Protein 6XXV (pdb70)

Nearest PDB structures (foldseek):
  6xxv-assembly1_B  TM=1.005E+00  e=9.697E-44  Homo sapiens
  7yxu-assembly1_L  TM=9.824E-01  e=1.163E-40  Homo sapiens
  5vsh-assembly1_B  TM=9.965E-01  e=7.812E-40  Homo sapiens
  6vry-assembly1_L  TM=9.847E-01  e=3.820E-39  Macaca mulatta
  3mxw-assembly1_L  TM=9.897E-01  e=1.044E-38  Homo sapiens

B-factor: mean 58.6, std 17.07, range [23.85, 133.24]

Structure (mmCIF, N/CA/C/O backbone):
data_6XXV
#
_entry.id   6XXV
#
_cell.length_a   241.019
_cell.length_b   66.890
_cell.length_c   91.384
_cell.angle_alpha   90.000
_cell.angle_beta   110.811
_cell.angle_gamma   90.000
#
_symmetry.space_group_name_H-M   'C 1 2 1'
#
loop_
_entity.id
_entity.type
_entity.pdbx_description
1 polymer 'Antibody C57, Heavy Chain'
2 polymer 'Antibody C57, Light Chain'
3 polymer S2_1.2
4 water water
#
loop_
_atom_site.group_PDB
_atom_site.id
_atom_site.type_symbol
_atom_site.label_atom_id
_atom_site.label_alt_id
_atom_site.label_comp_id
_atom_site.label_asym_id
_atom_site.label_entity_id
_atom_site.label_seq_id
_atom_site.pdbx_PDB_ins_code
_atom_site.Cartn_x
_atom_site.Cartn_y
_atom_site.Cartn_z
_atom_site.occupancy
_atom_site.B_iso_or_equiv
_atom_site.auth_seq_id
_atom_site.auth_comp_id
_atom_site.auth_asym_id
_atom_site.auth_atom_id
_atom_site.pdbx_PDB_model_num
ATOM 1 N N . VAL A 1 14 ? 61.20379 6.81246 30.01969 1.000 81.16855 14 VAL A N 1
ATOM 2 C CA . VAL A 1 14 ? 61.11241 7.20802 28.61938 1.000 89.15317 14 VAL A CA 1
ATOM 3 C C . VAL A 1 14 ? 61.86036 6.16153 27.78451 1.000 85.51976 14 VAL A C 1
ATOM 4 O O . VAL A 1 14 ? 62.79588 6.44809 27.03238 1.000 82.69019 14 VAL A O 1
ATOM 8 N N . GLN A 1 15 ? 61.41408 4.92115 27.93380 1.000 86.73799 15 GLN A N 1
ATOM 9 C CA . GLN A 1 15 ? 62.04181 3.75777 27.33806 1.000 86.62826 15 GLN A CA 1
ATOM 10 C C . GLN A 1 15 ? 61.00756 2.97985 26.53753 1.000 82.76186 15 GLN A C 1
ATOM 11 O O . GLN A 1 15 ? 59.80004 3.20682 26.64283 1.000 76.38232 15 GLN A O 1
ATOM 17 N N . LEU A 1 16 ? 61.50239 2.05372 25.72261 1.000 80.21050 16 LEU A N 1
ATOM 18 C CA . LEU A 1 16 ? 60.67603 1.08017 25.02278 1.000 69.50694 16 LEU A CA 1
ATOM 19 C C . LEU A 1 16 ? 61.21494 -0.31129 25.31555 1.000 70.71950 16 LEU A C 1
ATOM 20 O O . LEU A 1 16 ? 62.40126 -0.57732 25.09550 1.000 66.57020 16 LEU A O 1
ATOM 25 N N . VAL A 1 17 ? 60.34916 -1.19458 25.80558 1.000 71.89665 17 VAL A N 1
ATOM 26 C CA . VAL A 1 17 ? 60.72540 -2.56547 26.12857 1.000 71.29398 17 VAL A CA 1
ATOM 27 C C . VAL A 1 17 ? 60.10104 -3.49607 25.09732 1.000 71.73670 17 VAL A C 1
ATOM 28 O O . VAL A 1 17 ? 58.93630 -3.33261 24.71389 1.000 70.27564 17 VAL A O 1
ATOM 32 N N . GLU A 1 18 ? 60.89162 -4.45275 24.62393 1.000 70.60235 18 GLU A N 1
ATOM 33 C CA . GLU A 1 18 ? 60.46969 -5.37789 23.58608 1.000 71.52296 18 GLU A CA 1
ATOM 34 C C . GLU A 1 18 ? 60.32910 -6.78153 24.15689 1.000 74.27131 18 GLU A C 1
ATOM 35 O O . GLU A 1 18 ? 61.07042 -7.18172 25.05865 1.000 75.61823 18 GLU A O 1
ATOM 41 N N . SER A 1 19 ? 59.36608 -7.52568 23.61964 1.000 71.64767 19 SER A N 1
ATOM 42 C CA . SER A 1 19 ? 59.07511 -8.87647 24.06904 1.000 69.72511 19 SER A CA 1
ATOM 43 C C . SER A 1 19 ? 58.94233 -9.79178 22.86115 1.000 75.84799 19 SER A C 1
ATOM 44 O O . SER A 1 19 ? 58.85944 -9.34129 21.71470 1.000 72.89794 19 SER A O 1
ATOM 47 N N . GLY A 1 20 ? 58.92146 -11.09482 23.13388 1.000 70.13927 20 GLY A N 1
ATOM 48 C CA . GLY A 1 20 ? 58.79095 -12.06907 22.06950 1.000 72.90486 20 GLY A CA 1
ATOM 49 C C . GLY A 1 20 ? 60.13326 -12.39763 21.43779 1.000 76.42290 20 GLY A C 1
ATOM 50 O O . GLY A 1 20 ? 61.19045 -12.27194 22.05884 1.000 79.71773 20 GLY A O 1
ATOM 51 N N . GLY A 1 21 ? 60.08005 -12.82412 20.17880 1.000 74.00251 21 GLY A N 1
ATOM 52 C CA . GLY A 1 21 ? 61.28403 -13.16419 19.45217 1.000 69.80290 21 GLY A CA 1
ATOM 53 C C . GLY A 1 21 ? 61.91748 -14.45045 19.95996 1.000 72.51145 21 GLY A C 1
ATOM 54 O O . GLY A 1 21 ? 61.38854 -15.15619 20.82208 1.000 73.66102 21 GLY A O 1
ATOM 55 N N . GLY A 1 22 ? 63.08920 -14.74751 19.39500 1.000 65.89143 22 GLY A N 1
ATOM 56 C CA . GLY A 1 22 ? 63.85539 -15.92096 19.76664 1.000 67.96049 22 GLY A CA 1
ATOM 57 C C . GLY A 1 22 ? 63.98713 -16.88376 18.58447 1.000 71.52785 22 GLY A C 1
ATOM 58 O O . GLY A 1 22 ? 64.14790 -16.47801 17.45239 1.000 66.24814 22 GLY A O 1
ATOM 59 N N . LEU A 1 23 ? 63.91072 -18.17919 18.91074 1.000 71.29660 23 LEU A N 1
ATOM 60 C CA . LEU A 1 23 ? 64.06853 -19.23051 17.91595 1.000 70.44783 23 LEU A CA 1
ATOM 61 C C . LEU A 1 23 ? 62.71766 -19.62217 17.33149 1.000 70.58823 23 LEU A C 1
ATOM 62 O O . LEU A 1 23 ? 61.73086 -19.77399 18.05761 1.000 73.01668 23 LEU A O 1
ATOM 67 N N . ALA A 1 24 ? 62.68293 -19.78642 16.01089 1.000 73.73654 24 ALA A N 1
ATOM 68 C CA . ALA A 1 24 ? 61.47872 -20.21507 15.31607 1.000 74.69149 24 ALA A CA 1
ATOM 69 C C . ALA A 1 24 ? 61.87858 -20.98923 14.06996 1.000 81.17203 24 ALA A C 1
ATOM 70 O O . ALA A 1 24 ? 62.86561 -20.65120 13.41069 1.000 79.28920 24 ALA A O 1
ATOM 72 N N . LYS A 1 25 ? 61.10721 -22.02536 13.75369 1.000 83.94486 25 LYS A N 1
ATOM 73 C CA . LYS A 1 25 ? 61.40432 -22.84210 12.58918 1.000 83.16707 25 LYS A CA 1
ATOM 74 C C . LYS A 1 25 ? 60.91406 -22.15538 11.31427 1.000 79.12030 25 LYS A C 1
ATOM 75 O O . LYS A 1 25 ? 59.97545 -21.35532 11.35714 1.000 80.55567 25 LYS A O 1
ATOM 81 N N . PRO A 1 26 ? 61.54851 -22.43630 10.17394 1.000 80.67646 26 PRO A N 1
ATOM 82 C CA . PRO A 1 26 ? 61.15779 -21.76755 8.92346 1.000 82.48197 26 PRO A CA 1
ATOM 83 C C . PRO A 1 26 ? 59.68362 -21.97932 8.60795 1.000 83.71898 26 PRO A C 1
ATOM 84 O O . PRO A 1 26 ? 59.17084 -23.09974 8.65900 1.000 81.80093 26 PRO A O 1
ATOM 88 N N . GLY A 1 27 ? 59.00179 -20.88271 8.28304 1.000 84.77815 27 GLY A N 1
ATOM 89 C CA . GLY A 1 27 ? 57.58115 -20.89968 8.04133 1.000 84.18172 27 GLY A CA 1
ATOM 90 C C . GLY A 1 27 ? 56.72316 -20.67218 9.26556 1.000 84.79131 27 GLY A C 1
ATOM 91 O O . GLY A 1 27 ? 55.54851 -20.31180 9.12307 1.000 83.85108 27 GLY A O 1
ATOM 92 N N . GLY A 1 28 ? 57.27128 -20.87153 10.45945 1.000 82.00105 28 GLY A N 1
ATOM 93 C CA . GLY A 1 28 ? 56.55344 -20.58306 11.67996 1.000 81.14309 28 GLY A CA 1
ATOM 94 C C . GLY A 1 28 ? 56.27693 -19.09830 11.83372 1.000 79.37534 28 GLY A C 1
ATOM 95 O O . GLY A 1 28 ? 56.60386 -18.26777 10.98370 1.000 76.52637 28 GLY A O 1
ATOM 96 N N . SER A 1 29 ? 55.65752 -18.76008 12.96100 1.000 81.42960 29 SER A N 1
ATOM 97 C CA . SER A 1 29 ? 55.25677 -17.38835 13.22796 1.000 83.14706 29 SER A CA 1
ATOM 98 C C . SER A 1 29 ? 55.66286 -16.97489 14.63356 1.000 80.36143 29 SER A C 1
ATOM 99 O O . SER A 1 29 ? 55.55061 -17.75642 15.58255 1.000 76.25362 29 SER A O 1
ATOM 102 N N . LEU A 1 30 ? 56.13837 -15.73852 14.75060 1.000 89.37216 30 LEU A N 1
ATOM 103 C CA . LEU A 1 30 ? 56.36193 -15.06498 16.02059 1.000 85.05451 30 LEU A CA 1
ATOM 104 C C . LEU A 1 30 ? 55.68728 -13.70272 15.95978 1.000 83.82499 30 LEU A C 1
ATOM 105 O O . LEU A 1 30 ? 55.14671 -13.29902 14.92515 1.000 88.31775 30 LEU A O 1
ATOM 110 N N . ARG A 1 31 ? 55.72387 -12.97808 17.07298 1.000 76.46665 31 ARG A N 1
ATOM 111 C CA . ARG A 1 31 ? 55.20370 -11.61886 17.05963 1.000 83.65522 31 ARG A CA 1
ATOM 112 C C . ARG A 1 31 ? 55.85250 -10.82447 18.18092 1.000 79.76765 31 ARG A C 1
ATOM 113 O O . ARG A 1 31 ? 55.88567 -11.27911 19.32869 1.000 75.98072 31 ARG A O 1
ATOM 121 N N . LEU A 1 32 ? 56.34412 -9.63602 17.84576 1.000 76.54299 32 LEU A N 1
ATOM 122 C CA . LEU A 1 32 ? 57.08599 -8.79738 18.77401 1.000 71.74629 32 LEU A CA 1
ATOM 123 C C . LEU A 1 32 ? 56.16522 -7.75357 19.38820 1.000 74.30009 32 LEU A C 1
ATOM 124 O O . LEU A 1 32 ? 55.37891 -7.11569 18.68018 1.000 76.71092 32 LEU A O 1
ATOM 129 N N . SER A 1 33 ? 56.26555 -7.58648 20.69942 1.000 70.52145 33 SER A N 1
ATOM 130 C CA . SER A 1 33 ? 55.60244 -6.50683 21.40908 1.000 67.28806 33 SER A CA 1
ATOM 131 C C . SER A 1 33 ? 56.61593 -5.41070 21.72277 1.000 70.82830 33 SER A C 1
ATOM 132 O O . SER A 1 33 ? 57.82685 -5.64162 21.74844 1.000 70.84045 33 SER A O 1
ATOM 135 N N . CYS A 1 34 ? 56.10541 -4.19916 21.94291 1.000 69.65832 34 CYS A N 1
ATOM 136 C CA . CYS A 1 34 ? 56.95995 -3.05554 22.26446 1.000 67.22747 34 CYS A CA 1
ATOM 137 C C . CYS A 1 34 ? 56.15972 -2.13954 23.18467 1.000 68.75805 34 CYS A C 1
ATOM 138 O O . CYS A 1 34 ? 55.35609 -1.33222 22.71027 1.000 70.92336 34 CYS A O 1
ATOM 141 N N . ALA A 1 35 ? 56.37929 -2.27369 24.49008 1.000 68.66745 35 ALA A N 1
ATOM 142 C CA . ALA A 1 35 ? 55.67246 -1.47151 25.48022 1.000 71.67837 35 ALA A CA 1
ATOM 143 C C . ALA A 1 35 ? 56.41212 -0.15516 25.68686 1.000 73.98037 35 ALA A C 1
ATOM 144 O O . ALA A 1 35 ? 57.58505 -0.14732 26.07912 1.000 70.16617 35 ALA A O 1
ATOM 146 N N . ALA A 1 36 ? 55.72753 0.94975 25.41458 1.000 73.03026 36 ALA A N 1
ATOM 147 C CA . ALA A 1 36 ? 56.26689 2.28581 25.60462 1.000 73.50269 36 ALA A CA 1
ATOM 148 C C . ALA A 1 36 ? 55.79766 2.85282 26.93751 1.000 73.22382 36 ALA A C 1
ATOM 149 O O . ALA A 1 36 ? 54.75476 2.46077 27.46721 1.000 71.24475 36 ALA A O 1
ATOM 151 N N . SER A 1 37 ? 56.57792 3.78619 27.47400 1.000 79.84428 37 SER A N 1
ATOM 152 C CA . SER A 1 37 ? 56.23609 4.42785 28.73565 1.000 78.73119 37 SER A CA 1
ATOM 153 C C . SER A 1 37 ? 57.02625 5.72187 28.85447 1.000 83.47818 37 SER A C 1
ATOM 154 O O . SER A 1 37 ? 57.98654 5.95946 28.11777 1.000 84.79689 37 SER A O 1
ATOM 157 N N . GLY A 1 38 ? 56.60252 6.55969 29.79765 1.000 82.10146 38 GLY A N 1
ATOM 158 C CA . GLY A 1 38 ? 57.30381 7.78381 30.10952 1.000 86.92608 38 GLY A CA 1
ATOM 159 C C . GLY A 1 38 ? 57.08187 8.93261 29.15222 1.000 91.63841 38 GLY A C 1
ATOM 160 O O . GLY A 1 38 ? 57.65771 10.00775 29.36474 1.000 89.56843 38 GLY A O 1
ATOM 161 N N . PHE A 1 39 ? 56.27017 8.75748 28.11352 1.000 89.36043 39 PHE A N 1
ATOM 162 C CA . PHE A 1 39 ? 56.06740 9.82112 27.13773 1.000 90.31782 39 PHE A CA 1
ATOM 163 C C . PHE A 1 39 ? 54.74826 9.59059 26.40994 1.000 90.16328 39 PHE A C 1
ATOM 164 O O . PHE A 1 39 ? 53.98933 8.66920 26.72359 1.000 86.37563 39 PHE A O 1
ATOM 172 N N . THR A 1 40 ? 54.49517 10.44126 25.41682 1.000 93.04586 40 THR A N 1
ATOM 173 C CA . THR A 1 40 ? 53.26920 10.41877 24.62201 1.000 92.89916 40 THR A CA 1
ATOM 174 C C . THR A 1 40 ? 53.45404 9.45130 23.45821 1.000 86.23782 40 THR A C 1
ATOM 175 O O . THR A 1 40 ? 54.11168 9.77448 22.46619 1.000 85.25291 40 THR A O 1
ATOM 179 N N . PHE A 1 41 ? 52.85536 8.26435 23.55756 1.000 83.28879 41 PHE A N 1
ATOM 180 C CA . PHE A 1 41 ? 53.00841 7.27455 22.49695 1.000 82.81949 41 PHE A CA 1
ATOM 181 C C . PHE A 1 41 ? 52.06560 7.50942 21.32378 1.000 82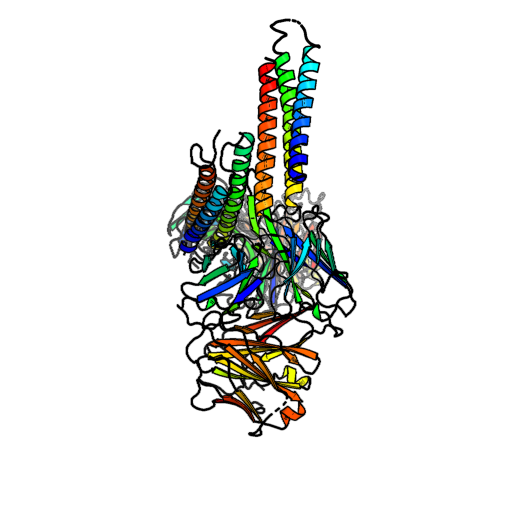.01564 41 PHE A C 1
ATOM 182 O O . PHE A 1 41 ? 52.36766 7.07178 20.20915 1.000 80.10466 41 PHE A O 1
ATOM 190 N N . SER A 1 42 ? 50.94586 8.20490 21.54324 1.000 82.23347 42 SER A N 1
ATOM 191 C CA . SER A 1 42 ? 49.91988 8.29589 20.50427 1.000 79.10414 42 SER A CA 1
ATOM 192 C C . SER A 1 42 ? 50.37102 9.06274 19.26390 1.000 73.80798 42 SER A C 1
ATOM 193 O O . SER A 1 42 ? 50.22252 8.52882 18.15173 1.000 79.19716 42 SER A O 1
ATOM 196 N N . PRO A 1 43 ? 50.90812 10.28576 19.35641 1.000 73.14672 43 PRO A N 1
ATOM 197 C CA . PRO A 1 43 ? 51.05082 11.10954 18.14509 1.000 68.22308 43 PRO A CA 1
ATOM 198 C C . PRO A 1 43 ? 52.22431 10.75792 17.24293 1.000 70.80468 43 PRO A C 1
ATOM 199 O O . PRO A 1 43 ? 52.29562 11.29351 16.12817 1.000 69.21557 43 PRO A O 1
ATOM 203 N N . TYR A 1 44 ? 53.14307 9.89912 17.66638 1.000 69.75858 44 TYR A N 1
ATOM 204 C CA . TYR A 1 44 ? 54.38896 9.69218 16.94045 1.000 71.89944 44 TYR A CA 1
ATOM 205 C C . TYR A 1 44 ? 54.29412 8.49487 16.00551 1.000 67.15127 44 TYR A C 1
ATOM 206 O O . TYR A 1 44 ? 53.65693 7.48887 16.32803 1.000 71.22881 44 TYR A O 1
ATOM 215 N N . TRP A 1 45 ? 54.93110 8.61269 14.84357 1.000 67.06803 45 TRP A N 1
ATOM 216 C CA . TRP A 1 45 ? 55.14660 7.44983 13.99804 1.000 67.87913 45 TRP A CA 1
ATOM 217 C C . TRP A 1 45 ? 56.08218 6.47209 14.70171 1.000 67.62472 45 TRP A C 1
ATOM 218 O O . TRP A 1 45 ? 56.95549 6.86521 15.47944 1.000 66.85813 45 TRP A O 1
ATOM 229 N N . MET A 1 46 ? 55.90060 5.18672 14.41716 1.000 68.26409 46 MET A N 1
ATOM 230 C CA . MET A 1 46 ? 56.69119 4.13566 15.03866 1.000 64.81011 46 MET A CA 1
ATOM 231 C C . MET A 1 46 ? 57.34307 3.26651 13.97223 1.000 68.50307 46 MET A C 1
ATOM 232 O O . MET A 1 46 ? 56.76251 3.01197 12.91221 1.000 67.56864 46 MET A O 1
ATOM 237 N N . TYR A 1 47 ? 58.55796 2.81133 14.26796 1.000 65.43724 47 TYR A N 1
ATOM 238 C CA . TYR A 1 47 ? 59.35740 2.02423 13.34393 1.000 58.19644 47 TYR A CA 1
ATOM 239 C C . TYR A 1 47 ? 59.75568 0.70064 13.97833 1.000 59.83941 47 TYR A C 1
ATOM 240 O O . TYR A 1 47 ? 59.92790 0.59994 15.19605 1.000 65.22420 47 TYR A O 1
ATOM 249 N N . TRP A 1 48 ? 59.89453 -0.31593 13.13729 1.000 62.38878 48 TRP A N 1
ATOM 250 C CA . TRP A 1 48 ? 60.62705 -1.52624 13.47690 1.000 58.12937 48 TRP A CA 1
ATOM 251 C C . TRP A 1 48 ? 61.86567 -1.55096 12.59336 1.000 60.33463 48 TRP A C 1
ATOM 252 O O . TRP A 1 48 ? 61.75949 -1.43665 11.36684 1.000 55.34337 48 TRP A O 1
ATOM 263 N N . VAL A 1 49 ? 63.03511 -1.64482 13.21641 1.000 63.95917 49 VAL A N 1
ATOM 264 C CA . VAL A 1 49 ? 64.30823 -1.67795 12.51008 1.000 58.32909 49 VAL A CA 1
ATOM 265 C C . VAL A 1 49 ? 65.01781 -2.96671 12.89105 1.000 58.54999 49 VAL A C 1
ATOM 266 O O . VAL A 1 49 ? 65.02520 -3.35676 14.06402 1.000 59.60767 49 VAL A O 1
ATOM 270 N N . ARG A 1 50 ? 65.59390 -3.63854 11.89990 1.000 55.24881 50 ARG A N 1
ATOM 271 C CA . ARG A 1 50 ? 66.27945 -4.89595 12.13626 1.000 60.97961 50 ARG A CA 1
ATOM 272 C C . ARG A 1 50 ? 67.72325 -4.79959 11.66695 1.000 60.66117 50 ARG A C 1
ATOM 273 O O . ARG A 1 50 ? 68.08627 -3.94144 10.85655 1.000 55.95477 50 ARG A O 1
ATOM 281 N N . GLN A 1 51 ? 68.54717 -5.70055 12.19964 1.000 60.83174 51 GLN A N 1
ATOM 282 C CA . GLN A 1 51 ? 69.97190 -5.72405 11.88176 1.000 58.37884 51 GLN A CA 1
ATOM 283 C C . GLN A 1 51 ? 70.40799 -7.18609 11.88407 1.000 61.84427 51 GLN A C 1
ATOM 284 O O . GLN A 1 51 ? 70.53026 -7.79662 12.94996 1.000 64.24798 51 GLN A O 1
ATOM 290 N N . ALA A 1 52 ? 70.61664 -7.74133 10.69289 1.000 69.72219 52 ALA A N 1
ATOM 291 C CA . ALA A 1 52 ? 71.13444 -9.09461 10.58932 1.000 69.49218 52 ALA A CA 1
ATOM 292 C C . ALA A 1 52 ? 72.53103 -9.15604 11.20687 1.000 69.25472 52 ALA A C 1
ATOM 293 O O . ALA A 1 52 ? 73.26931 -8.16525 11.18145 1.000 65.25532 52 ALA A O 1
ATOM 295 N N . PRO A 1 53 ? 72.91859 -10.31203 11.77781 1.000 72.32560 53 PRO A N 1
ATOM 296 C CA . PRO A 1 53 ? 74.20898 -10.39801 12.47851 1.000 69.60311 53 PRO A CA 1
ATOM 297 C C . PRO A 1 53 ? 75.37985 -9.91567 11.63738 1.000 69.80203 53 PRO A C 1
ATOM 298 O O . PRO A 1 53 ? 75.64238 -10.44015 10.55003 1.000 61.05901 53 PRO A O 1
ATOM 302 N N . GLY A 1 54 ? 76.07076 -8.89058 12.12939 1.000 66.97182 54 GLY A N 1
ATOM 303 C CA . GLY A 1 54 ? 77.24087 -8.36897 11.45822 1.000 63.86446 54 GLY A CA 1
ATOM 304 C C . GLY A 1 54 ? 76.97070 -7.49533 10.25641 1.000 68.31720 54 GLY A C 1
ATOM 305 O O . GLY A 1 54 ? 77.92368 -7.11086 9.56928 1.000 74.16162 54 GLY A O 1
ATOM 306 N N . LYS A 1 55 ? 75.71321 -7.16670 9.97412 1.000 65.68716 55 LYS A N 1
ATOM 307 C CA . LYS A 1 55 ? 75.36979 -6.34029 8.82716 1.000 69.53578 55 LYS A CA 1
ATOM 308 C C . LYS A 1 55 ? 74.82451 -4.99426 9.31012 1.000 63.52308 55 LYS A C 1
ATOM 309 O O . LYS A 1 55 ? 74.85271 -4.67956 10.50561 1.000 65.24255 55 LYS A O 1
ATOM 315 N N . GLY A 1 56 ? 74.31414 -4.19537 8.36974 1.000 60.83996 56 GLY A N 1
ATOM 316 C CA . GLY A 1 56 ? 73.89212 -2.84182 8.66309 1.000 61.23140 56 GLY A CA 1
ATOM 317 C C . GLY A 1 56 ? 72.46046 -2.74716 9.16874 1.000 59.14480 56 GLY A C 1
ATOM 318 O O . GLY A 1 56 ? 71.73401 -3.73475 9.28244 1.000 52.45056 56 GLY A O 1
ATOM 319 N N . LEU A 1 57 ? 72.06632 -1.51437 9.48625 1.000 52.95765 57 LEU A N 1
ATOM 320 C CA . LEU A 1 57 ? 70.70066 -1.21607 9.89402 1.000 61.02340 57 LEU A CA 1
ATOM 321 C C . LEU A 1 57 ? 69.80948 -1.00920 8.67403 1.000 56.55967 57 LEU A C 1
ATOM 322 O O . LEU A 1 57 ? 70.26615 -0.58097 7.61005 1.000 60.65878 57 LEU A O 1
ATOM 327 N N . GLU A 1 58 ? 68.52278 -1.31059 8.84322 1.000 59.28785 58 GLU A N 1
ATOM 328 C CA . GLU A 1 58 ? 67.53856 -1.11051 7.78859 1.000 63.80660 58 GLU A CA 1
ATOM 329 C C . GLU A 1 58 ? 66.14406 -1.13793 8.40218 1.000 62.90123 58 GLU A C 1
ATOM 330 O O . GLU A 1 58 ? 65.87323 -1.93563 9.30292 1.000 63.12297 58 GLU A O 1
ATOM 336 N N . TRP A 1 59 ? 65.27066 -0.25852 7.91591 1.000 63.33334 59 TRP A N 1
ATOM 337 C CA . TRP A 1 59 ? 63.88132 -0.23833 8.35497 1.000 61.12924 59 TRP A CA 1
ATOM 338 C C . TRP A 1 59 ? 63.12186 -1.42868 7.78365 1.000 64.21210 59 TRP A C 1
ATOM 339 O O . TRP A 1 59 ? 63.41921 -1.90637 6.67940 1.000 68.53901 59 TRP A O 1
ATOM 350 N N . VAL A 1 60 ? 62.12751 -1.90855 8.54141 1.000 58.88585 60 VAL A N 1
ATOM 351 C CA . VAL A 1 60 ? 61.29316 -3.03127 8.11921 1.000 65.93628 60 VAL A CA 1
ATOM 352 C C . VAL A 1 60 ? 59.80707 -2.65147 8.05906 1.000 72.28865 60 VAL A C 1
ATOM 353 O O . VAL A 1 60 ? 59.09976 -3.05589 7.13895 1.000 72.71295 60 VAL A O 1
ATOM 357 N N . SER A 1 61 ? 59.31596 -1.85997 9.01890 1.000 66.57219 61 SER A N 1
ATOM 358 C CA . SER A 1 61 ? 57.89009 -1.51173 9.01136 1.000 67.42032 61 SER A CA 1
ATOM 359 C C . SER A 1 61 ? 57.63808 -0.21575 9.77206 1.000 70.82717 61 SER A C 1
ATOM 360 O O . SER A 1 61 ? 58.27309 0.05505 10.79472 1.000 65.63108 61 SER A O 1
ATOM 363 N N . VAL A 1 62 ? 56.66801 0.55624 9.26956 1.000 67.39998 62 VAL A N 1
ATOM 364 C CA . VAL A 1 62 ? 56.30717 1.86772 9.79416 1.000 66.07382 62 VAL A CA 1
ATOM 365 C C . VAL A 1 62 ? 54.79598 1.92432 10.00728 1.000 69.35911 62 VAL A C 1
ATOM 366 O O . VAL A 1 62 ? 54.03211 1.17196 9.39820 1.000 72.77401 62 VAL A O 1
ATOM 370 N N . ILE A 1 63 ? 54.36669 2.83328 10.88670 1.000 64.84539 63 ILE A N 1
ATOM 371 C CA . ILE A 1 63 ? 52.94415 3.07848 11.11759 1.000 70.65790 63 ILE A CA 1
ATOM 372 C C . ILE A 1 63 ? 52.79097 4.45144 11.76143 1.000 75.72779 63 ILE A C 1
ATOM 373 O O . ILE A 1 63 ? 53.72511 4.96692 12.38322 1.000 75.32280 63 ILE A O 1
ATOM 378 N N . ASN A 1 64 ? 51.59683 5.04507 11.61009 1.000 75.30992 64 ASN A N 1
ATOM 379 C CA . ASN A 1 64 ? 51.29539 6.39051 12.08842 1.000 75.27500 64 ASN A CA 1
ATOM 380 C C . ASN A 1 64 ? 50.68732 6.37835 13.48445 1.000 77.58248 64 ASN A C 1
ATOM 381 O O . ASN A 1 64 ? 50.69115 5.36400 14.18440 1.000 81.49185 64 ASN A O 1
ATOM 386 N N . SER A 1 65 ? 50.14494 7.53285 13.87455 1.000 81.22500 65 SER A N 1
ATOM 387 C CA . SER A 1 65 ? 49.31758 7.70730 15.06328 1.000 77.64579 65 SER A CA 1
ATOM 388 C C . SER A 1 65 ? 47.99645 6.97830 14.83709 1.000 78.75294 65 SER A C 1
ATOM 389 O O . SER A 1 65 ? 46.99400 7.55557 14.40985 1.000 83.33963 65 SER A O 1
ATOM 392 N N . GLY A 1 66 ? 48.01395 5.67272 15.10404 1.000 79.78726 66 GLY A N 1
ATOM 393 C CA . GLY A 1 66 ? 46.81845 4.85041 15.03445 1.000 82.34918 66 GLY A CA 1
ATOM 394 C C . GLY A 1 66 ? 46.08797 4.87531 13.71061 1.000 87.56488 66 GLY A C 1
ATOM 395 O O . GLY A 1 66 ? 44.88978 4.58553 13.67083 1.000 87.34872 66 GLY A O 1
ATOM 396 N N . GLY A 1 67 ? 46.77690 5.20916 12.61854 1.000 85.79892 67 GLY A N 1
ATOM 397 C CA . GLY A 1 67 ? 46.15611 5.34646 11.32106 1.000 88.34630 67 GLY A CA 1
ATOM 398 C C . GLY A 1 67 ? 46.36063 4.13056 10.43349 1.000 89.36588 67 GLY A C 1
ATOM 399 O O . GLY A 1 67 ? 46.91458 3.10466 10.83487 1.000 85.42111 67 GLY A O 1
ATOM 400 N N . GLY A 1 68 ? 45.90576 4.26797 9.18993 1.000 88.09312 68 GLY A N 1
ATOM 401 C CA . GLY A 1 68 ? 45.88302 3.15790 8.25872 1.000 86.25258 68 GLY A CA 1
ATOM 402 C C . GLY A 1 68 ? 46.97142 3.19990 7.20846 1.000 88.96076 68 GLY A C 1
ATOM 403 O O . GLY A 1 68 ? 46.88818 2.50916 6.18768 1.000 87.83916 68 GLY A O 1
ATOM 404 N N . ILE A 1 69 ? 47.99710 4.00787 7.44037 1.000 85.37110 69 ILE A N 1
ATOM 405 C CA . ILE A 1 69 ? 49.15667 4.06959 6.56121 1.000 84.84138 69 ILE A CA 1
ATOM 406 C C . ILE A 1 69 ? 50.27299 3.25141 7.19481 1.000 82.19591 69 ILE A C 1
ATOM 407 O O . ILE A 1 69 ? 50.69223 3.52037 8.32833 1.000 82.77848 69 ILE A O 1
ATOM 412 N N . THR A 1 70 ? 50.72907 2.23228 6.46922 1.000 80.29618 70 THR A N 1
ATOM 413 C CA . THR A 1 70 ? 51.75129 1.30891 6.93393 1.000 72.34859 70 THR A CA 1
ATOM 414 C C . THR A 1 70 ? 52.70537 1.02197 5.78802 1.000 74.55647 70 THR A C 1
ATOM 415 O O . THR A 1 70 ? 52.27299 0.78887 4.65615 1.000 75.49382 70 THR A O 1
ATOM 419 N N . TYR A 1 71 ? 53.99878 1.04551 6.08243 1.000 76.46141 71 TYR A N 1
ATOM 420 C CA . TYR A 1 71 ? 55.02266 0.68720 5.11537 1.000 74.58581 71 TYR A CA 1
ATOM 421 C C . TYR A 1 71 ? 55.66722 -0.63474 5.51028 1.000 74.25921 71 TYR A C 1
ATOM 422 O O . TYR A 1 71 ? 55.77771 -0.96402 6.69447 1.000 72.58616 71 TYR A O 1
ATOM 431 N N . TYR A 1 72 ? 56.07548 -1.39707 4.50134 1.000 71.83903 72 TYR A N 1
ATOM 432 C CA . TYR A 1 72 ? 56.82249 -2.62839 4.69904 1.000 66.67502 72 TYR A CA 1
ATOM 433 C C . TYR A 1 72 ? 57.89178 -2.70271 3.62277 1.000 69.67467 72 TYR A C 1
ATOM 434 O O . TYR A 1 72 ? 57.62078 -2.39958 2.45819 1.000 73.46756 72 TYR A O 1
ATOM 443 N N . THR A 1 73 ? 59.10694 -3.08711 4.00420 1.000 69.44843 73 THR A N 1
ATOM 444 C CA . THR A 1 73 ? 60.13524 -3.22898 2.98594 1.000 77.11609 73 THR A CA 1
ATOM 445 C C . THR A 1 73 ? 59.80326 -4.41906 2.08507 1.000 77.24138 73 THR A C 1
ATOM 446 O O . THR A 1 73 ? 58.91513 -5.22672 2.37653 1.000 73.61909 73 THR A O 1
ATOM 450 N N . ASP A 1 74 ? 60.50018 -4.49422 0.94945 1.000 80.32849 74 ASP A N 1
ATOM 451 C CA . ASP A 1 74 ? 60.16405 -5.50421 -0.05016 1.000 79.07842 74 ASP A CA 1
ATOM 452 C C . ASP A 1 74 ? 60.34241 -6.91728 0.48583 1.000 82.99006 74 ASP A C 1
ATOM 453 O O . ASP A 1 74 ? 59.58850 -7.82231 0.11087 1.000 81.12057 74 ASP A O 1
ATOM 458 N N . SER A 1 75 ? 61.31113 -7.12163 1.36719 1.000 79.90916 75 SER A N 1
ATOM 459 C CA . SER A 1 75 ? 61.64754 -8.42958 1.90969 1.000 75.85004 75 SER A CA 1
ATOM 460 C C . SER A 1 75 ? 60.55059 -9.02464 2.80148 1.000 78.55808 75 SER A C 1
ATOM 461 O O . SER A 1 75 ? 60.79913 -10.10581 3.34897 1.000 81.02014 75 SER A O 1
ATOM 464 N N . VAL A 1 76 ? 59.36572 -8.43206 2.96128 1.000 79.83945 76 VAL A N 1
ATOM 465 C CA . VAL A 1 76 ? 58.51553 -8.78036 4.09392 1.000 78.08203 76 VAL A CA 1
ATOM 466 C C . VAL A 1 76 ? 57.05225 -8.45939 3.78162 1.000 78.95093 76 VAL A C 1
ATOM 467 O O . VAL A 1 76 ? 56.17849 -8.55428 4.65293 1.000 75.79075 76 VAL A O 1
ATOM 471 N N . LYS A 1 77 ? 56.76660 -8.10131 2.52878 1.000 84.83201 77 LYS A N 1
ATOM 472 C CA . LYS A 1 77 ? 55.39284 -7.80147 2.13728 1.000 80.86169 77 LYS A CA 1
ATOM 473 C C . LYS A 1 77 ? 54.47212 -8.98333 2.42842 1.000 79.71598 77 LYS A C 1
ATOM 474 O O . LYS A 1 77 ? 54.80906 -10.13964 2.15906 1.000 78.13211 77 LYS A O 1
ATOM 480 N N . GLY A 1 78 ? 53.31464 -8.68665 3.01680 1.000 76.00153 78 GLY A N 1
ATOM 481 C CA . GLY A 1 78 ? 52.29861 -9.69186 3.26762 1.000 73.36021 78 GLY A CA 1
ATOM 482 C C . GLY A 1 78 ? 52.56635 -10.58224 4.46353 1.000 85.72803 78 GLY A C 1
ATOM 483 O O . GLY A 1 78 ? 51.63336 -11.02236 5.14420 1.000 80.12620 78 GLY A O 1
ATOM 484 N N . ARG A 1 79 ? 53.84311 -10.85492 4.73110 1.000 88.73190 79 ARG A N 1
ATOM 485 C CA . ARG A 1 79 ? 54.19813 -11.77059 5.80939 1.000 86.09786 79 ARG A CA 1
ATOM 486 C C . ARG A 1 79 ? 54.00422 -11.11583 7.17256 1.000 88.69387 79 ARG A C 1
ATOM 487 O O . ARG A 1 79 ? 53.27987 -11.63795 8.02887 1.000 87.70522 79 ARG A O 1
ATOM 495 N N . PHE A 1 80 ? 54.63525 -9.96408 7.39186 1.000 89.17670 80 PHE A N 1
ATOM 496 C CA . PHE A 1 80 ? 54.56955 -9.28620 8.67984 1.000 90.03205 80 PHE A CA 1
ATOM 497 C C . PHE A 1 80 ? 53.54013 -8.16512 8.61981 1.000 89.11288 80 PHE A C 1
ATOM 498 O O . PHE A 1 80 ? 53.40646 -7.48204 7.59958 1.000 82.11808 80 PHE A O 1
ATOM 506 N N . THR A 1 81 ? 52.81307 -7.98188 9.72049 1.000 87.05887 81 THR A N 1
ATOM 507 C CA . THR A 1 81 ? 51.80184 -6.93759 9.83591 1.000 85.32930 81 THR A CA 1
ATOM 508 C C . THR A 1 81 ? 52.10897 -6.11166 11.07542 1.000 80.17669 81 THR A C 1
ATOM 509 O O . THR A 1 81 ? 52.16017 -6.65257 12.18514 1.000 78.81826 81 THR A O 1
ATOM 513 N N . ILE A 1 82 ? 52.31180 -4.81068 10.89520 1.000 81.66406 82 ILE A N 1
ATOM 514 C CA . ILE A 1 82 ? 52.62087 -3.92527 12.01246 1.000 78.88685 82 ILE A CA 1
ATOM 515 C C . ILE A 1 82 ? 51.30414 -3.43576 12.61226 1.000 78.60119 82 ILE A C 1
ATOM 516 O O . ILE A 1 82 ? 50.55428 -2.68589 11.98174 1.000 78.73743 82 ILE A O 1
ATOM 521 N N . SER A 1 83 ? 51.00612 -3.89098 13.82471 1.000 81.50011 83 SER A N 1
ATOM 522 C CA . SER A 1 83 ? 49.82732 -3.46016 14.56001 1.000 74.80533 83 SER A CA 1
ATOM 523 C C . SER A 1 83 ? 50.20627 -2.37120 15.55583 1.000 74.86202 83 SER A C 1
ATOM 524 O O . SER A 1 83 ? 51.38180 -2.13764 15.84526 1.000 74.95775 83 SER A O 1
ATOM 527 N N . ARG A 1 84 ? 49.18508 -1.70420 16.08852 1.000 77.36948 84 ARG A N 1
ATOM 528 C CA . ARG A 1 84 ? 49.41194 -0.57972 16.98359 1.000 71.32368 84 ARG A CA 1
ATOM 529 C C . ARG A 1 84 ? 48.11525 -0.21973 17.68821 1.000 79.28230 84 ARG A C 1
ATOM 530 O O . ARG A 1 84 ? 47.04362 -0.24870 17.07942 1.000 81.42391 84 ARG A O 1
ATOM 538 N N . GLU A 1 85 ? 48.22560 0.11289 18.97109 1.000 76.39109 85 GLU A N 1
ATOM 539 C CA . GLU A 1 85 ? 47.15284 0.76062 19.70565 1.000 80.96913 85 GLU A CA 1
ATOM 540 C C . GLU A 1 85 ? 47.77254 1.81819 20.60659 1.000 85.41841 85 GLU A C 1
ATOM 541 O O . GLU A 1 85 ? 48.93309 1.70520 21.00792 1.000 92.97327 85 GLU A O 1
ATOM 547 N N . ASN A 1 86 ? 46.99745 2.85321 20.91673 1.000 84.55958 86 ASN A N 1
ATOM 548 C CA . ASN A 1 86 ? 47.49918 3.97380 21.69871 1.000 85.72212 86 ASN A CA 1
ATOM 549 C C . ASN A 1 86 ? 46.95828 4.00345 23.12065 1.000 88.66160 86 ASN A C 1
ATOM 550 O O . ASN A 1 86 ? 47.37014 4.86385 23.90633 1.000 90.40898 86 ASN A O 1
ATOM 555 N N . ALA A 1 87 ? 46.05401 3.09014 23.47616 1.000 89.53703 87 ALA A N 1
ATOM 556 C CA . ALA A 1 87 ? 45.53138 3.04836 24.83799 1.000 87.27002 87 ALA A CA 1
ATOM 557 C C . ALA A 1 87 ? 46.54733 2.43367 25.79404 1.000 94.15743 87 ALA A C 1
ATOM 558 O O . ALA A 1 87 ? 46.94340 3.05812 26.78442 1.000 91.65669 87 ALA A O 1
ATOM 560 N N . LYS A 1 88 ? 46.97918 1.20486 25.50913 1.000 98.69628 88 LYS A N 1
ATOM 561 C CA . LYS A 1 88 ? 48.01442 0.54073 26.29196 1.000 96.69420 88 LYS A CA 1
ATOM 562 C C . LYS A 1 88 ? 49.41740 1.02131 25.94082 1.000 91.58191 88 LYS A C 1
ATOM 563 O O . LYS A 1 88 ? 50.37837 0.58119 26.58131 1.000 89.90117 88 LYS A O 1
ATOM 569 N N . ASN A 1 89 ? 49.55360 1.89848 24.94230 1.000 88.93034 89 ASN A N 1
ATOM 570 C CA . ASN A 1 89 ? 50.84530 2.42653 24.49686 1.000 85.86972 89 ASN A CA 1
ATOM 571 C C . ASN A 1 89 ? 51.80159 1.29324 24.11280 1.000 84.13163 89 ASN A C 1
ATOM 572 O O . ASN A 1 89 ? 52.88384 1.13183 24.68066 1.000 77.98141 89 ASN A O 1
ATOM 577 N N . THR A 1 90 ? 51.38385 0.50881 23.12020 1.000 83.94306 90 THR A N 1
ATOM 578 C CA . THR A 1 90 ? 52.12166 -0.68080 22.72131 1.000 78.15833 90 THR A CA 1
ATOM 579 C C . THR A 1 90 ? 52.17495 -0.78557 21.20376 1.000 76.00778 90 THR A C 1
ATOM 580 O O . THR A 1 90 ? 51.17716 -0.54741 20.51795 1.000 78.44814 90 THR A O 1
ATOM 584 N N . LEU A 1 91 ? 53.34895 -1.13894 20.68995 1.000 75.20963 91 LEU A N 1
ATOM 585 C CA . LEU A 1 91 ? 53.56792 -1.39092 19.27463 1.000 69.19588 91 LEU A CA 1
ATOM 586 C C . LEU A 1 91 ? 53.71813 -2.88977 19.04712 1.000 71.77311 91 LEU A C 1
ATOM 587 O O . LEU A 1 91 ? 54.19553 -3.61920 19.92111 1.000 68.70692 91 LEU A O 1
ATOM 592 N N . TYR A 1 92 ? 53.30236 -3.34995 17.86819 1.000 74.24232 92 TYR A N 1
ATOM 593 C CA . TYR A 1 92 ? 53.32777 -4.76826 17.54563 1.000 66.34724 92 TYR A CA 1
ATOM 594 C C . TYR A 1 92 ? 53.95112 -4.99428 16.17610 1.000 72.41998 92 TYR A C 1
ATOM 595 O O . TYR A 1 92 ? 54.00701 -4.09559 15.33291 1.000 71.57327 92 TYR A O 1
ATOM 604 N N . LEU A 1 93 ? 54.42152 -6.22595 15.96989 1.000 73.74664 93 LEU A N 1
ATOM 605 C CA . LEU A 1 93 ? 54.91507 -6.67521 14.66636 1.000 72.58941 93 LEU A CA 1
ATOM 606 C C . LEU A 1 93 ? 54.67635 -8.18520 14.59839 1.000 77.81688 93 LEU A C 1
ATOM 607 O O . LEU A 1 93 ? 55.52071 -8.97834 15.02006 1.000 75.29806 93 LEU A O 1
ATOM 612 N N . GLN A 1 94 ? 53.50749 -8.56517 14.08635 1.000 81.63502 94 GLN A N 1
ATOM 613 C CA . GLN A 1 94 ? 53.22690 -9.97018 13.82439 1.000 83.08913 94 GLN A CA 1
ATOM 614 C C . GLN A 1 94 ? 54.12066 -10.45654 12.69255 1.000 84.66727 94 GLN A C 1
ATOM 615 O O . GLN A 1 94 ? 54.25250 -9.78485 11.66684 1.000 85.43532 94 GLN A O 1
ATOM 621 N N . MET A 1 95 ? 54.74501 -11.61819 12.87754 1.000 82.73998 95 MET A N 1
ATOM 622 C CA . MET A 1 95 ? 55.74947 -12.12077 11.93968 1.000 85.37933 95 MET A CA 1
ATOM 623 C C . MET A 1 95 ? 55.36837 -13.52820 11.48810 1.000 86.67006 95 MET A C 1
ATOM 624 O O . MET A 1 95 ? 55.65079 -14.50592 12.18544 1.000 82.86709 95 MET A O 1
ATOM 629 N N . ASP A 1 96 ? 54.74929 -13.63085 10.31610 1.000 90.86362 96 ASP A N 1
ATOM 630 C CA . ASP A 1 96 ? 54.34570 -14.90644 9.74287 1.000 84.70632 96 ASP A CA 1
ATOM 631 C C . ASP A 1 96 ? 55.27035 -15.29930 8.59466 1.000 83.55053 96 ASP A C 1
ATOM 632 O O . ASP A 1 96 ? 55.91672 -14.45542 7.96885 1.000 75.61974 96 ASP A O 1
ATOM 637 N N . SER A 1 97 ? 55.31992 -16.60670 8.32600 1.000 84.49946 97 SER A N 1
ATOM 638 C CA . SER A 1 97 ? 56.10024 -17.17650 7.22462 1.000 85.53273 97 SER A CA 1
ATOM 639 C C . SER A 1 97 ? 57.57339 -16.77153 7.32451 1.000 80.60724 97 SER A C 1
ATOM 640 O O . SER A 1 97 ? 58.15539 -16.19184 6.40493 1.000 76.62556 97 SER A O 1
ATOM 643 N N . LEU A 1 98 ? 58.17138 -17.10332 8.46570 1.000 84.47570 98 LEU A N 1
ATOM 644 C CA . LEU A 1 98 ? 59.54298 -16.69995 8.74573 1.000 83.80671 98 LEU A CA 1
ATOM 645 C C . LEU A 1 98 ? 60.52831 -17.45088 7.85550 1.000 80.26698 98 LEU A C 1
ATOM 646 O O . LEU A 1 98 ? 60.36830 -18.64549 7.59205 1.000 81.94244 98 LEU A O 1
ATOM 651 N N . ARG A 1 99 ? 61.55579 -16.74060 7.39560 1.000 80.90971 99 ARG A N 1
ATOM 652 C CA . ARG A 1 99 ? 62.53392 -17.25936 6.45179 1.000 88.04908 99 ARG A CA 1
ATOM 653 C C . ARG A 1 99 ? 63.94590 -17.06353 6.98529 1.000 91.32589 99 ARG A C 1
ATOM 654 O O . ARG A 1 99 ? 64.21150 -16.09099 7.69657 1.000 87.27539 99 ARG A O 1
ATOM 662 N N . PRO A 1 100 ? 64.87278 -17.97179 6.64536 1.000 94.85563 100 PRO A N 1
ATOM 663 C CA . PRO A 1 100 ? 66.24203 -17.90313 7.19489 1.000 89.48238 100 PRO A CA 1
ATOM 664 C C . PRO A 1 100 ? 66.89021 -16.52350 7.18692 1.000 89.94442 100 PRO A C 1
ATOM 665 O O . PRO A 1 100 ? 67.71549 -16.24624 8.06777 1.000 89.06159 100 PRO A O 1
ATOM 669 N N . GLU A 1 101 ? 66.55714 -15.64878 6.23862 1.000 84.02261 101 GLU A N 1
ATOM 670 C CA . GLU A 1 101 ? 67.11738 -14.30386 6.23289 1.000 80.05895 101 GLU A CA 1
ATOM 671 C C . GLU A 1 101 ? 66.32488 -13.32911 7.09780 1.000 77.14255 101 GLU A C 1
ATOM 672 O O . GLU A 1 101 ? 66.59790 -12.12503 7.06146 1.000 73.97767 101 GLU A O 1
ATOM 678 N N . ASP A 1 102 ? 65.35211 -13.81665 7.86679 1.000 78.71193 102 ASP A N 1
ATOM 679 C CA . ASP A 1 102 ? 64.71809 -13.00420 8.89621 1.000 77.69875 102 ASP A CA 1
ATOM 680 C C . ASP A 1 102 ? 65.50528 -12.99601 10.20138 1.000 80.55764 102 ASP A C 1
ATOM 681 O O . ASP A 1 102 ? 65.07508 -12.34092 11.15844 1.000 76.63252 102 ASP A O 1
ATOM 686 N N . THR A 1 103 ? 66.63165 -13.70960 10.26869 1.000 79.07979 103 THR A N 1
ATOM 687 C CA . THR A 1 103 ? 67.47885 -13.69322 11.45821 1.000 77.53917 103 THR A CA 1
ATOM 688 C C . THR A 1 103 ? 68.08314 -12.30617 11.61480 1.000 70.56278 103 THR A C 1
ATOM 689 O O . THR A 1 103 ? 68.89283 -11.88033 10.78483 1.000 71.90143 103 THR A O 1
ATOM 693 N N . ALA A 1 104 ? 67.69759 -11.60229 12.67455 1.000 64.45360 104 ALA A N 1
ATOM 694 C CA . ALA A 1 104 ? 68.20045 -10.25684 12.91676 1.000 64.72785 104 ALA A CA 1
ATOM 695 C C . ALA A 1 104 ? 67.83621 -9.84677 14.33446 1.000 64.35303 104 ALA A C 1
ATOM 696 O O . ALA A 1 104 ? 67.02214 -10.48975 15.00374 1.000 64.44526 104 ALA A O 1
ATOM 698 N N . VAL A 1 105 ? 68.45831 -8.76453 14.78386 1.000 61.72765 105 VAL A N 1
ATOM 699 C CA . VAL A 1 105 ? 68.04558 -8.08404 16.00258 1.000 61.95540 105 VAL A CA 1
ATOM 700 C C . VAL A 1 105 ? 67.02568 -7.02716 15.60382 1.000 58.02618 105 VAL A C 1
ATOM 701 O O . VAL A 1 105 ? 67.31473 -6.15676 14.77619 1.000 55.16703 105 VAL A O 1
ATOM 705 N N . TYR A 1 106 ? 65.82706 -7.11625 16.16886 1.000 59.12819 106 TYR A N 1
ATOM 706 C CA . TYR A 1 106 ? 64.73877 -6.20589 15.84211 1.000 63.46016 106 TYR A CA 1
ATOM 707 C C . TYR A 1 106 ? 64.60137 -5.14951 16.92890 1.000 62.31801 106 TYR A C 1
ATOM 708 O O . TYR A 1 106 ? 64.54561 -5.47936 18.11843 1.000 56.93506 106 TYR A O 1
ATOM 717 N N . TYR A 1 107 ? 64.54691 -3.88556 16.51466 1.000 57.78812 107 TYR A N 1
ATOM 718 C CA . TYR A 1 107 ? 64.33424 -2.75969 17.41260 1.000 62.19891 107 TYR A CA 1
ATOM 719 C C . TYR A 1 107 ? 63.02419 -2.07001 17.06284 1.000 65.12330 107 TYR A C 1
ATOM 720 O O . TYR A 1 107 ? 62.68763 -1.92385 15.88344 1.000 62.77811 107 TYR A O 1
ATOM 729 N N . CYS A 1 108 ? 62.29088 -1.63738 18.08396 1.000 60.43985 108 CYS A N 1
ATOM 730 C CA . CYS A 1 108 ? 61.17822 -0.71755 17.89454 1.000 64.12288 108 CYS A CA 1
ATOM 731 C C . CYS A 1 108 ? 61.65228 0.68834 18.23560 1.000 60.81671 108 CYS A C 1
ATOM 732 O O . CYS A 1 108 ? 62.20358 0.91685 19.31621 1.000 65.36581 108 CYS A O 1
ATOM 735 N N . VAL A 1 109 ? 61.45723 1.61955 17.30598 1.000 60.75948 109 VAL A N 1
ATOM 736 C CA . VAL A 1 109 ? 61.99184 2.96879 17.42724 1.000 56.24952 109 VAL A CA 1
ATOM 737 C C . VAL A 1 109 ? 60.85274 3.97683 17.35448 1.000 64.70282 109 VAL A C 1
ATOM 738 O O . VAL A 1 109 ? 59.82992 3.74570 16.70136 1.000 65.28639 109 VAL A O 1
ATOM 742 N N . ARG A 1 110 ? 61.04285 5.10802 18.02840 1.000 53.52547 110 ARG A N 1
ATOM 743 C CA . ARG A 1 110 ? 60.09110 6.20814 18.01340 1.000 55.71357 110 ARG A CA 1
ATOM 744 C C . ARG A 1 110 ? 60.60399 7.34171 17.13759 1.000 58.81003 110 ARG A C 1
ATOM 745 O O . ARG A 1 110 ? 61.77551 7.72310 17.22017 1.000 57.17024 110 ARG A O 1
ATOM 753 N N . ASP A 1 111 ? 59.71663 7.88370 16.30569 1.000 60.11981 111 ASP A N 1
ATOM 754 C CA . ASP A 1 111 ? 60.00947 9.08239 15.52375 1.000 55.29654 111 ASP A CA 1
ATOM 755 C C . ASP A 1 111 ? 59.51452 10.28515 16.31401 1.000 58.80690 111 ASP A C 1
ATOM 756 O O . ASP A 1 111 ? 58.31679 10.57589 16.33604 1.000 64.05909 111 ASP A O 1
ATOM 761 N N . ARG A 1 112 ? 60.43541 10.99336 16.96881 1.000 56.89098 112 ARG A N 1
ATOM 762 C CA . ARG A 1 112 ? 60.07206 12.17522 17.75002 1.000 64.72007 112 ARG A CA 1
ATOM 763 C C . ARG A 1 112 ? 59.87925 13.37757 16.82175 1.000 61.39073 112 ARG A C 1
ATOM 764 O O . ARG A 1 112 ? 60.60136 14.37291 16.87021 1.000 60.83439 112 ARG A O 1
ATOM 772 N N . THR A 1 113 ? 58.87448 13.26186 15.95535 1.000 63.40198 113 THR A N 1
ATOM 773 C CA . THR A 1 113 ? 58.55731 14.29623 14.97773 1.000 62.92058 113 THR A CA 1
ATOM 774 C C . THR A 1 113 ? 57.06612 14.58831 15.03443 1.000 62.82726 113 THR A C 1
ATOM 775 O O . THR A 1 113 ? 56.24783 13.69853 14.77935 1.000 61.60163 113 THR A O 1
ATOM 779 N N . TYR A 1 114 ? 56.71887 15.82925 15.37230 1.000 61.99840 114 TYR A N 1
ATOM 780 C CA . TYR A 1 114 ? 55.33146 16.27005 15.40048 1.000 63.72222 114 TYR A CA 1
ATOM 781 C C . TYR A 1 114 ? 55.31226 17.79083 15.36573 1.000 66.27185 114 TYR A C 1
ATOM 782 O O . TYR A 1 114 ? 56.08635 18.44042 16.07227 1.000 65.40870 114 TYR A O 1
ATOM 791 N N . TYR A 1 115 ? 54.42635 18.34959 14.54526 1.000 66.19200 115 TYR A N 1
ATOM 792 C CA . TYR A 1 115 ? 54.36053 19.78856 14.32139 1.000 66.66492 115 TYR A CA 1
ATOM 793 C C . TYR A 1 115 ? 53.03102 20.31656 14.83748 1.000 67.29523 115 TYR A C 1
ATOM 794 O O . TYR A 1 115 ? 51.96755 19.88372 14.38119 1.000 65.95710 115 TYR A O 1
ATOM 803 N N . SER A 1 116 ? 53.09435 21.25168 15.78495 1.000 65.30407 116 SER A N 1
ATOM 804 C CA . SER A 1 116 ? 51.90197 21.81791 16.40160 1.000 65.43978 116 SER A CA 1
ATOM 805 C C . SER A 1 116 ? 51.75226 23.30924 16.13083 1.000 65.59844 116 SER A C 1
ATOM 806 O O . SER A 1 116 ? 50.87431 23.94994 16.72099 1.000 64.29372 116 SER A O 1
ATOM 809 N N . GLY A 1 117 ? 52.57634 23.87612 15.25367 1.000 66.71350 117 GLY A N 1
ATOM 810 C CA . GLY A 1 117 ? 52.48951 25.28681 14.93600 1.000 64.29315 117 GLY A CA 1
ATOM 811 C C . GLY A 1 117 ? 53.23289 26.14791 15.93271 1.000 65.65082 117 GLY A C 1
ATOM 812 O O . GLY A 1 117 ? 54.27613 26.72220 15.61148 1.000 63.54279 117 GLY A O 1
ATOM 813 N N . VAL A 1 118 ? 52.69982 26.24570 17.15316 1.000 70.25500 118 VAL A N 1
ATOM 814 C CA . VAL A 1 118 ? 53.37638 26.99202 18.20566 1.000 71.90537 118 VAL A CA 1
ATOM 815 C C . VAL A 1 118 ? 54.63982 26.27471 18.66797 1.000 77.67724 118 VAL A C 1
ATOM 816 O O . VAL A 1 118 ? 55.56360 26.91337 19.18803 1.000 78.94273 118 VAL A O 1
ATOM 820 N N . TYR A 1 119 ? 54.71486 24.96147 18.46865 1.000 68.93932 119 TYR A N 1
ATOM 821 C CA . TYR A 1 119 ? 55.87276 24.18202 18.87279 1.000 67.14565 119 TYR A CA 1
ATOM 822 C C . TYR A 1 119 ? 56.00052 22.99285 17.93479 1.000 69.56669 119 TYR A C 1
ATOM 823 O O . TYR A 1 119 ? 55.04131 22.60281 17.26308 1.000 60.14228 119 TYR A O 1
ATOM 832 N N . TYR A 1 120 ? 57.20258 22.42332 17.89066 1.000 70.75692 120 TYR A N 1
ATOM 833 C CA . TYR A 1 120 ? 57.45026 21.24385 17.07579 1.000 68.83068 120 TYR A CA 1
ATOM 834 C C . TYR A 1 120 ? 58.71662 20.55426 17.55782 1.000 69.32231 120 TYR A C 1
ATOM 835 O O . TYR A 1 120 ? 59.56988 21.16094 18.21095 1.000 63.73856 120 TYR A O 1
ATOM 844 N N . THR A 1 121 ? 58.81742 19.26877 17.22498 1.000 65.99561 121 THR A N 1
ATOM 845 C CA . THR A 1 121 ? 60.05338 18.50969 17.32991 1.000 67.08075 121 THR A CA 1
ATOM 846 C C . THR A 1 121 ? 60.24355 17.73396 16.03621 1.000 64.08943 121 THR A C 1
ATOM 847 O O . THR A 1 121 ? 59.27390 17.30757 15.40542 1.000 61.40661 121 THR A O 1
ATOM 851 N N . GLU A 1 122 ? 61.49856 17.57062 15.63597 1.000 63.63701 122 GLU A N 1
ATOM 852 C CA . GLU A 1 122 ? 61.82387 16.80781 14.43627 1.000 64.03592 122 GLU A CA 1
ATOM 853 C C . GLU A 1 122 ? 63.16865 16.11412 14.63764 1.000 60.00053 122 GLU A C 1
ATOM 854 O O . GLU A 1 122 ? 64.04912 16.14335 13.77688 1.000 64.50075 122 GLU A O 1
ATOM 860 N N . ASP A 1 123 ? 63.33465 15.47954 15.80088 1.000 67.82488 123 ASP A N 1
ATOM 861 C CA . AS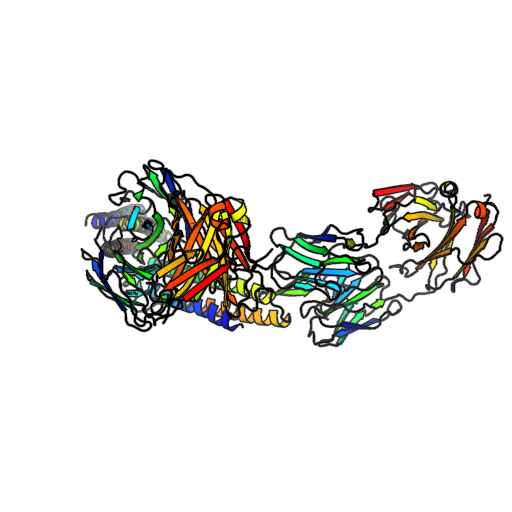P A 1 123 ? 64.57387 14.77134 16.09935 1.000 62.62255 123 ASP A CA 1
ATOM 862 C C . ASP A 1 123 ? 64.72347 13.51397 15.25506 1.000 61.22968 123 ASP A C 1
ATOM 863 O O . ASP A 1 123 ? 65.84772 13.05413 15.02835 1.000 63.45007 123 ASP A O 1
ATOM 868 N N . GLY A 1 124 ? 63.61422 12.94704 14.78571 1.000 60.91530 124 GLY A N 1
ATOM 869 C CA . GLY A 1 124 ? 63.65673 11.70718 14.03791 1.000 54.11949 124 GLY A CA 1
ATOM 870 C C . GLY A 1 124 ? 63.60945 10.48907 14.93822 1.000 60.68917 124 GLY A C 1
ATOM 871 O O . GLY A 1 124 ? 62.93135 10.49906 15.97038 1.000 58.84593 124 GLY A O 1
ATOM 872 N N . LEU A 1 125 ? 64.32775 9.43463 14.55856 1.000 55.65853 125 LEU A N 1
ATOM 873 C CA . LEU A 1 125 ? 64.36832 8.19305 15.32908 1.000 56.58973 125 LEU A CA 1
ATOM 874 C C . LEU A 1 125 ? 65.35504 8.37165 16.47475 1.000 55.86892 125 LEU A C 1
ATOM 875 O O . LEU A 1 125 ? 66.56601 8.23836 16.29278 1.000 61.87495 125 LEU A O 1
ATOM 880 N N . ASP A 1 126 ? 64.84680 8.67965 17.66587 1.000 53.62282 126 ASP A N 1
ATOM 881 C CA . ASP A 1 126 ? 65.71566 9.04661 18.77577 1.000 53.39726 126 ASP A CA 1
ATOM 882 C C . ASP A 1 126 ? 65.70006 8.06090 19.93058 1.000 54.58062 126 ASP A C 1
ATOM 883 O O . ASP A 1 126 ? 66.70244 7.95141 20.63766 1.000 57.75566 126 ASP A O 1
ATOM 888 N N . SER A 1 127 ? 64.60073 7.34286 20.14110 1.000 48.81472 127 SER A N 1
ATOM 889 C CA . SER A 1 127 ? 64.45893 6.44555 21.28044 1.000 56.42342 127 SER A CA 1
ATOM 890 C C . SER A 1 127 ? 64.27620 5.02560 20.76665 1.000 57.09852 127 SER A C 1
ATOM 891 O O . SER A 1 127 ? 63.33709 4.75189 20.01119 1.000 55.17711 127 SER A O 1
ATOM 894 N N . TRP A 1 128 ? 65.17064 4.12879 21.17665 1.000 55.78149 128 TRP A N 1
ATOM 895 C CA . TRP A 1 128 ? 65.19465 2.75692 20.69297 1.000 48.99640 128 TRP A CA 1
ATOM 896 C C . TRP A 1 128 ? 64.92719 1.78318 21.83064 1.000 54.98186 128 TRP A C 1
ATOM 897 O O . TRP A 1 128 ? 65.18868 2.07193 23.00247 1.000 60.33121 128 TRP A O 1
ATOM 908 N N . GLY A 1 129 ? 64.40974 0.60995 21.46302 1.000 56.33231 129 GLY A N 1
ATOM 909 C CA . GLY A 1 129 ? 64.32854 -0.48550 22.39957 1.000 56.15136 129 GLY A CA 1
ATOM 910 C C . GLY A 1 129 ? 65.64364 -1.23107 22.51296 1.000 58.71173 129 GLY A C 1
ATOM 911 O O . GLY A 1 129 ? 66.53591 -1.09880 21.67730 1.000 59.28173 129 GLY A O 1
ATOM 912 N N . GLN A 1 130 ? 65.76104 -2.03187 23.57515 1.000 61.14865 130 GLN A N 1
ATOM 913 C CA . GLN A 1 130 ? 66.99391 -2.77714 23.80721 1.000 64.27401 130 GLN A CA 1
ATOM 914 C C . GLN A 1 130 ? 67.28979 -3.76365 22.68615 1.000 61.55295 130 GLN A C 1
ATOM 915 O O . GLN A 1 130 ? 68.44077 -4.18727 22.53376 1.000 61.17256 130 GLN A O 1
ATOM 921 N N . GLY A 1 131 ? 66.28755 -4.12833 21.89879 1.000 60.23681 131 GLY A N 1
ATOM 922 C CA . GLY A 1 131 ? 66.45912 -5.07331 20.81917 1.000 59.70654 131 GLY A CA 1
ATOM 923 C C . GLY A 1 131 ? 65.99806 -6.46751 21.20601 1.000 60.54580 131 GLY A C 1
ATOM 924 O O . GLY A 1 131 ? 65.91322 -6.82936 22.38157 1.000 62.73222 131 GLY A O 1
ATOM 925 N N . VAL A 1 132 ? 65.68378 -7.26108 20.18931 1.000 63.59944 132 VAL A N 1
ATOM 926 C CA . VAL A 1 132 ? 65.27933 -8.64725 20.38307 1.000 63.77023 132 VAL A CA 1
ATOM 927 C C . VAL A 1 132 ? 65.83230 -9.46633 19.22620 1.000 64.49204 132 VAL A C 1
ATOM 928 O O . VAL A 1 132 ? 65.83921 -9.01534 18.07573 1.000 67.67343 132 VAL A O 1
ATOM 932 N N . LEU A 1 133 ? 66.33511 -10.65519 19.53779 1.000 64.42917 133 LEU A N 1
ATOM 933 C CA . LEU A 1 133 ? 66.92311 -11.52237 18.52909 1.000 66.74450 133 LEU A CA 1
ATOM 934 C C . LEU A 1 133 ? 65.87425 -12.50345 18.02418 1.000 65.29271 133 LEU A C 1
ATOM 935 O O . LEU A 1 133 ? 65.20799 -13.17621 18.81747 1.000 63.70287 133 LEU A O 1
ATOM 940 N N . VAL A 1 134 ? 65.71787 -12.56284 16.70642 1.000 64.73017 134 VAL A N 1
ATOM 941 C CA . VAL A 1 134 ? 64.85957 -13.53921 16.04786 1.000 64.01193 134 VAL A CA 1
ATOM 942 C C . VAL A 1 134 ? 65.76532 -14.46769 15.25667 1.000 67.56513 134 VAL A C 1
ATOM 943 O O . VAL A 1 134 ? 66.49626 -14.01948 14.36578 1.000 63.80158 134 VAL A O 1
ATOM 947 N N . THR A 1 135 ? 65.73914 -15.75247 15.59383 1.000 70.93901 135 THR A N 1
ATOM 948 C CA . THR A 1 135 ? 66.55422 -16.75642 14.92233 1.000 73.97066 135 THR A CA 1
ATOM 949 C C . THR A 1 135 ? 65.62604 -17.71700 14.19339 1.000 72.84446 135 THR A C 1
ATOM 950 O O . THR A 1 135 ? 64.75081 -18.33094 14.81258 1.000 71.21779 135 THR A O 1
ATOM 954 N N . VAL A 1 136 ? 65.81313 -17.84339 12.88699 1.000 73.28552 136 VAL A N 1
ATOM 955 C CA . VAL A 1 136 ? 64.99371 -18.71900 12.05834 1.000 81.08262 136 VAL A CA 1
ATOM 956 C C . VAL A 1 136 ? 65.87686 -19.86176 11.57350 1.000 73.68049 136 VAL A C 1
ATOM 957 O O . VAL A 1 136 ? 66.80773 -19.65651 10.78415 1.000 68.53960 136 VAL A O 1
ATOM 961 N N . SER A 1 137 ? 65.59087 -21.06757 12.05915 1.000 71.99055 137 SER A N 1
ATOM 962 C CA . SER A 1 137 ? 66.39050 -22.24471 11.75412 1.000 68.71006 137 SER A CA 1
ATOM 963 C C . SER A 1 137 ? 65.63003 -23.48100 12.20297 1.000 75.91842 137 SER A C 1
ATOM 964 O O . SER A 1 137 ? 64.96077 -23.46006 13.23988 1.000 70.63176 137 SER A O 1
ATOM 967 N N . SER A 1 138 ? 65.73592 -24.55158 11.41801 1.000 72.05025 138 SER A N 1
ATOM 968 C CA . SER A 1 138 ? 65.12769 -25.81720 11.80006 1.000 75.86482 138 SER A CA 1
ATOM 969 C C . SER A 1 138 ? 65.94093 -26.56679 12.84580 1.000 73.33792 138 SER A C 1
ATOM 970 O O . SER A 1 138 ? 65.47312 -27.59295 13.35020 1.000 69.21522 138 SER A O 1
ATOM 973 N N . ALA A 1 139 ? 67.13221 -26.08079 13.18495 1.000 69.68232 139 ALA A N 1
ATOM 974 C CA . ALA A 1 139 ? 67.96897 -26.76254 14.16091 1.000 70.79254 139 ALA A CA 1
ATOM 975 C C . ALA A 1 139 ? 67.34967 -26.67977 15.55025 1.000 68.10373 139 ALA A C 1
ATOM 976 O O . ALA A 1 139 ? 66.74389 -25.67092 15.92261 1.000 66.86395 139 ALA A O 1
ATOM 978 N N . SER A 1 140 ? 67.50276 -27.75467 16.31576 1.000 64.49494 140 SER A N 1
ATOM 979 C CA . SER A 1 140 ? 66.91086 -27.83458 17.64080 1.000 66.62531 140 SER A CA 1
ATOM 980 C C . SER A 1 140 ? 67.76989 -27.10029 18.66507 1.000 68.69982 140 SER A C 1
ATOM 981 O O . SER A 1 140 ? 68.98504 -26.95420 18.50284 1.000 66.65539 140 SER A O 1
ATOM 984 N N . THR A 1 141 ? 67.11928 -26.63044 19.72569 1.000 62.51763 141 THR A N 1
ATOM 985 C CA . THR A 1 141 ? 67.83007 -25.96359 20.80626 1.000 63.63946 141 THR A CA 1
ATOM 986 C C . THR A 1 141 ? 68.69190 -26.96412 21.56549 1.000 63.89660 141 THR A C 1
ATOM 987 O O . THR A 1 141 ? 68.27489 -28.09650 21.82510 1.000 65.60654 141 THR A O 1
ATOM 991 N N . LYS A 1 142 ? 69.90973 -26.54759 21.90568 1.000 62.02942 142 LYS A N 1
ATOM 992 C CA . LYS A 1 142 ? 70.78379 -27.34350 22.75291 1.000 58.81303 142 LYS A CA 1
ATOM 993 C C . LYS A 1 142 ? 71.53061 -26.43008 23.71230 1.000 62.19012 142 LYS A C 1
ATOM 994 O O . LYS A 1 142 ? 71.99874 -25.35516 23.32475 1.000 64.05883 142 LYS A O 1
ATOM 1000 N N . GLY A 1 143 ? 71.63810 -26.86501 24.96417 1.000 64.28386 143 GLY A N 1
ATOM 1001 C CA . GLY A 1 143 ? 72.37655 -26.13272 25.96253 1.000 60.06706 143 GLY A CA 1
ATOM 1002 C C . GLY A 1 143 ? 73.85621 -26.45077 25.90804 1.000 59.89411 143 GLY A C 1
ATOM 1003 O O . GLY A 1 143 ? 74.26577 -27.54997 25.51961 1.000 60.86976 143 GLY A O 1
ATOM 1004 N N . PRO A 1 144 ? 74.68787 -25.49197 26.30529 1.000 56.91541 144 PRO A N 1
ATOM 1005 C CA . PRO A 1 144 ? 76.13844 -25.67599 26.23671 1.000 54.88814 144 PRO A CA 1
ATOM 1006 C C . PRO A 1 144 ? 76.70268 -26.40134 27.45005 1.000 59.74461 144 PRO A C 1
ATOM 1007 O O . PRO A 1 144 ? 76.06677 -26.51890 28.49958 1.000 57.54408 144 PRO A O 1
ATOM 1011 N N . SER A 1 145 ? 77.92939 -26.88272 27.28078 1.000 53.92960 145 SER A N 1
ATOM 1012 C CA . SER A 1 145 ? 78.77035 -27.29485 28.39284 1.000 53.06389 145 SER A CA 1
ATOM 1013 C C . SER A 1 145 ? 79.80473 -26.20815 28.65693 1.000 54.10197 145 SER A C 1
ATOM 1014 O O . SER A 1 145 ? 80.26445 -25.52983 27.73521 1.000 59.20998 145 SER A O 1
ATOM 1017 N N . VAL A 1 146 ? 80.15645 -26.03373 29.92684 1.000 52.41961 146 VAL A N 1
ATOM 1018 C CA . VAL A 1 146 ? 81.09091 -24.99619 30.34641 1.000 48.90753 146 VAL A CA 1
ATOM 1019 C C . VAL A 1 146 ? 82.31315 -25.67899 30.93896 1.000 49.01562 146 VAL A C 1
ATOM 1020 O O . VAL A 1 146 ? 82.19040 -26.49150 31.86369 1.000 54.16584 146 VAL A O 1
ATOM 1024 N N . PHE A 1 147 ? 83.48667 -25.36296 30.39573 1.000 47.41464 147 PHE A N 1
ATOM 1025 C CA . PHE A 1 147 ? 84.74038 -25.92427 30.86022 1.000 46.56638 147 PHE A CA 1
ATOM 1026 C C . PHE A 1 147 ? 85.69931 -24.80422 31.23668 1.000 45.47845 147 PHE A C 1
ATOM 1027 O O . PHE A 1 147 ? 85.69157 -23.73967 30.61123 1.000 48.50623 147 PHE A O 1
ATOM 1035 N N . PRO A 1 148 ? 86.52391 -25.00465 32.25860 1.000 51.66083 148 PRO A N 1
ATOM 1036 C CA . PRO A 1 148 ? 87.42480 -23.93661 32.69290 1.000 47.67854 148 PRO A CA 1
ATOM 1037 C C . PRO A 1 148 ? 88.66791 -23.85158 31.82597 1.000 46.81923 148 PRO A C 1
ATOM 1038 O O . PRO A 1 148 ? 89.17745 -24.85061 31.31419 1.000 46.09745 148 PRO A O 1
ATOM 1042 N N . LEU A 1 149 ? 89.14550 -22.62467 31.65989 1.000 41.54951 149 LEU A N 1
ATOM 1043 C CA . LEU A 1 149 ? 90.46128 -22.35975 31.08755 1.000 42.54377 149 LEU A CA 1
ATOM 1044 C C . LEU A 1 149 ? 91.35079 -21.96943 32.26391 1.000 48.02052 149 LEU A C 1
ATOM 1045 O O . LEU A 1 149 ? 91.44379 -20.79881 32.63518 1.000 42.54590 149 LEU A O 1
ATOM 1050 N N . ALA A 1 150 ? 91.99306 -22.97179 32.86225 1.000 45.67069 150 ALA A N 1
ATOM 1051 C CA . ALA A 1 150 ? 92.71104 -22.76729 34.11357 1.000 53.88583 150 ALA A CA 1
ATOM 1052 C C . ALA A 1 150 ? 93.97036 -21.93330 33.88760 1.000 53.19230 150 ALA A C 1
ATOM 1053 O O . ALA A 1 150 ? 94.68848 -22.14271 32.90511 1.000 52.15648 150 ALA A O 1
ATOM 1055 N N . PRO A 1 151 ? 94.27652 -21.00064 34.78964 1.000 62.33108 151 PRO A N 1
ATOM 1056 C CA . PRO A 1 151 ? 95.49509 -20.19760 34.63526 1.000 64.45320 151 PRO A CA 1
ATOM 1057 C C . PRO A 1 151 ? 96.74461 -21.06011 34.71922 1.000 72.26214 151 PRO A C 1
ATOM 1058 O O . PRO A 1 151 ? 96.79438 -22.05515 35.44624 1.000 77.34815 151 PRO A O 1
ATOM 1062 N N . SER A 1 152 ? 97.75932 -20.66707 33.95278 1.000 81.60808 152 SER A N 1
ATOM 1063 C CA . SER A 1 152 ? 99.01107 -21.41146 33.92408 1.000 88.18231 152 SER A CA 1
ATOM 1064 C C . SER A 1 152 ? 99.65319 -21.41271 35.30360 1.000 94.69302 152 SER A C 1
ATOM 1065 O O . SER A 1 152 ? 99.99382 -20.35433 35.84219 1.000 93.99575 152 SER A O 1
ATOM 1068 N N . SER A 1 153 ? 99.79788 -22.60129 35.88018 1.000 96.67090 153 SER A N 1
ATOM 1069 C CA . SER A 1 153 ? 100.47063 -22.74738 37.16220 1.000 101.40618 153 SER A CA 1
ATOM 1070 C C . SER A 1 153 ? 101.82867 -23.42080 36.97655 1.000 103.55523 153 SER A C 1
ATOM 1071 O O . SER A 1 153 ? 101.92414 -24.63312 36.78547 1.000 105.02740 153 SER A O 1
ATOM 1074 N N . LYS A 1 154 ? 102.87372 -22.60512 37.04423 1.000 102.75943 154 LYS A N 1
ATOM 1075 C CA . LYS A 1 154 ? 102.67180 -21.19569 37.34752 1.000 104.38307 154 LYS A CA 1
ATOM 1076 C C . LYS A 1 154 ? 103.44738 -20.26571 36.43136 1.000 107.25565 154 LYS A C 1
ATOM 1077 O O . LYS A 1 154 ? 104.48811 -20.63064 35.88229 1.000 106.05894 154 LYS A O 1
ATOM 1083 N N . SER A 1 155 ? 102.90786 -19.06153 36.25562 1.000 108.48640 155 S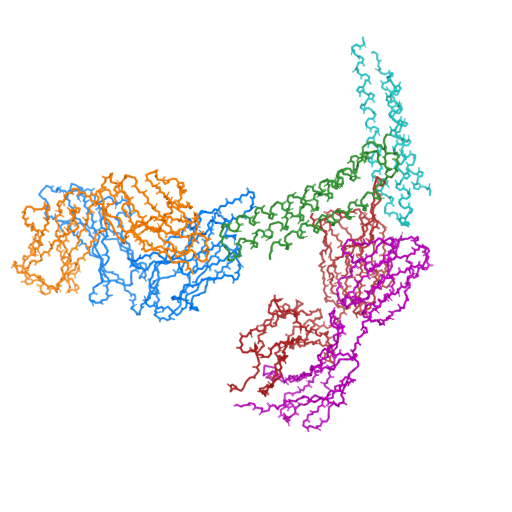ER A N 1
ATOM 1084 C CA . SER A 1 155 ? 103.74088 -17.93284 35.87846 1.000 113.91431 155 SER A CA 1
ATOM 1085 C C . SER A 1 155 ? 104.86365 -17.78840 36.89834 1.000 116.57401 155 SER A C 1
ATOM 1086 O O . SER A 1 155 ? 104.69151 -18.10518 38.07949 1.000 115.64764 155 SER A O 1
ATOM 1089 N N . THR A 1 156 ? 106.02619 -17.32561 36.42928 1.000 117.41516 156 THR A N 1
ATOM 1090 C CA . THR A 1 156 ? 107.23896 -17.22773 37.24183 1.000 117.82594 156 THR A CA 1
ATOM 1091 C C . THR A 1 156 ? 106.95054 -16.69150 38.63905 1.000 119.13138 156 THR A C 1
ATOM 1092 O O . THR A 1 156 ? 106.99851 -17.43245 39.62731 1.000 116.68195 156 THR A O 1
ATOM 1096 N N . SER A 1 157 ? 106.65847 -15.39509 38.71718 1.000 119.75857 157 SER A N 1
ATOM 1097 C CA . SER A 1 157 ? 106.16791 -14.74853 39.92382 1.000 115.85004 157 SER A CA 1
ATOM 1098 C C . SER A 1 157 ? 104.65387 -14.73973 40.00953 1.000 114.17222 157 SER A C 1
ATOM 1099 O O . SER A 1 157 ? 104.10655 -14.47499 41.08606 1.000 109.98308 157 SER A O 1
ATOM 1102 N N . GLY A 1 158 ? 103.97398 -15.01838 38.90628 1.000 113.12368 158 GLY A N 1
ATOM 1103 C CA . GLY A 1 158 ? 102.61614 -14.55699 38.74873 1.000 108.16721 158 GLY A CA 1
ATOM 1104 C C . GLY A 1 158 ? 102.61383 -13.10201 38.32154 1.000 105.81390 158 GLY A C 1
ATOM 1105 O O . GLY A 1 158 ? 102.15552 -12.23028 39.06578 1.000 108.48699 158 GLY A O 1
ATOM 1106 N N . GLY A 1 159 ? 103.14133 -12.82385 37.13173 1.000 101.01616 159 GLY A N 1
ATOM 1107 C CA . GLY A 1 159 ? 103.04397 -11.49425 36.55938 1.000 91.61840 159 GLY A CA 1
ATOM 1108 C C . GLY A 1 159 ? 101.95636 -11.43332 35.50673 1.000 95.25578 159 GLY A C 1
ATOM 1109 O O . GLY A 1 159 ? 102.23128 -11.62344 34.31714 1.000 102.29108 159 GLY A O 1
ATOM 1110 N N . THR A 1 160 ? 100.72043 -11.16918 35.94369 1.000 84.69026 160 THR A N 1
ATOM 1111 C CA . THR A 1 160 ? 99.51569 -11.25663 35.11887 1.000 74.95700 160 THR A CA 1
ATOM 1112 C C . THR A 1 160 ? 99.26462 -12.68517 34.64992 1.000 68.03158 160 THR A C 1
ATOM 1113 O O . THR A 1 160 ? 100.09286 -13.28177 33.95504 1.000 67.03586 160 THR A O 1
ATOM 1117 N N . ALA A 1 161 ? 98.12009 -13.23882 35.03140 1.000 64.42096 161 ALA A N 1
ATOM 1118 C CA . ALA A 1 161 ? 97.69280 -14.55201 34.58501 1.000 61.71748 161 ALA A CA 1
ATOM 1119 C C . ALA A 1 161 ? 96.40201 -14.41376 33.79434 1.000 54.76086 161 ALA A C 1
ATOM 1120 O O . ALA A 1 161 ? 95.60882 -13.49523 34.02439 1.000 53.18392 161 ALA A O 1
ATOM 1122 N N . ALA A 1 162 ? 96.20298 -15.32657 32.85318 1.000 49.97121 162 ALA A N 1
ATOM 1123 C CA . ALA A 1 162 ? 94.97878 -15.38821 32.07317 1.000 48.65623 162 ALA A CA 1
ATOM 1124 C C . ALA A 1 162 ? 94.18022 -16.61114 32.49523 1.000 43.43312 162 ALA A C 1
ATOM 1125 O O . ALA A 1 162 ? 94.74161 -17.69202 32.69588 1.000 47.76014 162 ALA A O 1
ATOM 1127 N N . LEU A 1 163 ? 92.87298 -16.43081 32.64696 1.000 39.48719 163 LEU A N 1
ATOM 1128 C CA . LEU A 1 163 ? 91.96956 -17.53652 32.92020 1.000 46.80271 163 LEU A CA 1
ATOM 1129 C C . LEU A 1 163 ? 90.66982 -17.28231 32.17380 1.000 42.25515 163 LEU A C 1
ATOM 1130 O O . LEU A 1 163 ? 90.39643 -16.16288 31.73395 1.000 41.15518 163 LEU A O 1
ATOM 1135 N N . GLY A 1 164 ? 89.87445 -18.33080 32.01241 1.000 46.47658 164 GLY A N 1
ATOM 1136 C CA . GLY A 1 164 ? 88.62484 -18.14381 31.31019 1.000 38.81575 164 GLY A CA 1
ATOM 1137 C C . GLY A 1 164 ? 87.72411 -19.35347 31.39163 1.000 43.80720 164 GLY A C 1
ATOM 1138 O O . GLY A 1 164 ? 87.96201 -20.28438 32.16298 1.000 45.80546 164 GLY A O 1
ATOM 1139 N N . CYS A 1 165 ? 86.67591 -19.31749 30.56909 1.000 37.45503 165 CYS A N 1
ATOM 1140 C CA . CYS A 1 165 ? 85.70309 -20.39343 30.47166 1.000 43.57344 165 CYS A CA 1
ATOM 1141 C C . CYS A 1 165 ? 85.41910 -20.69798 29.00755 1.000 43.91035 165 CYS A C 1
ATOM 1142 O O . CYS A 1 165 ? 85.30026 -19.78424 28.18568 1.000 38.81040 165 CYS A O 1
ATOM 1145 N N . LEU A 1 166 ? 85.30080 -21.98624 28.69074 1.000 45.01749 166 LEU A N 1
ATOM 1146 C CA . LEU A 1 166 ? 84.98922 -22.44648 27.34148 1.000 41.03323 166 LEU A CA 1
ATOM 1147 C C . LEU A 1 166 ? 83.52847 -22.88449 27.30755 1.000 49.38841 166 LEU A C 1
ATOM 1148 O O . LEU A 1 166 ? 83.15278 -23.86673 27.95866 1.000 50.24077 166 LEU A O 1
ATOM 1153 N N . VAL A 1 167 ? 82.70805 -22.15635 26.55502 1.000 40.18303 167 VAL A N 1
ATOM 1154 C CA . VAL A 1 167 ? 81.27842 -22.43146 26.44513 1.000 46.71709 167 VAL A CA 1
ATOM 1155 C C . VAL A 1 167 ? 81.06321 -23.12210 25.10344 1.000 48.67997 167 VAL A C 1
ATOM 1156 O O . VAL A 1 167 ? 81.02377 -22.47203 24.05469 1.000 46.45693 167 VAL A O 1
ATOM 1160 N N . LYS A 1 168 ? 80.89659 -24.44288 25.13632 1.000 49.00216 168 LYS A N 1
ATOM 1161 C CA . LYS A 1 168 ? 81.00703 -25.27937 23.95006 1.000 51.19589 168 LYS A CA 1
ATOM 1162 C C . LYS A 1 168 ? 79.69239 -25.98615 23.63553 1.000 56.14027 168 LYS A C 1
ATOM 1163 O O . LYS A 1 168 ? 78.97910 -26.43101 24.54194 1.000 52.97195 168 LYS A O 1
ATOM 1169 N N . ASP A 1 169 ? 79.38445 -26.07981 22.33657 1.000 52.34946 169 ASP A N 1
ATOM 1170 C CA . ASP A 1 169 ? 78.29271 -26.89524 21.80540 1.000 52.62915 169 ASP A CA 1
ATOM 1171 C C . ASP A 1 169 ? 76.91491 -26.43411 22.26060 1.000 51.56574 169 ASP A C 1
ATOM 1172 O O . ASP A 1 169 ? 76.28357 -27.08986 23.09494 1.000 55.74731 169 ASP A O 1
ATOM 1177 N N . TYR A 1 170 ? 76.42919 -25.32756 21.70067 1.000 54.56652 170 TYR A N 1
ATOM 1178 C CA . TYR A 1 170 ? 75.10325 -24.81882 22.02111 1.000 55.20186 170 TYR A CA 1
ATOM 1179 C C . TYR A 1 170 ? 74.45081 -24.26402 20.76444 1.000 58.76971 170 TYR A C 1
ATOM 1180 O O . TYR A 1 170 ? 75.11837 -23.94502 19.77775 1.000 56.67818 170 TYR A O 1
ATOM 1189 N N . PHE A 1 171 ? 73.12821 -24.15304 20.82112 1.000 60.93687 171 PHE A N 1
ATOM 1190 C CA . PHE A 1 171 ? 72.34274 -23.55094 19.75462 1.000 55.66189 171 PHE A CA 1
ATOM 1191 C C . PHE A 1 171 ? 70.97450 -23.17431 20.30634 1.000 59.06214 171 PHE A C 1
ATOM 1192 O O . PHE A 1 171 ? 70.38901 -23.92856 21.08395 1.000 62.21372 171 PHE A O 1
ATOM 1200 N N . PRO A 1 172 ? 70.46090 -22.00142 19.91444 1.000 54.21453 172 PRO A N 1
ATOM 1201 C CA . PRO A 1 172 ? 71.12393 -21.02185 19.05312 1.000 59.36546 172 PRO A CA 1
ATOM 1202 C C . PRO A 1 172 ? 71.83360 -19.92525 19.83401 1.000 57.23588 172 PRO A C 1
ATOM 1203 O O . PRO A 1 172 ? 71.99793 -20.02848 21.04864 1.000 55.84108 172 PRO A O 1
ATOM 1207 N N . GLU A 1 173 ? 72.24583 -18.87995 19.12698 1.000 53.05441 173 GLU A N 1
ATOM 1208 C CA . GLU A 1 173 ? 72.72658 -17.66595 19.76509 1.000 56.86335 173 GLU A CA 1
ATOM 1209 C C . GLU A 1 173 ? 71.56105 -17.02031 20.51400 1.000 59.94272 173 GLU A C 1
ATOM 1210 O O . GLU A 1 173 ? 70.40401 -17.22833 20.14733 1.000 61.53675 173 GLU A O 1
ATOM 1216 N N . PRO A 1 174 ? 71.85445 -16.24105 21.56940 1.000 54.07262 174 PRO A N 1
ATOM 1217 C CA . PRO A 1 174 ? 73.18949 -15.97835 22.10690 1.000 60.55641 174 PRO A CA 1
ATOM 1218 C C . PRO A 1 174 ? 73.45375 -16.62710 23.46369 1.000 60.15478 174 PRO A C 1
ATOM 1219 O O . PRO A 1 174 ? 72.57321 -17.25702 24.05020 1.000 55.78044 174 PRO A O 1
ATOM 1223 N N . VAL A 1 175 ? 74.68303 -16.47012 23.94534 1.000 58.89579 175 VAL A N 1
ATOM 1224 C CA . VAL A 1 175 ? 75.02254 -16.69823 25.34129 1.000 55.36279 175 VAL A CA 1
ATOM 1225 C C . VAL A 1 175 ? 75.70170 -15.43710 25.84707 1.000 57.16380 175 VAL A C 1
ATOM 1226 O O . VAL A 1 175 ? 76.40106 -14.74542 25.10030 1.000 62.94311 175 VAL A O 1
ATOM 1230 N N . THR A 1 176 ? 75.47297 -15.12296 27.11540 1.000 51.60524 176 THR A N 1
ATOM 1231 C CA . THR A 1 176 ? 76.14679 -14.01387 27.77141 1.000 55.82569 176 THR A CA 1
ATOM 1232 C C . THR A 1 176 ? 77.06425 -14.56678 28.84955 1.000 51.46311 176 THR A C 1
ATOM 1233 O O . THR A 1 176 ? 76.73567 -15.55790 29.50838 1.000 51.16944 176 THR A O 1
ATOM 1237 N N . VAL A 1 177 ? 78.22791 -13.94408 29.00213 1.000 49.21365 177 VAL A N 1
ATOM 1238 C CA . VAL A 1 177 ? 79.20603 -14.34540 30.00187 1.000 36.73824 177 VAL A CA 1
ATOM 1239 C C . VAL A 1 177 ? 79.56624 -13.12372 30.83007 1.000 48.64408 177 VAL A C 1
ATOM 1240 O O . VAL A 1 177 ? 79.94929 -12.08469 30.28027 1.000 50.59548 177 VAL A O 1
ATOM 1244 N N . SER A 1 178 ? 79.42733 -13.24314 32.14365 1.000 42.08487 178 SER A N 1
ATOM 1245 C CA . SER A 1 178 ? 79.93572 -12.25831 33.07924 1.000 44.52661 178 SER A CA 1
ATOM 1246 C C . SER A 1 178 ? 80.92471 -12.94624 34.00798 1.000 44.62760 178 SER A C 1
ATOM 1247 O O . SER A 1 178 ? 81.03200 -14.17524 34.04083 1.000 39.71987 178 SER A O 1
ATOM 1250 N N . TRP A 1 179 ? 81.66750 -12.13434 34.75043 1.000 42.27873 179 TRP A N 1
ATOM 1251 C CA . TRP A 1 179 ? 82.66845 -12.62181 35.68566 1.000 41.48484 179 TRP A CA 1
ATOM 1252 C C . TRP A 1 179 ? 82.39308 -12.02291 37.05266 1.000 49.44301 179 TRP A C 1
ATOM 1253 O O . TRP A 1 179 ? 82.26772 -10.80004 37.18089 1.000 42.27702 179 TRP A O 1
ATOM 1264 N N . ASN A 1 180 ? 82.29043 -12.88823 38.06444 1.000 46.23644 180 ASN A N 1
ATOM 1265 C CA . ASN A 1 180 ? 81.99472 -12.46983 39.43554 1.000 47.64561 180 ASN A CA 1
ATOM 1266 C C . ASN A 1 180 ? 80.70463 -11.65243 39.48971 1.000 52.52200 180 ASN A C 1
ATOM 1267 O O . ASN A 1 180 ? 80.64853 -10.56921 40.07765 1.000 53.05754 180 ASN A O 1
ATOM 1272 N N . SER A 1 181 ? 79.66447 -12.18201 38.84108 1.000 48.99992 181 SER A N 1
ATOM 1273 C CA . SER A 1 181 ? 78.33769 -11.56701 38.80862 1.000 53.25454 181 SER A CA 1
ATOM 1274 C C . SER A 1 181 ? 78.38421 -10.13406 38.28868 1.000 58.62308 181 SER A C 1
ATOM 1275 O O . SER A 1 181 ? 77.60628 -9.28022 38.72174 1.000 64.70071 181 SER A O 1
ATOM 1278 N N . GLY A 1 182 ? 79.29540 -9.86192 37.35448 1.000 57.82524 182 GLY A N 1
ATOM 1279 C CA . GLY A 1 182 ? 79.40880 -8.55696 36.74417 1.000 51.94019 182 GLY A CA 1
ATOM 1280 C C . GLY A 1 182 ? 80.36702 -7.60533 37.42526 1.000 57.98435 182 GLY A C 1
ATOM 1281 O O . GLY A 1 182 ? 80.64284 -6.53198 36.87354 1.000 58.15846 182 GLY A O 1
ATOM 1282 N N . ALA A 1 183 ? 80.88602 -7.95716 38.60310 1.000 55.23171 183 ALA A N 1
ATOM 1283 C CA . ALA A 1 183 ? 81.79712 -7.06142 39.30394 1.000 51.46845 183 ALA A CA 1
ATOM 1284 C C . ALA A 1 183 ? 83.16395 -6.98968 38.64077 1.000 55.69369 183 ALA A C 1
ATOM 1285 O O . ALA A 1 183 ? 83.89648 -6.01916 38.86106 1.000 59.62934 183 ALA A O 1
ATOM 1287 N N . LEU A 1 184 ? 83.52629 -7.98668 37.84264 1.000 53.02570 184 LEU A N 1
ATOM 1288 C CA . LEU A 1 184 ? 84.82781 -8.03514 37.18284 1.000 55.66417 184 LEU A CA 1
ATOM 1289 C C . LEU A 1 184 ? 84.60528 -7.83788 35.68662 1.000 50.66912 184 LEU A C 1
ATOM 1290 O O . LEU A 1 184 ? 84.23719 -8.77790 34.97622 1.000 52.03217 184 LEU A O 1
ATOM 1295 N N . THR A 1 185 ? 84.81792 -6.60909 35.21388 1.000 50.30313 185 THR A N 1
ATOM 1296 C CA . THR A 1 185 ? 84.70900 -6.28787 33.79567 1.000 51.68291 185 THR A CA 1
ATOM 1297 C C . THR A 1 185 ? 86.01970 -5.83721 33.17288 1.000 53.23773 185 THR A C 1
ATOM 1298 O O . THR A 1 185 ? 86.19439 -5.98495 31.96156 1.000 52.31832 185 THR A O 1
ATOM 1302 N N . SER A 1 186 ? 86.93602 -5.29014 33.96769 1.000 54.30179 186 SER A N 1
ATOM 1303 C CA . SER A 1 186 ? 88.21986 -4.83886 33.44966 1.000 51.44429 186 SER A CA 1
ATOM 1304 C C . SER A 1 186 ? 89.06469 -6.03237 33.01875 1.000 52.33718 186 SER A C 1
ATOM 1305 O O . SER A 1 186 ? 89.24744 -6.98474 33.78279 1.000 52.51026 186 SER A O 1
ATOM 1308 N N . GLY A 1 187 ? 89.57562 -5.98104 31.78949 1.000 48.34067 187 GLY A N 1
ATOM 1309 C CA . GLY A 1 187 ? 90.38223 -7.05844 31.25441 1.000 51.73216 187 GLY A CA 1
ATOM 1310 C C . GLY A 1 187 ? 89.61402 -8.25576 30.73961 1.000 49.32925 187 GLY A C 1
ATOM 1311 O O . GLY A 1 187 ? 90.23153 -9.28061 30.42907 1.000 47.77139 187 GLY A O 1
ATOM 1312 N N . VAL A 1 188 ? 88.30043 -8.16527 30.62827 1.000 42.38848 188 VAL A N 1
ATOM 1313 C CA . VAL A 1 188 ? 87.48397 -9.28245 30.16848 1.000 43.13232 188 VAL A CA 1
ATOM 1314 C C . VAL A 1 188 ? 87.39542 -9.25281 28.64797 1.000 43.59758 188 VAL A C 1
ATOM 1315 O O . VAL A 1 188 ? 87.18711 -8.19687 28.03967 1.000 44.72332 188 VAL A O 1
ATOM 1319 N N . HIS A 1 189 ? 87.56503 -10.41397 28.02216 1.000 43.25903 189 HIS A N 1
ATOM 1320 C CA . HIS A 1 189 ? 87.37561 -10.55047 26.58085 1.000 42.97803 189 HIS A CA 1
ATOM 1321 C C . HIS A 1 189 ? 86.48141 -11.75595 26.33805 1.000 43.10559 189 HIS A C 1
ATOM 1322 O O . HIS A 1 189 ? 86.91644 -12.89975 26.51173 1.000 41.87671 189 HIS A O 1
ATOM 1329 N N . THR A 1 190 ? 85.23226 -11.50056 25.95564 1.000 39.36296 190 THR A N 1
ATOM 1330 C CA . THR A 1 190 ? 84.30046 -12.54716 25.55132 1.000 42.40183 190 THR A CA 1
ATOM 1331 C C . THR A 1 190 ? 84.29584 -12.59475 24.02774 1.000 43.33330 190 THR A C 1
ATOM 1332 O O . THR A 1 190 ? 83.86063 -11.64370 23.37151 1.000 40.84513 190 THR A O 1
ATOM 1336 N N . PHE A 1 191 ? 84.79312 -13.69153 23.46998 1.000 39.46459 191 PHE A N 1
ATOM 1337 C CA . PHE A 1 191 ? 85.02283 -13.75755 22.03652 1.000 40.32421 191 PHE A CA 1
ATOM 1338 C C . PHE A 1 191 ? 83.72867 -14.03571 21.27629 1.000 47.84934 191 PHE A C 1
ATOM 1339 O O . PHE A 1 191 ? 82.80314 -14.65357 21.81206 1.000 46.09514 191 PHE A O 1
ATOM 1347 N N . PRO A 1 192 ? 83.63349 -13.56304 20.03297 1.000 45.17782 192 PRO A N 1
ATOM 1348 C CA . PRO A 1 192 ? 82.48888 -13.93231 19.19656 1.000 46.96060 192 PRO A CA 1
ATOM 1349 C C . PRO A 1 192 ? 82.38471 -15.44293 19.05612 1.000 49.10622 192 PRO A C 1
ATOM 1350 O O . PRO A 1 192 ? 83.39053 -16.14880 18.95728 1.000 43.90754 192 PRO A O 1
ATOM 1354 N N . ALA A 1 193 ? 81.15183 -15.93884 19.06921 1.000 47.12038 193 ALA A N 1
ATOM 1355 C CA . ALA A 1 193 ? 80.93745 -17.36581 18.89227 1.000 49.61656 193 ALA A CA 1
ATOM 1356 C C . ALA A 1 193 ? 81.37798 -17.79480 17.49795 1.000 51.08794 193 ALA A C 1
ATOM 1357 O O . ALA A 1 193 ? 81.29704 -17.03011 16.53399 1.000 53.10543 193 ALA A O 1
ATOM 1359 N N . VAL A 1 194 ? 81.86519 -19.02909 17.39994 1.000 55.52535 194 VAL A N 1
ATOM 1360 C CA . VAL A 1 194 ? 82.23223 -19.63792 16.12842 1.000 52.00009 194 VAL A CA 1
ATOM 1361 C C . VAL A 1 194 ? 81.25688 -20.77010 15.84566 1.000 56.37553 194 VAL A C 1
ATOM 1362 O O . VAL A 1 194 ? 80.81371 -21.46908 16.76516 1.000 52.10316 194 VAL A O 1
ATOM 1366 N N . LEU A 1 195 ? 80.91008 -20.93991 14.57487 1.000 60.28689 195 LEU A N 1
ATOM 1367 C CA . LEU A 1 195 ? 80.00125 -21.99997 14.15675 1.000 58.02677 195 LEU A CA 1
ATOM 1368 C C . LEU A 1 195 ? 80.82787 -23.23013 13.79985 1.000 56.21499 195 LEU A C 1
ATOM 1369 O O . LEU A 1 195 ? 81.52763 -23.24396 12.78317 1.000 68.08427 195 LEU A O 1
ATOM 1374 N N . GLN A 1 196 ? 80.75488 -24.25770 14.64021 1.000 57.46388 196 GLN A N 1
ATOM 1375 C CA . GLN A 1 196 ? 81.50718 -25.47833 14.40056 1.000 62.05993 196 GLN A CA 1
ATOM 1376 C C . GLN A 1 196 ? 80.87476 -26.28293 13.26614 1.000 65.75074 196 GLN A C 1
ATOM 1377 O O . GLN A 1 196 ? 79.72170 -26.06620 12.87950 1.000 61.75499 196 GLN A O 1
ATOM 1383 N N . SER A 1 197 ? 81.65243 -27.23208 12.73423 1.000 63.38045 197 SER A N 1
ATOM 1384 C CA . SER A 1 197 ? 81.18274 -28.05296 11.62151 1.000 69.12105 197 SER A CA 1
ATOM 1385 C C . SER A 1 197 ? 79.99188 -28.92324 12.00263 1.000 69.59138 197 SER A C 1
ATOM 1386 O O . SER A 1 197 ? 79.27475 -29.39576 11.11440 1.000 68.68108 197 SER A O 1
ATOM 1389 N N . SER A 1 198 ? 79.76568 -29.14603 13.29572 1.000 70.55676 198 SER A N 1
ATOM 1390 C CA . SER A 1 198 ? 78.61042 -29.89959 13.76289 1.000 61.01014 198 SER A CA 1
ATOM 1391 C C . SER A 1 198 ? 77.33893 -29.06536 13.81463 1.000 62.47748 198 SER A C 1
ATOM 1392 O O . SER A 1 198 ? 76.29789 -29.58314 14.23105 1.000 69.09275 198 SER A O 1
ATOM 1395 N N . GLY A 1 199 ? 77.39358 -27.79595 13.41769 1.000 61.55693 199 GLY A N 1
ATOM 1396 C CA . GLY A 1 199 ? 76.23284 -26.93454 13.47437 1.000 56.20059 199 GLY A CA 1
ATOM 1397 C C . GLY A 1 199 ? 75.99048 -26.26566 14.80860 1.000 61.03241 199 GLY A C 1
ATOM 1398 O O . GLY A 1 199 ? 75.03405 -25.48810 14.92470 1.000 58.00019 199 GLY A O 1
ATOM 1399 N N . LEU A 1 200 ? 76.81959 -26.53541 15.81399 1.000 57.61854 200 LEU A N 1
ATOM 1400 C CA . LEU A 1 200 ? 76.68151 -25.94431 17.13623 1.000 57.34511 200 LEU A CA 1
ATOM 1401 C C . LEU A 1 200 ? 77.70445 -24.83270 17.33507 1.000 55.34338 200 LEU A C 1
ATOM 1402 O O . LEU A 1 200 ? 78.77989 -24.83545 16.73124 1.000 59.73668 200 LEU A O 1
ATOM 1407 N N . TYR A 1 201 ? 77.35834 -23.88240 18.19553 1.000 52.75441 201 TYR A N 1
ATOM 1408 C CA . TYR A 1 201 ? 78.21840 -22.74438 18.46890 1.000 49.36777 201 TYR A CA 1
ATOM 1409 C C . TYR A 1 201 ? 79.19804 -23.06085 19.59314 1.000 51.00808 201 TYR A C 1
ATOM 1410 O O . TYR A 1 201 ? 79.07663 -24.05818 20.30899 1.000 47.72305 201 TYR A O 1
ATOM 1419 N N . SER A 1 202 ? 80.17655 -22.17289 19.74689 1.000 47.96854 202 SER A N 1
ATOM 1420 C CA . SER A 1 202 ? 81.19201 -22.29105 20.78179 1.000 46.34712 202 SER A CA 1
ATOM 1421 C C . SER A 1 202 ? 81.91046 -20.95841 20.94432 1.000 44.28403 202 SER A C 1
ATOM 1422 O O . SER A 1 202 ? 82.28939 -20.33127 19.95152 1.000 42.28988 202 SER A O 1
ATOM 1425 N N . LEU A 1 203 ? 82.08876 -20.49934 22.17951 1.000 49.00464 203 LEU A N 1
ATOM 1426 C CA . LEU A 1 203 ? 82.88058 -19.30235 22.41219 1.000 50.21319 203 LEU A CA 1
ATOM 1427 C C . LEU A 1 203 ? 83.68075 -19.46325 23.69302 1.000 47.98220 203 LEU A C 1
ATOM 1428 O O . LEU A 1 203 ? 83.36770 -20.29020 24.55307 1.000 45.65901 203 LEU A O 1
ATOM 1433 N N . SER A 1 204 ? 84.71810 -18.64363 23.80830 1.000 42.20519 204 SER A N 1
ATOM 1434 C CA . SER A 1 204 ? 85.52934 -18.55819 25.00808 1.000 42.63152 204 SER A CA 1
ATOM 1435 C C . SER A 1 204 ? 85.46548 -17.14109 25.55794 1.000 43.39324 204 SER A C 1
ATOM 1436 O O . SER A 1 204 ? 85.40829 -16.16723 24.79782 1.000 39.45312 204 SER A O 1
ATOM 1439 N N . SER A 1 205 ? 85.45019 -17.03661 26.88195 1.000 41.09846 205 SER A N 1
ATOM 1440 C CA . SER A 1 205 ? 85.54922 -15.76476 27.58316 1.000 41.87123 205 SER A CA 1
ATOM 1441 C C . SER A 1 205 ? 86.75682 -15.83806 28.50377 1.000 38.57104 205 SER A C 1
ATOM 1442 O O . SER A 1 205 ? 86.90632 -16.80938 29.25006 1.000 40.78364 205 SER A O 1
ATOM 1445 N N . VAL A 1 206 ? 87.62468 -14.82800 28.43471 1.000 39.70961 206 VAL A N 1
ATOM 1446 C CA . VAL A 1 206 ? 88.87334 -14.81102 29.18432 1.000 39.54690 206 VAL A CA 1
ATOM 1447 C C . VAL A 1 206 ? 88.99686 -13.49246 29.93650 1.000 38.30381 206 VAL A C 1
ATOM 1448 O O . VAL A 1 206 ? 88.36538 -12.48992 29.59742 1.000 43.76180 206 VAL A O 1
ATOM 1452 N N . VAL A 1 207 ? 89.83136 -13.50746 30.97209 1.000 45.40013 207 VAL A N 1
ATOM 1453 C CA . VAL A 1 207 ? 90.12991 -12.31159 31.75382 1.000 46.73362 207 VAL A CA 1
ATOM 1454 C C . VAL A 1 207 ? 91.55796 -12.43533 32.26338 1.000 41.64462 207 VAL A C 1
ATOM 1455 O O . VAL A 1 207 ? 92.00494 -13.52276 32.63810 1.000 44.17427 207 VAL A O 1
ATOM 1459 N N . THR A 1 208 ? 92.28824 -11.32779 32.23894 1.000 44.42249 208 THR A N 1
ATOM 1460 C CA . THR A 1 208 ? 93.63925 -11.28396 32.77925 1.000 53.08647 208 THR A CA 1
ATOM 1461 C C . THR A 1 208 ? 93.60654 -10.55090 34.11236 1.000 51.12636 208 THR A C 1
ATOM 1462 O O . THR A 1 208 ? 92.97907 -9.49370 34.23089 1.000 49.95260 208 THR A O 1
ATOM 1466 N N . VAL A 1 209 ? 94.26454 -11.12558 35.11081 1.000 52.99071 209 VAL A N 1
ATOM 1467 C CA . VAL A 1 209 ? 94.21873 -10.60282 36.47556 1.000 56.29324 209 VAL A CA 1
ATOM 1468 C C . VAL A 1 209 ? 95.62620 -10.61449 37.04130 1.000 58.77581 209 VAL A C 1
ATOM 1469 O O . VAL A 1 209 ? 96.50454 -11.35215 36.56070 1.000 58.87617 209 VAL A O 1
ATOM 1473 N N . PRO A 1 210 ? 95.89007 -9.79046 38.05419 1.000 67.04210 210 PRO A N 1
ATOM 1474 C CA . PRO A 1 210 ? 97.11238 -9.97674 38.84011 1.000 67.36364 210 PRO A CA 1
ATOM 1475 C C . PRO A 1 210 ? 97.08645 -11.34962 39.48756 1.000 65.49565 210 PRO A C 1
ATOM 1476 O O . PRO A 1 210 ? 96.10157 -11.73953 40.11464 1.000 73.96239 210 PRO A O 1
ATOM 1480 N N . SER A 1 211 ? 98.16007 -12.09895 39.30731 1.000 68.19954 211 SER A N 1
ATOM 1481 C CA . SER A 1 211 ? 98.22319 -13.44444 39.85341 1.000 77.06818 211 SER A CA 1
ATOM 1482 C C . SER A 1 211 ? 98.89418 -13.50421 41.21505 1.000 77.13091 211 SER A C 1
ATOM 1483 O O . SER A 1 211 ? 99.23249 -14.59683 41.67961 1.000 82.04800 211 SER A O 1
ATOM 1486 N N . SER A 1 212 ? 99.10281 -12.35628 41.85776 1.000 79.19991 212 SER A N 1
ATOM 1487 C CA . SER A 1 212 ? 99.16177 -12.34105 43.30993 1.000 83.70892 212 SER A CA 1
ATOM 1488 C C . SER A 1 212 ? 97.77485 -12.51339 43.90730 1.000 77.73549 212 SER A C 1
ATOM 1489 O O . SER A 1 212 ? 97.65009 -12.95860 45.05293 1.000 81.11151 212 SER A O 1
ATOM 1492 N N . SER A 1 213 ? 96.73582 -12.18937 43.13622 1.000 70.63903 213 SER A N 1
ATOM 1493 C CA . SER A 1 213 ? 95.35350 -12.33323 43.56241 1.000 73.55195 213 SER A CA 1
ATOM 1494 C C . SER A 1 213 ? 94.80956 -13.73789 43.35491 1.000 75.28715 213 SER A C 1
ATOM 1495 O O . SER A 1 213 ? 93.68941 -14.01400 43.79604 1.000 79.79121 213 SER A O 1
ATOM 1498 N N . LEU A 1 214 ? 95.55923 -14.62398 42.69278 1.000 73.29107 214 LEU A N 1
ATOM 1499 C CA . LEU A 1 214 ? 95.06120 -15.97767 42.46301 1.000 74.38877 214 LEU A CA 1
ATOM 1500 C C . LEU A 1 214 ? 94.75374 -16.68329 43.77732 1.000 79.11719 214 LEU A C 1
ATOM 1501 O O . LEU A 1 214 ? 93.76801 -17.42328 43.87852 1.000 79.44075 214 LEU A O 1
ATOM 1506 N N . GLY A 1 215 ? 95.57875 -16.45651 44.80100 1.000 79.42230 215 GLY A N 1
ATOM 1507 C CA . GLY A 1 215 ? 95.33941 -17.08924 46.08381 1.000 79.41063 215 GLY A CA 1
ATOM 1508 C C . GLY A 1 215 ? 94.31783 -16.37240 46.93777 1.000 80.37865 215 GLY A C 1
ATOM 1509 O O . GLY A 1 215 ? 93.67601 -16.99588 47.78894 1.000 86.37181 215 GLY A O 1
ATOM 1510 N N . THR A 1 216 ? 94.13922 -15.06853 46.72600 1.000 75.02113 216 THR A N 1
ATOM 1511 C CA . THR A 1 216 ? 93.28172 -14.25188 47.57600 1.000 80.21724 216 THR A CA 1
ATOM 1512 C C . THR A 1 216 ? 92.05309 -13.72306 46.83642 1.000 79.20429 216 THR A C 1
ATOM 1513 O O . THR A 1 216 ? 91.50878 -12.67900 47.20221 1.000 80.08873 216 THR A O 1
ATOM 1517 N N . GLN A 1 217 ? 91.59663 -14.42660 45.80287 1.000 75.46028 217 GLN A N 1
ATOM 1518 C CA . GLN A 1 217 ? 90.43891 -13.96335 45.05046 1.000 68.79773 217 GLN A CA 1
ATOM 1519 C C . GLN A 1 217 ? 89.80976 -15.14004 44.32316 1.000 60.33980 217 GLN A C 1
ATOM 1520 O O . GLN A 1 217 ? 90.51451 -16.01600 43.81978 1.000 60.60259 217 GLN A O 1
ATOM 1526 N N . THR A 1 218 ? 88.48624 -15.14994 44.27160 1.000 54.55901 218 THR A N 1
ATOM 1527 C CA . THR A 1 218 ? 87.74888 -16.18942 43.57548 1.000 57.47038 218 THR A CA 1
ATOM 1528 C C . THR A 1 218 ? 87.30943 -15.65838 42.21489 1.000 55.99007 218 THR A C 1
ATOM 1529 O O . THR A 1 218 ? 87.01005 -14.46843 42.06683 1.000 56.28547 218 THR A O 1
ATOM 1533 N N . TYR A 1 219 ? 87.31931 -16.53203 41.20983 1.000 47.49213 219 TYR A N 1
ATOM 1534 C CA . TYR A 1 219 ? 86.98841 -16.15286 39.84008 1.000 45.71160 219 TYR A CA 1
ATOM 1535 C C . TYR A 1 219 ? 85.94347 -17.11291 39.30127 1.000 44.10080 219 TYR A C 1
ATOM 1536 O O . TYR A 1 219 ? 86.20941 -18.31034 39.14829 1.000 48.04768 219 TYR A O 1
ATOM 1545 N N . ILE A 1 220 ? 84.75939 -16.58343 39.02298 1.000 41.26504 220 ILE A N 1
ATOM 1546 C CA . ILE A 1 220 ? 83.62179 -17.36385 38.56324 1.000 45.52550 220 ILE A CA 1
ATOM 1547 C C . ILE A 1 220 ? 83.09429 -16.72038 37.29201 1.000 45.92007 220 ILE A C 1
ATOM 1548 O O . ILE A 1 220 ? 82.89771 -15.50153 37.24517 1.000 45.71452 220 ILE A O 1
ATOM 1553 N N . CYS A 1 221 ? 82.87648 -17.52892 36.26246 1.000 45.81513 221 CYS A N 1
ATOM 1554 C CA . CYS A 1 221 ? 82.21108 -17.06770 35.05600 1.000 49.50557 221 CYS A CA 1
ATOM 1555 C C . CYS A 1 221 ? 80.74367 -17.45732 35.14457 1.000 49.50131 221 CYS A C 1
ATOM 1556 O O . CYS A 1 221 ? 80.41845 -18.59421 35.50784 1.000 47.84468 221 CYS A O 1
ATOM 1559 N N . ASN A 1 222 ? 79.86659 -16.50703 34.83503 1.000 48.48208 222 ASN A N 1
ATOM 1560 C CA . ASN A 1 222 ? 78.41957 -16.69401 34.89873 1.000 49.46747 222 ASN A CA 1
ATOM 1561 C C . ASN A 1 222 ? 77.91169 -16.81601 33.46888 1.000 48.84292 222 ASN A C 1
ATOM 1562 O O . ASN A 1 222 ? 77.74124 -15.81288 32.77017 1.000 49.38501 222 ASN A O 1
ATOM 1567 N N . VAL A 1 223 ? 77.67973 -18.04750 33.03611 1.000 52.65987 223 VAL A N 1
ATOM 1568 C CA . VAL A 1 223 ? 77.22933 -18.33333 31.68240 1.000 53.09296 223 VAL A CA 1
ATOM 1569 C C . VAL A 1 223 ? 75.72273 -18.51258 31.70799 1.000 53.97356 223 VAL A C 1
ATOM 1570 O O . VAL A 1 223 ? 75.19562 -19.30134 32.50275 1.000 55.11934 223 VAL A O 1
ATOM 1574 N N . ASN A 1 224 ? 75.02982 -17.78805 30.83635 1.000 57.98533 224 ASN A N 1
ATOM 1575 C CA . ASN A 1 224 ? 73.58007 -17.86664 30.73458 1.000 65.51771 224 ASN A CA 1
ATOM 1576 C C . ASN A 1 224 ? 73.20443 -18.09008 29.27875 1.000 64.83253 224 ASN A C 1
ATOM 1577 O O . ASN A 1 224 ? 73.51638 -17.25769 28.42132 1.000 60.08962 224 ASN A O 1
ATOM 1582 N N . HIS A 1 225 ? 72.54724 -19.21394 29.00224 1.000 63.42862 225 HIS A N 1
ATOM 1583 C CA . HIS A 1 225 ? 71.99895 -19.52217 27.68432 1.000 59.53475 225 HIS A CA 1
ATOM 1584 C C . HIS A 1 225 ? 70.48215 -19.58836 27.83775 1.000 66.65066 225 HIS A C 1
ATOM 1585 O O . HIS A 1 225 ? 69.92041 -20.65706 28.09256 1.000 64.40878 225 HIS A O 1
ATOM 1592 N N . LYS A 1 226 ? 69.82760 -18.43697 27.68100 1.000 67.50937 226 LYS A N 1
ATOM 1593 C CA . LYS A 1 226 ? 68.37590 -18.34787 27.84247 1.000 68.20057 226 LYS A CA 1
ATOM 1594 C C . LYS A 1 226 ? 67.59179 -19.34173 26.99039 1.000 69.50327 226 LYS A C 1
ATOM 1595 O O . LYS A 1 226 ? 66.68087 -19.98864 27.53255 1.000 70.20176 226 LYS A O 1
ATOM 1601 N N . PRO A 1 227 ? 67.86869 -19.51859 25.69022 1.000 70.00068 227 PRO A N 1
ATOM 1602 C CA . PRO A 1 227 ? 67.03586 -20.43297 24.88497 1.000 65.04173 227 PRO A CA 1
ATOM 1603 C C . PRO A 1 227 ? 66.93279 -21.84430 25.43872 1.000 67.13175 227 PRO A C 1
ATOM 1604 O O . PRO A 1 227 ? 65.95755 -22.54061 25.13001 1.000 73.03115 227 PRO A O 1
ATOM 1608 N N . SER A 1 228 ? 67.89609 -22.29255 26.24118 1.000 62.33148 228 SER A N 1
ATOM 1609 C CA . SER A 1 228 ? 67.86101 -23.62717 26.82289 1.000 62.78433 228 SER A CA 1
ATOM 1610 C C . SER A 1 228 ? 67.73843 -23.60182 28.34063 1.000 66.37517 228 SER A C 1
ATOM 1611 O O . SER A 1 228 ? 67.83226 -24.65873 28.97574 1.000 67.93421 228 SER A O 1
ATOM 1614 N N . ASN A 1 229 ? 67.53341 -22.42396 28.93410 1.000 62.95893 229 ASN A N 1
ATOM 1615 C CA . ASN A 1 229 ? 67.44231 -22.27492 30.38802 1.000 67.64023 229 ASN A CA 1
ATOM 1616 C C . ASN A 1 229 ? 68.67984 -22.84301 31.07672 1.000 67.53119 229 ASN A C 1
ATOM 1617 O O . ASN A 1 229 ? 68.59822 -23.49326 32.12004 1.000 63.32486 229 ASN A O 1
ATOM 1622 N N . THR A 1 230 ? 69.84167 -22.60313 30.47970 1.000 65.12849 230 THR A N 1
ATOM 1623 C CA . THR A 1 230 ? 71.10717 -23.08314 31.01486 1.000 61.19915 230 THR A CA 1
ATOM 1624 C C . THR A 1 230 ? 71.78986 -21.94131 31.75045 1.000 58.49841 230 THR A C 1
ATOM 1625 O O . THR A 1 230 ? 72.10068 -20.90922 31.14943 1.000 61.44681 230 THR A O 1
ATOM 1629 N N . LYS A 1 231 ? 72.00558 -22.12850 33.04845 1.000 60.66601 231 LYS A N 1
ATOM 1630 C CA . LYS A 1 231 ? 72.67965 -21.15140 33.89031 1.000 59.88582 231 LYS A CA 1
ATOM 1631 C C . LYS A 1 231 ? 73.79426 -21.87499 34.62568 1.000 58.29409 231 LYS A C 1
ATOM 1632 O O . LYS A 1 231 ? 73.53443 -22.83806 35.35369 1.000 60.14799 231 LYS A O 1
ATOM 1638 N N . VAL A 1 232 ? 75.03151 -21.43298 34.41683 1.000 55.97054 232 VAL A N 1
ATOM 1639 C CA . VAL A 1 232 ? 76.20651 -22.08904 34.97542 1.000 47.84294 232 VAL A CA 1
ATOM 1640 C C . VAL A 1 232 ? 77.10247 -21.03065 35.60137 1.000 54.52889 232 VAL A C 1
ATOM 1641 O O . VAL A 1 232 ? 77.40515 -20.01293 34.96765 1.000 55.38575 232 VAL A O 1
ATOM 1645 N N . ASP A 1 233 ? 77.51209 -21.26558 36.84483 1.000 49.99348 233 ASP A N 1
ATOM 1646 C CA . ASP A 1 233 ? 78.50342 -20.44784 37.53918 1.000 53.70828 233 ASP A CA 1
ATOM 1647 C C . ASP A 1 233 ? 79.72908 -21.33316 37.74629 1.000 57.11564 233 ASP A C 1
ATOM 1648 O O . ASP A 1 233 ? 79.82955 -22.05903 38.73683 1.000 60.01980 233 ASP A O 1
ATOM 1653 N N . LYS A 1 234 ? 80.65998 -21.27029 36.79964 1.000 55.95877 234 LYS A N 1
ATOM 1654 C CA . LYS A 1 234 ? 81.85573 -22.10150 36.82652 1.000 52.67325 234 LYS A CA 1
ATOM 1655 C C . LYS A 1 234 ? 82.97332 -21.35126 37.54158 1.000 52.35255 234 LYS A C 1
ATOM 1656 O O . LYS A 1 234 ? 83.36639 -20.25943 37.11533 1.000 49.32124 234 LYS A O 1
ATOM 1662 N N . LYS A 1 235 ? 83.48061 -21.93120 38.62605 1.000 53.28875 235 LYS A N 1
ATOM 1663 C CA . LYS A 1 235 ? 84.62324 -21.35314 39.31769 1.000 53.76039 235 LYS A CA 1
ATOM 1664 C C . LYS A 1 235 ? 85.90578 -21.84793 38.66508 1.000 51.23801 235 LYS A C 1
ATOM 1665 O O . LYS A 1 235 ? 86.07184 -23.05042 38.44016 1.000 53.86014 235 LYS A O 1
ATOM 1671 N N . VAL A 1 236 ? 86.80825 -20.92391 38.35339 1.000 46.89257 236 VAL A N 1
ATOM 1672 C CA . VAL A 1 236 ? 88.05100 -21.24544 37.66240 1.000 54.33983 236 VAL A CA 1
ATOM 1673 C C . VAL A 1 236 ? 89.19046 -21.11234 38.65891 1.000 57.63709 236 VAL A C 1
ATOM 1674 O O . VAL A 1 236 ? 89.45518 -20.01659 39.16843 1.000 54.94378 236 VAL A O 1
ATOM 1678 N N . GLU A 1 237 ? 89.86624 -22.22536 38.93125 1.000 62.71348 237 GLU A N 1
ATOM 1679 C CA . GLU A 1 237 ? 90.94580 -22.27233 39.89847 1.000 63.49923 237 GLU A CA 1
ATOM 1680 C C . GLU A 1 237 ? 92.25165 -22.65162 39.21552 1.000 64.87692 237 GLU A C 1
ATOM 1681 O O . GLU A 1 237 ? 92.23992 -23.28922 38.15736 1.000 63.68957 237 GLU A O 1
ATOM 1687 N N . PRO A 1 238 ? 93.39093 -22.26967 39.78803 1.000 71.58350 238 PRO A N 1
ATOM 1688 C CA . PRO A 1 238 ? 94.67719 -22.68812 39.22145 1.000 75.95667 238 PRO A CA 1
ATOM 1689 C C . PRO A 1 238 ? 94.90896 -24.17742 39.43179 1.000 79.09871 238 PRO A C 1
ATOM 1690 O O . PRO A 1 238 ? 94.13143 -24.87653 40.08514 1.000 74.74827 238 PRO A O 1
ATOM 1694 N N . LYS A 1 239 ? 96.00683 -24.65703 38.85153 1.000 88.91108 239 LYS A N 1
ATOM 1695 C CA . LYS A 1 239 ? 96.42334 -26.05317 38.97529 1.000 91.77302 239 LYS A CA 1
ATOM 1696 C C . LYS A 1 239 ? 95.31844 -27.02081 38.55923 1.000 87.32830 239 LYS A C 1
ATOM 1697 O O . LYS A 1 239 ? 94.90007 -27.87253 39.34389 1.000 89.42879 239 LYS A O 1
ATOM 1703 N N . ASP B 2 11 ? 60.68663 4.20003 -0.58490 1.000 78.91965 11 ASP B N 1
ATOM 1704 C CA . ASP B 2 11 ? 61.74333 4.71481 0.27948 1.000 81.59415 11 ASP B CA 1
ATOM 1705 C C . ASP B 2 11 ? 62.90482 5.28230 -0.53124 1.000 78.32065 11 ASP B C 1
ATOM 1706 O O . ASP B 2 11 ? 63.29058 4.72467 -1.55622 1.000 83.08902 11 ASP B O 1
ATOM 1711 N N . ILE B 2 12 ? 63.46073 6.39850 -0.05983 1.000 77.72834 12 ILE B N 1
ATOM 1712 C CA . ILE B 2 12 ? 64.61769 6.99196 -0.71522 1.000 75.02160 12 ILE B CA 1
ATOM 1713 C C . ILE B 2 12 ? 65.84792 6.12523 -0.46569 1.000 80.50030 12 ILE B C 1
ATOM 1714 O O . ILE B 2 12 ? 66.00848 5.52135 0.60383 1.000 81.71108 12 ILE B O 1
ATOM 1719 N N . GLN B 2 13 ? 66.72396 6.05361 -1.46514 1.000 79.98026 13 GLN B N 1
ATOM 1720 C CA . GLN B 2 13 ? 67.93451 5.24587 -1.38035 1.000 81.04905 13 GLN B CA 1
ATOM 1721 C C . GLN B 2 13 ? 69.09644 6.10396 -0.89435 1.000 77.92627 13 GLN B C 1
ATOM 1722 O O . GLN B 2 13 ? 69.49993 7.05677 -1.57187 1.000 72.65550 13 GLN B O 1
ATOM 1728 N N . MET B 2 14 ? 69.63494 5.75756 0.27181 1.000 73.34326 14 MET B N 1
ATOM 1729 C CA . MET B 2 14 ? 70.78819 6.43754 0.84318 1.000 71.99170 14 MET B CA 1
ATOM 1730 C C . MET B 2 14 ? 72.05751 5.68152 0.47509 1.000 68.83604 14 MET B C 1
ATOM 1731 O O . MET B 2 14 ? 72.13205 4.46109 0.65436 1.000 66.43772 14 MET B O 1
ATOM 1736 N N . THR B 2 15 ? 73.04774 6.40956 -0.04238 1.000 66.78736 15 THR B N 1
ATOM 1737 C CA . THR B 2 15 ? 74.32809 5.84348 -0.45608 1.000 66.23699 15 THR B CA 1
ATOM 1738 C C . THR B 2 15 ? 75.43103 6.52251 0.34570 1.000 66.80217 15 THR B C 1
ATOM 1739 O O . THR B 2 15 ? 75.72349 7.70587 0.13943 1.000 67.96754 15 THR B O 1
ATOM 1743 N N . GLN B 2 16 ? 76.03861 5.75926 1.24660 1.000 65.77707 16 GLN B N 1
ATOM 1744 C CA . GLN B 2 16 ? 77.04454 6.22037 2.19155 1.000 70.54415 16 GLN B CA 1
ATOM 1745 C C . GLN B 2 16 ? 78.40168 5.65127 1.79897 1.000 66.65224 16 GLN B C 1
ATOM 1746 O O . GLN B 2 16 ? 78.49458 4.50656 1.34424 1.000 64.43495 16 GLN B O 1
ATOM 1752 N N . SER B 2 17 ? 79.44877 6.44971 1.97400 1.000 64.23931 17 SER B N 1
ATOM 1753 C CA . SER B 2 17 ? 80.80559 6.03429 1.63665 1.000 65.30005 17 SER B CA 1
ATOM 1754 C C . SER B 2 17 ? 81.79611 6.67376 2.60243 1.000 66.94915 17 SER B C 1
ATOM 1755 O O . SER B 2 17 ? 81.57624 7.79746 3.05452 1.000 68.82607 17 SER B O 1
ATOM 1758 N N . PRO B 2 18 ? 82.89308 5.96555 2.92382 1.000 67.39129 18 PRO B N 1
ATOM 1759 C CA . PRO B 2 18 ? 83.23682 4.62239 2.44533 1.000 65.17770 18 PRO B CA 1
ATOM 1760 C C . PRO B 2 18 ? 82.53258 3.52131 3.22654 1.000 63.33232 18 PRO B C 1
ATOM 1761 O O . PRO B 2 18 ? 81.86535 3.80870 4.22110 1.000 63.34108 18 PRO B O 1
ATOM 1765 N N . SER B 2 19 ? 82.68007 2.27177 2.77958 1.000 62.33343 19 SER B N 1
ATOM 1766 C CA . SER B 2 19 ? 82.14644 1.16004 3.55757 1.000 65.57283 19 SER B CA 1
ATOM 1767 C C . SER B 2 19 ? 82.88487 1.01557 4.88136 1.000 59.35108 19 SER B C 1
ATOM 1768 O O . SER B 2 19 ? 82.29000 0.60353 5.88379 1.000 62.20091 19 SER B O 1
ATOM 1771 N N . SER B 2 20 ? 84.16840 1.36263 4.90369 1.000 53.00668 20 SER B N 1
ATOM 1772 C CA . SER B 2 20 ? 84.96748 1.34126 6.11806 1.000 59.40369 20 SER B CA 1
ATOM 1773 C C . SER B 2 20 ? 86.15670 2.26495 5.91637 1.000 55.33743 20 SER B C 1
ATOM 1774 O O . SER B 2 20 ? 86.48786 2.64361 4.79048 1.000 56.86146 20 SER B O 1
ATOM 1777 N N . LEU B 2 21 ? 86.79658 2.62136 7.02418 1.000 53.13150 21 LEU B N 1
ATOM 1778 C CA . LEU B 2 21 ? 87.97681 3.46883 6.96757 1.000 55.75311 21 LEU B CA 1
ATOM 1779 C C . LEU B 2 21 ? 88.77891 3.26977 8.24256 1.000 58.43227 21 LEU B C 1
ATOM 1780 O O . LEU B 2 21 ? 88.27968 2.74697 9.24274 1.000 59.11704 21 LEU B O 1
ATOM 1785 N N . SER B 2 22 ? 90.02930 3.70833 8.19042 1.000 60.09972 22 SER B N 1
ATOM 1786 C CA . SER B 2 22 ? 90.95135 3.61820 9.30879 1.000 60.94660 22 SER B CA 1
ATOM 1787 C C . SER B 2 22 ? 91.56340 4.98941 9.54764 1.000 61.76739 22 SER B C 1
ATOM 1788 O O . SER B 2 22 ? 91.80636 5.73979 8.59802 1.000 62.13210 22 SER B O 1
ATOM 1791 N N . ALA B 2 23 ? 91.81728 5.31464 10.81257 1.000 54.84304 23 ALA B N 1
ATOM 1792 C CA . ALA B 2 23 ? 92.25706 6.66054 11.15010 1.000 53.55847 23 ALA B CA 1
ATOM 1793 C C . ALA B 2 23 ? 92.95598 6.65013 12.50094 1.000 54.50474 23 ALA B C 1
ATOM 1794 O O . ALA B 2 23 ? 92.61494 5.86018 13.38359 1.000 55.64580 23 ALA B O 1
ATOM 1796 N N . SER B 2 24 ? 93.91849 7.55343 12.65811 1.000 55.71257 24 SER B N 1
ATOM 1797 C CA . SER B 2 24 ? 94.67413 7.67259 13.89583 1.000 55.03339 24 SER B CA 1
ATOM 1798 C C . SER B 2 24 ? 93.98798 8.63372 14.86078 1.000 53.03716 24 SER B C 1
ATOM 1799 O O . SER B 2 24 ? 93.17334 9.47346 14.47029 1.000 52.36870 24 SER B O 1
ATOM 1802 N N . VAL B 2 25 ? 94.33684 8.49741 16.14304 1.000 57.36535 25 VAL B N 1
ATOM 1803 C CA . VAL B 2 25 ? 93.80070 9.39052 17.16215 1.000 51.37261 25 VAL B CA 1
ATOM 1804 C C . VAL B 2 25 ? 94.26997 10.80862 16.87664 1.000 55.16648 25 VAL B C 1
ATOM 1805 O O . VAL B 2 25 ? 95.45514 11.05064 16.61583 1.000 57.81018 25 VAL B O 1
ATOM 1809 N N . GLY B 2 26 ? 93.33282 11.75423 16.90388 1.000 58.18590 26 GLY B N 1
ATOM 1810 C CA . GLY B 2 26 ? 93.61924 13.12703 16.55971 1.000 54.38036 26 GLY B CA 1
ATOM 1811 C C . GLY B 2 26 ? 93.37533 13.48587 15.11055 1.000 56.80881 26 GLY B C 1
ATOM 1812 O O . GLY B 2 26 ? 93.43178 14.67266 14.76603 1.000 60.11187 26 GLY B O 1
ATOM 1813 N N . ASP B 2 27 ? 93.10186 12.50861 14.25203 1.000 55.57470 27 ASP B N 1
ATOM 1814 C CA . ASP B 2 27 ? 92.85711 12.80222 12.85132 1.000 53.58405 27 ASP B CA 1
ATOM 1815 C C . ASP B 2 27 ? 91.44069 13.32066 12.64193 1.000 57.94731 27 ASP B C 1
ATOM 1816 O O . ASP B 2 27 ? 90.54695 13.14112 13.47471 1.000 58.46522 27 ASP B O 1
ATOM 1821 N N . ARG B 2 28 ? 91.24991 13.96764 11.49885 1.000 53.67907 28 ARG B N 1
ATOM 1822 C CA . ARG B 2 28 ? 89.94521 14.42068 11.04804 1.000 57.72142 28 ARG B CA 1
ATOM 1823 C C . ARG B 2 28 ? 89.35218 13.36011 10.13085 1.000 59.52048 28 ARG B C 1
ATOM 1824 O O . ARG B 2 28 ? 90.00554 12.91971 9.17932 1.000 62.98402 28 ARG B O 1
ATOM 1832 N N . VAL B 2 29 ? 88.12803 12.93884 10.43011 1.000 58.28883 29 VAL B N 1
ATOM 1833 C CA . VAL B 2 29 ? 87.45477 11.87153 9.70080 1.000 54.64812 29 VAL B CA 1
ATOM 1834 C C . VAL B 2 29 ? 86.24370 12.45699 8.99073 1.000 56.52530 29 VAL B C 1
ATOM 1835 O O . VAL B 2 29 ? 85.58291 13.35988 9.51519 1.000 62.24338 29 VAL B O 1
ATOM 1839 N N . THR B 2 30 ? 85.95230 11.94172 7.79744 1.000 57.20813 30 THR B N 1
ATOM 1840 C CA . THR B 2 30 ? 84.82862 12.40524 6.99551 1.000 57.70693 30 THR B CA 1
ATOM 1841 C C . THR B 2 30 ? 84.05087 11.20652 6.47683 1.000 61.39485 30 THR B C 1
ATOM 1842 O O . THR B 2 30 ? 84.63501 10.29591 5.88026 1.000 61.40498 30 THR B O 1
ATOM 1846 N N . VAL B 2 31 ? 82.73858 11.21188 6.69886 1.000 56.46281 31 VAL B N 1
ATOM 1847 C CA . VAL B 2 31 ? 81.83895 10.18752 6.18249 1.000 60.22438 31 VAL B CA 1
ATOM 1848 C C . VAL B 2 31 ? 80.80292 10.87312 5.30347 1.000 65.27270 31 VAL B C 1
ATOM 1849 O O . VAL B 2 31 ? 80.16288 11.84152 5.72961 1.000 67.20855 31 VAL B O 1
ATOM 1853 N N . THR B 2 32 ? 80.64198 10.37542 4.08233 1.000 63.69793 32 THR B N 1
ATOM 1854 C CA . THR B 2 32 ? 79.77203 10.99365 3.09191 1.000 64.69328 32 THR B CA 1
ATOM 1855 C C . THR B 2 32 ? 78.49142 10.18286 2.94012 1.000 70.71089 32 THR B C 1
ATOM 1856 O O . THR B 2 32 ? 78.53318 8.94970 2.87775 1.000 69.53067 32 THR B O 1
ATOM 1860 N N . CYS B 2 33 ? 77.35896 10.87967 2.88899 1.000 72.99466 33 CYS B N 1
ATOM 1861 C CA . CYS B 2 33 ? 76.05774 10.27553 2.64570 1.000 69.92754 33 CYS B CA 1
ATOM 1862 C C . CYS B 2 33 ? 75.40342 10.95839 1.45288 1.000 74.91846 33 CYS B C 1
ATOM 1863 O O . CYS B 2 33 ? 75.51553 12.17770 1.28661 1.000 72.77538 33 CYS B O 1
ATOM 1866 N N . ARG B 2 34 ? 74.72586 10.16807 0.61935 1.000 77.12665 34 ARG B N 1
ATOM 1867 C CA . ARG B 2 34 ? 74.05502 10.67197 -0.57385 1.000 72.52607 34 ARG B CA 1
ATOM 1868 C C . ARG B 2 34 ? 72.65145 10.09915 -0.66020 1.000 74.90034 34 ARG B C 1
ATOM 1869 O O . ARG B 2 34 ? 72.46264 8.88724 -0.52509 1.000 74.10834 34 ARG B O 1
ATOM 1877 N N . ALA B 2 35 ? 71.67644 10.96615 -0.90506 1.000 74.62679 35 ALA B N 1
ATOM 1878 C CA . ALA B 2 35 ? 70.28709 10.55558 -1.01549 1.000 74.26697 35 ALA B CA 1
ATOM 1879 C C . ALA B 2 35 ? 69.88876 10.40495 -2.47858 1.000 79.70166 35 ALA B C 1
ATOM 1880 O O . ALA B 2 35 ? 70.41799 11.08727 -3.36051 1.000 77.20815 35 ALA B O 1
ATOM 1882 N N . GLY B 2 36 ? 68.95013 9.48849 -2.72736 1.000 80.91107 36 GLY B N 1
ATOM 1883 C CA . GLY B 2 36 ? 68.42266 9.33259 -4.07268 1.000 81.56158 36 GLY B CA 1
ATOM 1884 C C . GLY B 2 36 ? 67.60057 10.52880 -4.51085 1.000 89.76613 36 GLY B C 1
ATOM 1885 O O . GLY B 2 36 ? 67.72359 10.99719 -5.64637 1.000 92.49580 36 GLY B O 1
ATOM 1886 N N . GLN B 2 37 ? 66.75390 11.03803 -3.62056 1.000 87.45108 37 GLN B N 1
ATOM 1887 C CA . GLN B 2 37 ? 65.99696 12.25760 -3.84809 1.000 84.60379 37 GLN B CA 1
ATOM 1888 C C . GLN B 2 37 ? 66.40362 13.31067 -2.83090 1.000 83.96580 37 GLN B C 1
ATOM 1889 O O . GLN B 2 37 ? 67.02669 13.00930 -1.81010 1.000 81.19397 37 GLN B O 1
ATOM 1895 N N . GLY B 2 38 ? 66.03949 14.55555 -3.12465 1.000 79.67494 38 GLY B N 1
ATOM 1896 C CA . GLY B 2 38 ? 66.28065 15.62319 -2.17215 1.000 70.09707 38 GLY B CA 1
ATOM 1897 C C . GLY B 2 38 ? 65.60743 15.33438 -0.84101 1.000 75.32910 38 GLY B C 1
ATOM 1898 O O . GLY B 2 38 ? 64.44083 14.93403 -0.78364 1.000 74.02412 38 GLY B O 1
ATOM 1899 N N . VAL B 2 39 ? 66.36934 15.51577 0.23855 1.000 72.69061 39 VAL B N 1
ATOM 1900 C CA . VAL B 2 39 ? 65.86337 15.38081 1.59541 1.000 74.44016 39 VAL B CA 1
ATOM 1901 C C . VAL B 2 39 ? 66.01942 16.67621 2.37929 1.000 72.35540 39 VAL B C 1
ATOM 1902 O O . VAL B 2 39 ? 65.78604 16.70119 3.58819 1.000 71.21699 39 VAL B O 1
ATOM 1906 N N . SER B 2 40 ? 66.41376 17.75894 1.70447 1.000 71.96064 40 SER B N 1
ATOM 1907 C CA . SER B 2 40 ? 66.53823 19.08805 2.29730 1.000 71.28804 40 SER B CA 1
ATOM 1908 C C . SER B 2 40 ? 67.49117 19.07821 3.48531 1.000 76.65729 40 SER B C 1
ATOM 1909 O O . SER B 2 40 ? 68.69650 18.86304 3.32376 1.000 78.20108 40 SER B O 1
ATOM 1912 N N . ASN B 2 41 ? 66.95565 19.31046 4.68069 1.000 72.26673 41 ASN B N 1
ATOM 1913 C CA . ASN B 2 41 ? 67.75561 19.45746 5.88648 1.000 68.87450 41 ASN B CA 1
ATOM 1914 C C . ASN B 2 41 ? 67.62926 18.26230 6.82272 1.000 62.63143 41 ASN B C 1
ATOM 1915 O O . ASN B 2 41 ? 68.15860 18.30307 7.93480 1.000 59.73569 41 ASN B O 1
ATOM 1920 N N . TYR B 2 42 ? 66.95503 17.19866 6.40226 1.000 63.98893 42 TYR B N 1
ATOM 1921 C CA . TYR B 2 42 ? 66.53302 16.13509 7.30816 1.000 63.82867 42 TYR B CA 1
ATOM 1922 C C . TYR B 2 42 ? 67.40692 14.89894 7.10885 1.000 62.32958 42 TYR B C 1
ATOM 1923 O O . TYR B 2 42 ? 66.97054 13.86537 6.59610 1.000 60.69244 42 TYR B O 1
ATOM 1932 N N . LEU B 2 43 ? 68.65753 15.00869 7.55350 1.000 60.10108 43 LEU B N 1
ATOM 1933 C CA . LEU B 2 43 ? 69.61043 13.90656 7.52488 1.000 61.55356 43 LEU B CA 1
ATOM 1934 C C . LEU B 2 43 ? 70.15153 13.69886 8.93254 1.000 59.52953 43 LEU B C 1
ATOM 1935 O O . LEU B 2 43 ? 70.57659 14.65811 9.58384 1.000 56.80709 43 LEU B O 1
ATOM 1940 N N . SER B 2 44 ? 70.13197 12.45320 9.40046 1.000 57.91033 44 SER B N 1
ATOM 1941 C CA . SER B 2 44 ? 70.59244 12.11136 10.73863 1.000 60.04195 44 SER B CA 1
ATOM 1942 C C . SER B 2 44 ? 71.81459 11.20391 10.67069 1.000 61.24240 44 SER B C 1
ATOM 1943 O O . SER B 2 44 ? 71.99747 10.45113 9.70968 1.000 55.27016 44 SER B O 1
ATOM 1946 N N . TRP B 2 45 ? 72.64763 11.27793 11.70787 1.000 58.67176 45 TRP B N 1
ATOM 1947 C CA . TRP B 2 45 ? 73.83580 10.44318 11.83518 1.000 54.49223 45 TRP B CA 1
ATOM 1948 C C . TRP B 2 45 ? 73.75268 9.64206 13.12597 1.000 53.66432 45 TRP B C 1
ATOM 1949 O O . TRP B 2 45 ? 73.48910 10.20359 14.19498 1.000 52.74315 45 TRP B O 1
ATOM 1960 N N . TYR B 2 46 ? 73.98110 8.33584 13.02160 1.000 52.02908 46 TYR B N 1
ATOM 1961 C CA . TYR B 2 46 ? 73.90872 7.41958 14.14893 1.000 49.47380 46 TYR B CA 1
ATOM 1962 C C . TYR B 2 46 ? 75.24979 6.73389 14.35733 1.000 54.18092 46 TYR B C 1
ATOM 1963 O O . TYR B 2 46 ? 75.96606 6.42922 13.39981 1.000 51.48160 46 TYR B O 1
ATOM 1972 N N . GLN B 2 47 ? 75.57392 6.48682 15.62409 1.000 49.10052 47 GLN B N 1
ATOM 1973 C CA . GLN B 2 47 ? 76.79493 5.79893 16.02053 1.000 44.29756 47 GLN B CA 1
ATOM 1974 C C . GLN B 2 47 ? 76.40749 4.51489 16.73488 1.000 48.10939 47 GLN B C 1
ATOM 1975 O O . GLN B 2 47 ? 75.63940 4.55065 17.70227 1.000 50.45569 47 GLN B O 1
ATOM 1981 N N . GLN B 2 48 ? 76.92867 3.38431 16.26245 1.000 43.08546 48 GLN B N 1
ATOM 1982 C CA . GLN B 2 48 ? 76.64689 2.09539 16.88325 1.000 46.04337 48 GLN B CA 1
ATOM 1983 C C . GLN B 2 48 ? 77.95768 1.38503 17.17584 1.000 48.97328 48 GLN B C 1
ATOM 1984 O O . GLN B 2 48 ? 78.71944 1.07428 16.25421 1.000 52.92889 48 GLN B O 1
ATOM 1990 N N . LYS B 2 49 ? 78.21191 1.13813 18.43709 1.000 52.68592 49 LYS B N 1
ATOM 1991 C CA . LYS B 2 49 ? 79.33926 0.38383 18.95411 1.000 52.68204 49 LYS B CA 1
ATOM 1992 C C . LYS B 2 49 ? 78.94666 -1.08022 19.11762 1.000 53.20512 49 LYS B C 1
ATOM 1993 O O . LYS B 2 49 ? 77.76071 -1.39197 19.26714 1.000 51.05354 49 LYS B O 1
ATOM 1999 N N . PRO B 2 50 ? 79.92038 -1.99025 19.06178 1.000 63.18739 50 PRO B N 1
ATOM 2000 C CA . PRO B 2 50 ? 79.59894 -3.42331 18.99269 1.000 65.81060 50 PRO B CA 1
ATOM 2001 C C . PRO B 2 50 ? 78.64752 -3.87342 20.09165 1.000 63.90371 50 PRO B C 1
ATOM 2002 O O . PRO B 2 50 ? 78.89315 -3.66172 21.28184 1.000 60.86658 50 PRO B O 1
ATOM 2006 N N . GLY B 2 51 ? 77.54329 -4.49044 19.67592 1.000 63.60393 51 GLY B N 1
ATOM 2007 C CA . GLY B 2 51 ? 76.59913 -5.06550 20.61491 1.000 64.52331 51 GLY B CA 1
ATOM 2008 C C . GLY B 2 51 ? 75.79462 -4.06204 21.40631 1.000 73.65450 51 GLY B C 1
ATOM 2009 O O . GLY B 2 51 ? 75.34628 -4.37659 22.51479 1.000 73.98171 51 GLY B O 1
ATOM 2010 N N . LYS B 2 52 ? 75.59697 -2.85736 20.87043 1.000 67.16662 52 LYS B N 1
ATOM 2011 C CA . LYS B 2 52 ? 74.85568 -1.81611 21.56260 1.000 62.57033 52 LYS B CA 1
ATOM 2012 C C . LYS B 2 52 ? 73.84648 -1.16765 20.62428 1.000 62.48256 52 LYS B C 1
ATOM 2013 O O . LYS B 2 52 ? 73.96904 -1.22257 19.39661 1.000 59.38314 52 LYS B O 1
ATOM 2019 N N . VAL B 2 53 ? 72.84922 -0.54509 21.23843 1.000 55.90723 53 VAL B N 1
ATOM 2020 C CA . VAL B 2 53 ? 71.77466 0.14712 20.51770 1.000 51.10399 53 VAL B CA 1
ATOM 2021 C C . VAL B 2 53 ? 72.35667 1.33799 19.76316 1.000 49.42475 53 VAL B C 1
ATOM 2022 O O . VAL B 2 53 ? 73.28110 1.99687 20.27430 1.000 44.91225 53 VAL B O 1
ATOM 2026 N N . PRO B 2 54 ? 71.89295 1.63038 18.54493 1.000 47.54724 54 PRO B N 1
ATOM 2027 C CA . PRO B 2 54 ? 72.39233 2.81406 17.83322 1.000 47.65103 54 PRO B CA 1
ATOM 2028 C C . PRO B 2 54 ? 72.08848 4.08629 18.60791 1.000 51.44769 54 PRO B C 1
ATOM 2029 O O . PRO B 2 54 ? 71.03100 4.22259 19.22802 1.000 48.09236 54 PRO B O 1
ATOM 2033 N N . LYS B 2 55 ? 73.03267 5.02038 18.57162 1.000 44.40503 55 LYS B N 1
ATOM 2034 C CA . LYS B 2 55 ? 72.90521 6.29037 19.26974 1.000 53.73178 55 LYS B CA 1
ATOM 2035 C C . LYS B 2 55 ? 72.82488 7.42335 18.25771 1.000 49.29056 55 LYS B C 1
ATOM 2036 O O . LYS B 2 55 ? 73.70701 7.56515 17.40358 1.000 45.15552 55 LYS B O 1
ATOM 2042 N N . LEU B 2 56 ? 71.76890 8.22492 18.35987 1.000 52.69579 56 LEU B N 1
ATOM 2043 C CA . LEU B 2 56 ? 71.62793 9.39960 17.51218 1.000 50.71620 56 LEU B CA 1
ATOM 2044 C C . LEU B 2 56 ? 72.65412 10.44579 17.92646 1.000 49.07214 56 LEU B C 1
ATOM 2045 O O . LEU B 2 56 ? 72.63181 10.93126 19.06197 1.000 51.65429 56 LEU B O 1
ATOM 2050 N N . LEU B 2 57 ? 73.55513 10.79157 17.00939 1.000 50.14801 57 LEU B N 1
ATOM 2051 C CA . LEU B 2 57 ? 74.52628 11.84848 17.26293 1.000 51.28078 57 LEU B CA 1
ATOM 2052 C C . LEU B 2 57 ? 74.03401 13.19808 16.75845 1.000 55.12346 57 LEU B C 1
ATOM 2053 O O . LEU B 2 57 ? 74.06554 14.19211 17.49051 1.000 53.55323 57 LEU B O 1
ATOM 2058 N N . ILE B 2 58 ? 73.58432 13.24469 15.50870 1.000 54.05066 58 ILE B N 1
ATOM 2059 C CA . ILE B 2 58 ? 73.21474 14.48440 14.84250 1.000 51.90394 58 ILE B CA 1
ATOM 2060 C C . ILE B 2 58 ? 71.88798 14.27273 14.13312 1.000 55.16751 58 ILE B C 1
ATOM 2061 O O . ILE B 2 58 ? 71.71393 13.27792 13.42187 1.000 55.76582 58 ILE B O 1
ATOM 2066 N N . TYR B 2 59 ? 70.95018 15.19072 14.34667 1.000 57.67656 59 TYR B N 1
ATOM 2067 C CA . TYR B 2 59 ? 69.71742 15.26554 13.57868 1.000 56.33440 59 TYR B CA 1
ATOM 2068 C C . TYR B 2 59 ? 69.70046 16.57630 12.80446 1.000 55.64118 59 TYR B C 1
ATOM 2069 O O . TYR B 2 59 ? 70.46933 17.49751 13.09329 1.000 54.83175 59 TYR B O 1
ATOM 2078 N N . LYS B 2 60 ? 68.82247 16.64752 11.80137 1.000 55.80319 60 LYS B N 1
ATOM 2079 C CA . LYS B 2 60 ? 68.70930 17.82995 10.94260 1.000 56.39159 60 LYS B CA 1
ATOM 2080 C C . LYS B 2 60 ? 70.04652 18.19836 10.30460 1.000 59.56717 60 LYS B C 1
ATOM 2081 O O . LYS B 2 60 ? 70.31409 19.37445 10.04545 1.000 58.06478 60 LYS B O 1
ATOM 2087 N N . ALA B 2 61 ? 70.89666 17.19136 10.08167 1.000 59.08460 61 ALA B N 1
ATOM 2088 C CA . ALA B 2 61 ? 72.19622 17.31814 9.42387 1.000 57.51296 61 ALA B CA 1
ATOM 2089 C C . ALA B 2 61 ? 73.23493 18.10306 10.22557 1.000 56.78011 61 ALA B C 1
ATOM 2090 O O . ALA B 2 61 ? 74.39542 17.67989 10.28835 1.000 64.58265 61 ALA B O 1
ATOM 2092 N N . SER B 2 62 ? 72.86039 19.23556 10.83255 1.000 57.37108 62 SER B N 1
ATOM 2093 C CA . SER B 2 62 ? 73.82414 20.06300 11.55703 1.000 58.03909 62 SER B CA 1
ATOM 2094 C C . SER B 2 62 ? 73.41708 20.35403 12.99999 1.000 62.49822 62 SER B C 1
ATOM 2095 O O . SER B 2 62 ? 74.00607 21.24143 13.63235 1.000 69.25859 62 SER B O 1
ATOM 2098 N N . SER B 2 63 ? 72.45637 19.62255 13.55339 1.000 55.47393 63 SER B N 1
ATOM 2099 C CA . SER B 2 63 ? 72.03735 19.80679 14.93714 1.000 65.74551 63 SER B CA 1
ATOM 2100 C C . SER B 2 63 ? 72.56117 18.65418 15.78215 1.000 62.15969 63 SER B C 1
ATOM 2101 O O . SER B 2 63 ? 72.32945 17.48461 15.45861 1.000 59.73676 63 SER B O 1
ATOM 2104 N N . LEU B 2 64 ? 73.26290 18.98874 16.85985 1.000 56.48409 64 LEU B N 1
ATOM 2105 C CA . LEU B 2 64 ? 73.83851 17.99776 17.75839 1.000 58.58143 64 LEU B CA 1
ATOM 2106 C C . LEU B 2 64 ? 72.84062 17.63324 18.85006 1.000 57.79185 64 LEU B C 1
ATOM 2107 O O . LEU B 2 64 ? 72.24141 18.51570 19.47255 1.000 60.64617 64 LEU B O 1
ATOM 2112 N N . GLN B 2 65 ? 72.66887 16.33533 19.08326 1.000 58.69315 65 GLN B N 1
ATOM 2113 C CA . GLN B 2 65 ? 71.82707 15.89590 20.18228 1.000 56.03557 65 GLN B CA 1
ATOM 2114 C C . GLN B 2 65 ? 72.47658 16.23729 21.51776 1.000 55.21346 65 GLN B C 1
ATOM 2115 O O . GLN B 2 65 ? 73.67678 16.50902 21.60667 1.000 59.51851 65 GLN B O 1
ATOM 2121 N N . SER B 2 66 ? 71.66049 16.21509 22.56737 1.000 58.79762 66 SER B N 1
ATOM 2122 C CA . SER B 2 66 ? 72.14492 16.55565 23.89688 1.000 65.05311 66 SER B CA 1
ATOM 2123 C C . SER B 2 66 ? 73.20598 15.56102 24.35455 1.000 65.45907 66 SER B C 1
ATOM 2124 O O . SER B 2 66 ? 73.07851 14.34984 24.15247 1.000 67.42356 66 SER B O 1
ATOM 2127 N N . GLY B 2 67 ? 74.26739 16.08491 24.96440 1.000 64.96935 67 GLY B N 1
ATOM 2128 C CA . GLY B 2 67 ? 75.33701 15.26379 25.48753 1.000 61.02314 67 GLY B CA 1
ATOM 2129 C C . GLY B 2 67 ? 76.31070 14.72241 24.46330 1.000 64.67358 67 GLY B C 1
ATOM 2130 O O . GLY B 2 67 ? 77.24970 14.01218 24.84628 1.000 63.84425 67 GLY B O 1
ATOM 2131 N N . VAL B 2 68 ? 76.12836 15.02623 23.18522 1.000 51.82738 68 VAL B N 1
ATOM 2132 C CA . VAL B 2 68 ? 77.04119 14.52644 22.15587 1.000 55.49382 68 VAL B CA 1
ATOM 2133 C C . VAL B 2 68 ? 78.29379 15.40354 22.14522 1.000 56.77278 68 VAL B C 1
ATOM 2134 O O . VAL B 2 68 ? 78.17232 16.63431 22.20974 1.000 55.53591 68 VAL B O 1
ATOM 2138 N N . PRO B 2 69 ? 79.49290 14.81830 22.08934 1.000 60.05722 69 PRO B N 1
ATOM 2139 C CA . PRO B 2 69 ? 80.71594 15.63483 22.10828 1.000 57.55345 69 PRO B CA 1
ATOM 2140 C C . PRO B 2 69 ? 80.76169 16.63509 20.96151 1.000 57.61061 69 PRO B C 1
ATOM 2141 O O . PRO B 2 69 ? 80.18715 16.41971 19.89263 1.000 57.73599 69 PRO B O 1
ATOM 2145 N N . SER B 2 70 ? 81.47567 17.74011 21.19396 1.000 60.97550 70 SER B N 1
ATOM 2146 C CA . SER B 2 70 ? 81.52985 18.81903 20.21237 1.000 57.34439 70 SER B CA 1
ATOM 2147 C C . SER B 2 70 ? 82.35363 18.45954 18.98146 1.000 64.13206 70 SER B C 1
ATOM 2148 O O . SER B 2 70 ? 82.20730 19.11569 17.94407 1.000 56.25022 70 SER B O 1
ATOM 2151 N N . ARG B 2 71 ? 83.21027 17.43822 19.06451 1.000 60.30108 71 ARG B N 1
ATOM 2152 C CA . ARG B 2 71 ? 84.02520 17.05362 17.91701 1.000 60.32414 71 ARG B CA 1
ATOM 2153 C C . ARG B 2 71 ? 83.20315 16.46655 16.77667 1.000 55.21392 71 ARG B C 1
ATOM 2154 O O . ARG B 2 71 ? 83.74223 16.28296 15.67980 1.000 53.05021 71 ARG B O 1
ATOM 2162 N N . PHE B 2 72 ? 81.92625 16.16862 17.00389 1.000 57.65248 72 PHE B N 1
ATOM 2163 C CA . PHE B 2 72 ? 81.04330 15.68669 15.95242 1.000 56.44285 72 PHE B CA 1
ATOM 2164 C C . PHE B 2 72 ? 80.29565 16.85404 15.32112 1.000 55.78742 72 PHE B C 1
ATOM 2165 O O . PHE B 2 72 ? 79.81380 17.74934 16.02004 1.000 55.80197 72 PHE B O 1
ATOM 2173 N N . SER B 2 73 ? 80.20644 16.84030 13.99266 1.000 59.18402 73 SER B N 1
ATOM 2174 C CA . SER B 2 73 ? 79.51669 17.89621 13.26475 1.000 61.36513 73 SER B CA 1
ATOM 2175 C C . SER B 2 73 ? 79.11234 17.37284 11.89622 1.000 58.65946 73 SER B C 1
ATOM 2176 O O . SER B 2 73 ? 79.85638 16.61348 11.27166 1.000 60.08156 73 SER B O 1
ATOM 2179 N N . GLY B 2 74 ? 77.92850 17.78754 11.43801 1.000 60.60295 74 GLY B N 1
ATOM 2180 C CA . GLY B 2 74 ? 77.44384 17.44425 10.12247 1.000 63.66828 74 GLY B CA 1
ATOM 2181 C C . GLY B 2 74 ? 77.18790 18.69132 9.28748 1.000 68.39724 74 GLY B C 1
ATOM 2182 O O . GLY B 2 74 ? 77.14632 19.81894 9.79653 1.000 59.66645 74 GLY B O 1
ATOM 2183 N N . SER B 2 75 ? 77.01240 18.47042 7.98682 1.000 73.66474 75 SER B N 1
ATOM 2184 C CA . SER B 2 75 ? 76.81607 19.56423 7.04514 1.000 67.90996 75 SER B CA 1
ATOM 2185 C C . SER B 2 75 ? 76.18183 19.01402 5.77628 1.000 73.35220 75 SER B C 1
ATOM 2186 O O . SER B 2 75 ? 76.01429 17.80223 5.61238 1.000 68.84463 75 SER B O 1
ATOM 2189 N N . GLY B 2 76 ? 75.83250 19.92851 4.87860 1.000 77.80272 76 GLY B N 1
ATOM 2190 C CA . GLY B 2 76 ? 75.20859 19.59508 3.61699 1.000 71.81420 76 GLY B CA 1
ATOM 2191 C C . GLY B 2 76 ? 73.69411 19.73198 3.66888 1.000 70.78616 76 GLY B C 1
ATOM 2192 O O . GLY B 2 76 ? 73.06835 19.70773 4.73070 1.000 75.20346 76 GLY B O 1
ATOM 2193 N N . SER B 2 77 ? 73.09764 19.88738 2.48840 1.000 75.04296 77 SER B N 1
ATOM 2194 C CA . SER B 2 77 ? 71.64804 19.94139 2.35840 1.000 77.59181 77 SER B CA 1
ATOM 2195 C C . SER B 2 77 ? 71.27849 19.68911 0.90572 1.000 74.01670 77 SER B C 1
ATOM 2196 O O . SER B 2 77 ? 71.95473 20.17124 -0.00697 1.000 76.16129 77 SER B O 1
ATOM 2199 N N . GLY B 2 78 ? 70.19920 18.93908 0.70715 1.000 70.23625 78 GLY B N 1
ATOM 2200 C CA . GLY B 2 78 ? 69.80769 18.50801 -0.61868 1.000 72.98400 78 GLY B CA 1
ATOM 2201 C C . GLY B 2 78 ? 69.97010 17.01210 -0.77329 1.000 71.97233 78 GLY B C 1
ATOM 2202 O O . GLY B 2 78 ? 69.09004 16.24067 -0.38015 1.000 70.84344 78 GLY B O 1
ATOM 2203 N N . THR B 2 79 ? 71.10134 16.59140 -1.33901 1.000 75.58845 79 THR B N 1
ATOM 2204 C CA . THR B 2 79 ? 71.41388 15.17800 -1.49462 1.000 75.94910 79 THR B CA 1
ATOM 2205 C C . THR B 2 79 ? 72.83432 14.82146 -1.08171 1.000 68.89616 79 THR B C 1
ATOM 2206 O O . THR B 2 79 ? 73.17489 13.63426 -1.08651 1.000 74.23248 79 THR B O 1
ATOM 2210 N N . GLU B 2 80 ? 73.66700 15.79808 -0.73005 1.000 63.54212 80 GLU B N 1
ATOM 2211 C CA . GLU B 2 80 ? 75.06021 15.57427 -0.36351 1.000 73.08560 80 GLU B CA 1
ATOM 2212 C C . GLU B 2 80 ? 75.25450 15.99531 1.08474 1.000 77.34995 80 GLU B C 1
ATOM 2213 O O . GLU B 2 80 ? 75.09309 17.17503 1.41549 1.000 74.57535 80 GLU B O 1
ATOM 2219 N N . PHE B 2 81 ? 75.60362 15.03917 1.94282 1.000 72.61295 81 PHE B N 1
ATOM 2220 C CA . PHE B 2 81 ? 75.81117 15.30765 3.35848 1.000 76.15239 81 PHE B CA 1
ATOM 2221 C C . PHE B 2 81 ? 77.16630 14.76525 3.79098 1.000 75.14011 81 PHE B C 1
ATOM 2222 O O . PHE B 2 81 ? 77.79467 13.96370 3.09312 1.000 75.14255 81 PHE B O 1
ATOM 2230 N N . THR B 2 82 ? 77.61820 15.21599 4.96054 1.000 68.01415 82 THR B N 1
ATOM 2231 C CA . THR B 2 82 ? 78.96742 14.89860 5.42046 1.000 66.24240 82 THR B CA 1
ATOM 2232 C C . THR B 2 82 ? 79.01694 14.94210 6.94209 1.000 68.45858 82 THR B C 1
ATOM 2233 O O . THR B 2 82 ? 78.86111 16.01270 7.53907 1.000 66.31234 82 THR B O 1
ATOM 2237 N N . LEU B 2 83 ? 79.23757 13.78192 7.56096 1.000 59.65337 83 LEU B N 1
ATOM 2238 C CA . LEU B 2 83 ? 79.60494 13.72419 8.96882 1.000 55.74014 83 LEU B CA 1
ATOM 2239 C C . LEU B 2 83 ? 81.10134 13.96518 9.11117 1.000 58.23426 83 LEU B C 1
ATOM 2240 O O . LEU B 2 83 ? 81.90254 13.48405 8.30374 1.000 58.61909 83 LEU B O 1
ATOM 2245 N N . THR B 2 84 ? 81.47911 14.71733 10.14092 1.000 51.79480 84 THR B N 1
ATOM 2246 C CA . THR B 2 84 ? 82.87799 15.06041 10.35928 1.000 54.78482 84 THR B CA 1
ATOM 2247 C C . THR B 2 84 ? 83.21488 14.90552 11.83259 1.000 52.98788 84 THR B C 1
ATOM 2248 O O . THR B 2 84 ? 82.54941 15.49298 12.69113 1.000 53.04936 84 THR B O 1
ATOM 2252 N N . ILE B 2 85 ? 84.23922 14.10984 12.11730 1.000 51.37687 85 ILE B N 1
ATOM 2253 C CA . ILE B 2 85 ? 84.84570 14.03509 13.44001 1.000 52.26641 85 ILE B CA 1
ATOM 2254 C C . ILE B 2 85 ? 86.12959 14.84851 13.36661 1.000 59.87826 85 ILE B C 1
ATOM 2255 O O . ILE B 2 85 ? 87.06477 14.48034 12.64662 1.000 58.60993 85 ILE B O 1
ATOM 2260 N N . SER B 2 86 ? 86.16952 15.96832 14.09226 1.000 48.84337 86 SER B N 1
ATOM 2261 C CA . SER B 2 86 ? 87.29405 16.89049 13.96978 1.000 50.72058 86 SER B CA 1
ATOM 2262 C C . SER B 2 86 ? 88.58976 16.25461 14.45803 1.000 57.57309 86 SER B C 1
ATOM 2263 O O . SER B 2 86 ? 89.62623 16.34487 13.78960 1.000 58.34186 86 SER B O 1
ATOM 2266 N N . SER B 2 87 ? 88.55113 15.60439 15.62173 1.000 59.58854 87 SER B N 1
ATOM 2267 C CA . SER B 2 87 ? 89.73708 14.98530 16.21611 1.000 56.41564 87 SER B CA 1
ATOM 2268 C C . SER B 2 87 ? 89.32555 13.62216 16.76603 1.000 55.26179 87 SER B C 1
ATOM 2269 O O . SER B 2 87 ? 88.69083 13.53911 17.82103 1.000 54.68134 87 SER B O 1
ATOM 2272 N N . LEU B 2 88 ? 89.69617 12.56103 16.05197 1.000 58.19432 88 LEU B N 1
ATOM 2273 C CA . LEU B 2 88 ? 89.24559 11.21941 16.40207 1.000 52.54200 88 LEU B CA 1
ATOM 2274 C C . LEU B 2 88 ? 89.76878 10.80253 17.77092 1.000 53.06106 88 LEU B C 1
ATOM 2275 O O . LEU B 2 88 ? 90.92074 11.06779 18.12549 1.000 55.36979 88 LEU B O 1
ATOM 2280 N N . GLN B 2 89 ? 88.91357 10.13721 18.53572 1.000 50.71138 89 GLN B N 1
ATOM 2281 C CA . GLN B 2 89 ? 89.22790 9.62538 19.85765 1.000 50.27932 89 GLN B CA 1
ATOM 2282 C C . GLN B 2 89 ? 89.16123 8.10322 19.85359 1.000 52.09152 89 GLN B C 1
ATOM 2283 O O . GLN B 2 89 ? 88.49095 7.50709 19.00106 1.000 50.11702 89 GLN B O 1
ATOM 2289 N N . PRO B 2 90 ? 89.85196 7.43792 20.78819 1.000 53.33263 90 PRO B N 1
ATOM 2290 C CA . PRO B 2 90 ? 89.79808 5.96358 20.81029 1.000 47.03225 90 PRO B CA 1
ATOM 2291 C C . PRO B 2 90 ? 88.38996 5.42130 20.98266 1.000 46.46723 90 PRO B C 1
ATOM 2292 O O . PRO B 2 90 ? 88.03835 4.41084 20.36330 1.000 44.77131 90 PRO B O 1
ATOM 2296 N N . GLU B 2 91 ? 87.56073 6.08105 21.79176 1.000 50.53858 91 GLU B N 1
ATOM 2297 C CA . GLU B 2 91 ? 86.19257 5.62383 22.00268 1.000 47.93461 91 GLU B CA 1
ATOM 2298 C C . GLU B 2 91 ? 85.28374 5.87353 20.80506 1.000 49.88809 91 GLU B C 1
ATOM 2299 O O . GLU B 2 91 ? 84.12359 5.45041 20.84303 1.000 46.01021 91 GLU B O 1
ATOM 2305 N N . ASP B 2 92 ? 85.76312 6.53793 19.75417 1.000 45.94857 92 ASP B N 1
ATOM 2306 C CA . ASP B 2 92 ? 84.95644 6.75575 18.56031 1.000 43.48567 92 ASP B CA 1
ATOM 2307 C C . ASP B 2 92 ? 84.90513 5.53750 17.64947 1.000 47.84108 92 ASP B C 1
ATOM 2308 O O . ASP B 2 92 ? 84.23521 5.58427 16.61171 1.000 43.66904 92 ASP B O 1
ATOM 2313 N N . PHE B 2 93 ? 85.59058 4.45842 18.00515 1.000 43.22089 93 PHE B N 1
ATOM 2314 C CA . PHE B 2 93 ? 85.47916 3.22108 17.24866 1.000 45.29998 93 PHE B CA 1
ATOM 2315 C C . PHE B 2 93 ? 84.02911 2.75398 17.23131 1.000 47.92565 93 PHE B C 1
ATOM 2316 O O . PHE B 2 93 ? 83.43585 2.50710 18.28656 1.000 51.77938 93 PHE B O 1
ATOM 2324 N N . ALA B 2 94 ? 83.45932 2.64490 16.03021 1.000 48.18948 94 ALA B N 1
ATOM 2325 C CA . ALA B 2 94 ? 82.05892 2.27597 15.85686 1.000 46.44253 94 ALA B CA 1
ATOM 2326 C C . ALA B 2 94 ? 81.70189 2.21775 14.38114 1.000 45.57505 94 ALA B C 1
ATOM 2327 O O . ALA B 2 94 ? 82.51713 2.56805 13.52311 1.000 45.79195 94 ALA B O 1
ATOM 2329 N N . THR B 2 95 ? 80.48506 1.78092 14.08042 1.000 49.10067 95 THR B N 1
ATOM 2330 C CA . THR B 2 95 ? 79.91560 1.89972 12.74652 1.000 49.58843 95 THR B CA 1
ATOM 2331 C C . THR B 2 95 ? 78.95639 3.08314 12.73527 1.000 50.37257 95 THR B C 1
ATOM 2332 O O . THR B 2 95 ? 78.11024 3.20801 13.62639 1.000 54.79638 95 THR B O 1
ATOM 2336 N N . TYR B 2 96 ? 79.10028 3.95706 11.74449 1.000 52.47731 96 TYR B N 1
ATOM 2337 C CA . TYR B 2 96 ? 78.28836 5.16370 11.64072 1.000 52.69670 96 TYR B CA 1
ATOM 2338 C C . TYR B 2 96 ? 77.31342 5.02402 10.47915 1.000 54.74525 96 TYR B C 1
ATOM 2339 O O . TYR B 2 96 ? 77.70900 4.64838 9.37164 1.000 54.10910 96 TYR B O 1
ATOM 2348 N N . TYR B 2 97 ? 76.04144 5.31092 10.73832 1.000 53.17696 97 TYR B N 1
ATOM 2349 C CA . TYR B 2 97 ? 74.99660 5.24350 9.72816 1.000 49.40466 97 TYR B CA 1
ATOM 2350 C C . TYR B 2 97 ? 74.38803 6.62210 9.52010 1.000 59.88949 97 TYR B C 1
ATOM 2351 O O . TYR B 2 97 ? 74.21119 7.38521 10.47640 1.000 56.67789 97 TYR B O 1
ATOM 2360 N N . CYS B 2 98 ? 74.05564 6.93646 8.27326 1.000 55.47837 98 CYS B N 1
ATOM 2361 C CA . CYS B 2 98 ? 73.23818 8.10395 7.99035 1.000 55.04601 98 CYS B CA 1
ATOM 2362 C C . CYS B 2 98 ? 71.79206 7.67731 7.77629 1.000 55.03287 98 CYS B C 1
ATOM 2363 O O . CYS B 2 98 ? 71.50545 6.53923 7.39390 1.000 51.00481 98 CYS B O 1
ATOM 2366 N N . LEU B 2 99 ? 70.88136 8.60489 8.05191 1.000 58.37179 99 LEU B N 1
ATOM 2367 C CA . LEU B 2 99 ? 69.45290 8.33318 8.01121 1.000 57.79237 99 LEU B CA 1
ATOM 2368 C C . LEU B 2 99 ? 68.73312 9.58593 7.54161 1.000 66.15766 99 LEU B C 1
ATOM 2369 O O . LEU B 2 99 ? 68.90689 10.65811 8.12958 1.000 55.30568 99 LEU B O 1
ATOM 2374 N N . GLN B 2 100 ? 67.93581 9.45402 6.48508 1.000 61.50491 100 GLN B N 1
ATOM 2375 C CA . GLN B 2 100 ? 67.05495 10.54002 6.08896 1.000 59.75647 100 GLN B CA 1
ATOM 2376 C C . GLN B 2 100 ? 65.76348 10.43955 6.88913 1.000 60.42930 100 GLN B C 1
ATOM 2377 O O . GLN B 2 100 ? 65.15171 9.36935 6.97424 1.000 54.43097 100 GLN B O 1
ATOM 2383 N N . HIS B 2 101 ? 65.38210 11.54117 7.52343 1.000 59.53642 101 HIS B N 1
ATOM 2384 C CA . HIS B 2 101 ? 64.11526 11.63467 8.23461 1.000 65.10837 101 HIS B CA 1
ATOM 2385 C C . HIS B 2 101 ? 63.25356 12.73196 7.62549 1.000 67.28600 101 HIS B C 1
ATOM 2386 O O . HIS B 2 101 ? 62.57236 13.48405 8.32550 1.000 63.95369 101 HIS B O 1
ATOM 2393 N N . ASN B 2 102 ? 63.28509 12.82668 6.29596 1.000 68.55462 102 ASN B N 1
ATOM 2394 C CA . ASN B 2 102 ? 62.50685 13.81604 5.56468 1.000 65.37679 102 ASN B CA 1
ATOM 2395 C C . ASN B 2 102 ? 61.11393 13.31062 5.21991 1.000 65.20758 102 ASN B C 1
ATOM 2396 O O . ASN B 2 102 ? 60.15091 14.08254 5.24965 1.000 72.84938 102 ASN B O 1
ATOM 2401 N N . ILE B 2 103 ? 60.98784 12.02804 4.89527 1.000 63.33958 103 ILE B N 1
ATOM 2402 C CA . ILE B 2 103 ? 59.71165 11.44979 4.48930 1.000 64.30498 103 ILE B CA 1
ATOM 2403 C C . ILE B 2 103 ? 59.69999 9.98167 4.88529 1.000 61.54835 103 ILE B C 1
ATOM 2404 O O . ILE B 2 103 ? 60.67256 9.25618 4.65633 1.000 63.59421 103 ILE B O 1
ATOM 2409 N N . HIS B 2 104 ? 58.60368 9.54702 5.48898 1.000 62.21898 104 HIS B N 1
ATOM 2410 C CA . HIS B 2 104 ? 58.42580 8.13867 5.79103 1.000 69.13466 104 HIS B CA 1
ATOM 2411 C C . HIS B 2 104 ? 58.24337 7.33888 4.50206 1.000 72.55655 104 HIS B C 1
ATOM 2412 O O . HIS B 2 104 ? 57.52767 7.77168 3.59955 1.000 71.57273 104 HIS B O 1
ATOM 2419 N N . PRO B 2 105 ? 58.87375 6.15642 4.41869 1.000 75.15336 105 PRO B N 1
ATOM 2420 C CA . PRO B 2 105 ? 59.68580 5.55465 5.48142 1.000 69.94401 105 PRO B CA 1
ATOM 2421 C C . PRO B 2 105 ? 61.12049 6.07618 5.51594 1.000 66.85627 105 PRO B C 1
ATOM 2422 O O . PRO B 2 105 ? 61.75939 6.21515 4.47177 1.000 65.66401 105 PRO B O 1
ATOM 2426 N N . TYR B 2 106 ? 61.60539 6.37415 6.71894 1.000 69.71170 106 TYR B N 1
ATOM 2427 C CA . TYR B 2 106 ? 62.99381 6.77561 6.89304 1.000 62.36741 106 TYR B CA 1
ATOM 2428 C C . TYR B 2 106 ? 63.91205 5.61440 6.53448 1.000 57.85852 106 TYR B C 1
ATOM 2429 O O . TYR B 2 106 ? 63.61058 4.45327 6.82418 1.000 57.40047 106 TYR B O 1
ATOM 2438 N N . SER B 2 107 ? 65.03598 5.92706 5.89579 1.000 58.02222 107 SER B N 1
ATOM 2439 C CA . SER B 2 107 ? 65.91682 4.90394 5.35190 1.000 62.34752 107 SER B CA 1
ATOM 2440 C C . SER B 2 107 ? 67.36075 5.18887 5.74187 1.000 60.74235 107 SER B C 1
ATOM 2441 O O . SER B 2 107 ? 67.78020 6.34599 5.83969 1.000 61.11518 107 SER B O 1
ATOM 2444 N N . PHE B 2 108 ? 68.11674 4.11596 5.95837 1.000 60.53774 108 PHE B N 1
ATOM 2445 C CA . PHE B 2 108 ? 69.49664 4.18945 6.41522 1.000 56.74589 108 PHE B CA 1
ATOM 2446 C C . PHE B 2 108 ? 70.46943 4.07963 5.24601 1.000 58.88683 108 PHE B C 1
ATOM 2447 O O . PHE B 2 108 ? 70.10752 3.70445 4.13006 1.000 65.45929 108 PHE B O 1
ATOM 2455 N N . GLY B 2 109 ? 71.73568 4.39854 5.52940 1.000 62.76982 109 GLY B N 1
ATOM 2456 C CA . GLY B 2 109 ? 72.82768 4.09330 4.62770 1.000 61.42039 109 GLY B CA 1
ATOM 2457 C C . GLY B 2 109 ? 73.45811 2.74011 4.93983 1.000 61.85062 109 GLY B C 1
ATOM 2458 O O . GLY B 2 109 ? 73.00526 1.99309 5.80537 1.000 61.68651 109 GLY B O 1
ATOM 2459 N N . GLN B 2 110 ? 74.53731 2.42645 4.21380 1.000 61.26006 110 GLN B N 1
ATOM 2460 C CA . GLN B 2 110 ? 75.18602 1.12834 4.39967 1.000 65.82082 110 GLN B CA 1
ATOM 2461 C C . GLN B 2 110 ? 75.97952 1.06774 5.69676 1.000 58.58669 110 GLN B C 1
ATOM 2462 O O . GLN B 2 110 ? 76.23400 -0.03119 6.19771 1.000 60.46037 110 GLN B O 1
ATOM 2468 N N . GLY B 2 111 ? 76.34724 2.20718 6.26117 1.000 59.88688 111 GLY B N 1
ATOM 2469 C CA . GLY B 2 111 ? 77.19878 2.17966 7.43811 1.000 59.02104 111 GLY B CA 1
ATOM 2470 C C . GLY B 2 111 ? 78.66158 2.31537 7.07614 1.000 59.74793 111 GLY B C 1
ATOM 2471 O O . GLY B 2 111 ? 79.13223 1.82046 6.05312 1.000 63.10253 111 GLY B O 1
ATOM 2472 N N . THR B 2 112 ? 79.39280 3.02220 7.93014 1.000 56.52330 112 THR B N 1
ATOM 2473 C CA . THR B 2 112 ? 80.82550 3.21576 7.76541 1.000 53.85380 112 THR B CA 1
ATOM 2474 C C . THR B 2 112 ? 81.51932 2.71231 9.01934 1.000 60.45331 112 THR B C 1
ATOM 2475 O O . THR B 2 112 ? 81.27974 3.22939 10.11705 1.000 57.80988 112 THR B O 1
ATOM 2479 N N . LYS B 2 113 ? 82.36692 1.70320 8.85462 1.000 58.36660 113 LYS B N 1
ATOM 2480 C CA . LYS B 2 113 ? 83.09005 1.10422 9.96535 1.000 53.66173 113 LYS B CA 1
ATOM 2481 C C . LYS B 2 113 ? 84.38568 1.87560 10.18004 1.000 51.90769 113 LYS B C 1
ATOM 2482 O O . LYS B 2 113 ? 85.26330 1.87229 9.31164 1.000 55.44906 113 LYS B O 1
ATOM 2488 N N . VAL B 2 114 ? 84.50703 2.52818 11.33247 1.000 45.88404 114 VAL B N 1
ATOM 2489 C CA . VAL B 2 114 ? 85.66693 3.35437 11.65119 1.000 52.01318 114 VAL B CA 1
ATOM 2490 C C . VAL B 2 114 ? 86.59096 2.57292 12.57739 1.000 58.17729 114 VAL B C 1
ATOM 2491 O O . VAL B 2 114 ? 86.17964 2.14212 13.66182 1.000 56.20572 114 VAL B O 1
ATOM 2495 N N . GLU B 2 115 ? 87.84180 2.40327 12.15456 1.000 60.55207 115 GLU B N 1
ATOM 2496 C CA A GLU B 2 115 ? 88.86276 1.71299 12.92748 0.482 64.90108 115 GLU B CA 1
ATOM 2497 C CA B GLU B 2 115 ? 88.85647 1.71632 12.93579 0.518 62.14181 115 GLU B CA 1
ATOM 2498 C C . GLU B 2 115 ? 89.93016 2.70478 13.37241 1.000 58.89108 115 GLU B C 1
ATOM 2499 O O . GLU B 2 115 ? 90.18189 3.70862 12.70281 1.000 61.79775 115 GLU B O 1
ATOM 2510 N N . ILE B 2 116 ? 90.56254 2.41149 14.50892 1.000 59.57511 116 ILE B N 1
ATOM 2511 C CA . ILE B 2 116 ? 91.57857 3.27807 15.09880 1.000 55.30273 116 ILE B CA 1
ATOM 2512 C C . ILE B 2 116 ? 92.96329 2.76742 14.72313 1.000 61.06084 116 ILE B C 1
ATOM 2513 O O . ILE B 2 116 ? 93.25563 1.57230 14.86429 1.000 54.56217 116 ILE B O 1
ATOM 2518 N N . LYS B 2 117 ? 93.81568 3.67370 14.24855 1.000 60.29931 117 LYS B N 1
ATOM 2519 C CA . LYS B 2 117 ? 95.22951 3.39184 14.03984 1.000 55.43844 117 LYS B CA 1
ATOM 2520 C C . LYS B 2 117 ? 96.01396 3.80867 15.27495 1.000 60.56402 117 LYS B C 1
ATOM 2521 O O . LYS B 2 117 ? 95.83915 4.92281 15.78046 1.000 61.58915 117 LYS B O 1
ATOM 2527 N N . ARG B 2 118 ? 96.88208 2.92059 15.75292 1.000 56.42172 118 ARG B N 1
ATOM 2528 C CA . ARG B 2 118 ? 97.68195 3.20254 16.93569 1.000 49.02780 118 ARG B CA 1
ATOM 2529 C C . ARG B 2 118 ? 99.04653 2.54357 16.77820 1.000 48.53373 118 ARG B C 1
ATOM 2530 O O . ARG B 2 118 ? 99.32009 1.86285 15.78534 1.000 50.74216 118 ARG B O 1
ATOM 2538 N N . THR B 2 119 ? 99.90862 2.75849 17.77056 1.000 49.92526 119 THR B N 1
ATOM 2539 C CA . THR B 2 119 ? 101.23711 2.16507 17.75231 1.000 51.13611 119 THR B CA 1
ATOM 2540 C C . THR B 2 119 ? 101.13822 0.64298 17.82647 1.000 58.09063 119 THR B C 1
ATOM 2541 O O . THR B 2 119 ? 100.15542 0.07721 18.31546 1.000 58.63885 119 THR B O 1
ATOM 2545 N N . VAL B 2 120 ? 102.17656 -0.02298 17.32237 1.000 55.45793 120 VAL B N 1
ATOM 2546 C CA . VAL B 2 120 ? 102.20157 -1.47972 17.32506 1.000 51.63593 120 VAL B CA 1
ATOM 2547 C C . VAL B 2 120 ? 102.27852 -1.97743 18.76114 1.000 53.39229 120 VAL B C 1
ATOM 2548 O O . VAL B 2 120 ? 103.06159 -1.46613 19.57325 1.000 58.31340 120 VAL B O 1
ATOM 2552 N N . ALA B 2 121 ? 101.43807 -2.95717 19.09119 1.000 51.27383 121 ALA B N 1
ATOM 2553 C CA . ALA B 2 121 ? 101.45412 -3.60460 20.39779 1.000 44.75289 121 ALA B CA 1
ATOM 2554 C C . ALA B 2 121 ? 101.56759 -5.10487 20.18311 1.000 49.97473 121 ALA B C 1
ATOM 2555 O O . ALA B 2 121 ? 100.75313 -5.69390 19.46504 1.000 48.30708 121 ALA B O 1
ATOM 2557 N N . ALA B 2 122 ? 102.57927 -5.71597 20.78741 1.000 49.76889 122 ALA B N 1
ATOM 2558 C CA . ALA B 2 122 ? 102.75315 -7.15113 20.64281 1.000 48.97309 122 ALA B CA 1
ATOM 2559 C C . ALA B 2 122 ? 101.74722 -7.90411 21.51289 1.000 42.40307 122 ALA B C 1
ATOM 2560 O O . ALA B 2 122 ? 101.39266 -7.44942 22.60349 1.000 47.36864 122 ALA B O 1
ATOM 2562 N N . PRO B 2 123 ? 101.27348 -9.05841 21.05396 1.000 43.22515 123 PRO B N 1
ATOM 2563 C CA . PRO B 2 123 ? 100.31149 -9.82514 21.85253 1.000 41.95415 123 PRO B CA 1
ATOM 2564 C C . PRO B 2 123 ? 100.97797 -10.53491 23.01875 1.000 41.42841 123 PRO B C 1
ATOM 2565 O O . PRO B 2 123 ? 102.11869 -10.99357 22.92637 1.000 40.30831 123 PRO B O 1
ATOM 2569 N N . SER B 2 124 ? 100.25604 -10.60488 24.13485 1.000 39.60650 124 SER B N 1
ATOM 2570 C CA . SER B 2 124 ? 100.60207 -11.51571 25.21569 1.000 38.78512 124 SER B CA 1
ATOM 2571 C C . SER B 2 124 ? 99.90878 -12.84690 24.95602 1.000 39.05592 124 SER B C 1
ATOM 2572 O O . SER B 2 124 ? 98.69952 -12.87964 24.70543 1.000 39.12746 124 SER B O 1
ATOM 2575 N N . VAL B 2 125 ? 100.66802 -13.94031 25.01009 1.000 41.24005 125 VAL B N 1
ATOM 2576 C CA . VAL B 2 125 ? 100.18153 -15.24707 24.57818 1.000 42.24199 125 VAL B CA 1
ATOM 2577 C C . VAL B 2 125 ? 100.00390 -16.16025 25.78295 1.000 39.14404 125 VAL B C 1
ATOM 2578 O O . VAL B 2 125 ? 100.86903 -16.23083 26.66351 1.000 38.14924 125 VAL B O 1
ATOM 2582 N N . PHE B 2 126 ? 98.87543 -16.86565 25.81165 1.000 37.42817 126 PHE B N 1
ATOM 2583 C CA . PHE B 2 126 ? 98.57142 -17.83144 26.85505 1.000 38.16597 126 PHE B CA 1
ATOM 2584 C C . PHE B 2 126 ? 97.99953 -19.08367 26.20591 1.000 40.27248 126 PHE B C 1
ATOM 2585 O O . PHE B 2 126 ? 97.27111 -18.99665 25.21261 1.000 40.77323 126 PHE B O 1
ATOM 2593 N N . ILE B 2 127 ? 98.34225 -20.24534 26.75996 1.000 36.81676 127 ILE B N 1
ATOM 2594 C CA . ILE B 2 127 ? 97.85947 -21.52607 26.26062 1.000 41.11881 127 ILE B CA 1
ATOM 2595 C C . ILE B 2 127 ? 97.16004 -22.25719 27.39923 1.000 39.29157 127 ILE B C 1
ATOM 2596 O O . ILE B 2 127 ? 97.56506 -22.16902 28.56223 1.000 46.54615 127 ILE B O 1
ATOM 2601 N N . PHE B 2 128 ? 96.09343 -22.97764 27.05822 1.000 42.24137 128 PHE B N 1
ATOM 2602 C CA . PHE B 2 128 ? 95.25654 -23.65270 28.04666 1.000 39.96630 128 PHE B CA 1
ATOM 2603 C C . PHE B 2 128 ? 95.06608 -25.10575 27.63669 1.000 48.57331 128 PHE B C 1
ATOM 2604 O O . PHE B 2 128 ? 94.53111 -25.37304 26.53915 1.000 44.40549 128 PHE B O 1
ATOM 2612 N N . PRO B 2 129 ? 95.47096 -26.06600 28.46052 1.000 44.42054 129 PRO B N 1
ATOM 2613 C CA . PRO B 2 129 ? 95.15910 -27.46972 28.17988 1.000 39.11500 129 PRO B CA 1
ATOM 2614 C C . PRO B 2 129 ? 93.67590 -27.74221 28.35657 1.000 46.57101 129 PRO B C 1
ATOM 2615 O O . PRO B 2 129 ? 92.96430 -26.95981 29.00380 1.000 46.38362 129 PRO B O 1
ATOM 2619 N N . PRO B 2 130 ? 93.16275 -28.83513 27.79480 1.000 46.82201 130 PRO B N 1
ATOM 2620 C CA . PRO B 2 130 ? 91.75242 -29.16974 28.01511 1.000 52.32844 130 PRO B CA 1
ATOM 2621 C C . PRO B 2 130 ? 91.51659 -29.60726 29.45210 1.000 51.76670 130 PRO B C 1
ATOM 2622 O O . PRO B 2 130 ? 92.37860 -30.21463 30.09162 1.000 50.63902 130 PRO B O 1
ATOM 2626 N N . SER B 2 131 ? 90.33141 -29.28211 29.95957 1.000 51.51602 131 SER B N 1
ATOM 2627 C CA . SER B 2 131 ? 89.97360 -29.66017 31.31918 1.000 56.54586 131 SER B CA 1
ATOM 2628 C C . SER B 2 131 ? 89.76161 -31.16586 31.41850 1.000 51.87841 131 SER B C 1
ATOM 2629 O O . SER B 2 131 ? 89.39474 -31.83145 30.44538 1.000 53.23562 131 SER B O 1
ATOM 2632 N N . ASP B 2 132 ? 89.99576 -31.70308 32.61799 1.000 51.33791 132 ASP B N 1
ATOM 2633 C CA . ASP B 2 132 ? 89.70725 -33.11431 32.85612 1.000 59.35361 132 ASP B CA 1
ATOM 2634 C C . ASP B 2 132 ? 88.22638 -33.41759 32.67234 1.000 58.41887 132 ASP B C 1
ATOM 2635 O O . ASP B 2 132 ? 87.86550 -34.52322 32.25205 1.000 59.93203 132 ASP B O 1
ATOM 2640 N N . GLU B 2 133 ? 87.35941 -32.44594 32.96704 1.000 62.28108 133 GLU B N 1
ATOM 2641 C CA . GLU B 2 133 ? 85.92364 -32.64336 32.79385 1.000 62.52234 133 GLU B CA 1
ATOM 2642 C C . GLU B 2 133 ? 85.56312 -32.86838 31.32841 1.000 60.74039 133 GLU B C 1
ATOM 2643 O O . GLU B 2 133 ? 84.74171 -33.73687 31.01194 1.000 61.73883 133 GLU B O 1
ATOM 2649 N N . GLN B 2 134 ? 86.16133 -32.09469 30.41792 1.000 58.70371 134 GLN B N 1
ATOM 2650 C CA . GLN B 2 134 ? 85.83928 -32.25606 29.00379 1.000 57.44179 134 GLN B CA 1
ATOM 2651 C C . GLN B 2 134 ? 86.37293 -33.57152 28.45287 1.000 53.11403 134 GLN B C 1
ATOM 2652 O O . GLN B 2 134 ? 85.74045 -34.17647 27.58048 1.000 56.44091 134 GLN B O 1
ATOM 2658 N N . LEU B 2 135 ? 87.52483 -34.02994 28.94934 1.000 56.49778 135 LEU B N 1
ATOM 2659 C CA . LEU B 2 135 ? 88.10173 -35.28192 28.47137 1.000 60.85083 135 LEU B CA 1
ATOM 2660 C C . LEU B 2 135 ? 87.19035 -36.47645 28.72595 1.000 61.01525 135 LEU B C 1
ATOM 2661 O O . LEU B 2 135 ? 87.28839 -37.47734 28.00844 1.000 67.44299 135 LEU B O 1
ATOM 2666 N N . LYS B 2 136 ? 86.30410 -36.39377 29.72329 1.000 65.32689 136 LYS B N 1
ATOM 2667 C CA . LYS B 2 136 ? 85.33642 -37.46396 29.94710 1.000 64.04522 136 LYS B CA 1
ATOM 2668 C C . LYS B 2 136 ? 84.40918 -37.64255 28.75210 1.000 69.98842 136 LYS B C 1
ATOM 2669 O O . LYS B 2 136 ? 83.89422 -38.74342 28.52393 1.000 67.21626 136 LYS B O 1
ATOM 2675 N N . SER B 2 137 ? 84.18450 -36.58024 27.98319 1.000 68.08600 137 SER B N 1
ATOM 2676 C CA . SER B 2 137 ? 83.27546 -36.60989 26.84715 1.000 63.50416 137 SER B CA 1
ATOM 2677 C C . SER B 2 137 ? 83.92620 -37.12709 25.57176 1.000 63.29699 137 SER B C 1
ATOM 2678 O O . SER B 2 137 ? 83.23478 -37.26999 24.55845 1.000 63.34108 137 SER B O 1
ATOM 2681 N N . GLY B 2 138 ? 85.22894 -37.39392 25.58545 1.000 59.73050 138 GLY B N 1
ATOM 2682 C CA . GLY B 2 138 ? 85.90077 -37.91315 24.41303 1.000 62.89103 138 GLY B CA 1
ATOM 2683 C C . GLY B 2 138 ? 86.38792 -36.87833 23.42299 1.000 63.26583 138 GLY B C 1
ATOM 2684 O O . GLY B 2 138 ? 86.79745 -37.25268 22.31723 1.000 61.01838 138 GLY B O 1
ATOM 2685 N N . THR B 2 139 ? 86.35974 -35.59360 23.77840 1.000 59.08020 139 THR B N 1
ATOM 2686 C CA . THR B 2 139 ? 86.87542 -34.52634 22.93219 1.000 56.74297 139 THR B CA 1
ATOM 2687 C C . THR B 2 139 ? 87.78359 -33.62686 23.76033 1.000 53.48322 139 THR B C 1
ATOM 2688 O O . THR B 2 139 ? 87.51751 -33.38195 24.94182 1.000 54.38724 139 THR B O 1
ATOM 2692 N N . ALA B 2 140 ? 88.86297 -33.14910 23.14060 1.000 49.83589 140 ALA B N 1
ATOM 2693 C CA . ALA B 2 140 ? 89.83765 -32.27969 23.79087 1.000 47.80482 140 ALA B CA 1
ATOM 2694 C C . ALA B 2 140 ? 89.93279 -30.96840 23.02382 1.000 54.28105 140 ALA B C 1
ATOM 2695 O O . ALA B 2 140 ? 90.21991 -30.96841 21.82170 1.000 50.95862 140 ALA B O 1
ATOM 2697 N N . SER B 2 141 ? 89.70118 -29.85753 23.71665 1.000 47.25922 141 SER B N 1
ATOM 2698 C CA . SER B 2 141 ? 89.84129 -28.52345 23.14479 1.000 47.27786 141 SER B CA 1
ATOM 2699 C C . SER B 2 141 ? 91.04770 -27.83975 23.77551 1.000 47.18700 141 SER B C 1
ATOM 2700 O O . SER B 2 141 ? 91.10028 -27.67455 24.99867 1.000 46.18878 141 SER B O 1
ATOM 2703 N N . VAL B 2 142 ? 92.01198 -27.45093 22.94553 1.000 43.40635 142 VAL B N 1
ATOM 2704 C CA . VAL B 2 142 ? 93.18901 -26.70834 23.38498 1.000 36.24553 142 VAL B CA 1
ATOM 2705 C C . VAL B 2 142 ? 93.02673 -25.27707 22.89953 1.000 41.96915 142 VAL B C 1
ATOM 2706 O O . VAL B 2 142 ? 92.78789 -25.04165 21.70819 1.000 41.88882 142 VAL B O 1
ATOM 2710 N N . VAL B 2 143 ? 93.14313 -24.32162 23.81571 1.000 40.68495 143 VAL B N 1
ATOM 2711 C CA . VAL B 2 143 ? 92.86370 -22.92356 23.52394 1.000 35.80821 143 VAL B CA 1
ATOM 2712 C C . VAL B 2 143 ? 94.14545 -22.11760 23.65550 1.000 41.68820 143 VAL B C 1
ATOM 2713 O O . VAL B 2 143 ? 94.91896 -22.29839 24.60445 1.000 40.93493 143 VAL B O 1
ATOM 2717 N N . CYS B 2 144 ? 94.36400 -21.22711 22.69585 1.000 38.78583 144 CYS B N 1
ATOM 2718 C CA . CYS B 2 144 ? 95.46815 -20.28384 22.71389 1.000 41.66944 144 CYS B CA 1
ATOM 2719 C C . CYS B 2 144 ? 94.90071 -18.87614 22.67506 1.000 36.97999 144 CYS B C 1
ATOM 2720 O O . CYS B 2 144 ? 93.97096 -18.59789 21.91227 1.000 45.03521 144 CYS B O 1
ATOM 2723 N N . LEU B 2 145 ? 95.46294 -17.99079 23.49208 1.000 39.53855 145 LEU B N 1
ATOM 2724 C CA . LEU B 2 145 ? 94.96784 -16.62832 23.64443 1.000 32.38734 145 LEU B CA 1
ATOM 2725 C C . LEU B 2 145 ? 96.04494 -15.63472 23.24188 1.000 37.31904 145 LEU B C 1
ATOM 2726 O O . LEU B 2 145 ? 97.17168 -15.69750 23.74186 1.000 38.78091 145 LEU B O 1
ATOM 2731 N N . LEU B 2 146 ? 95.68837 -14.71453 22.35076 1.000 39.90062 146 LEU B N 1
ATOM 2732 C CA . LEU B 2 146 ? 96.53528 -13.59224 21.96138 1.000 38.64016 146 LEU B CA 1
ATOM 2733 C C . LEU B 2 146 ? 95.85168 -12.33009 22.47048 1.000 38.00798 146 LEU B C 1
ATOM 2734 O O . LEU B 2 146 ? 94.76660 -11.97798 21.99648 1.000 36.13779 146 LEU B O 1
ATOM 2739 N N . ASN B 2 147 ? 96.47424 -11.65247 23.43044 1.000 35.46095 147 ASN B N 1
ATOM 2740 C CA . ASN B 2 147 ? 95.80457 -10.60478 24.19334 1.000 43.82795 147 ASN B CA 1
ATOM 2741 C C . ASN B 2 147 ? 96.37563 -9.22923 23.86766 1.000 39.69520 147 ASN B C 1
ATOM 2742 O O . ASN B 2 147 ? 97.59342 -9.03018 23.91558 1.000 42.22422 147 ASN B O 1
ATOM 2747 N N . ASN B 2 148 ? 95.48473 -8.29281 23.52861 1.000 44.02421 148 ASN B N 1
ATOM 2748 C CA . ASN B 2 148 ? 95.75985 -6.85240 23.45975 1.000 39.97666 148 ASN B CA 1
ATOM 2749 C C . ASN B 2 148 ? 96.92793 -6.53760 22.52124 1.000 39.25823 148 ASN B C 1
ATOM 2750 O O . ASN B 2 148 ? 98.00082 -6.09757 22.93488 1.000 43.16525 148 ASN B O 1
ATOM 2755 N N . PHE B 2 149 ? 96.67411 -6.73527 21.23207 1.000 40.95991 149 PHE B N 1
ATOM 2756 C CA . PHE B 2 149 ? 97.69046 -6.50234 20.22136 1.000 43.88241 149 PHE B CA 1
ATOM 2757 C C . PHE B 2 149 ? 97.15601 -5.59854 19.12074 1.000 50.14275 149 PHE B C 1
ATOM 2758 O O . PHE B 2 149 ? 95.94552 -5.49618 18.90475 1.000 51.36973 149 PHE B O 1
ATOM 2766 N N . TYR B 2 150 ? 98.08212 -4.93923 18.43388 1.000 50.24364 150 TYR B N 1
ATOM 2767 C CA . TYR B 2 150 ? 97.77760 -4.14433 17.25096 1.000 50.74870 150 TYR B CA 1
ATOM 2768 C C . TYR B 2 150 ? 98.98314 -4.22041 16.32179 1.000 48.81913 150 TYR B C 1
ATOM 2769 O O . TYR B 2 150 ? 100.11920 -4.13743 16.79164 1.000 51.00814 150 TYR B O 1
ATOM 2778 N N . PRO B 2 151 ? 98.75173 -4.36831 15.00259 1.000 51.77263 151 PRO B N 1
ATOM 2779 C CA . PRO B 2 151 ? 97.45288 -4.40023 14.31877 1.000 51.35007 151 PRO B CA 1
ATOM 2780 C C . PRO B 2 151 ? 96.73850 -5.75071 14.35682 1.000 54.67365 151 PRO B C 1
ATOM 2781 O O . PRO B 2 151 ? 97.17939 -6.68597 15.02775 1.000 51.56761 151 PRO B O 1
ATOM 2785 N N . ARG B 2 152 ? 95.64287 -5.83448 13.59754 1.000 51.99306 152 ARG B N 1
ATOM 2786 C CA . ARG B 2 152 ? 94.73376 -6.97119 13.69008 1.000 52.50324 152 ARG B CA 1
ATOM 2787 C C . ARG B 2 152 ? 95.35337 -8.25108 13.14152 1.000 57.26863 152 ARG B C 1
ATOM 2788 O O . ARG B 2 152 ? 95.03228 -9.34727 13.61886 1.000 48.96761 152 ARG B O 1
ATOM 2796 N N . GLU B 2 153 ? 96.23277 -8.13992 12.14913 1.000 50.24004 153 GLU B N 1
ATOM 2797 C CA . GLU B 2 153 ? 96.75677 -9.32784 11.48922 1.000 55.50483 153 GLU B CA 1
ATOM 2798 C C . GLU B 2 153 ? 97.73721 -10.05939 12.39781 1.000 46.97498 153 GLU B C 1
ATOM 2799 O O . GLU B 2 153 ? 98.65919 -9.46103 12.96013 1.000 44.47295 153 GLU B O 1
ATOM 2805 N N . ALA B 2 154 ? 97.51648 -11.35823 12.55455 1.000 48.43308 154 ALA B N 1
ATOM 2806 C CA . ALA B 2 154 ? 98.38047 -12.20557 13.35633 1.000 48.33925 154 ALA B CA 1
ATOM 2807 C C . ALA B 2 154 ? 98.21064 -13.62131 12.84350 1.000 47.49430 154 ALA B C 1
ATOM 2808 O O . ALA B 2 154 ? 97.20646 -13.94906 12.20622 1.000 54.11071 154 ALA B O 1
ATOM 2810 N N . LYS B 2 155 ? 99.20482 -14.46065 13.10375 1.000 46.61099 155 LYS B N 1
ATOM 2811 C CA . LYS B 2 155 ? 99.14903 -15.83497 12.63268 1.000 46.43856 155 LYS B CA 1
ATOM 2812 C C . LYS B 2 155 ? 99.43717 -16.76533 13.79503 1.000 47.96319 155 LYS B C 1
ATOM 2813 O O . LYS B 2 155 ? 100.38806 -16.54470 14.55380 1.000 48.78159 155 LYS B O 1
ATOM 2819 N N . VAL B 2 156 ? 98.60072 -17.78918 13.93833 1.000 45.85534 156 VAL B N 1
ATOM 2820 C CA . VAL B 2 156 ? 98.75308 -18.80468 14.96809 1.000 44.92989 156 VAL B CA 1
ATOM 2821 C C . VAL B 2 156 ? 98.98946 -20.13872 14.28013 1.000 44.61217 156 VAL B C 1
ATOM 2822 O O . VAL B 2 156 ? 98.20922 -20.54217 13.40958 1.000 45.27149 156 VAL B O 1
ATOM 2826 N N . GLN B 2 157 ? 100.06266 -20.81794 14.66914 1.000 36.51312 157 GLN B N 1
ATOM 2827 C CA . GLN B 2 157 ? 100.38502 -22.14067 14.15840 1.000 44.31867 157 GLN B CA 1
ATOM 2828 C C . GLN B 2 157 ? 100.36495 -23.11918 15.32296 1.000 42.78196 157 GLN B C 1
ATOM 2829 O O . GLN B 2 157 ? 101.06848 -22.91829 16.31973 1.000 41.37791 157 GLN B O 1
ATOM 2835 N N . TRP B 2 158 ? 99.55221 -24.16286 15.20329 1.000 41.14504 158 TRP B N 1
ATOM 2836 C CA . TRP B 2 158 ? 99.49617 -25.21419 16.20679 1.000 43.95571 158 TRP B CA 1
ATOM 2837 C C . TRP B 2 158 ? 100.49099 -26.31464 15.87490 1.000 48.46709 158 TRP B C 1
ATOM 2838 O O . TRP B 2 158 ? 100.61062 -26.73173 14.71752 1.000 49.03811 158 TRP B O 1
ATOM 2849 N N . LYS B 2 159 ? 101.20071 -26.78107 16.90478 1.000 42.42765 159 LYS B N 1
ATOM 2850 C CA . LYS B 2 159 ? 102.16071 -27.87109 16.79364 1.000 46.17205 159 LYS B CA 1
ATOM 2851 C C . LYS B 2 159 ? 101.84825 -28.91117 17.85570 1.000 48.54929 159 LYS B C 1
ATOM 2852 O O . LYS B 2 159 ? 101.66034 -28.57104 19.02809 1.000 45.33187 159 LYS B O 1
ATOM 2858 N N . VAL B 2 160 ? 101.79906 -30.17064 17.44180 1.000 41.29231 160 VAL B N 1
ATOM 2859 C CA . VAL B 2 160 ? 101.60971 -31.30273 18.33521 1.000 46.69075 160 VAL B CA 1
ATOM 2860 C C . VAL B 2 160 ? 102.84178 -32.18301 18.17829 1.000 47.08266 160 VAL B C 1
ATOM 2861 O O . VAL B 2 160 ? 103.06454 -32.76224 17.10719 1.000 48.67884 160 VAL B O 1
ATOM 2865 N N . ASP B 2 161 ? 103.65304 -32.26551 19.23507 1.000 48.27241 161 ASP B N 1
ATOM 2866 C CA . ASP B 2 161 ? 104.97372 -32.89417 19.16867 1.000 45.19725 161 ASP B CA 1
ATOM 2867 C C . ASP B 2 161 ? 105.78104 -32.32524 18.00462 1.000 48.33978 161 ASP B C 1
ATOM 2868 O O . ASP B 2 161 ? 106.40444 -33.05423 17.22933 1.000 47.31098 161 ASP B O 1
ATOM 2873 N N . ASN B 2 162 ? 105.73885 -30.99930 17.87359 1.000 45.92390 162 ASN B N 1
ATOM 2874 C CA . ASN B 2 162 ? 106.45080 -30.21828 16.86842 1.000 47.07992 162 ASN B CA 1
ATOM 2875 C C . ASN B 2 162 ? 105.96798 -30.47351 15.44477 1.000 45.69506 162 ASN B C 1
ATOM 2876 O O . ASN B 2 162 ? 106.61167 -30.01051 14.49303 1.000 44.20285 162 ASN B O 1
ATOM 2881 N N . ALA B 2 163 ? 104.85142 -31.17641 15.26418 1.000 44.59850 163 ALA B N 1
ATOM 2882 C CA . ALA B 2 163 ? 104.27057 -31.40317 13.94561 1.000 42.34217 163 ALA B CA 1
ATOM 2883 C C . ALA B 2 163 ? 103.13931 -30.41132 13.71393 1.000 44.14759 163 ALA B C 1
ATOM 2884 O O . ALA B 2 163 ? 102.26431 -30.25148 14.57184 1.000 46.41342 163 ALA B O 1
ATOM 2886 N N . LEU B 2 164 ? 103.15085 -29.76237 12.55078 1.000 43.56908 164 LEU B N 1
ATOM 2887 C CA . LEU B 2 164 ? 102.17208 -28.72164 12.26363 1.000 44.75908 164 LEU B CA 1
ATOM 2888 C C . LEU B 2 164 ? 100.77705 -29.29957 12.07679 1.000 52.12146 164 LEU B C 1
ATOM 2889 O O . LEU B 2 164 ? 100.59182 -30.32884 11.42191 1.000 46.63686 164 LEU B O 1
ATOM 2894 N N . GLN B 2 165 ? 99.79371 -28.61450 12.64826 1.000 50.44317 165 GLN B N 1
ATOM 2895 C CA . GLN B 2 165 ? 98.39297 -28.97681 12.51968 1.000 44.05622 165 GLN B CA 1
ATOM 2896 C C . GLN B 2 165 ? 97.73997 -28.13926 11.43048 1.000 45.35927 165 GLN B C 1
ATOM 2897 O O . GLN B 2 165 ? 98.13245 -26.99524 11.18264 1.000 48.18670 165 GLN B O 1
ATOM 2903 N N . SER B 2 166 ? 96.72124 -28.71336 10.79508 1.000 44.68197 166 SER B N 1
ATOM 2904 C CA . SER B 2 166 ? 96.01742 -28.03719 9.71629 1.000 50.20358 166 SER B CA 1
ATOM 2905 C C . SER B 2 166 ? 94.57184 -28.51519 9.68665 1.000 47.22594 166 SER B C 1
ATOM 2906 O O . SER B 2 166 ? 94.30363 -29.71112 9.82413 1.000 47.38297 166 SER B O 1
ATOM 2909 N N . GLY B 2 167 ? 93.64588 -27.57320 9.52015 1.000 43.25061 167 GLY B N 1
ATOM 2910 C CA . GLY B 2 167 ? 92.24138 -27.91077 9.38189 1.000 46.08874 167 GLY B CA 1
ATOM 2911 C C . GLY B 2 167 ? 91.54252 -28.39271 10.63474 1.000 51.19042 167 GLY B C 1
ATOM 2912 O O . GLY B 2 167 ? 90.42261 -28.90295 10.53806 1.000 54.32278 167 GLY B O 1
ATOM 2913 N N . ASN B 2 168 ? 92.15569 -28.24886 11.81135 1.000 43.02541 168 ASN B N 1
ATOM 2914 C CA . ASN B 2 168 ? 91.53328 -28.67862 13.05932 1.000 42.61903 168 ASN B CA 1
ATOM 2915 C C . ASN B 2 168 ? 91.51316 -27.55325 14.08943 1.000 50.65061 168 ASN B C 1
ATOM 2916 O O . ASN B 2 168 ? 91.49938 -27.80910 15.29837 1.000 45.87065 168 ASN B O 1
ATOM 2921 N N . SER B 2 169 ? 91.50425 -26.30236 13.63036 1.000 41.00643 169 SER B N 1
ATOM 2922 C CA . SER B 2 169 ? 91.49009 -25.15585 14.52366 1.000 43.10462 169 SER B CA 1
ATOM 2923 C C . SER B 2 169 ? 90.57970 -24.07653 13.95496 1.000 48.84742 169 SER B C 1
ATOM 2924 O O . SER B 2 169 ? 90.40097 -23.97075 12.73957 1.000 45.45108 169 SER B O 1
ATOM 2927 N N . GLN B 2 170 ? 89.99360 -23.28352 14.85312 1.000 47.05972 170 GLN B N 1
ATOM 2928 C CA . GLN B 2 170 ? 89.16046 -22.14693 14.48711 1.000 43.68920 170 GLN B CA 1
ATOM 2929 C C . GLN B 2 170 ? 89.57804 -20.94102 15.31444 1.000 44.49671 170 GLN B C 1
ATOM 2930 O O . GLN B 2 170 ? 89.97288 -21.07518 16.47525 1.000 52.00054 170 GLN B O 1
ATOM 2936 N N . GLU B 2 171 ? 89.48380 -19.76117 14.70802 1.000 43.74007 171 GLU B N 1
ATOM 2937 C CA . GLU B 2 171 ? 89.88802 -18.51494 15.33942 1.000 47.28038 171 GLU B CA 1
ATOM 2938 C C . GLU B 2 171 ? 88.69241 -17.58697 15.48833 1.000 52.56536 171 GLU B C 1
ATOM 2939 O O . GLU B 2 171 ? 87.77226 -17.58873 14.66450 1.000 47.18264 171 GLU B O 1
ATOM 2945 N N . SER B 2 172 ? 88.73233 -16.77935 16.54179 1.000 43.13610 172 SER B N 1
ATOM 2946 C CA . SER B 2 172 ? 87.74741 -15.74111 16.78525 1.000 40.85897 172 SER B CA 1
ATOM 2947 C C . SER B 2 172 ? 88.48826 -14.50821 17.27567 1.000 43.54511 172 SER B C 1
ATOM 2948 O O . SER B 2 172 ? 89.45222 -14.62128 18.03721 1.000 44.19546 172 SER B O 1
ATOM 2951 N N . VAL B 2 173 ? 88.05493 -13.33554 16.82737 1.000 42.05089 173 VAL B N 1
ATOM 2952 C CA . VAL B 2 173 ? 88.75374 -12.08856 17.10869 1.000 42.87869 173 VAL B CA 1
ATOM 2953 C C . VAL B 2 173 ? 87.78999 -11.13417 17.79669 1.000 43.93345 173 VAL B C 1
ATOM 2954 O O . VAL B 2 173 ? 86.61819 -11.04517 17.41750 1.000 50.69344 173 VAL B O 1
ATOM 2958 N N . THR B 2 174 ? 88.28142 -10.42550 18.81113 1.000 42.22342 174 THR B N 1
ATOM 2959 C CA . THR B 2 174 ? 87.48199 -9.40918 19.48093 1.000 43.78846 174 THR B CA 1
ATOM 2960 C C . THR B 2 174 ? 87.43988 -8.12288 18.67124 1.000 46.55108 174 THR B C 1
ATOM 2961 O O . THR B 2 174 ? 88.38848 -7.78342 17.95919 1.000 46.49236 174 THR B O 1
ATOM 2965 N N . GLU B 2 175 ? 86.33617 -7.39583 18.80782 1.000 46.53485 175 GLU B N 1
ATOM 2966 C CA . GLU B 2 175 ? 86.25214 -6.05589 18.25467 1.000 44.23157 175 GLU B CA 1
ATOM 2967 C C . GLU B 2 175 ? 87.28130 -5.15039 18.92407 1.000 44.52331 175 GLU B C 1
ATOM 2968 O O . GLU B 2 175 ? 87.72006 -5.38738 20.05272 1.000 45.37274 175 GLU B O 1
ATOM 2974 N N . GLN B 2 176 ? 87.66298 -4.09813 18.20758 1.000 47.59504 176 GLN B N 1
ATOM 2975 C CA . GLN B 2 176 ? 88.67729 -3.17782 18.70272 1.000 44.27693 176 GLN B CA 1
ATOM 2976 C C . GLN B 2 176 ? 88.27668 -2.60355 20.05792 1.000 46.32613 176 GLN B C 1
ATOM 2977 O O . GLN B 2 176 ? 87.12731 -2.20350 20.26576 1.000 42.01732 176 GLN B O 1
ATOM 2983 N N . ASP B 2 177 ? 89.23313 -2.58025 20.98331 1.000 43.53644 177 ASP B N 1
ATOM 2984 C CA . ASP B 2 177 ? 88.97074 -2.10805 22.33471 1.000 46.87701 177 ASP B CA 1
ATOM 2985 C C . ASP B 2 177 ? 88.74169 -0.60310 22.34593 1.000 49.00197 177 ASP B C 1
ATOM 2986 O O . ASP B 2 177 ? 89.46550 0.16037 21.69975 1.000 42.70613 177 ASP B O 1
ATOM 2991 N N . SER B 2 178 ? 87.73691 -0.17780 23.11105 1.000 42.44902 178 SER B N 1
ATOM 2992 C CA . SER B 2 178 ? 87.31455 1.21550 23.09920 1.000 50.24143 178 SER B CA 1
ATOM 2993 C C . SER B 2 178 ? 88.33178 2.15867 23.72369 1.000 50.41068 178 SER B C 1
ATOM 2994 O O . SER B 2 178 ? 88.18425 3.37588 23.57034 1.000 54.31297 178 SER B O 1
ATOM 2997 N N . LYS B 2 179 ? 89.35440 1.64242 24.40740 1.000 51.45851 179 LYS B N 1
ATOM 2998 C CA . LYS B 2 179 ? 90.29252 2.48986 25.13475 1.000 50.08442 179 LYS B CA 1
ATOM 2999 C C . LYS B 2 179 ? 91.72889 2.35386 24.65608 1.000 50.24311 179 LYS B C 1
ATOM 3000 O O . LYS B 2 179 ? 92.35894 3.36677 24.33021 1.000 49.29020 179 LYS B O 1
ATOM 3006 N N . ASP B 2 180 ? 92.27928 1.14170 24.59980 1.000 53.24173 180 ASP B N 1
ATOM 3007 C CA . ASP B 2 180 ? 93.64134 0.96984 24.10774 1.000 53.31558 180 ASP B CA 1
ATOM 3008 C C . ASP B 2 180 ? 93.69116 0.58309 22.63562 1.000 46.40515 180 ASP B C 1
ATOM 3009 O O . ASP B 2 180 ? 94.78430 0.37499 22.10139 1.000 51.43796 180 ASP B O 1
ATOM 3014 N N . SER B 2 181 ? 92.53533 0.46831 21.98005 1.000 45.00462 181 SER B N 1
ATOM 3015 C CA . SER B 2 181 ? 92.41976 0.24028 20.53997 1.000 46.47178 181 SER B CA 1
ATOM 3016 C C . SER B 2 181 ? 93.06231 -1.07108 20.08759 1.000 47.90692 181 SER B C 1
ATOM 3017 O O . SER B 2 181 ? 93.38803 -1.22785 18.90421 1.000 45.76242 181 SER B O 1
ATOM 3020 N N . THR B 2 182 ? 93.23600 -2.03253 20.99110 1.000 47.10512 182 THR B N 1
ATOM 3021 C CA . THR B 2 182 ? 93.85923 -3.30172 20.64537 1.000 44.93486 182 THR B CA 1
ATOM 3022 C C . THR B 2 182 ? 92.80416 -4.35869 20.34600 1.000 45.63175 182 THR B C 1
ATOM 3023 O O . THR B 2 182 ? 91.61759 -4.20853 20.64828 1.000 44.09419 182 THR B O 1
ATOM 3027 N N . TYR B 2 183 ? 93.26568 -5.44735 19.74575 1.000 46.73897 183 TYR B N 1
ATOM 3028 C CA . TYR B 2 183 ? 92.46187 -6.63110 19.50407 1.000 43.79447 183 TYR B CA 1
ATOM 3029 C C . TYR B 2 183 ? 92.93384 -7.76813 20.39973 1.000 43.68405 183 TYR B C 1
ATOM 3030 O O . TYR B 2 183 ? 94.05518 -7.76472 20.91547 1.000 39.00173 183 TYR B O 1
ATOM 3039 N N . SER B 2 184 ? 92.05846 -8.75001 20.57150 1.000 40.51786 184 SER B N 1
ATOM 3040 C CA . SER B 2 184 ? 92.40144 -10.00351 21.21870 1.000 39.26500 184 SER B CA 1
ATOM 3041 C C . SER B 2 184 ? 91.87564 -11.14425 20.36418 1.000 45.44208 184 SER B C 1
ATOM 3042 O O . SER B 2 184 ? 90.85399 -11.00928 19.68489 1.000 43.65707 184 SER B O 1
ATOM 3045 N N . LEU B 2 185 ? 92.58148 -12.27068 20.40559 1.000 42.07286 185 LEU B N 1
ATOM 3046 C CA . LEU B 2 185 ? 92.28597 -13.39341 19.53118 1.000 40.28685 185 LEU B CA 1
ATOM 3047 C C . LEU B 2 185 ? 92.39942 -14.69182 20.31113 1.000 37.98259 185 LEU B C 1
ATOM 3048 O O . LEU B 2 185 ? 93.32509 -14.86758 21.10890 1.000 39.98426 185 LEU B O 1
ATOM 3053 N N . SER B 2 186 ? 91.45996 -15.60077 20.06704 1.000 38.12867 186 SER B N 1
ATOM 3054 C CA . SER B 2 186 ? 91.51948 -16.95692 20.59351 1.000 46.72036 186 SER B CA 1
ATOM 3055 C C . SER B 2 186 ? 91.53492 -17.95354 19.44181 1.000 47.94280 186 SER B C 1
ATOM 3056 O O . SER B 2 186 ? 90.81676 -17.78636 18.44992 1.000 46.22708 186 SER B O 1
ATOM 3059 N N . SER B 2 187 ? 92.36482 -18.98360 19.57681 1.000 42.74165 187 SER B N 1
ATOM 3060 C CA . SER B 2 187 ? 92.42374 -20.08971 18.63214 1.000 44.66875 187 SER B CA 1
ATOM 3061 C C . SER B 2 187 ? 92.22540 -21.38992 19.39179 1.000 42.88610 187 SER B C 1
ATOM 3062 O O . SER B 2 187 ? 92.92190 -21.64595 20.37806 1.000 43.86533 187 SER B O 1
ATOM 3065 N N . THR B 2 188 ? 91.28736 -22.20978 18.92714 1.000 40.00197 188 THR B N 1
ATOM 3066 C CA . THR B 2 188 ? 90.90496 -23.43604 19.61395 1.000 41.40600 188 THR B CA 1
ATOM 3067 C C . THR B 2 188 ? 91.25832 -24.62903 18.73991 1.000 45.89842 188 THR B C 1
ATOM 3068 O O . THR B 2 188 ? 90.76517 -24.74899 17.61358 1.000 45.32505 188 THR B O 1
ATOM 3072 N N . LEU B 2 189 ? 92.10996 -25.50223 19.25871 1.000 45.37971 189 LEU B N 1
ATOM 3073 C CA . LEU B 2 189 ? 92.48242 -26.73699 18.58709 1.000 45.18091 189 LEU B CA 1
ATOM 3074 C C . LEU B 2 189 ? 91.60345 -27.85824 19.12525 1.000 49.44296 189 LEU B C 1
ATOM 3075 O O . LEU B 2 189 ? 91.55656 -28.08591 20.33985 1.000 49.34235 189 LEU B O 1
ATOM 3080 N N . THR B 2 190 ? 90.90360 -28.54726 18.22904 1.000 51.19318 190 THR B N 1
ATOM 3081 C CA . THR B 2 190 ? 89.98177 -29.61294 18.60243 1.000 49.50985 190 THR B CA 1
ATOM 3082 C C . THR B 2 190 ? 90.57363 -30.94973 18.18172 1.000 50.39995 190 THR B C 1
ATOM 3083 O O . THR B 2 190 ? 90.86926 -31.15302 16.99956 1.000 45.57119 190 THR B O 1
ATOM 3087 N N . LEU B 2 191 ? 90.73623 -31.85463 19.14718 1.000 51.13226 191 LEU B N 1
ATOM 3088 C CA . LEU B 2 191 ? 91.23822 -33.19968 18.90877 1.000 45.72194 191 LEU B CA 1
ATOM 3089 C C . LEU B 2 191 ? 90.31322 -34.20736 19.57345 1.000 56.94928 191 LEU B C 1
ATOM 3090 O O . LEU B 2 191 ? 89.51245 -33.86321 20.44670 1.000 57.04971 191 LEU B O 1
ATOM 3095 N N . SER B 2 192 ? 90.43729 -35.46374 19.15555 1.000 49.05653 192 SER B N 1
ATOM 3096 C CA . SER B 2 192 ? 89.79242 -36.54376 19.88029 1.000 50.94032 192 SER B CA 1
ATOM 3097 C C . SER B 2 192 ? 90.56460 -36.84336 21.16149 1.000 53.24312 192 SER B C 1
ATOM 3098 O O . SER B 2 192 ? 91.76781 -36.58567 21.26828 1.000 54.74307 192 SER B O 1
ATOM 3101 N N . LYS B 2 193 ? 89.85336 -37.40416 22.14176 1.000 51.81138 193 LYS B N 1
ATOM 3102 C CA . LYS B 2 193 ? 90.49985 -37.79746 23.38993 1.000 52.21937 193 LYS B CA 1
ATOM 3103 C C . LYS B 2 193 ? 91.63383 -38.78417 23.13823 1.000 57.21843 193 LYS B C 1
ATOM 3104 O O . LYS B 2 193 ? 92.71054 -38.67070 23.73817 1.000 56.54613 193 LYS B O 1
ATOM 3110 N N . ALA B 2 194 ? 91.41337 -39.75660 22.24770 1.000 56.39108 194 ALA B N 1
ATOM 3111 C CA . ALA B 2 194 ? 92.46230 -40.72156 21.93292 1.000 55.36104 194 ALA B CA 1
ATOM 3112 C C . ALA B 2 194 ? 93.63559 -40.04972 21.23203 1.000 52.80277 194 ALA B C 1
ATOM 3113 O O . ALA B 2 194 ? 94.79654 -40.33958 21.54304 1.000 52.46455 194 ALA B O 1
ATOM 3115 N N . ASP B 2 195 ? 93.35280 -39.14786 20.28525 1.000 48.06684 195 ASP B N 1
ATOM 3116 C CA . ASP B 2 195 ? 94.42517 -38.40448 19.62934 1.000 53.17821 195 ASP B CA 1
ATOM 3117 C C . ASP B 2 195 ? 95.17986 -37.54332 20.63309 1.000 54.69438 195 ASP B C 1
ATOM 3118 O O . ASP B 2 195 ? 96.41638 -37.51727 20.63571 1.000 50.60265 195 ASP B O 1
ATOM 3123 N N . TYR B 2 196 ? 94.45164 -36.84574 21.50926 1.000 54.02300 196 TYR B N 1
ATOM 3124 C CA . TYR B 2 196 ? 95.10515 -35.95396 22.46126 1.000 48.96307 196 TYR B CA 1
ATOM 3125 C C . TYR B 2 196 ? 96.00721 -36.72662 23.41913 1.000 53.69135 196 TYR B C 1
ATOM 3126 O O . TYR B 2 196 ? 97.09752 -36.26030 23.76987 1.000 50.05028 196 TYR B O 1
ATOM 3135 N N . GLU B 2 197 ? 95.58719 -37.92176 23.82859 1.000 54.74797 197 GLU B N 1
ATOM 3136 C CA . GLU B 2 197 ? 96.32005 -38.66778 24.84245 1.000 56.43018 197 GLU B CA 1
ATOM 3137 C C . GLU B 2 197 ? 97.54250 -39.39992 24.30369 1.000 54.73459 197 GLU B C 1
ATOM 3138 O O . GLU B 2 197 ? 98.37450 -39.83966 25.10401 1.000 55.98160 197 GLU B O 1
ATOM 3144 N N . LYS B 2 198 ? 97.68482 -39.53811 22.98730 1.000 55.55307 198 LYS B N 1
ATOM 3145 C CA . LYS B 2 198 ? 98.83688 -40.22715 22.41919 1.000 59.80320 198 LYS B CA 1
ATOM 3146 C C . LYS B 2 198 ? 100.00095 -39.29372 22.10571 1.000 59.58159 198 LYS B C 1
ATOM 3147 O O . LYS B 2 198 ? 101.05917 -39.76946 21.68223 1.000 59.88871 198 LYS B O 1
ATOM 3153 N N . HIS B 2 199 ? 99.83872 -37.98843 22.29989 1.000 58.48641 199 HIS B N 1
ATOM 3154 C CA . HIS B 2 199 ? 100.89791 -37.01857 22.06667 1.000 52.79803 199 HIS B CA 1
ATOM 3155 C C . HIS B 2 199 ? 101.19353 -36.25739 23.35248 1.000 55.99815 199 HIS B C 1
ATOM 3156 O O . HIS B 2 199 ? 100.42218 -36.29057 24.31501 1.000 51.59306 199 HIS B O 1
ATOM 3163 N N . LYS B 2 200 ? 102.32462 -35.54984 23.35448 1.000 51.36313 200 LYS B N 1
ATOM 3164 C CA . LYS B 2 200 ? 102.84705 -34.93923 24.57324 1.000 48.85126 200 LYS B CA 1
ATOM 3165 C C . LYS B 2 200 ? 102.88136 -33.41818 24.50755 1.000 51.06606 200 LYS B C 1
ATOM 3166 O O . LYS B 2 200 ? 102.19688 -32.76037 25.29870 1.000 48.87462 200 LYS B O 1
ATOM 3172 N N . VAL B 2 201 ? 103.66291 -32.83667 23.60136 1.000 47.73853 201 VAL B N 1
ATOM 3173 C CA . VAL B 2 201 ? 103.90671 -31.39704 23.58878 1.000 46.89031 201 VAL B CA 1
ATOM 3174 C C . VAL B 2 201 ? 102.87367 -30.72086 22.69615 1.000 51.48538 201 VAL B C 1
ATOM 3175 O O . VAL B 2 201 ? 102.77302 -31.02557 21.50120 1.000 53.62948 201 VAL B O 1
ATOM 3179 N N . TYR B 2 202 ? 102.11473 -29.79351 23.27706 1.000 45.82769 202 TYR B N 1
ATOM 3180 C CA . TYR B 2 202 ? 101.11942 -29.00093 22.56598 1.000 42.76360 202 TYR B CA 1
ATOM 3181 C C . TYR B 2 202 ? 101.56965 -27.55127 22.60230 1.000 43.05355 202 TYR B C 1
ATOM 3182 O O . TYR B 2 202 ? 101.69886 -26.97058 23.68271 1.000 43.84828 202 TYR B O 1
ATOM 3191 N N . ALA B 2 203 ? 101.81678 -26.97515 21.42913 1.000 40.73926 203 ALA B N 1
ATOM 3192 C CA . ALA B 2 203 ? 102.43807 -25.66575 21.31799 1.000 40.84135 203 ALA B CA 1
ATOM 3193 C C . ALA B 2 203 ? 101.59770 -24.74788 20.44262 1.000 42.65693 203 ALA B C 1
ATOM 3194 O O . ALA B 2 203 ? 100.99424 -25.18441 19.45689 1.000 42.09615 203 ALA B O 1
ATOM 3196 N N . CYS B 2 204 ? 101.56589 -23.47412 20.82038 1.000 39.40622 204 CYS B N 1
ATOM 3197 C CA . CYS B 2 204 ? 100.90004 -22.41615 20.07041 1.000 44.07835 204 CYS B CA 1
ATOM 3198 C C . CYS B 2 204 ? 101.96781 -21.41355 19.64920 1.000 41.82044 204 CYS B C 1
ATOM 3199 O O . CYS B 2 204 ? 102.54430 -20.72741 20.49873 1.000 44.31537 204 CYS B O 1
ATOM 3202 N N . GLU B 2 205 ? 102.23911 -21.33209 18.34840 1.000 41.57396 205 GLU B N 1
ATOM 3203 C CA . GLU B 2 205 ? 103.29179 -20.47221 17.81888 1.000 41.89860 205 GLU B CA 1
ATOM 3204 C C . GLU B 2 205 ? 102.66319 -19.25685 17.14960 1.000 46.26353 205 GLU B C 1
ATOM 3205 O O . GLU B 2 205 ? 101.88617 -19.39893 16.19938 1.000 41.68892 205 GLU B O 1
ATOM 3211 N N . VAL B 2 206 ? 103.01844 -18.06840 17.63364 1.000 44.62503 206 VAL B N 1
ATOM 3212 C CA . VAL B 2 206 ? 102.37685 -16.81957 17.24377 1.000 43.85805 206 VAL B CA 1
ATOM 3213 C C . VAL B 2 206 ? 103.40324 -15.93102 16.55954 1.000 46.52645 206 VAL B C 1
ATOM 3214 O O . VAL B 2 206 ? 104.49232 -15.70191 17.09813 1.000 46.96394 206 VAL B O 1
ATOM 3218 N N . THR B 2 207 ? 103.05318 -15.42847 15.38090 1.000 42.38032 207 THR B N 1
ATOM 3219 C CA . THR B 2 207 ? 103.84897 -14.42912 14.68833 1.000 49.27149 207 THR B CA 1
ATOM 3220 C C . THR B 2 207 ? 103.03807 -13.14416 14.59396 1.000 46.41973 207 THR B C 1
ATOM 3221 O O . THR B 2 207 ? 101.82600 -13.18053 14.36582 1.000 49.51697 207 THR B O 1
ATOM 3225 N N . HIS B 2 208 ? 103.70738 -12.01183 14.78103 1.000 45.82590 208 HIS B N 1
ATOM 3226 C CA . HIS B 2 208 ? 103.04123 -10.71721 14.76656 1.000 46.28384 208 HIS B CA 1
ATOM 3227 C C . HIS B 2 208 ? 104.09497 -9.63585 14.59130 1.000 54.26779 208 HIS B C 1
ATOM 3228 O O . HIS B 2 208 ? 105.23870 -9.78977 15.03186 1.000 52.85016 208 HIS B O 1
ATOM 3235 N N . GLN B 2 209 ? 103.68750 -8.53396 13.95237 1.000 53.88089 209 GLN B N 1
ATOM 3236 C CA . GLN B 2 209 ? 104.62710 -7.46150 13.63861 1.000 50.28872 209 GLN B CA 1
ATOM 3237 C C . GLN B 2 209 ? 105.27939 -6.89072 14.89124 1.000 51.90588 209 GLN B C 1
ATOM 3238 O O . GLN B 2 209 ? 106.42184 -6.42350 14.83798 1.000 59.10083 209 GLN B O 1
ATOM 3244 N N . GLY B 2 210 ? 104.58525 -6.93216 16.02298 1.000 52.69635 210 GLY B N 1
ATOM 3245 C CA . GLY B 2 210 ? 105.13666 -6.49731 17.28550 1.000 46.15099 210 GLY B CA 1
ATOM 3246 C C . GLY B 2 210 ? 106.13470 -7.43506 17.91860 1.000 49.14652 210 GLY B C 1
ATOM 3247 O O . GLY B 2 210 ? 106.70324 -7.10432 18.96199 1.000 51.75485 210 GLY B O 1
ATOM 3248 N N . LEU B 2 211 ? 106.36977 -8.59990 17.32284 1.000 48.04911 211 LEU B N 1
ATOM 3249 C CA . LEU B 2 211 ? 107.29834 -9.58837 17.85332 1.000 52.01570 211 LEU B CA 1
ATOM 3250 C C . LEU B 2 211 ? 108.50579 -9.68535 16.93223 1.000 51.26989 211 LEU B C 1
ATOM 3251 O O . LEU B 2 211 ? 108.34920 -9.80298 15.71267 1.000 57.77768 211 LEU B O 1
ATOM 3256 N N . SER B 2 212 ? 109.70670 -9.63651 17.51618 1.000 53.51340 212 SER B N 1
ATOM 3257 C CA . SER B 2 212 ? 110.92116 -9.75707 16.71337 1.000 54.79730 212 SER B CA 1
ATOM 3258 C C . SER B 2 212 ? 111.01512 -11.12332 16.04635 1.000 62.89524 212 SER B C 1
ATOM 3259 O O . SER B 2 212 ? 111.53788 -11.24006 14.93157 1.000 61.99205 212 SER B O 1
ATOM 3262 N N . SER B 2 213 ? 110.51271 -12.15876 16.70610 1.000 65.96726 213 SER B N 1
ATOM 3263 C CA . SER B 2 213 ? 110.52217 -13.51748 16.18887 1.000 61.56445 213 SER B CA 1
ATOM 3264 C C . SER B 2 213 ? 109.35518 -14.25798 16.80415 1.000 59.88667 213 SER B C 1
ATOM 3265 O O . SER B 2 213 ? 108.82867 -13.83806 17.84773 1.000 57.29904 213 SER B O 1
ATOM 3268 N N . PRO B 2 214 ? 108.89525 -15.35214 16.19108 1.000 60.78418 214 PRO B N 1
ATOM 3269 C CA . PRO B 2 214 ? 107.70958 -16.04758 16.69611 1.000 51.45614 214 PRO B CA 1
ATOM 3270 C C . PRO B 2 214 ? 107.82432 -16.41282 18.17168 1.000 56.55771 214 PRO B C 1
ATOM 3271 O O . PRO B 2 214 ? 108.89182 -16.78302 18.66480 1.000 56.26417 214 PRO B O 1
ATOM 3275 N N . VAL B 2 215 ? 106.70168 -16.28829 18.87496 1.000 56.86669 215 VAL B N 1
ATOM 3276 C CA . VAL B 2 215 ? 106.58695 -16.62267 20.28892 1.000 46.19815 215 VAL B CA 1
ATOM 3277 C C . VAL B 2 215 ? 105.81828 -17.93112 20.40246 1.000 48.11114 215 VAL B C 1
ATOM 3278 O O . VAL B 2 215 ? 104.78111 -18.10816 19.75001 1.000 43.32038 215 VAL B O 1
ATOM 3282 N N . THR B 2 216 ? 106.32709 -18.84713 21.22299 1.000 50.70105 216 THR B N 1
ATOM 3283 C CA . THR B 2 216 ? 105.72453 -20.15896 21.40778 1.000 45.63855 216 THR B CA 1
ATOM 3284 C C . THR B 2 216 ? 105.34819 -20.34383 22.86864 1.000 45.07482 216 THR B C 1
ATOM 3285 O O . THR B 2 216 ? 106.17190 -20.11766 23.76127 1.000 46.44077 216 THR B O 1
ATOM 3289 N N . LYS B 2 217 ? 104.09979 -20.73454 23.10498 1.000 39.73740 217 LYS B N 1
ATOM 3290 C CA . LYS B 2 217 ? 103.63038 -21.15151 24.41671 1.000 45.54590 217 LYS B CA 1
ATOM 3291 C C . LYS B 2 217 ? 103.17127 -22.59596 24.30372 1.000 43.82634 217 LYS B C 1
ATOM 3292 O O . LYS B 2 217 ? 102.43124 -22.94291 23.37728 1.000 42.89881 217 LYS B O 1
ATOM 3298 N N . SER B 2 218 ? 103.61557 -23.43557 25.23360 1.000 42.20316 218 SER B N 1
ATOM 3299 C CA . SER B 2 218 ? 103.35912 -24.86359 25.14532 1.000 48.32580 218 SER B CA 1
ATOM 3300 C C . SER B 2 218 ? 103.16977 -25.44790 26.53617 1.000 45.45956 218 SER B C 1
ATOM 3301 O O . SER B 2 218 ? 103.48319 -24.82191 27.55023 1.000 46.68650 218 SER B O 1
ATOM 3304 N N . PHE B 2 219 ? 102.64018 -26.66804 26.56502 1.000 42.47136 219 PHE B N 1
ATOM 3305 C CA . PHE B 2 219 ? 102.52748 -27.44961 27.78348 1.000 41.23180 219 PHE B CA 1
ATOM 3306 C C . PHE B 2 219 ? 102.72347 -28.91529 27.42758 1.000 49.68596 219 PHE B C 1
ATOM 3307 O O . PHE B 2 219 ? 102.43949 -29.33745 26.30328 1.000 43.72939 219 PHE B O 1
ATOM 3315 N N . ASN B 2 220 ? 103.21281 -29.68446 28.39517 1.000 45.68677 220 ASN B N 1
ATOM 3316 C CA . ASN B 2 220 ? 103.27341 -31.13256 28.27718 1.000 50.74806 220 ASN B CA 1
ATOM 3317 C C . ASN B 2 220 ? 102.02167 -31.73966 28.89364 1.000 51.23420 220 ASN B C 1
ATOM 3318 O O . ASN B 2 220 ? 101.61518 -31.36196 29.99553 1.000 55.22628 220 ASN B O 1
ATOM 3323 N N . ARG B 2 221 ? 101.41779 -32.69022 28.17652 1.000 56.69935 221 ARG B N 1
ATOM 3324 C CA . ARG B 2 221 ? 100.18176 -33.31434 28.63668 1.000 58.90930 221 ARG B CA 1
ATOM 3325 C C . ARG B 2 221 ? 100.30731 -33.91156 30.03519 1.000 68.33585 221 ARG B C 1
ATOM 3326 O O . ARG B 2 221 ? 99.29374 -34.05458 30.72838 1.000 77.27574 221 ARG B O 1
ATOM 3334 N N . GLY B 2 222 ? 101.51776 -34.25335 30.46948 1.000 66.22028 222 GLY B N 1
ATOM 3335 C CA . GLY B 2 222 ? 101.71844 -34.77714 31.80749 1.000 80.21518 222 GLY B CA 1
ATOM 3336 C C . GLY B 2 222 ? 101.42793 -33.79145 32.92484 1.000 80.60921 222 GLY B C 1
ATOM 3337 O O . GLY B 2 222 ? 100.45914 -33.96761 33.67120 1.000 87.65191 222 GLY B O 1
ATOM 3338 N N . GLU B 2 223 ? 102.25677 -32.75432 33.04704 1.000 78.66981 223 GLU B N 1
ATOM 3339 C CA . GLU B 2 223 ? 102.17458 -31.79279 34.15221 1.000 90.62722 223 GLU B CA 1
ATOM 3340 C C . GLU B 2 223 ? 102.29011 -32.49136 35.50531 1.000 97.60170 223 GLU B C 1
ATOM 3341 O O . GLU B 2 223 ? 103.12754 -32.13079 36.33396 1.000 100.21637 223 GLU B O 1
ATOM 3347 N N . MET C 3 7 ? 43.03221 19.10551 0.62714 1.000 95.18783 6 MET C N 1
ATOM 3348 C CA . MET C 3 7 ? 43.79800 20.34674 0.62232 1.000 96.45081 6 MET C CA 1
ATOM 3349 C C . MET C 3 7 ? 43.67616 21.08721 1.95246 1.000 97.00843 6 MET C C 1
ATOM 3350 O O . MET C 3 7 ? 43.05989 20.59314 2.89776 1.000 96.83550 6 MET C O 1
ATOM 3355 N N . ARG C 3 8 ? 44.28137 22.27245 2.02158 1.000 99.04026 7 ARG C N 1
ATOM 3356 C CA . ARG C 3 8 ? 44.13795 23.14211 3.18027 1.000 92.39117 7 ARG C CA 1
ATOM 3357 C C . ARG C 3 8 ? 42.93797 24.07089 3.06915 1.000 100.08226 7 ARG C C 1
ATOM 3358 O O . ARG C 3 8 ? 42.60300 24.74453 4.05014 1.000 98.33967 7 ARG C O 1
ATOM 3366 N N . GLU C 3 9 ? 42.29661 24.12982 1.89744 1.000 101.72274 8 GLU C N 1
ATOM 3367 C CA . GLU C 3 9 ? 41.06847 24.90392 1.75394 1.000 98.28040 8 GLU C CA 1
ATOM 3368 C C . GLU C 3 9 ? 40.00884 24.44685 2.74472 1.000 96.84586 8 GLU C C 1
ATOM 3369 O O . GLU C 3 9 ? 39.20933 25.26173 3.22026 1.000 92.41062 8 GLU C O 1
ATOM 3375 N N . GLU C 3 10 ? 39.98324 23.14765 3.05604 1.000 99.12465 9 GLU C N 1
ATOM 3376 C CA . GLU C 3 10 ? 39.09750 22.64515 4.09958 1.000 96.08320 9 GLU C CA 1
ATOM 3377 C C . GLU C 3 10 ? 39.34536 23.36265 5.42053 1.000 93.30474 9 GLU C C 1
ATOM 3378 O O . GLU C 3 10 ? 38.39767 23.72063 6.12820 1.000 90.54382 9 GLU C O 1
ATOM 3384 N N . ALA C 3 11 ? 40.61408 23.60529 5.75697 1.000 93.11859 10 ALA C N 1
ATOM 3385 C CA . ALA C 3 11 ? 40.92836 24.28736 7.00833 1.000 87.76771 10 ALA C CA 1
ATOM 3386 C C . ALA C 3 11 ? 40.56092 25.76617 6.94657 1.000 86.98942 10 ALA C C 1
ATOM 3387 O O . ALA C 3 11 ? 40.04281 26.32097 7.92286 1.000 81.89905 10 ALA C O 1
ATOM 3389 N N . ASP C 3 12 ? 40.82289 26.42145 5.81064 1.000 85.11082 11 ASP C N 1
ATOM 3390 C CA . ASP C 3 12 ? 40.50908 27.84271 5.68513 1.000 85.67109 11 ASP C CA 1
ATOM 3391 C C . ASP C 3 12 ? 39.01683 28.09387 5.86229 1.000 88.19083 11 ASP C C 1
ATOM 3392 O O . ASP C 3 12 ? 38.61477 29.05870 6.52348 1.000 83.94651 11 ASP C O 1
ATOM 3397 N N . GLU C 3 13 ? 38.17939 27.23110 5.28540 1.000 88.78815 12 GLU C N 1
ATOM 3398 C CA . GLU C 3 13 ? 36.73843 27.39221 5.43092 1.000 88.39974 12 GLU C CA 1
ATOM 3399 C C . GLU C 3 13 ? 36.24439 26.91221 6.78924 1.000 83.45656 12 GLU C C 1
ATOM 3400 O O . GLU C 3 13 ? 35.26110 27.45321 7.30862 1.000 80.99333 12 GLU C O 1
ATOM 3406 N N . ASP C 3 14 ? 36.90126 25.90506 7.37088 1.000 82.94477 13 ASP C N 1
ATOM 3407 C CA . ASP C 3 14 ? 36.54166 25.44268 8.70806 1.000 82.53725 13 ASP C CA 1
ATOM 3408 C C . ASP C 3 14 ? 36.54357 26.59689 9.70183 1.000 78.83767 13 ASP C C 1
ATOM 3409 O O . ASP C 3 14 ? 35.54668 26.85302 10.38572 1.000 71.16906 13 ASP C O 1
ATOM 3414 N N . PHE C 3 15 ? 37.66511 27.31470 9.78222 1.000 76.21948 14 PHE C N 1
ATOM 3415 C CA . PHE C 3 15 ? 37.76149 28.42361 10.72153 1.000 74.92311 14 PHE C CA 1
ATOM 3416 C C . PHE C 3 15 ? 36.94554 29.62258 10.25778 1.000 73.37282 14 PHE C C 1
ATOM 3417 O O . PHE C 3 15 ? 36.50859 30.42963 11.08609 1.000 67.52305 14 PHE C O 1
ATOM 3425 N N . LYS C 3 16 ? 36.72285 29.75574 8.94833 1.000 74.77185 15 LYS C N 1
ATOM 3426 C CA . LYS C 3 16 ? 35.84141 30.81318 8.46863 1.000 72.20803 15 LYS C CA 1
ATOM 3427 C C . LYS C 3 16 ? 34.38443 30.50941 8.79217 1.000 70.63044 15 LYS C C 1
ATOM 3428 O O . LYS C 3 16 ? 33.58930 31.43564 8.98666 1.000 70.17042 15 LYS C O 1
ATOM 3434 N N . SER C 3 17 ? 34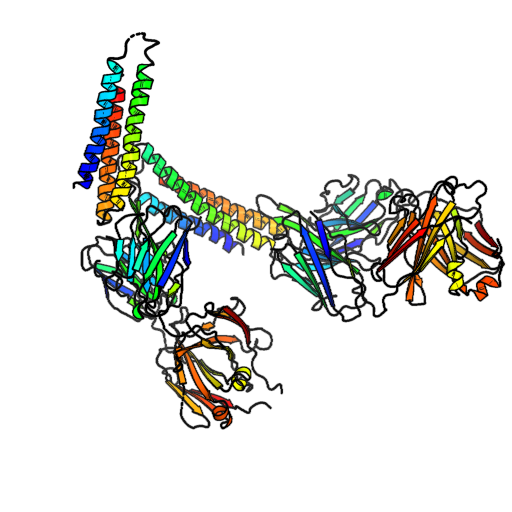.02271 29.22645 8.87482 1.000 69.59420 16 SER C N 1
ATOM 3435 C CA . SER C 3 17 ? 32.66814 28.86179 9.27609 1.000 67.41960 16 SER C CA 1
ATOM 3436 C C . SER C 3 17 ? 32.40586 29.21918 10.73386 1.000 67.37720 16 SER C C 1
ATOM 3437 O O . SER C 3 17 ? 31.28794 29.61012 11.09001 1.000 67.70855 16 SER C O 1
ATOM 3440 N N . PHE C 3 18 ? 33.42047 29.08623 11.59209 1.000 65.08877 17 PHE C N 1
ATOM 3441 C CA . PHE C 3 18 ? 33.24750 29.42712 13.00067 1.000 62.12998 17 PHE C CA 1
ATOM 3442 C C . PHE C 3 18 ? 32.98825 30.91765 13.18312 1.000 59.77073 17 PHE C C 1
ATOM 3443 O O . PHE C 3 18 ? 32.18927 31.31429 14.03970 1.000 59.57379 17 PHE C O 1
ATOM 3451 N N . VAL C 3 19 ? 33.65796 31.75922 12.39370 1.000 59.07725 18 VAL C N 1
ATOM 3452 C CA . VAL C 3 19 ? 33.49447 33.20125 12.54818 1.000 62.72292 18 VAL C CA 1
ATOM 3453 C C . VAL C 3 19 ? 32.09751 33.62896 12.11645 1.000 64.61486 18 VAL C C 1
ATOM 3454 O O . VAL C 3 19 ? 31.46482 34.47517 12.76162 1.000 62.71824 18 VAL C O 1
ATOM 3458 N N . GLU C 3 20 ? 31.59059 33.04568 11.02689 1.000 60.97534 19 GLU C N 1
ATOM 3459 C CA . GLU C 3 20 ? 30.24203 33.36930 10.57527 1.000 67.53794 19 GLU C CA 1
ATOM 3460 C C . GLU C 3 20 ? 29.20449 32.96729 11.61495 1.000 64.64825 19 GLU C C 1
ATOM 3461 O O . GLU C 3 20 ? 28.26351 33.72315 11.88865 1.000 58.44078 19 GLU C O 1
ATOM 3467 N N . ALA C 3 21 ? 29.36298 31.78064 12.20820 1.000 58.48042 20 ALA C N 1
ATOM 3468 C CA . ALA C 3 21 ? 28.47092 31.36849 13.28579 1.000 53.29253 20 ALA C CA 1
ATOM 3469 C C . ALA C 3 21 ? 28.55355 32.33297 14.45910 1.000 53.17975 20 ALA C C 1
ATOM 3470 O O . ALA C 3 21 ? 27.52715 32.72303 15.02892 1.000 56.88162 20 ALA C O 1
ATOM 3472 N N . ALA C 3 22 ? 29.77068 32.73574 14.82885 1.000 58.17284 21 ALA C N 1
ATOM 3473 C CA . ALA C 3 22 ? 29.93114 33.72678 15.88472 1.000 55.88554 21 ALA C CA 1
ATOM 3474 C C . ALA C 3 22 ? 29.29579 35.05697 15.49982 1.000 58.57366 21 ALA C C 1
ATOM 3475 O O . ALA C 3 22 ? 28.74368 35.75444 16.35879 1.000 54.94608 21 ALA C O 1
ATOM 3477 N N . LYS C 3 23 ? 29.35091 35.41694 14.21521 1.000 58.84674 22 LYS C N 1
ATOM 3478 C CA . LYS C 3 23 ? 28.74119 36.66436 13.76828 1.000 61.18921 22 LYS C CA 1
ATOM 3479 C C . LYS C 3 23 ? 27.22785 36.62209 13.93077 1.000 56.27336 22 LYS C C 1
ATOM 3480 O O . LYS C 3 23 ? 26.62071 37.58441 14.41451 1.000 59.41237 22 LYS C O 1
ATOM 3486 N N . ASP C 3 24 ? 26.60503 35.50798 13.54685 1.000 55.97138 23 ASP C N 1
ATOM 3487 C CA . ASP C 3 24 ? 25.16388 35.36888 13.71913 1.000 56.94775 23 ASP C CA 1
ATOM 3488 C C . ASP C 3 24 ? 24.79131 35.26740 15.19258 1.000 56.46338 23 ASP C C 1
ATOM 3489 O O . ASP C 3 24 ? 23.79519 35.85631 15.62832 1.000 59.88809 23 ASP C O 1
ATOM 3494 N N . ASN C 3 25 ? 25.58711 34.53773 15.97763 1.000 54.39450 24 ASN C N 1
ATOM 3495 C CA . ASN C 3 25 ? 25.28655 34.38074 17.39659 1.000 54.90436 24 ASN C CA 1
ATOM 3496 C C . ASN C 3 25 ? 25.39527 35.70624 18.14165 1.000 47.86937 24 ASN C C 1
ATOM 3497 O O . ASN C 3 25 ? 24.60042 35.98310 19.04660 1.000 49.25727 24 ASN C O 1
ATOM 3502 N N . PHE C 3 26 ? 26.36609 36.54166 17.78020 1.000 47.48400 25 PHE C N 1
ATOM 3503 C CA . PHE C 3 26 ? 26.50132 37.81742 18.47294 1.000 58.32538 25 PHE C CA 1
ATOM 3504 C C . PHE C 3 26 ? 25.45843 38.83465 18.02693 1.000 52.39762 25 PHE C C 1
ATOM 3505 O O . PHE C 3 26 ? 25.10970 39.73330 18.80023 1.000 52.36775 25 PHE C O 1
ATOM 3513 N N . ASN C 3 27 ? 24.93852 38.71089 16.80672 1.000 50.81836 26 ASN C N 1
ATOM 3514 C CA . ASN C 3 27 ? 23.86617 39.60385 16.38402 1.000 51.78592 26 ASN C CA 1
ATOM 3515 C C . ASN C 3 27 ? 22.60825 39.38042 17.21797 1.000 47.61482 26 ASN C C 1
ATOM 3516 O O . ASN C 3 27 ? 22.02104 40.33495 17.74448 1.000 48.38123 26 ASN C O 1
ATOM 3521 N N . LYS C 3 28 ? 22.19784 38.11854 17.37966 1.000 49.58671 27 LYS C N 1
ATOM 3522 C CA . LYS C 3 28 ? 21.08087 37.81683 18.27058 1.000 52.66487 27 LYS C CA 1
ATOM 3523 C C . LYS C 3 28 ? 21.39726 38.16399 19.71695 1.000 46.70638 27 LYS C C 1
ATOM 3524 O O . LYS C 3 28 ? 20.49161 38.51694 20.47804 1.000 51.16163 27 LYS C O 1
ATOM 3530 N N . PHE C 3 29 ? 22.66696 38.06290 20.11620 1.000 45.32888 28 PHE C N 1
ATOM 3531 C CA . PHE C 3 29 ? 23.05309 38.47362 21.46079 1.000 48.21437 28 PHE C CA 1
ATOM 3532 C C . PHE C 3 29 ? 22.78434 39.96018 21.67601 1.000 47.34891 28 PHE C C 1
ATOM 3533 O O . PHE C 3 29 ? 22.20876 40.35256 22.69674 1.000 47.93965 28 PHE C O 1
ATOM 3541 N N . LYS C 3 30 ? 23.18301 40.80266 20.71569 1.000 48.48749 29 LYS C N 1
ATOM 3542 C CA . LYS C 3 30 ? 22.97619 42.24303 20.86122 1.000 56.15149 29 LYS C CA 1
ATOM 3543 C C . LYS C 3 30 ? 21.49500 42.59510 20.91551 1.000 49.42697 29 LYS C C 1
ATOM 3544 O O . LYS C 3 30 ? 21.07355 43.40814 21.74769 1.000 48.46490 29 LYS C O 1
ATOM 3550 N N . ALA C 3 31 ? 20.69095 41.99512 20.03251 1.000 47.61930 30 ALA C N 1
ATOM 3551 C CA . ALA C 3 31 ? 19.27186 42.32449 19.95385 1.000 41.83097 30 ALA C CA 1
ATOM 3552 C C . ALA C 3 31 ? 18.52008 41.99087 21.23549 1.000 50.34816 30 ALA C C 1
ATOM 3553 O O . ALA C 3 31 ? 17.43436 42.53716 21.46218 1.000 51.25108 30 ALA C O 1
ATOM 3555 N N . ARG C 3 32 ? 19.06407 41.11008 22.07370 1.000 48.45559 31 ARG C N 1
ATOM 3556 C CA . ARG C 3 32 ? 18.41439 40.70256 23.31219 1.000 43.32281 31 ARG C CA 1
ATOM 3557 C C . ARG C 3 32 ? 18.97103 41.41562 24.53748 1.000 46.95884 31 ARG C C 1
ATOM 3558 O O . ARG C 3 32 ? 18.55467 41.10833 25.65767 1.000 49.71472 31 ARG C O 1
ATOM 3566 N N . LEU C 3 33 ? 19.89764 42.35228 24.35849 1.000 55.34696 32 LEU C N 1
ATOM 3567 C CA . LEU C 3 33 ? 20.37453 43.16185 25.47146 1.000 52.66596 32 LEU C CA 1
ATOM 3568 C C . LEU C 3 33 ? 19.33986 44.21560 25.84391 1.000 48.60723 32 LEU C C 1
ATOM 3569 O O . LEU C 3 33 ? 18.63407 44.75306 24.98605 1.000 50.67212 32 LEU C O 1
ATOM 3574 N N . ARG C 3 34 ? 19.25425 44.50771 27.13948 1.000 49.84072 33 ARG C N 1
ATOM 3575 C CA . ARG C 3 34 ? 18.31186 45.51197 27.61769 1.000 56.12074 33 ARG C CA 1
ATOM 3576 C C . ARG C 3 34 ? 18.61281 46.86402 26.98226 1.000 55.15324 33 ARG C C 1
ATOM 3577 O O . ARG C 3 34 ? 19.74037 47.36307 27.06154 1.000 53.20108 33 ARG C O 1
ATOM 3585 N N . LYS C 3 35 ? 17.60494 47.44701 26.34367 1.000 52.46309 34 LYS C N 1
ATOM 3586 C CA . LYS C 3 35 ? 17.73402 48.75682 25.72724 1.000 56.13139 34 LYS C CA 1
ATOM 3587 C C . LYS C 3 35 ? 17.35546 49.84688 26.71608 1.000 57.50638 34 LYS C C 1
ATOM 3588 O O . LYS C 3 35 ? 16.49549 49.66213 27.58288 1.000 54.31547 34 LYS C O 1
ATOM 3594 N N . GLY C 3 36 ? 18.00432 50.98743 26.57266 1.000 58.19204 35 GLY C N 1
ATOM 3595 C CA . GLY C 3 36 ? 17.67217 52.15269 27.34379 1.000 55.57529 35 GLY C CA 1
ATOM 3596 C C . GLY C 3 36 ? 18.73770 52.50682 28.35544 1.000 57.40832 35 GLY C C 1
ATOM 3597 O O . GLY C 3 36 ? 19.90484 52.11956 28.25727 1.000 61.09108 35 GLY C O 1
ATOM 3598 N N . LYS C 3 37 ? 18.31585 53.27293 29.33962 1.000 62.57612 36 LYS C N 1
ATOM 3599 C CA . LYS C 3 37 ? 19.19271 53.68840 30.41455 1.000 67.56667 36 LYS C CA 1
ATOM 3600 C C . LYS C 3 37 ? 19.50889 52.49810 31.31309 1.000 63.71108 36 LYS C C 1
ATOM 3601 O O . LYS C 3 37 ? 18.62821 51.98373 32.00980 1.000 57.23385 36 LYS C O 1
ATOM 3607 N N . ILE C 3 38 ? 20.75399 52.04406 31.28739 1.000 62.00763 37 ILE C N 1
ATOM 3608 C CA . ILE C 3 38 ? 21.18473 50.95549 32.15346 1.000 64.84738 37 ILE C CA 1
ATOM 3609 C C . ILE C 3 38 ? 22.09627 51.53013 33.23271 1.000 71.52616 37 ILE C C 1
ATOM 3610 O O . ILE C 3 38 ? 22.74726 52.56470 33.03401 1.000 69.62058 37 ILE C O 1
ATOM 3615 N N . THR C 3 39 ? 22.13376 50.86249 34.39423 1.000 68.39991 38 THR C N 1
ATOM 3616 C CA . THR C 3 39 ? 23.11055 51.20282 35.42761 1.000 67.44019 38 THR C CA 1
ATOM 3617 C C . THR C 3 39 ? 24.50153 50.92560 34.87224 1.000 72.72376 38 THR C C 1
ATOM 3618 O O . THR C 3 39 ? 24.65998 50.76431 33.65855 1.000 84.23798 38 THR C O 1
ATOM 3622 N N . ARG C 3 40 ? 25.53060 50.85956 35.71045 1.000 76.00557 39 ARG C N 1
ATOM 3623 C CA . ARG C 3 40 ? 26.81508 50.50592 35.11834 1.000 75.26836 39 ARG C CA 1
ATOM 3624 C C . ARG C 3 40 ? 27.19547 49.05795 35.40340 1.000 75.76205 39 ARG C C 1
ATOM 3625 O O . ARG C 3 40 ? 27.76327 48.38537 34.53598 1.000 72.65903 39 ARG C O 1
ATOM 3633 N N . GLU C 3 41 ? 26.84584 48.54371 36.58869 1.000 76.62922 40 GLU C N 1
ATOM 3634 C CA . GLU C 3 41 ? 27.08679 47.13516 36.89368 1.000 78.78395 40 GLU C CA 1
ATOM 3635 C C . GLU C 3 41 ? 26.44260 46.23727 35.84872 1.000 75.25108 40 GLU C C 1
ATOM 3636 O O . GLU C 3 41 ? 27.01291 45.21297 35.44959 1.000 68.06898 40 GLU C O 1
ATOM 3642 N N . HIS C 3 42 ? 25.25281 46.62328 35.38394 1.000 76.31108 41 HIS C N 1
ATOM 3643 C CA . HIS C 3 42 ? 24.57084 45.86518 34.34442 1.000 73.69043 41 HIS C CA 1
ATOM 3644 C C . HIS C 3 42 ? 25.35980 45.84509 33.04165 1.000 66.09563 41 HIS C C 1
ATOM 3645 O O . HIS C 3 42 ? 25.31726 44.84799 32.31221 1.000 62.28036 41 HIS C O 1
ATOM 3652 N N . ARG C 3 43 ? 26.09267 46.91906 32.73407 1.000 66.83676 42 ARG C N 1
ATOM 3653 C CA . ARG C 3 43 ? 26.83260 46.95123 31.47576 1.000 73.64713 42 ARG C CA 1
ATOM 3654 C C . ARG C 3 43 ? 27.94114 45.90241 31.44357 1.000 68.78949 42 ARG C C 1
ATOM 3655 O O . ARG C 3 43 ? 28.14231 45.24639 30.41489 1.000 64.44539 42 ARG C O 1
ATOM 3663 N N . GLU C 3 44 ? 28.66040 45.71924 32.55722 1.000 72.33711 43 GLU C N 1
ATOM 3664 C CA . GLU C 3 44 ? 29.73346 44.72767 32.58834 1.000 72.48271 43 GLU C CA 1
ATOM 3665 C C . GLU C 3 44 ? 29.17628 43.31344 32.64210 1.000 64.54307 43 GLU C C 1
ATOM 3666 O O . GLU C 3 44 ? 29.78695 42.38518 32.10229 1.000 67.98108 43 GLU C O 1
ATOM 3672 N N . MET C 3 45 ? 28.02015 43.13293 33.29315 1.000 61.60023 44 MET C N 1
ATOM 3673 C CA . MET C 3 45 ? 27.29633 41.87098 33.19066 1.000 62.53826 44 MET C CA 1
ATOM 3674 C C . MET C 3 45 ? 27.05187 41.50453 31.73192 1.000 63.98506 44 MET C C 1
ATOM 3675 O O . MET C 3 45 ? 27.17204 40.33444 31.34723 1.000 60.79444 44 MET C O 1
ATOM 3680 N N . MET C 3 46 ? 26.72063 42.49599 30.89840 1.000 59.70493 45 MET C N 1
ATOM 3681 C CA . MET C 3 46 ? 26.59813 42.23756 29.46757 1.000 60.27999 45 MET C CA 1
ATOM 3682 C C . MET C 3 46 ? 27.94386 41.86234 28.86584 1.000 61.96886 45 MET C C 1
ATOM 3683 O O . MET C 3 46 ? 28.02353 40.97986 28.00405 1.000 57.78417 45 MET C O 1
ATOM 3688 N N . LYS C 3 47 ? 29.01612 42.52123 29.31425 1.000 63.64245 46 LYS C N 1
ATOM 3689 C CA . LYS C 3 47 ? 30.32487 42.30995 28.70302 1.000 66.18466 46 LYS C CA 1
ATOM 3690 C C . LYS C 3 47 ? 30.90751 40.95294 29.07826 1.000 63.35390 46 LYS C C 1
ATOM 3691 O O . LYS C 3 47 ? 31.55841 40.30221 28.25159 1.000 61.61097 46 LYS C O 1
ATOM 3697 N N . LYS C 3 48 ? 30.69406 40.51153 30.31947 1.000 63.12313 47 LYS C N 1
ATOM 3698 C CA . LYS C 3 48 ? 31.17576 39.19323 30.71517 1.000 68.00281 47 LYS C CA 1
ATOM 3699 C C . LYS C 3 48 ? 30.46661 38.08672 29.94700 1.000 67.12614 47 LYS C C 1
ATOM 3700 O O . LYS C 3 48 ? 31.08728 37.07185 29.61023 1.000 67.86501 47 LYS C O 1
ATOM 3706 N N . LEU C 3 49 ? 29.17601 38.26393 29.65486 1.000 67.21136 48 LEU C N 1
ATOM 3707 C CA . LEU C 3 49 ? 28.46178 37.26995 28.86044 1.000 67.67099 48 LEU C CA 1
ATOM 3708 C C . LEU C 3 49 ? 28.96062 37.25333 27.42287 1.000 63.02727 48 LEU C C 1
ATOM 3709 O O . LEU C 3 49 ? 29.09444 36.18240 26.81810 1.000 65.56472 48 LEU C O 1
ATOM 3714 N N . ALA C 3 50 ? 29.24031 38.43008 26.85966 1.000 61.99133 49 ALA C N 1
ATOM 3715 C CA . ALA C 3 50 ? 29.81245 38.48621 25.52101 1.000 56.43589 49 ALA C CA 1
ATOM 3716 C C . ALA C 3 50 ? 31.15339 37.76587 25.47537 1.000 59.74095 49 ALA C C 1
ATOM 3717 O O . ALA C 3 50 ? 31.46271 37.07009 24.49901 1.000 55.91271 49 ALA C O 1
ATOM 3719 N N . LYS C 3 51 ? 31.96071 37.90787 26.53219 1.000 61.97867 50 LYS C N 1
ATOM 3720 C CA . LYS C 3 51 ? 33.24306 37.20985 26.56751 1.000 67.03606 50 LYS C CA 1
ATOM 3721 C C . LYS C 3 51 ? 33.05314 35.72237 26.82723 1.000 59.37353 50 LYS C C 1
ATOM 3722 O O . LYS C 3 51 ? 33.77095 34.89153 26.25862 1.000 60.17921 50 LYS C O 1
ATOM 3728 N N . GLN C 3 52 ? 32.08321 35.36887 27.67459 1.000 58.27539 51 GLN C N 1
ATOM 3729 C CA . GLN C 3 52 ? 31.74787 33.96322 27.86598 1.000 58.18691 51 GLN C CA 1
ATOM 3730 C C . GLN C 3 52 ? 31.28089 33.32889 26.56311 1.000 61.99530 51 GLN C C 1
ATOM 3731 O O . GLN C 3 52 ? 31.60903 32.17213 26.27327 1.000 70.04801 51 GLN C O 1
ATOM 3737 N N . ASN C 3 53 ? 30.51590 34.06967 25.75942 1.000 64.52024 52 ASN C N 1
ATOM 3738 C CA . ASN C 3 53 ? 30.10154 33.53637 24.46758 1.000 67.99851 52 ASN C CA 1
ATOM 3739 C C . ASN C 3 53 ? 31.26208 33.49048 23.48404 1.000 65.02333 52 ASN C C 1
ATOM 3740 O O . ASN C 3 53 ? 31.31289 32.59883 22.62915 1.000 66.00617 52 ASN C O 1
ATOM 3745 N N . ALA C 3 54 ? 32.19993 34.43360 23.58445 1.000 61.15296 53 ALA C N 1
ATOM 3746 C CA . ALA C 3 54 ? 33.36556 34.38648 22.71031 1.000 64.25556 53 ALA C CA 1
ATOM 3747 C C . ALA C 3 54 ? 34.31307 33.26063 23.10556 1.000 67.37991 53 ALA C C 1
ATOM 3748 O O . ALA C 3 54 ? 34.93752 32.64444 22.23414 1.000 67.00821 53 ALA C O 1
ATOM 3750 N N . ASN C 3 55 ? 34.42449 32.97194 24.40541 1.000 59.31183 54 ASN C N 1
ATOM 3751 C CA . ASN C 3 55 ? 35.29507 31.88939 24.85330 1.000 64.81830 54 ASN C CA 1
ATOM 3752 C C . ASN C 3 55 ? 34.76445 30.52999 24.41621 1.000 65.14840 54 ASN C C 1
ATOM 3753 O O . ASN C 3 55 ? 35.54668 29.63203 24.08548 1.000 71.96786 54 ASN C O 1
ATOM 3758 N N . LYS C 3 56 ? 33.44100 30.35342 24.41520 1.000 65.58994 55 LYS C N 1
ATOM 3759 C CA . LYS C 3 56 ? 32.87559 29.08469 23.96654 1.000 73.49917 55 LYS C CA 1
ATOM 3760 C C . LYS C 3 56 ? 33.08816 28.88582 22.47107 1.000 67.93009 55 LYS C C 1
ATOM 3761 O O . LYS C 3 56 ? 33.40627 27.77823 22.02447 1.000 74.76292 55 LYS C O 1
ATOM 3767 N N . ALA C 3 57 ? 32.91381 29.94492 21.67952 1.000 67.76034 56 ALA C N 1
ATOM 3768 C CA . ALA C 3 57 ? 33.15991 29.83349 20.24676 1.000 67.16286 56 ALA C CA 1
ATOM 3769 C C . ALA C 3 57 ? 34.63734 29.61774 19.94907 1.000 66.02616 56 ALA C C 1
ATOM 3770 O O . ALA C 3 57 ? 34.98106 29.00906 18.92969 1.000 66.95060 56 ALA C O 1
ATOM 3772 N N . LYS C 3 58 ? 35.51989 30.10223 20.82569 1.000 69.35378 57 LYS C N 1
ATOM 3773 C CA . LYS C 3 58 ? 36.95503 29.97323 20.60359 1.000 68.29107 57 LYS C CA 1
ATOM 3774 C C . LYS C 3 58 ? 37.46292 28.56622 20.89518 1.000 68.10735 57 LYS C C 1
ATOM 3775 O O . LYS C 3 58 ? 38.39892 28.10595 20.23271 1.000 69.97021 57 LYS C O 1
ATOM 3781 N N . GLU C 3 59 ? 36.87201 27.86613 21.86811 1.000 69.19945 58 GLU C N 1
ATOM 3782 C CA . GLU C 3 59 ? 37.31223 26.49963 22.13231 1.000 76.69265 58 GLU C CA 1
ATOM 3783 C C . GLU C 3 59 ? 36.88002 25.55177 21.02098 1.000 73.00119 58 GLU C C 1
ATOM 3784 O O . GLU C 3 59 ? 37.51966 24.51526 20.80933 1.000 72.83751 58 GLU C O 1
ATOM 3790 N N . ALA C 3 60 ? 35.80903 25.88534 20.29803 1.000 69.55766 59 ALA C N 1
ATOM 3791 C CA . ALA C 3 60 ? 35.48973 25.12777 19.09495 1.000 68.04742 59 ALA C CA 1
ATOM 3792 C C . ALA C 3 60 ? 36.55075 25.32942 18.02231 1.000 72.91209 59 ALA C C 1
ATOM 3793 O O . ALA C 3 60 ? 36.82518 24.41123 17.24016 1.000 69.60074 59 ALA C O 1
ATOM 3795 N N . VAL C 3 61 ? 37.16136 26.51541 17.97715 1.000 67.99269 60 VAL C N 1
ATOM 3796 C CA . VAL C 3 61 ? 38.22821 26.77039 17.01387 1.000 70.84118 60 VAL C CA 1
ATOM 3797 C C . VAL C 3 61 ? 39.46522 25.95135 17.36041 1.000 65.35088 60 VAL C C 1
ATOM 3798 O O . VAL C 3 61 ? 40.08279 25.32667 16.49048 1.000 63.70398 60 VAL C O 1
ATOM 3802 N N . ARG C 3 62 ? 39.84315 25.94326 18.63895 1.000 64.95777 61 ARG C N 1
ATOM 3803 C CA . ARG C 3 62 ? 41.04093 25.22513 19.05802 1.000 65.03329 61 ARG C CA 1
ATOM 3804 C C . ARG C 3 62 ? 40.86183 23.71924 18.92246 1.000 66.67412 61 ARG C C 1
ATOM 3805 O O . ARG C 3 62 ? 41.77070 23.02242 18.45592 1.000 70.02887 61 ARG C O 1
ATOM 3813 N N . LYS C 3 63 ? 39.69881 23.20029 19.32693 1.000 65.64359 62 LYS C N 1
ATOM 3814 C CA . LYS C 3 63 ? 39.41336 21.78047 19.14031 1.000 64.26931 62 LYS C CA 1
ATOM 3815 C C . LYS C 3 63 ? 39.52374 21.38555 17.67301 1.000 69.25847 62 LYS C C 1
ATOM 3816 O O . LYS C 3 63 ? 40.01185 20.29637 17.35016 1.000 74.33231 62 LYS C O 1
ATOM 3822 N N . ARG C 3 64 ? 39.08596 22.26304 16.76769 1.000 65.39530 63 ARG C N 1
ATOM 3823 C CA . ARG C 3 64 ? 39.24407 21.98882 15.34366 1.000 68.60056 63 ARG C CA 1
ATOM 3824 C C . ARG C 3 64 ? 40.70361 22.10167 14.92226 1.000 66.39999 63 ARG C C 1
ATOM 3825 O O . ARG C 3 64 ? 41.16612 21.35301 14.05379 1.000 69.33959 63 ARG C O 1
ATOM 3833 N N . LEU C 3 65 ? 41.44379 23.03249 15.52723 1.000 67.91829 64 LEU C N 1
ATOM 3834 C CA . LEU C 3 65 ? 42.85376 23.19049 15.18867 1.000 68.78887 64 LEU C CA 1
ATOM 3835 C C . LEU C 3 65 ? 43.65160 21.94670 15.55981 1.000 66.59137 64 LEU C C 1
ATOM 3836 O O . LEU C 3 65 ? 44.54713 21.53027 14.81593 1.000 65.14738 64 LEU C O 1
ATOM 3841 N N . SER C 3 66 ? 43.33226 21.33119 16.70143 1.000 66.64048 65 SER C N 1
ATOM 3842 C CA . SER C 3 66 ? 44.04992 20.12995 17.11519 1.000 68.23717 65 SER C CA 1
ATOM 3843 C C . SER C 3 66 ? 43.74962 18.94872 16.20002 1.000 72.11553 65 SER C C 1
ATOM 3844 O O . SER C 3 66 ? 44.63254 18.11926 15.95481 1.000 75.42383 65 SER C O 1
ATOM 3847 N N . GLU C 3 67 ? 42.52078 18.85491 15.68646 1.000 71.89230 66 GLU C N 1
ATOM 3848 C CA . GLU C 3 67 ? 42.16915 17.75113 14.79830 1.000 67.24421 66 GLU C CA 1
ATOM 3849 C C . GLU C 3 67 ? 42.95977 17.81662 13.49874 1.000 70.49393 66 GLU C C 1
ATOM 3850 O O . GLU C 3 67 ? 43.53076 16.81327 13.05609 1.000 75.78726 66 GLU C O 1
ATOM 3856 N N . LEU C 3 68 ? 43.00157 18.99266 12.86957 1.000 70.21450 67 LEU C N 1
ATOM 3857 C CA . LEU C 3 68 ? 43.69465 19.11855 11.59211 1.000 71.31933 67 LEU C CA 1
ATOM 3858 C C . LEU C 3 68 ? 45.20079 18.95003 11.74767 1.000 70.89860 67 LEU C C 1
ATOM 3859 O O . LEU C 3 68 ? 45.85228 18.39590 10.85547 1.000 71.88375 67 LEU C O 1
ATOM 3864 N N . LEU C 3 69 ? 45.76849 19.41413 12.86593 1.000 71.81276 68 LEU C N 1
ATOM 3865 C CA . LEU C 3 69 ? 47.18180 19.16459 13.13842 1.000 70.74775 68 LEU C CA 1
ATOM 3866 C C . LEU C 3 69 ? 47.47274 17.67087 13.20435 1.000 70.04149 68 LEU C C 1
ATOM 3867 O O . LEU C 3 69 ? 48.44670 17.19407 12.60936 1.000 71.88927 68 LEU C O 1
ATOM 3872 N N . SER C 3 70 ? 46.64268 16.91733 13.93400 1.000 66.93704 69 SER C N 1
ATOM 3873 C CA . SER C 3 70 ? 46.77958 15.46439 13.94866 1.000 70.29710 69 SER C CA 1
ATOM 3874 C C . SER C 3 70 ? 46.65249 14.89353 12.55141 1.000 75.25240 69 SER C C 1
ATOM 3875 O O . SER C 3 70 ? 47.33797 13.92489 12.20241 1.000 76.20247 69 SER C O 1
ATOM 3878 N N . LYS C 3 71 ? 45.77347 15.47679 11.74103 1.000 78.39914 70 LYS C N 1
ATOM 3879 C CA . LYS C 3 71 ? 45.63988 15.00782 10.37405 1.000 76.23956 70 LYS C CA 1
ATOM 3880 C C . LYS C 3 71 ? 46.87288 15.36233 9.55149 1.000 75.23265 70 LYS C C 1
ATOM 3881 O O . LYS C 3 71 ? 47.35362 14.51940 8.79444 1.000 77.67069 70 LYS C O 1
ATOM 3887 N N . ILE C 3 72 ? 47.43764 16.56317 9.73273 1.000 72.55387 71 ILE C N 1
ATOM 3888 C CA . ILE C 3 72 ? 48.60819 16.97071 8.94976 1.000 72.90954 71 ILE C CA 1
ATOM 3889 C C . ILE C 3 72 ? 49.79394 16.04706 9.21657 1.000 79.49473 71 ILE C C 1
ATOM 3890 O O . ILE C 3 72 ? 50.48280 15.61073 8.28576 1.000 79.08659 71 ILE C O 1
ATOM 3895 N N . ASN C 3 73 ? 50.06106 15.75040 10.49172 1.000 74.74940 72 ASN C N 1
ATOM 3896 C CA . ASN C 3 73 ? 51.22376 14.93657 10.83617 1.000 75.78855 72 ASN C CA 1
ATOM 3897 C C . ASN C 3 73 ? 51.09178 13.51933 10.30021 1.000 73.42139 72 ASN C C 1
ATOM 3898 O O . ASN C 3 73 ? 52.08839 12.90251 9.90580 1.000 68.05648 72 ASN C O 1
ATOM 3903 N N . ASP C 3 74 ? 49.87578 12.98783 10.27795 1.000 75.84929 73 ASP C N 1
ATOM 3904 C CA . ASP C 3 74 ? 49.65189 11.62232 9.83345 1.000 73.04435 73 ASP C CA 1
ATOM 3905 C C . ASP C 3 74 ? 49.52731 11.48741 8.31757 1.000 74.63901 73 ASP C C 1
ATOM 3906 O O . ASP C 3 74 ? 49.16402 10.40366 7.84699 1.000 75.69579 73 ASP C O 1
ATOM 3911 N N . MET C 3 75 ? 49.84807 12.60177 7.49202 1.000 72.80100 74 MET C N 1
ATOM 3912 C CA . MET C 3 75 ? 49.72563 12.28843 6.06755 1.000 77.18288 74 MET C CA 1
ATOM 3913 C C . MET C 3 75 ? 51.09381 12.01876 5.45212 1.000 79.75492 74 MET C C 1
ATOM 3914 O O . MET C 3 75 ? 52.09639 12.60417 5.87696 1.000 81.34891 74 MET C O 1
ATOM 3919 N N . PRO C 3 76 ? 51.12336 11.17009 4.43062 1.000 80.18977 75 PRO C N 1
ATOM 3920 C CA . PRO C 3 76 ? 52.40292 10.73223 3.86525 1.000 76.04913 75 PRO C CA 1
ATOM 3921 C C . PRO C 3 76 ? 53.10924 11.81405 3.06885 1.000 71.00369 75 PRO C C 1
ATOM 3922 O O . PRO C 3 76 ? 53.41305 11.61069 1.89125 1.000 75.40844 75 PRO C O 1
ATOM 3926 N N . ILE C 3 77 ? 53.38706 12.95931 3.68285 1.000 74.40653 76 ILE C N 1
ATOM 3927 C CA . ILE C 3 77 ? 54.01541 14.07054 2.98649 1.000 77.31668 76 ILE C CA 1
ATOM 3928 C C . ILE C 3 77 ? 55.37142 14.36165 3.63049 1.000 75.62410 76 ILE C C 1
ATOM 3929 O O . ILE C 3 77 ? 55.72783 13.79768 4.66474 1.000 76.91204 76 ILE C O 1
ATOM 3934 N N . THR C 3 78 ? 56.13737 15.23534 2.98416 1.000 74.79007 77 THR C N 1
ATOM 3935 C CA . THR C 3 78 ? 57.46076 15.58131 3.48376 1.000 70.50582 77 THR C CA 1
ATOM 3936 C C . THR C 3 78 ? 57.35171 16.37979 4.78096 1.000 78.15673 77 THR C C 1
ATOM 3937 O O . THR C 3 78 ? 56.45622 17.21167 4.94103 1.000 79.67264 77 THR C O 1
ATOM 3941 N N . ASN C 3 79 ? 58.26788 16.11094 5.71973 1.000 74.94824 78 ASN C N 1
ATOM 3942 C CA . ASN C 3 79 ? 58.17167 16.70945 7.04996 1.000 71.90103 78 ASN C CA 1
ATOM 3943 C C . ASN C 3 79 ? 58.28688 18.22695 7.00872 1.000 72.67147 78 ASN C C 1
ATOM 3944 O O . ASN C 3 79 ? 57.67636 18.91401 7.83745 1.000 65.81152 78 ASN C O 1
ATOM 3949 N N . ASP C 3 80 ? 59.07539 18.77309 6.07876 1.000 74.62070 79 ASP C N 1
ATOM 3950 C CA . ASP C 3 80 ? 59.08576 20.22013 5.92968 1.000 80.93269 79 ASP C CA 1
ATOM 3951 C C . ASP C 3 80 ? 57.74118 20.72339 5.43287 1.000 80.63290 79 ASP C C 1
ATOM 3952 O O . ASP C 3 80 ? 57.41239 21.89734 5.64732 1.000 78.35953 79 ASP C O 1
ATOM 3957 N N . GLN C 3 81 ? 56.94983 19.85246 4.79377 1.000 80.03497 80 GLN C N 1
ATOM 3958 C CA . GLN C 3 81 ? 55.58154 20.20886 4.43888 1.000 79.06425 80 GLN C CA 1
ATOM 3959 C C . GLN C 3 81 ? 54.60421 20.00858 5.59077 1.000 79.48909 80 GLN C C 1
ATOM 3960 O O . GLN C 3 81 ? 53.53417 20.62038 5.58840 1.000 76.29869 80 GLN C O 1
ATOM 3966 N N . LYS C 3 82 ? 54.94039 19.18000 6.58360 1.000 73.78294 81 LYS C N 1
ATOM 3967 C CA . LYS C 3 82 ? 54.12397 19.16722 7.79145 1.000 71.41606 81 LYS C CA 1
ATOM 3968 C C . LYS C 3 82 ? 54.26090 20.48885 8.53394 1.000 73.41343 81 LYS C C 1
ATOM 3969 O O . LYS C 3 82 ? 53.27232 21.03805 9.03653 1.000 75.87460 81 LYS C O 1
ATOM 3975 N N . LYS C 3 83 ? 55.48240 21.02792 8.58579 1.000 69.07999 82 LYS C N 1
ATOM 3976 C CA . LYS C 3 83 ? 55.75571 22.19339 9.42013 1.000 71.52162 82 LYS C CA 1
ATOM 3977 C C . LYS C 3 83 ? 55.02832 23.44088 8.91798 1.000 68.92865 82 LYS C C 1
ATOM 3978 O O . LYS C 3 83 ? 54.39054 24.14544 9.70868 1.000 67.18108 82 LYS C O 1
ATOM 3984 N N . LEU C 3 84 ? 55.12298 23.74853 7.61219 1.000 75.02166 83 LEU C N 1
ATOM 3985 C CA . LEU C 3 84 ? 54.49094 24.97307 7.10278 1.000 76.16763 83 LEU C CA 1
ATOM 3986 C C . LEU C 3 84 ? 52.97136 24.85565 7.12319 1.000 71.54467 83 LEU C C 1
ATOM 3987 O O . LEU C 3 84 ? 52.28043 25.82295 7.46083 1.000 68.21987 83 LEU C O 1
ATOM 3992 N N . MET C 3 85 ? 52.42823 23.67898 6.78987 1.000 70.49519 84 MET C N 1
ATOM 3993 C CA . MET C 3 85 ? 50.98193 23.50206 6.88482 1.000 70.39783 84 MET C CA 1
ATOM 3994 C C . MET C 3 85 ? 50.50377 23.67164 8.31846 1.000 72.83903 84 MET C C 1
ATOM 3995 O O . MET C 3 85 ? 49.42530 24.22709 8.55795 1.000 75.24334 84 MET C O 1
ATOM 4000 N N . SER C 3 86 ? 51.30050 23.20828 9.28642 1.000 72.63025 85 SER C N 1
ATOM 4001 C CA . SER C 3 86 ? 50.96058 23.40595 10.69105 1.000 69.84416 85 SER C CA 1
ATOM 4002 C C . SER C 3 86 ? 51.00877 24.87955 11.07906 1.000 67.12837 85 SER C C 1
ATOM 4003 O O . SER C 3 86 ? 50.26953 25.30755 11.97260 1.000 68.68117 85 SER C O 1
ATOM 4006 N N . ASN C 3 87 ? 51.86288 25.66929 10.42498 1.000 66.37767 86 ASN C N 1
ATOM 4007 C CA . ASN C 3 87 ? 51.94613 27.09017 10.74311 1.000 69.32043 86 ASN C CA 1
ATOM 4008 C C . ASN C 3 87 ? 50.84726 27.89826 10.06214 1.000 72.35330 86 ASN C C 1
ATOM 4009 O O . ASN C 3 87 ? 50.40842 28.91734 10.60709 1.000 72.40108 86 ASN C O 1
ATOM 4014 N N . GLN C 3 88 ? 50.39246 27.46901 8.88281 1.000 70.43824 87 GLN C N 1
ATOM 4015 C CA . GLN C 3 88 ? 49.30376 28.17038 8.20986 1.000 72.74542 87 GLN C CA 1
ATOM 4016 C C . GLN C 3 88 ? 47.96249 27.88329 8.87426 1.000 73.04329 87 GLN C C 1
ATOM 4017 O O . GLN C 3 88 ? 47.14399 28.79350 9.05016 1.000 72.95770 87 GLN C O 1
ATOM 4023 N N . VAL C 3 89 ? 47.72268 26.62511 9.24757 1.000 67.30873 88 VAL C N 1
ATOM 4024 C CA . VAL C 3 89 ? 46.48424 26.27886 9.93253 1.000 65.75487 88 VAL C CA 1
ATOM 4025 C C . VAL C 3 89 ? 46.44987 26.91325 11.32036 1.000 71.02057 88 VAL C C 1
ATOM 4026 O O . VAL C 3 89 ? 45.37353 27.24431 11.83643 1.000 69.87401 88 VAL C O 1
ATOM 4030 N N . LEU C 3 90 ? 47.61724 27.12431 11.93487 1.000 69.79076 89 LEU C N 1
ATOM 4031 C CA . LEU C 3 90 ? 47.66322 27.88307 13.18079 1.000 66.85712 89 LEU C CA 1
ATOM 4032 C C . LEU C 3 90 ? 47.31790 29.34817 12.94556 1.000 65.52589 89 LEU C C 1
ATOM 4033 O O . LEU C 3 90 ? 46.65489 29.97675 13.77873 1.000 64.43962 89 LEU C O 1
ATOM 4038 N N . GLN C 3 91 ? 47.76448 29.91268 11.82152 1.000 65.49373 90 GLN C N 1
ATOM 4039 C CA . GLN C 3 91 ? 47.45042 31.30778 11.53184 1.000 70.07760 90 GLN C CA 1
ATOM 4040 C C . GLN C 3 91 ? 45.97008 31.48191 11.21581 1.000 72.85919 90 GLN C C 1
ATOM 4041 O O . GLN C 3 91 ? 45.36580 32.49536 11.58741 1.000 68.95632 90 GLN C O 1
ATOM 4047 N N . PHE C 3 92 ? 45.37036 30.50207 10.53335 1.000 71.26283 91 PHE C N 1
ATOM 4048 C CA . PHE C 3 92 ? 43.93132 30.53592 10.29241 1.000 68.41449 91 PHE C CA 1
ATOM 4049 C C . PHE C 3 92 ? 43.16098 30.56822 11.60585 1.000 68.76781 91 PHE C C 1
ATOM 4050 O O . PHE C 3 92 ? 42.23964 31.37382 11.78019 1.000 74.00798 91 PHE C O 1
ATOM 4058 N N . ALA C 3 93 ? 43.52838 29.69412 12.54672 1.000 66.58212 92 ALA C N 1
ATOM 4059 C CA . ALA C 3 93 ? 42.83980 29.66002 13.83255 1.000 66.28201 92 ALA C CA 1
ATOM 4060 C C . ALA C 3 93 ? 43.11700 30.91130 14.65281 1.000 62.74264 92 ALA C C 1
ATOM 4061 O O . ALA C 3 93 ? 42.24742 31.35807 15.40814 1.000 63.32276 92 ALA C O 1
ATOM 4063 N N . ASP C 3 94 ? 44.31547 31.48498 14.52564 1.000 67.75380 93 ASP C N 1
ATOM 4064 C CA . ASP C 3 94 ? 44.60989 32.73214 15.22297 1.000 68.16131 93 ASP C CA 1
ATOM 4065 C C . ASP C 3 94 ? 43.76581 33.87812 14.67979 1.000 65.09371 93 ASP C C 1
ATOM 4066 O O . ASP C 3 94 ? 43.23973 34.68654 15.45283 1.000 71.04241 93 ASP C O 1
ATOM 4071 N N . ASP C 3 95 ? 43.62914 33.96861 13.35410 1.000 63.41241 94 ASP C N 1
ATOM 4072 C CA . ASP C 3 95 ? 42.76933 34.99437 12.77129 1.000 65.97620 94 ASP C CA 1
ATOM 4073 C C . ASP C 3 95 ? 41.32131 34.80664 13.20623 1.000 69.27385 94 ASP C C 1
ATOM 4074 O O . ASP C 3 95 ? 40.63320 35.77884 13.53836 1.000 71.52883 94 ASP C O 1
ATOM 4079 N N . ALA C 3 96 ? 40.84313 33.55978 13.21314 1.000 66.77626 95 ALA C N 1
ATOM 4080 C CA . ALA C 3 96 ? 39.47281 33.29199 13.63585 1.000 67.08710 95 ALA C CA 1
ATOM 4081 C C . ALA C 3 96 ? 39.23768 33.73718 15.07360 1.000 64.12739 95 ALA C C 1
ATOM 4082 O O . ALA C 3 96 ? 38.19264 34.31817 15.38713 1.000 66.47272 95 ALA C O 1
ATOM 4084 N N . GLU C 3 97 ? 40.20031 33.47759 15.96216 1.000 66.46241 96 GLU C N 1
ATOM 4085 C CA . GLU C 3 97 ? 40.04129 33.87003 17.35848 1.000 61.72481 96 GLU C CA 1
ATOM 4086 C C . GLU C 3 97 ? 40.08149 35.38215 17.53022 1.000 63.75698 96 GLU C C 1
ATOM 4087 O O . GLU C 3 97 ? 39.44143 35.91493 18.44318 1.000 67.03957 96 GLU C O 1
ATOM 4093 N N . ALA C 3 98 ? 40.82281 36.08937 16.67371 1.000 62.77480 97 ALA C N 1
ATOM 4094 C CA . ALA C 3 98 ? 40.90056 37.54171 16.80076 1.000 63.71295 97 ALA C CA 1
ATOM 4095 C C . ALA C 3 98 ? 39.58641 38.20233 16.40329 1.000 62.77168 97 ALA C C 1
ATOM 4096 O O . ALA C 3 98 ? 39.11529 39.12115 17.08500 1.000 61.19201 97 ALA C O 1
ATOM 4098 N N . GLU C 3 99 ? 38.98103 37.74800 15.30324 1.000 63.89982 98 GLU C N 1
ATOM 4099 C CA . GLU C 3 99 ? 37.70350 38.30739 14.87503 1.000 63.94144 98 GLU C CA 1
ATOM 4100 C C . GLU C 3 99 ? 36.59466 37.97901 15.86558 1.000 64.22150 98 GLU C C 1
ATOM 4101 O O . GLU C 3 99 ? 35.72887 38.82007 16.13471 1.000 63.42460 98 GLU C O 1
ATOM 4107 N N . ILE C 3 100 ? 36.60412 36.76303 16.41755 1.000 64.04434 99 ILE C N 1
ATOM 4108 C CA . ILE C 3 100 ? 35.62787 36.40536 17.44340 1.000 60.14496 99 ILE C CA 1
ATOM 4109 C C . ILE C 3 100 ? 35.74252 37.34778 18.63397 1.000 60.95434 99 ILE C C 1
ATOM 4110 O O . ILE C 3 100 ? 34.73201 37.79415 19.19102 1.000 60.59572 99 ILE C O 1
ATOM 4115 N N . ASP C 3 101 ? 36.97405 37.67860 19.03353 1.000 64.81543 100 ASP C N 1
ATOM 4116 C CA . ASP C 3 101 ? 37.16533 38.67670 20.08092 1.000 61.76252 100 ASP C CA 1
ATOM 4117 C C . ASP C 3 101 ? 36.62062 40.03116 19.65079 1.000 61.36705 100 ASP C C 1
ATOM 4118 O O . ASP C 3 101 ? 35.98722 40.73476 20.44543 1.000 61.15502 100 ASP C O 1
ATOM 4123 N N . GLN C 3 102 ? 36.85455 40.41113 18.39288 1.000 62.59082 101 GLN C N 1
ATOM 4124 C CA . GLN C 3 102 ? 36.34983 41.68847 17.90032 1.000 66.02077 101 GLN C CA 1
ATOM 4125 C C . GLN C 3 102 ? 34.82598 41.71097 17.88075 1.000 65.05180 101 GLN C C 1
ATOM 4126 O O . GLN C 3 102 ? 34.21290 42.73743 18.19331 1.000 65.11108 101 GLN C O 1
ATOM 4132 N N . LEU C 3 103 ? 34.19677 40.58724 17.52348 1.000 63.82236 102 LEU C N 1
ATOM 4133 C CA . LEU C 3 103 ? 32.73861 40.52471 17.53143 1.000 57.91208 102 LEU C CA 1
ATOM 4134 C C . LEU C 3 103 ? 32.18579 40.68292 18.94285 1.000 63.98628 102 LEU C C 1
ATOM 4135 O O . LEU C 3 103 ? 31.12342 41.28597 19.13474 1.000 61.29571 102 LEU C O 1
ATOM 4140 N N . ALA C 3 104 ? 32.89164 40.14897 19.94326 1.000 61.95171 103 ALA C N 1
ATOM 4141 C CA . ALA C 3 104 ? 32.42054 40.25914 21.31961 1.000 58.48792 103 ALA C CA 1
ATOM 4142 C C . ALA C 3 104 ? 32.55435 41.68488 21.83752 1.000 61.38602 103 ALA C C 1
ATOM 4143 O O . ALA C 3 104 ? 31.67315 42.17737 22.55257 1.000 56.88106 103 ALA C O 1
ATOM 4145 N N . ALA C 3 105 ? 33.65279 42.35949 21.49228 1.000 59.14735 104 ALA C N 1
ATOM 4146 C CA . ALA C 3 105 ? 33.86014 43.72953 21.94954 1.000 65.00590 104 ALA C CA 1
ATOM 4147 C C . ALA C 3 105 ? 32.83622 44.67369 21.33332 1.000 63.80289 104 ALA C C 1
ATOM 4148 O O . ALA C 3 105 ? 32.17960 45.44308 22.04440 1.000 68.57727 104 ALA C O 1
ATOM 4150 N N . LYS C 3 106 ? 32.68008 44.62363 20.00849 1.000 64.06272 105 LYS C N 1
ATOM 4151 C CA . LYS C 3 106 ? 31.73154 45.49639 19.32886 1.000 69.77159 105 LYS C CA 1
ATOM 4152 C C . LYS C 3 106 ? 30.28470 45.18861 19.68808 1.000 72.01120 105 LYS C C 1
ATOM 4153 O O . LYS C 3 106 ? 29.40790 46.01431 19.41084 1.000 72.17185 105 LYS C O 1
ATOM 4159 N N . ALA C 3 107 ? 30.01543 44.03273 20.29949 1.000 70.46433 106 ALA C N 1
ATOM 4160 C CA . ALA C 3 107 ? 28.66262 43.72000 20.73934 1.000 66.22718 106 ALA C CA 1
ATOM 4161 C C . ALA C 3 107 ? 28.21106 44.60364 21.89386 1.000 65.98269 106 ALA C C 1
ATOM 4162 O O . ALA C 3 107 ? 27.00401 44.78450 22.08297 1.000 68.86851 106 ALA C O 1
ATOM 4164 N N . THR C 3 108 ? 29.14445 45.15036 22.67134 1.000 61.53724 107 THR C N 1
ATOM 4165 C CA . THR C 3 108 ? 28.82216 46.05635 23.76716 1.000 66.16968 107 THR C CA 1
ATOM 4166 C C . THR C 3 108 ? 29.46738 47.42398 23.56283 1.000 68.78659 107 THR C C 1
ATOM 4167 O O . THR C 3 108 ? 29.86505 48.08017 24.52751 1.000 75.84498 107 THR C O 1
ATOM 4171 N N . LYS C 3 109 ? 29.58133 47.86143 22.31067 1.000 64.94328 108 LYS C N 1
ATOM 4172 C CA . LYS C 3 109 ? 30.25240 49.11941 22.01486 1.000 71.37489 108 LYS C CA 1
ATOM 4173 C C . LYS C 3 109 ? 29.45194 50.29937 22.55494 1.000 68.84842 108 LYS C C 1
ATOM 4174 O O . LYS C 3 109 ? 28.21819 50.29525 22.54315 1.000 66.11666 108 LYS C O 1
ATOM 4180 N N . GLU C 3 110 ? 30.16493 51.31455 23.03137 1.000 71.10981 109 GLU C N 1
ATOM 4181 C CA . GLU C 3 110 ? 29.52496 52.49090 23.59778 1.000 78.99655 109 GLU C CA 1
ATOM 4182 C C . GLU C 3 110 ? 28.95747 53.39437 22.50871 1.000 72.56151 109 GLU C C 1
ATOM 4183 O O . GLU C 3 110 ? 29.41860 53.39440 21.36301 1.000 70.15471 109 GLU C O 1
ATOM 4189 N N . PHE C 3 111 ? 27.93201 54.16070 22.88606 1.000 71.11550 110 PHE C N 1
ATOM 4190 C CA . PHE C 3 111 ? 27.38074 55.24505 22.07399 1.000 73.14291 110 PHE C CA 1
ATOM 4191 C C . PHE C 3 111 ? 26.70279 54.74432 20.80340 1.000 68.51473 110 PHE C C 1
ATOM 4192 O O . PHE C 3 111 ? 26.65338 55.45855 19.79904 1.000 67.35901 110 PHE C O 1
ATOM 4200 N N . THR C 3 112 ? 26.17892 53.52153 20.83136 1.000 70.40612 111 THR C N 1
ATOM 4201 C CA . THR C 3 112 ? 25.26865 53.06336 19.79572 1.000 68.75389 111 THR C CA 1
ATOM 4202 C C . THR C 3 112 ? 23.83281 53.29884 20.26544 1.000 70.63943 111 THR C C 1
ATOM 4203 O O . THR C 3 112 ? 23.58740 53.86400 21.33559 1.000 70.19811 111 THR C O 1
ATOM 4207 N N . GLY C 3 113 ? 22.86429 52.86694 19.45596 1.000 64.68108 112 GLY C N 1
ATOM 4208 C CA . GLY C 3 113 ? 21.47116 53.07380 19.81452 1.000 68.99092 112 GLY C CA 1
ATOM 4209 C C . GLY C 3 113 ? 21.00863 52.28851 21.02811 1.000 75.47108 112 GLY C C 1
ATOM 4210 O O . GLY C 3 113 ? 20.06015 52.71006 21.69970 1.000 67.70108 112 GLY C O 1
ATOM 4211 N N . GLY C 3 114 ? 21.66490 51.16942 21.33238 1.000 78.36108 113 GLY C N 1
ATOM 4212 C CA . GLY C 3 114 ? 21.19031 50.23483 22.33718 1.000 62.97225 113 GLY C CA 1
ATOM 4213 C C . GLY C 3 114 ? 20.95986 50.79673 23.72539 1.000 60.36709 113 GLY C C 1
ATOM 4214 O O . GLY C 3 114 ? 19.81663 51.05706 24.11047 1.000 55.47948 113 GLY C O 1
ATOM 4215 N N . SER C 3 115 ? 22.03192 50.97461 24.49317 1.000 63.59242 114 SER C N 1
ATOM 4216 C CA . SER C 3 115 ? 21.92744 51.41432 25.87548 1.000 64.63219 114 SER C CA 1
ATOM 4217 C C . SER C 3 115 ? 22.95499 52.50782 26.13074 1.000 63.55675 114 SER C C 1
ATOM 4218 O O . SER C 3 115 ? 23.84747 52.75427 25.31448 1.000 65.38721 114 SER C O 1
ATOM 4221 N N . TRP C 3 116 ? 22.83435 53.15860 27.28703 1.000 61.70667 115 TRP C N 1
ATOM 4222 C CA . TRP C 3 116 ? 23.71063 54.27727 27.60921 1.000 66.99117 115 TRP C CA 1
ATOM 4223 C C . TRP C 3 116 ? 23.77718 54.47627 29.11343 1.000 70.81899 115 TRP C C 1
ATOM 4224 O O . TRP C 3 116 ? 22.97735 53.92368 29.87693 1.000 69.69669 115 TRP C O 1
ATOM 4235 N N . LEU C 3 117 ? 24.76026 55.27719 29.52278 1.000 78.36083 116 LEU C N 1
ATOM 4236 C CA . LEU C 3 117 ? 24.81646 55.80121 30.88420 1.000 76.92687 116 LEU C CA 1
ATOM 4237 C C . LEU C 3 117 ? 24.94968 57.32302 30.79212 1.000 81.93245 116 LEU C C 1
ATOM 4238 O O . LEU C 3 117 ? 24.03548 58.00451 30.31341 1.000 86.14756 116 LEU C O 1
ATOM 4243 N N . ARG D 1 12 ? 31.43327 23.63284 28.05388 1.000 94.61392 12 ARG D N 1
ATOM 4244 C CA . ARG D 1 12 ? 31.69353 22.92480 26.80507 1.000 97.38697 12 ARG D CA 1
ATOM 4245 C C . ARG D 1 12 ? 30.49166 22.99277 25.86904 1.000 94.81791 12 ARG D C 1
ATOM 4246 O O . ARG D 1 12 ? 29.79139 24.00541 25.80908 1.000 88.09621 12 ARG D O 1
ATOM 4254 N N . GLU D 1 13 ? 30.26262 21.90098 25.14279 1.000 95.05118 13 GLU D N 1
ATOM 4255 C CA . GLU D 1 13 ? 29.12098 21.79613 24.24731 1.000 89.26603 13 GLU D CA 1
ATOM 4256 C C . GLU D 1 13 ? 27.86794 21.40997 25.02589 1.000 84.21781 13 GLU D C 1
ATOM 4257 O O . GLU D 1 13 ? 27.92609 20.67447 26.01547 1.000 80.34130 13 GLU D O 1
ATOM 4263 N N . VAL D 1 14 ? 26.72735 21.91258 24.56478 1.000 79.83786 14 VAL D N 1
ATOM 4264 C CA . VAL D 1 14 ? 25.44977 21.69919 25.23502 1.000 72.01496 14 VAL D CA 1
ATOM 4265 C C . VAL D 1 14 ? 24.88643 20.35267 24.79429 1.000 73.73091 14 VAL D C 1
ATOM 4266 O O . VAL D 1 14 ? 24.58103 20.15361 23.61365 1.000 72.64747 14 VAL D O 1
ATOM 4270 N N . GLN D 1 15 ? 24.74349 19.42565 25.74206 1.000 75.10501 15 GLN D N 1
ATOM 4271 C CA . GLN D 1 15 ? 24.27973 18.08108 25.43115 1.000 68.00627 15 GLN D CA 1
ATOM 4272 C C . GLN D 1 15 ? 23.30700 17.58627 26.49191 1.000 63.43879 15 GLN D C 1
ATOM 4273 O O . GLN D 1 15 ? 23.34738 18.00820 27.65106 1.000 63.28920 15 GLN D O 1
ATOM 4279 N N . LEU D 1 16 ? 22.42693 16.68266 26.06778 1.000 62.76148 16 LEU D N 1
ATOM 4280 C CA . LEU D 1 16 ? 21.51637 15.96056 26.94882 1.000 54.34757 16 LEU D CA 1
ATOM 4281 C C . LEU D 1 16 ? 21.66329 14.48238 26.62091 1.000 57.76051 16 LEU D C 1
ATOM 4282 O O . LEU D 1 16 ? 21.35489 14.06144 25.50109 1.000 60.00108 16 LEU D O 1
ATOM 4287 N N . VAL D 1 17 ? 22.14678 13.70171 27.58288 1.000 52.25488 17 VAL D N 1
ATOM 4288 C CA . VAL D 1 17 ? 22.37270 12.27156 27.40494 1.000 56.97761 17 VAL D CA 1
ATOM 4289 C C . VAL D 1 17 ? 21.31065 11.52665 28.19711 1.000 53.96054 17 VAL D C 1
ATOM 4290 O O . VAL D 1 17 ? 21.18945 11.71028 29.41481 1.000 55.75970 17 VAL D O 1
ATOM 4294 N N . GLU D 1 18 ? 20.54983 10.68437 27.50769 1.000 53.82405 18 GLU D N 1
ATOM 4295 C CA . GLU D 1 18 ? 19.44788 9.94625 28.10246 1.000 48.64382 18 GLU D CA 1
ATOM 4296 C C . GLU D 1 18 ? 19.84537 8.50803 28.39148 1.000 55.31775 18 GLU D C 1
ATOM 4297 O O . GLU D 1 18 ? 20.50913 7.85543 27.57915 1.000 52.12872 18 GLU D O 1
ATOM 4303 N N . SER D 1 19 ? 19.41358 8.01971 29.54936 1.000 56.18469 19 SER D N 1
ATOM 4304 C CA . SER D 1 19 ? 19.46271 6.60691 29.88285 1.000 56.95816 19 SER D CA 1
ATOM 4305 C C . SER D 1 19 ? 18.13588 6.23772 30.52561 1.000 58.57683 19 SER D C 1
ATOM 4306 O O . SER D 1 19 ? 17.37401 7.10340 30.96675 1.000 54.95995 19 SER D O 1
ATOM 4309 N N . GLY D 1 20 ? 17.85712 4.95149 30.56300 1.000 52.44167 20 GLY D N 1
ATOM 4310 C CA . GLY D 1 20 ? 16.59079 4.48390 31.08558 1.000 61.17907 20 GLY D CA 1
ATOM 4311 C C . GLY D 1 20 ? 16.09493 3.30152 30.28985 1.000 62.21899 20 GLY D C 1
ATOM 4312 O O . GLY D 1 20 ? 16.44677 3.10197 29.12836 1.000 58.35587 20 GLY D O 1
ATOM 4313 N N . GLY D 1 21 ? 15.24021 2.51169 30.93568 1.000 75.96524 21 GLY D N 1
ATOM 4314 C CA . GLY D 1 21 ? 14.90206 1.20220 30.41595 1.000 67.77067 21 GLY D CA 1
ATOM 4315 C C . GLY D 1 21 ? 14.23843 1.26254 29.05517 1.000 62.34368 21 GLY D C 1
ATOM 4316 O O . GLY D 1 21 ? 13.75265 2.29972 28.60065 1.000 71.38397 21 GLY D O 1
ATOM 4317 N N . GLY D 1 22 ? 14.23565 0.11140 28.39366 1.000 61.78453 22 GLY D N 1
ATOM 4318 C CA . GLY D 1 22 ? 13.56078 -0.03120 27.12344 1.000 51.05330 22 GLY D CA 1
ATOM 4319 C C . GLY D 1 22 ? 12.32733 -0.90262 27.22245 1.000 49.26885 22 GLY D C 1
ATOM 4320 O O . GLY D 1 22 ? 11.20569 -0.42605 27.02675 1.000 52.55146 22 GLY D O 1
ATOM 4321 N N . LEU D 1 23 ? 12.51770 -2.18224 27.52856 1.000 48.37293 23 LEU D N 1
ATOM 4322 C CA . LEU D 1 23 ? 11.41220 -3.12639 27.59746 1.000 47.95425 23 LEU D CA 1
ATOM 4323 C C . LEU D 1 23 ? 10.88261 -3.20460 29.02237 1.000 51.31968 23 LEU D C 1
ATOM 4324 O O . LEU D 1 23 ? 11.65823 -3.34595 29.97333 1.000 48.26076 23 LEU D O 1
ATOM 4329 N N . ALA D 1 24 ? 9.56295 -3.09924 29.16210 1.000 46.96318 24 ALA D N 1
ATOM 4330 C CA . ALA D 1 24 ? 8.89830 -3.30843 30.43900 1.000 51.91009 24 ALA D CA 1
ATOM 4331 C C . ALA D 1 24 ? 7.55366 -3.96846 30.18196 1.000 53.64425 24 ALA D C 1
ATOM 4332 O O . ALA D 1 24 ? 6.98438 -3.85972 29.09210 1.000 50.49720 24 ALA D O 1
ATOM 4334 N N . LYS D 1 25 ? 7.05339 -4.66123 31.19811 1.000 51.95112 25 LYS D N 1
ATOM 4335 C CA . LYS D 1 25 ? 5.77433 -5.34041 31.07575 1.000 50.24511 25 LYS D CA 1
ATOM 4336 C C . LYS D 1 25 ? 4.63543 -4.41666 31.48604 1.000 46.52560 25 LYS D C 1
ATOM 4337 O O . LYS D 1 25 ? 4.83596 -3.47123 32.25657 1.000 47.31127 25 LYS D O 1
ATOM 4343 N N . PRO D 1 26 ? 3.42703 -4.65479 30.97326 1.000 42.17758 26 PRO D N 1
ATOM 4344 C CA . PRO D 1 26 ? 2.27029 -3.85291 31.39501 1.000 46.09709 26 PRO D CA 1
ATOM 4345 C C . PRO D 1 26 ? 2.12448 -3.84306 32.91136 1.000 45.16892 26 PRO D C 1
ATOM 4346 O O . PRO D 1 26 ? 2.19538 -4.88454 33.56662 1.000 53.18821 26 PRO D O 1
ATOM 4350 N N . GLY D 1 27 ? 1.92177 -2.64865 33.46963 1.000 51.40015 27 GLY D N 1
ATOM 4351 C CA . GLY D 1 27 ? 1.92324 -2.45014 34.90416 1.000 38.96188 27 GLY D CA 1
ATOM 4352 C C . GLY D 1 27 ? 3.29566 -2.30985 35.52582 1.000 51.90690 27 GLY D C 1
ATOM 4353 O O . GLY D 1 27 ? 3.38797 -2.01718 36.72650 1.000 52.40230 27 GLY D O 1
ATOM 4354 N N . GLY D 1 28 ? 4.36428 -2.51039 34.75945 1.000 48.67171 28 GLY D N 1
ATOM 4355 C CA . GLY D 1 28 ? 5.71012 -2.35378 35.26447 1.000 44.41127 28 GLY D CA 1
ATOM 4356 C C . GLY D 1 28 ? 6.12105 -0.89639 35.36675 1.000 51.82975 28 GLY D C 1
ATOM 4357 O O . GLY D 1 28 ? 5.33527 0.03046 35.15993 1.000 48.27501 28 GLY D O 1
ATOM 4358 N N . SER D 1 29 ? 7.39739 -0.70071 35.68719 1.000 52.57210 29 SER D N 1
ATOM 4359 C CA . SER D 1 29 ? 7.92757 0.62817 35.93497 1.000 46.30680 29 SER D CA 1
ATOM 4360 C C . SER D 1 29 ? 9.29141 0.78281 35.28204 1.000 51.44633 29 SER D C 1
ATOM 4361 O O . SER D 1 29 ? 10.05971 -0.17568 35.16482 1.000 51.25475 29 SER D O 1
ATOM 4364 N N . LEU D 1 30 ? 9.57478 2.01191 34.85782 1.000 51.46334 30 LEU D N 1
ATOM 4365 C CA . LEU D 1 30 ? 10.87194 2.39961 34.32909 1.000 49.89056 30 LEU D CA 1
ATOM 4366 C C . LEU D 1 30 ? 11.15935 3.81900 34.78648 1.000 47.96103 30 LEU D C 1
ATOM 4367 O O . LEU D 1 30 ? 10.24553 4.59270 35.08551 1.000 50.34926 30 LEU D O 1
ATOM 4372 N N . ARG D 1 31 ? 12.44250 4.16039 34.83542 1.000 49.62736 31 ARG D N 1
ATOM 4373 C CA . ARG D 1 31 ? 12.86323 5.49616 35.23838 1.000 49.83573 31 ARG D CA 1
ATOM 4374 C C . ARG D 1 31 ? 13.89039 6.01915 34.24438 1.000 53.01517 31 ARG D C 1
ATOM 4375 O O . ARG D 1 31 ? 15.02699 5.53362 34.20370 1.000 53.92389 31 ARG D O 1
ATOM 4383 N N . LEU D 1 32 ? 13.49350 7.01505 33.45921 1.000 48.50819 32 LEU D N 1
ATOM 4384 C CA . LEU D 1 32 ? 14.38216 7.64061 32.49127 1.000 49.66150 32 LEU D CA 1
ATOM 4385 C C . LEU D 1 32 ? 15.20647 8.72492 33.16604 1.000 50.15504 32 LEU D C 1
ATOM 4386 O O . LEU D 1 32 ? 14.68732 9.50510 33.96934 1.000 51.31750 32 LEU D O 1
ATOM 4391 N N . SER D 1 33 ? 16.49188 8.77216 32.83881 1.000 47.82170 33 SER D N 1
ATOM 4392 C CA . SER D 1 33 ? 17.36954 9.81575 33.33789 1.000 53.89921 33 SER D CA 1
ATOM 4393 C C . SER D 1 33 ? 17.91642 10.61774 32.16543 1.000 52.42647 33 SER D C 1
ATOM 4394 O O . SER D 1 33 ? 18.13757 10.08320 31.07456 1.000 46.65022 33 SER D O 1
ATOM 4397 N N . CYS D 1 34 ? 18.12840 11.91041 32.40355 1.000 47.64968 34 CYS D N 1
ATOM 4398 C CA . CYS D 1 34 ? 18.60863 12.83946 31.38699 1.000 49.12264 34 CYS D CA 1
ATOM 4399 C C . CYS D 1 34 ? 19.77516 13.61248 31.98313 1.000 50.87571 34 CYS D C 1
ATOM 4400 O O . CYS D 1 34 ? 19.57523 14.47794 32.84104 1.000 50.38932 34 CYS D O 1
ATOM 4403 N N . ALA D 1 35 ? 20.98907 13.29106 31.54511 1.000 55.71453 35 ALA D N 1
ATOM 4404 C CA . ALA D 1 35 ? 22.18773 13.95717 32.03599 1.000 59.23606 35 ALA D CA 1
ATOM 4405 C C . ALA D 1 35 ? 22.49375 15.16847 31.16680 1.000 56.49023 35 ALA D C 1
ATOM 4406 O O . ALA D 1 35 ? 22.59052 15.05063 29.94178 1.000 65.10471 35 ALA D O 1
ATOM 4408 N N . ALA D 1 36 ? 22.64851 16.32577 31.80251 1.000 54.81176 36 ALA D N 1
ATOM 4409 C CA . ALA D 1 36 ? 22.92127 17.57643 31.11245 1.000 60.55611 36 ALA D CA 1
ATOM 4410 C C . ALA D 1 36 ? 24.36517 18.00568 31.33292 1.000 65.23559 36 ALA D C 1
ATOM 4411 O O . ALA D 1 36 ? 24.94140 17.78703 32.40234 1.000 68.82672 36 ALA D O 1
ATOM 4413 N N . SER D 1 37 ? 24.93901 18.63353 30.31051 1.000 62.98980 37 SER D N 1
ATOM 4414 C CA . SER D 1 37 ? 26.30250 19.13376 30.38990 1.000 69.11638 37 SER D CA 1
ATOM 4415 C C . SER D 1 37 ? 26.47841 20.24503 29.36562 1.000 72.90536 37 SER D C 1
ATOM 4416 O O . SER D 1 37 ? 25.83633 20.24382 28.31161 1.000 65.52028 37 SER D O 1
ATOM 4419 N N . GLY D 1 38 ? 27.35222 21.19257 29.69111 1.000 73.91524 38 GLY D N 1
ATOM 4420 C CA . GLY D 1 38 ? 27.67336 22.27935 28.79372 1.000 72.57599 38 GLY D CA 1
ATOM 4421 C C . GLY D 1 38 ? 26.86747 23.54144 28.98740 1.000 74.38470 38 GLY D C 1
ATOM 4422 O O . GLY D 1 38 ? 27.01375 24.47477 28.18931 1.000 76.17108 38 GLY D O 1
ATOM 4423 N N . PHE D 1 39 ? 26.02657 23.60679 30.01665 1.000 71.97982 39 PHE D N 1
ATOM 4424 C CA . PHE D 1 39 ? 25.22072 24.79420 30.26023 1.000 65.45632 39 PHE D CA 1
ATOM 4425 C C . PHE D 1 39 ? 24.70401 24.75398 31.68981 1.000 68.02862 39 PHE D C 1
ATOM 4426 O O . PHE D 1 39 ? 24.66880 23.69836 32.32813 1.000 65.48134 39 PHE D O 1
ATOM 4434 N N . THR D 1 40 ? 24.30719 25.92426 32.18551 1.000 67.76022 40 THR D N 1
ATOM 4435 C CA . THR D 1 40 ? 23.70847 26.02155 33.51267 1.000 72.85954 40 THR D CA 1
ATOM 4436 C C . THR D 1 40 ? 22.30876 25.41871 33.46611 1.000 67.34161 40 THR D C 1
ATOM 4437 O O . THR D 1 40 ? 21.41078 25.95897 32.81255 1.000 66.68622 40 THR D O 1
ATOM 4441 N N . PHE D 1 41 ? 22.12265 24.29911 34.16663 1.000 64.03140 41 PHE D N 1
ATOM 4442 C CA . PHE D 1 41 ? 20.91565 23.49083 34.02005 1.000 63.29588 41 PHE D CA 1
ATOM 4443 C C . PHE D 1 41 ? 19.75833 23.99127 34.88084 1.000 56.08295 41 PHE D C 1
ATOM 4444 O O . PHE D 1 41 ? 18.59554 23.83762 34.49079 1.000 49.70343 41 PHE D O 1
ATOM 4452 N N . SER D 1 42 ? 20.05368 24.60713 36.02701 1.000 54.92087 42 SER D N 1
ATOM 4453 C CA . SER D 1 42 ? 19.00919 24.98048 36.98213 1.000 50.18762 42 SER D CA 1
ATOM 4454 C C . SER D 1 42 ? 17.95111 25.93116 36.42724 1.000 51.63484 42 SER D C 1
ATOM 4455 O O . SER D 1 42 ? 16.75404 25.66526 36.63209 1.000 51.47755 42 SER D O 1
ATOM 4458 N N . PRO D 1 43 ? 18.28978 27.04234 35.75755 1.000 53.06301 43 PRO D N 1
ATOM 4459 C CA . PRO D 1 43 ? 17.26743 28.07611 35.51200 1.000 51.36985 43 PRO D CA 1
ATOM 4460 C C . PRO D 1 43 ? 16.19825 27.68910 34.50006 1.000 49.57086 43 PRO D C 1
ATOM 4461 O O . PRO D 1 43 ? 15.11066 28.28126 34.52703 1.000 45.91517 43 PRO D O 1
ATOM 4465 N N . TYR D 1 44 ? 16.46035 26.73574 33.61204 1.000 44.04723 44 TYR D N 1
ATOM 4466 C CA . TYR D 1 44 ? 15.57290 26.47752 32.48623 1.000 42.35522 44 TYR D CA 1
ATOM 4467 C C . TYR D 1 44 ? 14.51822 25.43306 32.82665 1.000 46.04346 44 TYR D C 1
ATOM 4468 O O . TYR D 1 44 ? 14.79087 24.46125 33.53764 1.000 43.99310 44 TYR D O 1
ATOM 4477 N N . TRP D 1 45 ? 13.31133 25.63838 32.30317 1.000 42.32662 45 TRP D N 1
ATOM 4478 C CA . TRP D 1 45 ? 12.30821 24.58399 32.30745 1.000 43.80483 45 TRP D CA 1
ATOM 4479 C C . TRP D 1 45 ? 12.78955 23.39905 31.47580 1.000 40.96946 45 TRP D C 1
ATOM 4480 O O . TRP D 1 45 ? 13.51817 23.55900 30.49209 1.000 38.57574 45 TRP D O 1
ATOM 4491 N N . MET D 1 46 ? 12.35519 22.20012 31.86317 1.000 43.25993 46 MET D N 1
ATOM 4492 C CA . MET D 1 46 ? 12.75214 20.96936 31.18998 1.000 44.32177 46 MET D CA 1
ATOM 4493 C C . MET D 1 46 ? 11.52367 20.18003 30.75524 1.000 39.88520 46 MET D C 1
ATOM 4494 O O . MET D 1 46 ? 10.48337 20.19817 31.42066 1.000 39.49555 46 MET D O 1
ATOM 4499 N N . TYR D 1 47 ? 11.66669 19.46753 29.63592 1.000 39.24042 47 TYR D N 1
ATOM 4500 C CA . TYR D 1 47 ? 10.56475 18.78038 28.97733 1.000 34.60083 47 TYR D CA 1
ATOM 4501 C C . TYR D 1 47 ? 10.90389 17.31510 28.73479 1.000 38.48509 47 TYR D C 1
ATOM 4502 O O . TYR D 1 47 ? 12.05567 16.95860 28.47486 1.000 37.46819 47 TYR D O 1
ATOM 4511 N N . TRP D 1 48 ? 9.88224 16.46935 28.82519 1.000 38.74129 48 TRP D N 1
ATOM 4512 C CA . TRP D 1 48 ? 9.91050 15.12205 28.27150 1.000 34.99315 48 TRP D CA 1
ATOM 4513 C C . TRP D 1 48 ? 8.91725 15.09236 27.11987 1.000 40.98442 48 TRP D C 1
ATOM 4514 O O . TRP D 1 48 ? 7.73209 15.39665 27.30960 1.000 41.36465 48 TRP D O 1
ATOM 4525 N N . VAL D 1 49 ? 9.40791 14.75855 25.93031 1.000 34.51594 49 VAL D N 1
ATOM 4526 C CA . VAL D 1 49 ? 8.60331 14.66971 24.72060 1.000 36.36854 49 VAL D CA 1
ATOM 4527 C C . VAL D 1 49 ? 8.67240 13.23436 24.22584 1.000 36.80395 49 VAL D C 1
ATOM 4528 O O . VAL D 1 49 ? 9.74103 12.61489 24.24781 1.000 39.50115 49 VAL D O 1
ATOM 4532 N N . ARG D 1 50 ? 7.53933 12.70165 23.78934 1.000 35.20721 50 ARG D N 1
ATOM 4533 C CA . ARG D 1 50 ? 7.51171 11.34467 23.28030 1.000 41.69690 50 ARG D CA 1
ATOM 4534 C C . ARG D 1 50 ? 6.88710 11.31816 21.89575 1.000 41.02068 50 ARG D C 1
ATOM 4535 O O . ARG D 1 50 ? 6.15137 12.22353 21.49241 1.000 39.79704 50 ARG D O 1
ATOM 4543 N N . GLN D 1 51 ? 7.21213 10.25968 21.16859 1.000 41.61602 51 GLN D N 1
ATOM 4544 C CA . GLN D 1 51 ? 6.67113 10.02352 19.84004 1.000 41.19978 51 GLN D CA 1
ATOM 4545 C C . GLN D 1 51 ? 6.45858 8.52684 19.71797 1.000 43.98695 51 GLN D C 1
ATOM 4546 O O . GLN D 1 51 ? 7.42665 7.76329 19.65539 1.000 38.30125 51 GLN D O 1
ATOM 4552 N N . ALA D 1 52 ? 5.20311 8.10637 19.71137 1.000 39.05597 52 ALA D N 1
ATOM 4553 C CA . ALA D 1 52 ? 4.92507 6.71135 19.47173 1.000 52.64654 52 ALA D CA 1
ATOM 4554 C C . ALA D 1 52 ? 5.36608 6.35967 18.04641 1.000 58.81463 52 ALA D C 1
ATOM 4555 O O . ALA D 1 52 ? 5.48944 7.24107 17.19566 1.000 52.74647 52 ALA D O 1
ATOM 4557 N N . PRO D 1 53 ? 5.64455 5.07655 17.76632 1.000 63.98153 53 PRO D N 1
ATOM 4558 C CA . PRO D 1 53 ? 6.27574 4.71662 16.47993 1.000 65.27656 53 PRO D CA 1
ATOM 4559 C C . PRO D 1 53 ? 5.46982 5.07894 15.23424 1.000 73.36097 53 PRO D C 1
ATOM 4560 O O . PRO D 1 53 ? 4.65180 4.26748 14.79354 1.000 85.89004 53 PRO D O 1
ATOM 4564 N N . GLY D 1 54 ? 5.69507 6.25176 14.63588 1.000 67.72205 54 GLY D N 1
ATOM 4565 C CA . GLY D 1 54 ? 4.97912 6.64901 13.43086 1.000 66.14377 54 GLY D CA 1
ATOM 4566 C C . GLY D 1 54 ? 3.91302 7.71053 13.61192 1.000 69.74467 54 GLY D C 1
ATOM 4567 O O . GLY D 1 54 ? 3.15093 7.96189 12.66919 1.000 71.06108 54 GLY D O 1
ATOM 4568 N N . LYS D 1 55 ? 3.82540 8.32875 14.79525 1.000 61.94108 55 LYS D N 1
ATOM 4569 C CA . LYS D 1 55 ? 2.88559 9.40081 15.09971 1.000 58.60968 55 LYS D CA 1
ATOM 4570 C C . LYS D 1 55 ? 3.61650 10.71772 15.36537 1.000 44.50979 55 LYS D C 1
ATOM 4571 O O . LYS D 1 55 ? 4.83171 10.84018 15.17723 1.000 45.07427 55 LYS D O 1
ATOM 4577 N N . GLY D 1 56 ? 2.85878 11.72092 15.80155 1.000 48.50385 56 GLY D N 1
ATOM 4578 C CA . GLY D 1 56 ? 3.42024 13.03932 15.99858 1.000 42.07767 56 GLY D CA 1
ATOM 4579 C C . GLY D 1 56 ? 4.15159 13.19232 17.32047 1.000 40.59059 56 GLY D C 1
ATOM 4580 O O . GLY D 1 56 ? 4.07405 12.36234 18.22393 1.000 44.26357 56 GLY D O 1
ATOM 4581 N N . LEU D 1 57 ? 4.88574 14.29240 17.42198 1.000 41.56010 57 LEU D N 1
ATOM 4582 C CA . LEU D 1 57 ? 5.51996 14.67215 18.67352 1.000 44.25169 57 LEU D CA 1
ATOM 4583 C C . LEU D 1 57 ? 4.47961 15.22250 19.64237 1.000 36.14896 57 LEU D C 1
ATOM 4584 O O . LEU D 1 57 ? 3.56273 15.94815 19.24745 1.000 38.56754 57 LEU D O 1
ATOM 4589 N N . GLU D 1 58 ? 4.62038 14.87215 20.91651 1.000 39.03326 58 GLU D N 1
ATOM 4590 C CA . GLU D 1 58 ? 3.74109 15.41464 21.94246 1.000 38.25590 58 GLU D CA 1
ATOM 4591 C C . GLU D 1 58 ? 4.52604 15.57223 23.23426 1.000 39.40998 58 GLU D C 1
ATOM 4592 O O . GLU D 1 58 ? 5.31866 14.69673 23.59697 1.000 39.32864 58 GLU D O 1
ATOM 4598 N N . TRP D 1 59 ? 4.31758 16.70008 23.91338 1.000 34.75828 59 TRP D N 1
ATOM 4599 C CA . TRP D 1 59 ? 4.86540 16.85656 25.25248 1.000 36.46308 59 TRP D CA 1
ATOM 4600 C C . TRP D 1 59 ? 4.19497 15.86304 26.19293 1.000 40.73022 59 TRP D C 1
ATOM 4601 O O . TRP D 1 59 ? 2.99643 15.58598 26.07394 1.000 32.36219 59 TRP D O 1
ATOM 4612 N N . VAL D 1 60 ? 4.98401 15.31129 27.11655 1.000 40.64307 60 VAL D N 1
ATOM 4613 C CA . VAL D 1 60 ? 4.50587 14.35965 28.11569 1.000 43.93031 60 VAL D CA 1
ATOM 4614 C C . VAL D 1 60 ? 4.47552 14.98414 29.50326 1.000 42.57023 60 VAL D C 1
ATOM 4615 O O . VAL D 1 60 ? 3.46887 14.90428 30.20928 1.000 41.89453 60 VAL D O 1
ATOM 4619 N N . SER D 1 61 ? 5.58659 15.59263 29.91577 1.000 41.51854 61 SER D N 1
ATOM 4620 C CA . SER D 1 61 ? 5.73435 16.16322 31.24287 1.000 37.50961 61 SER D CA 1
ATOM 4621 C C . SER D 1 61 ? 6.60243 17.40966 31.16252 1.000 42.10259 61 SER D C 1
ATOM 4622 O O . SER D 1 61 ? 7.50722 17.50443 30.32851 1.000 41.17271 61 SER D O 1
ATOM 4625 N N . VAL D 1 62 ? 6.30838 18.36874 32.03847 1.000 41.70454 62 VAL D N 1
ATOM 4626 C CA . VAL D 1 62 ? 7.01975 19.63856 32.11659 1.000 39.68226 62 VAL D CA 1
ATOM 4627 C C . VAL D 1 62 ? 7.29629 19.94280 33.58129 1.000 47.34343 62 VAL D C 1
ATOM 4628 O O . VAL D 1 62 ? 6.44024 19.71155 34.44271 1.000 45.19800 62 VAL D O 1
ATOM 4632 N N . ILE D 1 63 ? 8.48808 20.46354 33.86380 1.000 41.24219 63 ILE D N 1
ATOM 4633 C CA . ILE D 1 63 ? 8.84060 20.92006 35.20266 1.000 45.93712 63 ILE D CA 1
ATOM 4634 C C . ILE D 1 63 ? 9.59110 22.24178 35.08850 1.000 45.83737 63 ILE D C 1
ATOM 4635 O O . ILE D 1 63 ? 10.39709 22.43372 34.17173 1.000 39.28127 63 ILE D O 1
ATOM 4640 N N . ASN D 1 64 ? 9.31698 23.16189 36.01335 1.000 38.46487 64 ASN D N 1
ATOM 4641 C CA . ASN D 1 64 ? 10.04475 24.41934 36.04721 1.000 43.44962 64 ASN D CA 1
ATOM 4642 C C . ASN D 1 64 ? 11.32681 24.23210 36.85857 1.000 47.90518 64 ASN D C 1
ATOM 4643 O O . ASN D 1 64 ? 11.71059 23.11069 37.20347 1.000 44.37311 64 ASN D O 1
ATOM 4648 N N . SER D 1 65 ? 12.00486 25.33423 37.16666 1.000 42.86355 65 SER D N 1
ATOM 4649 C CA . SER D 1 65 ? 13.30612 25.28920 37.82989 1.000 50.15331 65 SER D CA 1
ATOM 4650 C C . SER D 1 65 ? 13.12972 24.73689 39.24010 1.000 53.87722 65 SER D C 1
ATOM 4651 O O . SER D 1 65 ? 12.70841 25.45289 40.15315 1.000 51.53883 65 SER D O 1
ATOM 4654 N N . GLY D 1 66 ? 13.43912 23.44755 39.40669 1.000 60.13108 66 GLY D N 1
ATOM 4655 C CA . GLY D 1 66 ? 13.36959 22.74184 40.67710 1.000 63.63788 66 GLY D CA 1
ATOM 4656 C C . GLY D 1 66 ? 12.19235 23.10731 41.55799 1.000 64.72163 66 GLY D C 1
ATOM 4657 O O . GLY D 1 66 ? 12.34728 23.28277 42.77113 1.000 64.25592 66 GLY D O 1
ATOM 4658 N N . GLY D 1 67 ? 11.00813 23.22047 40.96594 1.000 51.01013 67 GLY D N 1
ATOM 4659 C CA . GLY D 1 67 ? 9.90824 23.81245 41.69280 1.000 59.85909 67 GLY D CA 1
ATOM 4660 C C . GLY D 1 67 ? 8.59991 23.05703 41.65384 1.000 52.93425 67 GLY D C 1
ATOM 4661 O O . GLY D 1 67 ? 8.54262 21.88040 41.28073 1.000 44.18127 67 GLY D O 1
ATOM 4662 N N . GLY D 1 68 ? 7.53665 23.74427 42.05295 1.000 54.02861 68 GLY D N 1
ATOM 4663 C CA . GLY D 1 68 ? 6.24891 23.11460 42.22709 1.000 53.10289 68 GLY D CA 1
ATOM 4664 C C . GLY D 1 68 ? 5.28728 23.44895 41.11399 1.000 53.36583 68 GLY D C 1
ATOM 4665 O O . GLY D 1 68 ? 4.06914 23.38674 41.30131 1.000 50.92108 68 GLY D O 1
ATOM 4666 N N . ILE D 1 69 ? 5.82050 23.82973 39.95819 1.000 52.26024 69 ILE D N 1
ATOM 4667 C CA . ILE D 1 69 ? 5.03989 23.91160 38.73160 1.000 50.03486 69 ILE D CA 1
ATOM 4668 C C . ILE D 1 69 ? 5.39506 22.69051 37.90212 1.000 50.63940 69 ILE D C 1
ATOM 4669 O O . ILE D 1 69 ? 6.54181 22.52826 37.47020 1.000 49.44525 69 ILE D O 1
ATOM 4674 N N . THR D 1 70 ? 4.41307 21.82766 37.68320 1.000 50.19883 70 THR D N 1
ATOM 4675 C CA . THR D 1 70 ? 4.64174 20.56865 37.00298 1.000 43.32339 70 THR D CA 1
ATOM 4676 C C . THR D 1 70 ? 3.42588 20.28387 36.13244 1.000 50.33430 70 THR D C 1
ATOM 4677 O O . THR D 1 70 ? 2.30157 20.64640 36.49257 1.000 48.85178 70 THR D O 1
ATOM 4681 N N . TYR D 1 71 ? 3.65318 19.66720 34.97332 1.000 45.37861 71 TYR D N 1
ATOM 4682 C CA . TYR D 1 71 ? 2.58794 19.42177 34.01089 1.000 45.72313 71 TYR D CA 1
ATOM 4683 C C . TYR D 1 71 ? 2.66117 17.99817 33.48433 1.000 44.74677 71 TYR D C 1
ATOM 4684 O O . TYR D 1 71 ? 3.74987 17.45974 33.26168 1.000 42.82075 71 TYR D O 1
ATOM 4693 N N . TYR D 1 72 ? 1.49081 17.40496 33.26750 1.000 40.95278 72 TYR D N 1
ATOM 4694 C CA . TYR D 1 72 ? 1.37675 16.04424 32.76158 1.000 44.82282 72 TYR D CA 1
ATOM 4695 C C . TYR D 1 72 ? 0.23885 15.99544 31.76096 1.000 44.08618 72 TYR D C 1
ATOM 4696 O O . TYR D 1 72 ? -0.84776 16.51523 32.02772 1.000 43.07835 72 TYR D O 1
ATOM 4705 N N . THR D 1 73 ? 0.48808 15.37570 30.61522 1.000 45.27077 73 THR D N 1
ATOM 4706 C CA . THR D 1 73 ? -0.58926 15.16024 29.66933 1.000 48.22027 73 THR D CA 1
ATOM 4707 C C . THR D 1 73 ? -1.62547 14.21792 30.28720 1.000 53.03277 73 THR D C 1
ATOM 4708 O O . THR D 1 73 ? -1.33265 13.44654 31.20727 1.000 49.63874 73 THR D O 1
ATOM 4712 N N . ASP D 1 74 ? -2.86434 14.31685 29.79274 1.000 54.13529 74 ASP D N 1
ATOM 4713 C CA . ASP D 1 74 ? -3.98601 13.64959 30.45334 1.000 52.83562 74 ASP D CA 1
ATOM 4714 C C . ASP D 1 74 ? -3.77564 12.14224 30.55433 1.000 53.08281 74 ASP D C 1
ATOM 4715 O O . ASP D 1 74 ? -4.00012 11.54877 31.61390 1.000 57.88899 74 ASP D O 1
ATOM 4720 N N . SER D 1 75 ? -3.33588 11.50525 29.47179 1.000 58.80553 75 SER D N 1
ATOM 4721 C CA . SER D 1 75 ? -3.16924 10.04758 29.43826 1.000 59.84838 75 SER D CA 1
ATOM 4722 C C . SER D 1 75 ? -2.04752 9.54837 30.34151 1.000 53.85399 75 SER D C 1
ATOM 4723 O O . SER D 1 75 ? -1.70473 8.35705 30.29797 1.000 55.42149 75 SER D O 1
ATOM 4726 N N . VAL D 1 76 ? -1.47997 10.41841 31.16621 1.000 49.41941 76 VAL D N 1
ATOM 4727 C CA . VAL D 1 76 ? -0.26032 10.10819 31.89352 1.000 53.44347 76 VAL D CA 1
ATOM 4728 C C . VAL D 1 76 ? -0.38842 10.63260 33.31703 1.000 48.55709 76 VAL D C 1
ATOM 4729 O O . VAL D 1 76 ? 0.27642 10.13743 34.24149 1.000 49.48759 76 VAL D O 1
ATOM 4733 N N . LYS D 1 77 ? -1.27159 11.61426 33.48892 1.000 57.79663 77 LYS D N 1
ATOM 4734 C CA . LYS D 1 77 ? -1.64956 12.09762 34.81046 1.000 57.07674 77 LYS D CA 1
ATOM 4735 C C . LYS D 1 77 ? -1.89655 10.93501 35.77053 1.000 55.99108 77 LYS D C 1
ATOM 4736 O O . LYS D 1 77 ? -2.73589 10.05806 35.51318 1.000 69.55108 77 LYS D O 1
ATOM 4742 N N . GLY D 1 78 ? -1.13104 10.89750 36.84841 1.000 57.10060 78 GLY D N 1
ATOM 4743 C CA . GLY D 1 78 ? -1.33735 9.92413 37.90065 1.000 58.88849 78 GLY D CA 1
ATOM 4744 C C . GLY D 1 78 ? -0.31689 8.80100 37.91243 1.000 62.23804 78 GLY D C 1
ATOM 4745 O O . GLY D 1 78 ? -0.05021 8.20394 38.96128 1.000 67.47811 78 GLY D O 1
ATOM 4746 N N . ARG D 1 79 ? 0.27018 8.50285 36.75967 1.000 54.94784 79 ARG D N 1
ATOM 4747 C CA . ARG D 1 79 ? 1.20659 7.39301 36.63221 1.000 51.66337 79 ARG D CA 1
ATOM 4748 C C . ARG D 1 79 ? 2.64951 7.82317 36.39983 1.000 53.41123 79 ARG D C 1
ATOM 4749 O O . ARG D 1 79 ? 3.55931 7.11342 36.83553 1.000 49.64306 79 ARG D O 1
ATOM 4757 N N . PHE D 1 80 ? 2.88980 8.93903 35.70793 1.000 51.94706 80 PHE D N 1
ATOM 4758 C CA . PHE D 1 80 ? 4.24778 9.41955 35.50187 1.000 50.41294 80 PHE D CA 1
ATOM 4759 C C . PHE D 1 80 ? 4.57626 10.48809 36.53530 1.000 51.94264 80 PHE D C 1
ATOM 4760 O O . PHE D 1 80 ? 3.68869 11.17416 37.04934 1.000 48.22101 80 PHE D O 1
ATOM 4768 N N . THR D 1 81 ? 5.86715 10.63073 36.82849 1.000 48.36810 81 THR D N 1
ATOM 4769 C CA . THR D 1 81 ? 6.34127 11.65488 37.75532 1.000 46.64106 81 THR D CA 1
ATOM 4770 C C . THR D 1 81 ? 7.61926 12.25651 37.18967 1.000 46.05667 81 THR D C 1
ATOM 4771 O O . THR D 1 81 ? 8.64003 11.56962 37.08789 1.000 45.79741 81 THR D O 1
ATOM 4775 N N . ILE D 1 82 ? 7.56772 13.52756 36.82704 1.000 45.10069 82 ILE D N 1
ATOM 4776 C CA . ILE D 1 82 ? 8.74946 14.2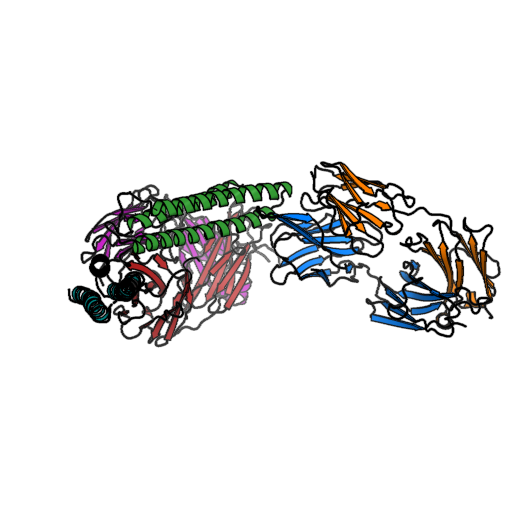3778 36.35652 1.000 45.72702 82 ILE D CA 1
ATOM 4777 C C . ILE D 1 82 ? 9.41161 14.90882 37.55202 1.000 50.43053 82 ILE D C 1
ATOM 4778 O O . ILE D 1 82 ? 8.73663 15.46699 38.42627 1.000 50.68788 82 ILE D O 1
ATOM 4783 N N . SER D 1 83 ? 10.73645 14.82216 37.61841 1.000 40.36210 83 SER D N 1
ATOM 4784 C CA . SER D 1 83 ? 11.47793 15.45797 38.69520 1.000 44.99223 83 SER D CA 1
ATOM 4785 C C . SER D 1 83 ? 12.87377 15.79743 38.19678 1.000 45.70343 83 SER D C 1
ATOM 4786 O O . SER D 1 83 ? 13.31957 15.31545 37.15273 1.000 45.01238 83 SER D O 1
ATOM 4789 N N . ARG D 1 84 ? 13.56854 16.62925 38.96740 1.000 43.98937 84 ARG D N 1
ATOM 4790 C CA . ARG D 1 84 ? 14.91768 17.03389 38.60830 1.000 49.42894 84 ARG D CA 1
ATOM 4791 C C . ARG D 1 84 ? 15.73552 17.25467 39.87069 1.000 56.94070 84 ARG D C 1
ATOM 4792 O O . ARG D 1 84 ? 15.19626 17.50610 40.95175 1.000 55.58494 84 ARG D O 1
ATOM 4800 N N . GLU D 1 85 ? 17.05477 17.15865 39.71336 1.000 60.03793 85 GLU D N 1
ATOM 4801 C CA A GLU D 1 85 ? 18.01594 17.42789 40.78229 0.408 57.39098 85 GLU D CA 1
ATOM 4802 C CA B GLU D 1 85 ? 18.01847 17.42725 40.78171 0.592 56.70451 85 GLU D CA 1
ATOM 4803 C C . GLU D 1 85 ? 19.04670 18.39712 40.20916 1.000 55.97302 85 GLU D C 1
ATOM 4804 O O . GLU D 1 85 ? 20.00901 17.98091 39.55787 1.000 53.02277 85 GLU D O 1
ATOM 4815 N N . ASN D 1 86 ? 18.83007 19.69368 40.45225 1.000 57.19553 86 ASN D N 1
ATOM 4816 C CA . ASN D 1 86 ? 19.69070 20.72273 39.87576 1.000 56.72478 86 ASN D CA 1
ATOM 4817 C C . ASN D 1 86 ? 21.13515 20.58567 40.33577 1.000 62.07304 86 ASN D C 1
ATOM 4818 O O . ASN D 1 86 ? 22.05809 20.91325 39.58073 1.000 63.67599 86 ASN D O 1
ATOM 4823 N N . ALA D 1 87 ? 21.35530 20.09722 41.55876 1.000 62.64658 87 ALA D N 1
ATOM 4824 C CA . ALA D 1 87 ? 22.71563 19.88545 42.03756 1.000 59.54191 87 ALA D CA 1
ATOM 4825 C C . ALA D 1 87 ? 23.43832 18.79314 41.26126 1.000 63.87196 87 ALA D C 1
ATOM 4826 O O . ALA D 1 87 ? 24.66814 18.70349 41.34257 1.000 68.47608 87 ALA D O 1
ATOM 4828 N N . LYS D 1 88 ? 22.70691 17.96568 40.51219 1.000 66.08306 88 LYS D N 1
ATOM 4829 C CA . LYS D 1 88 ? 23.29918 16.89778 39.72108 1.000 63.81436 88 LYS D CA 1
ATOM 4830 C C . LYS D 1 88 ? 23.12138 17.09023 38.22278 1.000 62.90922 88 LYS D C 1
ATOM 4831 O O . LYS D 1 88 ? 23.59594 16.24790 37.45145 1.000 61.73440 88 LYS D O 1
ATOM 4837 N N . ASN D 1 89 ? 22.44760 18.16105 37.78985 1.000 62.72697 89 ASN D N 1
ATOM 4838 C CA . ASN D 1 89 ? 22.19671 18.42160 36.36858 1.000 58.26446 89 ASN D CA 1
ATOM 4839 C C . ASN D 1 89 ? 21.49206 17.24248 35.70277 1.000 58.33018 89 ASN D C 1
ATOM 4840 O O . ASN D 1 89 ? 21.83996 16.83219 34.59304 1.000 54.48945 89 ASN D O 1
ATOM 4845 N N . THR D 1 90 ? 20.49406 16.68850 36.38424 1.000 55.51432 90 THR D N 1
ATOM 4846 C CA . THR D 1 90 ? 19.82073 15.48723 35.91714 1.000 55.44274 90 THR D CA 1
ATOM 4847 C C . THR D 1 90 ? 18.31297 15.66657 36.00964 1.000 49.02687 90 THR D C 1
ATOM 4848 O O . THR D 1 90 ? 17.79548 16.19437 36.99822 1.000 48.92923 90 THR D O 1
ATOM 4852 N N . LEU D 1 91 ? 17.62198 15.23300 34.96173 1.000 49.37211 91 LEU D N 1
ATOM 4853 C CA . LEU D 1 91 ? 16.17082 15.23423 34.88528 1.000 43.00298 91 LEU D CA 1
ATOM 4854 C C . LEU D 1 91 ? 15.68444 13.79166 34.88057 1.000 50.80285 91 LEU D C 1
ATOM 4855 O O . LEU D 1 91 ? 16.33564 12.91361 34.30536 1.000 47.59945 91 LEU D O 1
ATOM 4860 N N . TYR D 1 92 ? 14.54317 13.54423 35.52145 1.000 48.40818 92 TYR D N 1
ATOM 4861 C CA . TYR D 1 92 ? 14.00895 12.19657 35.64632 1.000 46.64412 92 TYR D CA 1
ATOM 4862 C C . TYR D 1 92 ? 12.56698 12.15373 35.16390 1.000 42.31726 92 TYR D C 1
ATOM 4863 O O . TYR D 1 92 ? 11.83510 13.14111 35.25535 1.000 45.04424 92 TYR D O 1
ATOM 4872 N N . LEU D 1 93 ? 12.16366 10.98836 34.65523 1.000 43.69259 93 LEU D N 1
ATOM 4873 C CA . LEU D 1 93 ? 10.75637 10.69447 34.37748 1.000 39.65184 93 LEU D CA 1
ATOM 4874 C C . LEU D 1 93 ? 10.45733 9.30341 34.93031 1.000 45.65833 93 LEU D C 1
ATOM 4875 O O . LEU D 1 93 ? 10.84548 8.29332 34.33378 1.000 42.38292 93 LEU D O 1
ATOM 4880 N N . GLN D 1 94 ? 9.77034 9.25445 36.06690 1.000 45.61870 94 GLN D N 1
ATOM 4881 C CA . GLN D 1 94 ? 9.36459 7.98525 36.65561 1.000 44.74151 94 GLN D CA 1
ATOM 4882 C C . GLN D 1 94 ? 8.07769 7.52702 35.98539 1.000 44.42368 94 GLN D C 1
ATOM 4883 O O . GLN D 1 94 ? 7.07150 8.24186 36.01048 1.000 44.64204 94 GLN D O 1
ATOM 4889 N N . MET D 1 95 ? 8.10803 6.34724 35.37595 1.000 45.90058 95 MET D N 1
ATOM 4890 C CA . MET D 1 95 ? 6.96639 5.81494 34.64056 1.000 48.41348 95 MET D CA 1
ATOM 4891 C C . MET D 1 95 ? 6.43430 4.60040 35.39083 1.000 50.03155 95 MET D C 1
ATOM 4892 O O . MET D 1 95 ? 7.10485 3.56595 35.45936 1.000 46.73651 95 MET D O 1
ATOM 4897 N N . ASP D 1 96 ? 5.23580 4.73019 35.95661 1.000 50.00141 96 ASP D N 1
ATOM 4898 C CA . ASP D 1 96 ? 4.58440 3.65123 36.68371 1.000 53.91168 96 ASP D CA 1
ATOM 4899 C C . ASP D 1 96 ? 3.31474 3.23155 35.95804 1.000 55.23147 96 ASP D C 1
ATOM 4900 O O . ASP D 1 96 ? 2.74079 3.99614 35.17602 1.000 56.29305 96 ASP D O 1
ATOM 4905 N N . SER D 1 97 ? 2.88299 1.99954 36.23153 1.000 54.75914 97 SER D N 1
ATOM 4906 C CA . SER D 1 97 ? 1.65838 1.44308 35.65395 1.000 51.66328 97 SER D CA 1
ATOM 4907 C C . SER D 1 97 ? 1.67279 1.56209 34.13104 1.000 47.35304 97 SER D C 1
ATOM 4908 O O . SER D 1 97 ? 0.74383 2.08551 33.51075 1.000 51.82048 97 SER D O 1
ATOM 4911 N N . LEU D 1 98 ? 2.75316 1.06917 33.52886 1.000 51.68576 98 LEU D N 1
ATOM 4912 C CA . LEU D 1 98 ? 2.97844 1.25862 32.10086 1.000 50.99598 98 LEU D CA 1
ATOM 4913 C C . LEU D 1 98 ? 1.92432 0.53180 31.27687 1.000 53.77033 98 LEU D C 1
ATOM 4914 O O . LEU D 1 98 ? 1.64342 -0.64818 31.50727 1.000 52.32670 98 LEU D O 1
ATOM 4919 N N . ARG D 1 99 ? 1.34525 1.24311 30.31516 1.000 56.17446 99 ARG D N 1
ATOM 4920 C CA . ARG D 1 99 ? 0.36230 0.72836 29.37553 1.000 49.74600 99 ARG D CA 1
ATOM 4921 C C . ARG D 1 99 ? 0.98818 0.52042 28.00154 1.000 56.30345 99 ARG D C 1
ATOM 4922 O O . ARG D 1 99 ? 2.01235 1.13101 27.67567 1.000 56.57159 99 ARG D O 1
ATOM 4930 N N . PRO D 1 100 ? 0.39753 -0.33632 27.16239 1.000 60.37839 100 PRO D N 1
ATOM 4931 C CA . PRO D 1 100 ? 0.94715 -0.51336 25.80629 1.000 53.42253 100 PRO D CA 1
ATOM 4932 C C . PRO D 1 100 ? 1.01852 0.77748 25.00474 1.000 50.36757 100 PRO D C 1
ATOM 4933 O O . PRO D 1 100 ? 1.94995 0.94348 24.20904 1.000 45.30056 100 PRO D O 1
ATOM 4937 N N . GLU D 1 101 ? 0.07376 1.70342 25.19089 1.000 47.50079 101 GLU D N 1
ATOM 4938 C CA . GLU D 1 101 ? 0.12587 2.95228 24.43672 1.000 55.92891 101 GLU D CA 1
ATOM 4939 C C . GLU D 1 101 ? 1.22774 3.88973 24.91302 1.000 49.52559 101 GLU D C 1
ATOM 4940 O O . GLU D 1 101 ? 1.42260 4.94016 24.29310 1.000 55.24950 101 GLU D O 1
ATOM 4946 N N . ASP D 1 102 ? 1.94138 3.54685 25.98808 1.000 49.05736 102 ASP D N 1
ATOM 4947 C CA . ASP D 1 102 ? 3.12950 4.28673 26.39201 1.000 45.14610 102 ASP D CA 1
ATOM 4948 C C . ASP D 1 102 ? 4.35018 3.93990 25.55382 1.000 46.71223 102 ASP D C 1
ATOM 4949 O O . ASP D 1 102 ? 5.39472 4.58125 25.71979 1.000 44.14472 102 ASP D O 1
ATOM 4954 N N . THR D 1 103 ? 4.24869 2.93465 24.68263 1.000 39.31832 103 THR D N 1
ATOM 4955 C CA . THR D 1 103 ? 5.34380 2.55566 23.79913 1.000 43.70675 103 THR D CA 1
ATOM 4956 C C . THR D 1 103 ? 5.66547 3.70921 22.85847 1.000 40.73866 103 THR D C 1
ATOM 4957 O O . THR D 1 103 ? 4.83580 4.08414 22.02489 1.000 42.05161 103 THR D O 1
ATOM 4961 N N . ALA D 1 104 ? 6.85470 4.28635 22.99897 1.000 40.71721 104 ALA D N 1
ATOM 4962 C CA . ALA D 1 104 ? 7.24059 5.46404 22.23024 1.000 45.71910 104 ALA D CA 1
ATOM 4963 C C . ALA D 1 104 ? 8.73458 5.68458 22.41398 1.000 44.83934 104 ALA D C 1
ATOM 4964 O O . ALA D 1 104 ? 9.36806 5.07954 23.28361 1.000 42.43835 104 ALA D O 1
ATOM 4966 N N . VAL D 1 105 ? 9.29188 6.54754 21.56741 1.000 42.23226 105 VAL D N 1
ATOM 4967 C CA . VAL D 1 105 ? 10.61373 7.12303 21.79171 1.000 42.62058 105 VAL D CA 1
ATOM 4968 C C . VAL D 1 105 ? 10.43969 8.36557 22.65446 1.000 38.17852 105 VAL D C 1
ATOM 4969 O O . VAL D 1 105 ? 9.59198 9.21706 22.36561 1.000 40.31955 105 VAL D O 1
ATOM 4973 N N . TYR D 1 106 ? 11.23485 8.47107 23.71191 1.000 37.13203 106 TYR D N 1
ATOM 4974 C CA . TYR D 1 106 ? 11.11889 9.54653 24.68806 1.000 40.47518 106 TYR D CA 1
ATOM 4975 C C . TYR D 1 106 ? 12.35878 10.42341 24.62497 1.000 41.80163 106 TYR D C 1
ATOM 4976 O O . TYR D 1 106 ? 13.48480 9.91900 24.67643 1.000 43.93423 106 TYR D O 1
ATOM 4985 N N . TYR D 1 107 ? 12.14958 11.72884 24.50919 1.000 40.16060 107 TYR D N 1
ATOM 4986 C CA . TYR D 1 107 ? 13.23031 12.70019 24.47993 1.000 37.29070 107 TYR D CA 1
ATOM 4987 C C . TYR D 1 107 ? 13.09865 13.62938 25.67590 1.000 41.16924 107 TYR D C 1
ATOM 4988 O O . TYR D 1 107 ? 11.98918 14.04095 26.02906 1.000 36.03382 107 TYR D O 1
ATOM 4997 N N . CYS D 1 108 ? 14.22776 13.96870 26.28957 1.000 38.15887 108 CYS D N 1
ATOM 4998 C CA . CYS D 1 108 ? 14.29045 15.10109 27.20048 1.000 45.62555 108 CYS D CA 1
ATOM 4999 C C . CYS D 1 108 ? 14.76165 16.31619 26.41349 1.000 42.31916 108 CYS D C 1
ATOM 5000 O O . CYS D 1 108 ? 15.65707 16.20523 25.56878 1.000 43.04117 108 CYS D O 1
ATOM 5003 N N . VAL D 1 109 ? 14.13001 17.46131 26.65881 1.000 42.09763 109 VAL D N 1
ATOM 5004 C CA . VAL D 1 109 ? 14.37473 18.67057 25.88294 1.000 40.69282 109 VAL D CA 1
ATOM 5005 C C . VAL D 1 109 ? 14.56456 19.84537 26.83192 1.000 42.27205 109 VAL D C 1
ATOM 5006 O O . VAL D 1 109 ? 13.79883 20.02007 27.78775 1.000 36.66110 109 VAL D O 1
ATOM 5010 N N . ARG D 1 110 ? 15.58401 20.65293 26.55497 1.000 43.37264 110 ARG D N 1
ATOM 5011 C CA . ARG D 1 110 ? 15.84301 21.88718 27.28032 1.000 38.65620 110 ARG D CA 1
ATOM 5012 C C . ARG D 1 110 ? 15.07100 23.03300 26.63500 1.000 43.62869 110 ARG D C 1
ATOM 5013 O O . ARG D 1 110 ? 15.02452 23.14756 25.40686 1.000 45.82390 110 ARG D O 1
ATOM 5021 N N . ASP D 1 111 ? 14.45657 23.87613 27.46709 1.000 37.53384 111 ASP D N 1
ATOM 5022 C CA . ASP D 1 111 ? 13.82672 25.11350 27.01063 1.000 37.92871 111 ASP D CA 1
ATOM 5023 C C . ASP D 1 111 ? 14.78021 26.26198 27.30628 1.000 42.41446 111 ASP D C 1
ATOM 5024 O O . ASP D 1 111 ? 14.96646 26.63690 28.46789 1.000 39.74226 111 ASP D O 1
ATOM 5029 N N . ARG D 1 112 ? 15.37713 26.82609 26.25753 1.000 38.03054 112 ARG D N 1
ATOM 5030 C CA . ARG D 1 112 ? 16.33652 27.91724 26.42731 1.000 42.89180 112 ARG D CA 1
ATOM 5031 C C . ARG D 1 112 ? 15.58936 29.25041 26.47837 1.000 42.12598 112 ARG D C 1
ATOM 5032 O O . ARG D 1 112 ? 15.67386 30.09400 25.58404 1.000 40.49171 112 ARG D O 1
ATOM 5040 N N . THR D 1 113 ? 14.84873 29.42840 27.57092 1.000 41.28920 113 THR D N 1
ATOM 5041 C CA . THR D 1 113 ? 14.06619 30.63980 27.80545 1.000 38.83005 113 THR D CA 1
ATOM 5042 C C . THR D 1 113 ? 14.29349 31.08138 29.24480 1.000 47.61813 113 THR D C 1
ATOM 5043 O O . THR D 1 113 ? 13.89307 30.37749 30.17719 1.000 42.11685 113 THR D O 1
ATOM 5047 N N . TYR D 1 114 ? 14.92717 32.24025 29.42764 1.000 42.02703 114 TYR D N 1
ATOM 5048 C CA . TYR D 1 114 ? 15.14212 32.79634 30.75674 1.000 44.83229 114 TYR D CA 1
ATOM 5049 C C . TYR D 1 114 ? 15.33236 34.30112 30.64261 1.000 44.65711 114 TYR D C 1
ATOM 5050 O O . TYR D 1 114 ? 16.10381 34.77359 29.80428 1.000 43.85591 114 TYR D O 1
ATOM 5059 N N . TYR D 1 115 ? 14.64179 35.04373 31.50344 1.000 41.16520 115 TYR D N 1
ATOM 5060 C CA . TYR D 1 115 ? 14.61017 36.50145 31.44954 1.000 44.04183 115 TYR D CA 1
ATOM 5061 C C . TYR D 1 115 ? 15.38074 37.06955 32.63785 1.000 49.15039 115 TYR D C 1
ATOM 5062 O O . TYR D 1 115 ? 14.91739 36.99787 33.78163 1.000 45.88109 115 TYR D O 1
ATOM 5071 N N . SER D 1 116 ? 16.55827 37.62933 32.36153 1.000 47.10171 116 SER D N 1
ATOM 5072 C CA . SER D 1 116 ? 17.40693 38.23030 33.37913 1.000 46.90720 116 SER D CA 1
ATOM 5073 C C . SER D 1 116 ? 17.25245 39.74397 33.45493 1.000 49.58572 116 SER D C 1
ATOM 5074 O O . SER D 1 116 ? 17.98421 40.39284 34.20966 1.000 50.74784 116 SER D O 1
ATOM 5077 N N . GLY D 1 117 ? 16.32477 40.32081 32.69459 1.000 47.14418 117 GLY D N 1
ATOM 5078 C CA . GLY D 1 117 ? 16.17072 41.76349 32.66032 1.000 46.61331 117 GLY D CA 1
ATOM 5079 C C . GLY D 1 117 ? 17.26414 42.45368 31.86908 1.000 48.34842 117 GLY D C 1
ATOM 5080 O O . GLY D 1 117 ? 16.98965 43.11437 30.86303 1.000 53.25448 117 GLY D O 1
ATOM 5081 N N . VAL D 1 118 ? 18.51241 42.30804 32.32361 1.000 45.06433 118 VAL D N 1
ATOM 5082 C CA . VAL D 1 118 ? 19.65995 42.83883 31.59127 1.000 46.52966 118 VAL D CA 1
ATOM 5083 C C . VAL D 1 118 ? 19.78907 42.17489 30.22598 1.000 55.43341 118 VAL D C 1
ATOM 5084 O O . VAL D 1 118 ? 20.24072 42.80083 29.25733 1.000 51.61816 118 VAL D O 1
ATOM 5088 N N . TYR D 1 119 ? 19.40342 40.90664 30.12736 1.000 50.63752 119 TYR D N 1
ATOM 5089 C CA . TYR D 1 119 ? 19.43109 40.14957 28.88214 1.000 47.83131 119 TYR D CA 1
ATOM 5090 C C . TYR D 1 119 ? 18.43096 39.00873 29.02574 1.000 53.22435 119 TYR D C 1
ATOM 5091 O O . TYR D 1 119 ? 17.84482 38.80957 30.09420 1.000 50.03908 119 TYR D O 1
ATOM 5100 N N . TYR D 1 120 ? 18.23879 38.25647 27.94281 1.000 49.13609 120 TYR D N 1
ATOM 5101 C CA . TYR D 1 120 ? 17.33463 37.11284 27.96836 1.000 38.71890 120 TYR D CA 1
ATOM 5102 C C . TYR D 1 120 ? 17.62130 36.20408 26.78044 1.000 41.73403 120 TYR D C 1
ATOM 5103 O O . TYR D 1 120 ? 18.32503 36.57321 25.83816 1.000 41.34767 120 TYR D O 1
ATOM 5112 N N . THR D 1 121 ? 17.07136 34.99404 26.85569 1.000 42.23967 121 THR D N 1
ATOM 5113 C CA . THR D 1 121 ? 16.95890 34.08784 25.72341 1.000 45.37287 121 THR D CA 1
ATOM 5114 C C . THR D 1 121 ? 15.52610 33.57916 25.66439 1.000 39.80311 121 THR D C 1
ATOM 5115 O O . THR D 1 121 ? 14.83633 33.51159 26.68395 1.000 44.03868 121 THR D O 1
ATOM 5119 N N . GLU D 1 122 ? 15.07451 33.23899 24.46516 1.000 37.77384 122 GLU D N 1
ATOM 5120 C CA . GLU D 1 122 ? 13.73206 32.70268 24.28511 1.000 42.56093 122 GLU D CA 1
ATOM 5121 C C . GLU D 1 122 ? 13.70354 31.88879 22.99247 1.000 36.65522 122 GLU D C 1
ATOM 5122 O O . GLU D 1 122 ? 12.91422 32.13033 22.08016 1.000 37.47368 122 GLU D O 1
ATOM 5128 N N . ASP D 1 123 ? 14.59323 30.89584 22.91494 1.000 38.51588 123 ASP D N 1
ATOM 5129 C CA . ASP D 1 123 ? 14.65932 29.99022 21.77557 1.000 41.39878 123 ASP D CA 1
ATOM 5130 C C . ASP D 1 123 ? 13.65976 28.84447 21.86198 1.000 39.42389 123 ASP D C 1
ATOM 5131 O O . ASP D 1 123 ? 13.44869 28.15254 20.86061 1.000 34.32785 123 ASP D O 1
ATOM 5136 N N . GLY D 1 124 ? 13.04185 28.62346 23.01837 1.000 34.71918 124 GLY D N 1
ATOM 5137 C CA . GLY D 1 124 ? 12.17100 27.47394 23.16101 1.000 33.28495 124 GLY D CA 1
ATOM 5138 C C . GLY D 1 124 ? 12.97009 26.18465 23.26075 1.000 36.28071 124 GLY D C 1
ATOM 5139 O O . GLY D 1 124 ? 14.11556 26.16826 23.71543 1.000 35.49058 124 GLY D O 1
ATOM 5140 N N . LEU D 1 125 ? 12.35588 25.09279 22.80436 1.000 36.68914 125 LEU D N 1
ATOM 5141 C CA . LEU D 1 125 ? 12.94283 23.75456 22.91202 1.000 39.50085 125 LEU D CA 1
ATOM 5142 C C . LEU D 1 125 ? 14.03168 23.59678 21.85719 1.000 37.74152 125 LEU D C 1
ATOM 5143 O O . LEU D 1 125 ? 13.75846 23.20639 20.72044 1.000 38.77922 125 LEU D O 1
ATOM 5148 N N . ASP D 1 126 ? 15.28218 23.87810 22.23257 1.000 34.24555 126 ASP D N 1
ATOM 5149 C CA . ASP D 1 126 ? 16.36506 23.91455 21.25924 1.000 43.41473 126 ASP D CA 1
ATOM 5150 C C . ASP D 1 126 ? 17.36785 22.77481 21.37947 1.000 44.67639 126 ASP D C 1
ATOM 5151 O O . ASP D 1 126 ? 18.04212 22.47017 20.39163 1.000 51.10531 126 ASP D O 1
ATOM 5156 N N . SER D 1 127 ? 17.49543 22.14448 22.54430 1.000 39.76982 127 SER D N 1
ATOM 5157 C CA . SER D 1 127 ? 18.48226 21.08964 22.74806 1.000 43.03772 127 SER D CA 1
ATOM 5158 C C . SER D 1 127 ? 17.77326 19.81464 23.18009 1.000 41.65219 127 SER D C 1
ATOM 5159 O O . SER D 1 127 ? 17.05648 19.81034 24.18730 1.000 46.20142 127 SER D O 1
ATOM 5162 N N . TRP D 1 128 ? 17.97727 18.73871 22.41965 1.000 43.07102 128 TRP D N 1
ATOM 5163 C CA . TRP D 1 128 ? 17.26552 17.48087 22.60191 1.000 41.37814 128 TRP D CA 1
ATOM 5164 C C . TRP D 1 128 ? 18.23597 16.35486 22.93347 1.000 50.89778 128 TRP D C 1
ATOM 5165 O O . TRP D 1 128 ? 19.36694 16.31961 22.43898 1.000 47.73675 128 TRP D O 1
ATOM 5176 N N . GLY D 1 129 ? 17.77773 15.42213 23.76284 1.000 44.70451 129 GLY D N 1
ATOM 5177 C CA . GLY D 1 129 ? 18.51871 14.19746 23.97206 1.000 45.19066 129 GLY D CA 1
ATOM 5178 C C . GLY D 1 129 ? 18.41241 13.27155 22.77261 1.000 49.39345 129 GLY D C 1
ATOM 5179 O O . GLY D 1 129 ? 17.59022 13.44955 21.87133 1.000 41.68716 129 GLY D O 1
ATOM 5180 N N . GLN D 1 130 ? 19.26652 12.24650 22.76637 1.000 48.05642 130 GLN D N 1
ATOM 5181 C CA . GLN D 1 130 ? 19.29595 11.33081 21.63180 1.000 42.19374 130 GLN D CA 1
ATOM 5182 C C . GLN D 1 130 ? 18.02240 10.50549 21.51540 1.000 41.76344 130 GLN D C 1
ATOM 5183 O O . GLN D 1 130 ? 17.78290 9.91098 20.45903 1.000 44.30988 130 GLN D O 1
ATOM 5189 N N . GLY D 1 131 ? 17.19943 10.46386 22.56208 1.000 39.45906 131 GLY D N 1
ATOM 5190 C CA . GLY D 1 131 ? 15.98582 9.66810 22.54518 1.000 46.64409 131 GLY D CA 1
ATOM 5191 C C . GLY D 1 131 ? 16.21373 8.20301 22.86837 1.000 45.38108 131 GLY D C 1
ATOM 5192 O O . GLY D 1 131 ? 17.14141 7.58773 22.33480 1.000 45.68108 131 GLY D O 1
ATOM 5193 N N . VAL D 1 132 ? 15.38425 7.63547 23.74733 1.000 50.18933 132 VAL D N 1
ATOM 5194 C CA . VAL D 1 132 ? 15.42494 6.21369 24.07809 1.000 48.91950 132 VAL D CA 1
ATOM 5195 C C . VAL D 1 132 ? 14.04884 5.61215 23.82818 1.000 43.55513 132 VAL D C 1
ATOM 5196 O O . VAL D 1 132 ? 13.02230 6.25363 24.07863 1.000 44.37819 132 VAL D O 1
ATOM 5200 N N . LEU D 1 133 ? 14.03009 4.37612 23.33887 1.000 41.42500 133 LEU D N 1
ATOM 5201 C CA . LEU D 1 133 ? 12.78173 3.68056 23.06014 1.000 48.60258 133 LEU D CA 1
ATOM 5202 C C . LEU D 1 133 ? 12.29880 2.93991 24.30430 1.000 49.55346 133 LEU D C 1
ATOM 5203 O O . LEU D 1 133 ? 13.06396 2.20776 24.94096 1.000 45.60515 133 LEU D O 1
ATOM 5208 N N . VAL D 1 134 ? 11.03040 3.14166 24.64606 1.000 45.57211 134 VAL D N 1
ATOM 5209 C CA . VAL D 1 134 ? 10.36146 2.42187 25.72195 1.000 43.88414 134 VAL D CA 1
ATOM 5210 C C . VAL D 1 134 ? 9.31088 1.52767 25.08223 1.000 45.42333 134 VAL D C 1
ATOM 5211 O O . VAL D 1 134 ? 8.43512 2.01312 24.35635 1.000 42.60720 134 VAL D O 1
ATOM 5215 N N . THR D 1 135 ? 9.40568 0.22331 25.33659 1.000 49.39480 135 THR D N 1
ATOM 5216 C CA . THR D 1 135 ? 8.49035 -0.76458 24.77805 1.000 42.05067 135 THR D CA 1
ATOM 5217 C C . THR D 1 135 ? 7.73994 -1.42747 25.92110 1.000 48.29548 135 THR D C 1
ATOM 5218 O O . THR D 1 135 ? 8.35347 -2.07765 26.77264 1.000 45.63706 135 THR D O 1
ATOM 5222 N N . VAL D 1 136 ? 6.42309 -1.26615 25.94218 1.000 50.17449 136 VAL D N 1
ATOM 5223 C CA . VAL D 1 136 ? 5.57803 -1.88509 26.95570 1.000 52.04289 136 VAL D CA 1
ATOM 5224 C C . VAL D 1 136 ? 4.95375 -3.11790 26.31644 1.000 51.20305 136 VAL D C 1
ATOM 5225 O O . VAL D 1 136 ? 3.98802 -3.01834 25.55586 1.000 48.81010 136 VAL D O 1
ATOM 5229 N N . SER D 1 137 ? 5.50411 -4.28808 26.62988 1.000 50.77603 137 SER D N 1
ATOM 5230 C CA . SER D 1 137 ? 5.03296 -5.52928 26.03566 1.000 50.32386 137 SER D CA 1
ATOM 5231 C C . SER D 1 137 ? 5.29215 -6.68026 26.99633 1.000 48.79108 137 SER D C 1
ATOM 5232 O O . SER D 1 137 ? 6.24998 -6.65924 27.77502 1.000 45.10732 137 SER D O 1
ATOM 5235 N N . SER D 1 138 ? 4.42670 -7.69012 26.93134 1.000 57.06108 138 SER D N 1
ATOM 5236 C CA . SER D 1 138 ? 4.63622 -8.90112 27.71133 1.000 52.43550 138 SER D CA 1
ATOM 5237 C C . SER D 1 138 ? 5.60113 -9.87347 27.04546 1.000 53.73159 138 SER D C 1
ATOM 5238 O O . SER D 1 138 ? 6.00589 -10.84841 27.68722 1.000 55.03739 138 SER D O 1
ATOM 5241 N N . ALA D 1 139 ? 5.98124 -9.63605 25.79053 1.000 48.04404 139 ALA D N 1
ATOM 5242 C CA . ALA D 1 139 ? 6.92095 -10.51772 25.11330 1.000 41.22716 139 ALA D CA 1
ATOM 5243 C C . ALA D 1 139 ? 8.31401 -10.39255 25.72636 1.000 49.33353 139 ALA D C 1
ATOM 5244 O O . ALA D 1 139 ? 8.66634 -9.38323 26.34506 1.000 52.01259 139 ALA D O 1
ATOM 5246 N N . SER D 1 140 ? 9.11088 -11.44107 25.54246 1.000 44.49356 140 SER D N 1
ATOM 5247 C CA . SER D 1 140 ? 10.43022 -11.55046 26.14526 1.000 42.90700 140 SER D CA 1
ATOM 5248 C C . SER D 1 140 ? 11.50628 -11.07295 25.17859 1.000 50.79793 140 SER D C 1
ATOM 5249 O O . SER D 1 140 ? 11.34966 -11.14128 23.95684 1.000 51.69657 140 SER D O 1
ATOM 5252 N N . THR D 1 141 ? 12.60746 -10.58945 25.74075 1.000 47.13824 141 THR D N 1
ATOM 5253 C CA . THR D 1 141 ? 13.74261 -10.19260 24.92346 1.000 44.35440 141 THR D CA 1
ATOM 5254 C C . THR D 1 141 ? 14.35419 -11.40927 24.23860 1.000 51.58324 141 THR D C 1
ATOM 5255 O O . THR D 1 141 ? 14.48397 -12.47988 24.83762 1.000 47.99498 141 THR D O 1
ATOM 5259 N N . LYS D 1 142 ? 14.72977 -11.24377 22.97160 1.000 52.92207 142 LYS D N 1
ATOM 5260 C CA . LYS D 1 142 ? 15.33154 -12.33442 22.21543 1.000 50.89270 142 LYS D CA 1
ATOM 5261 C C . LYS D 1 142 ? 16.27544 -11.76794 21.16606 1.000 51.58082 142 LYS D C 1
ATOM 5262 O O . LYS D 1 142 ? 15.89805 -10.86527 20.41372 1.000 46.20649 142 LYS D O 1
ATOM 5268 N N . GLY D 1 143 ? 17.49391 -12.30365 21.11749 1.000 47.14382 143 GLY D N 1
ATOM 5269 C CA . GLY D 1 143 ? 18.47145 -11.89598 20.13858 1.000 43.89089 143 GLY D CA 1
ATOM 5270 C C . GLY D 1 143 ? 18.15791 -12.41627 18.74978 1.000 55.04082 143 GLY D C 1
ATOM 5271 O O . GLY D 1 143 ? 17.42621 -13.39635 18.57451 1.000 48.52757 143 GLY D O 1
ATOM 5272 N N . PRO D 1 144 ? 18.70944 -11.76332 17.73119 1.000 53.57462 144 PRO D N 1
ATOM 5273 C CA . PRO D 1 144 ? 18.43282 -12.15717 16.34887 1.000 44.91887 144 PRO D CA 1
ATOM 5274 C C . PRO D 1 144 ? 19.43893 -13.16160 15.80777 1.000 41.92165 144 PRO D C 1
ATOM 5275 O O . PRO D 1 144 ? 20.53131 -13.35101 16.34371 1.000 44.92198 144 PRO D O 1
ATOM 5279 N N . SER D 1 145 ? 19.04419 -13.79292 14.70856 1.000 42.13855 145 SER D N 1
ATOM 5280 C CA . SER D 1 145 ? 19.95208 -14.54692 13.85826 1.000 43.09178 145 SER D CA 1
ATOM 5281 C C . SER D 1 145 ? 20.31260 -13.70050 12.64296 1.000 46.96125 145 SER D C 1
ATOM 5282 O O . SER D 1 145 ? 19.46779 -12.97322 12.11182 1.000 48.55782 145 SER D O 1
ATOM 5285 N N . VAL D 1 146 ? 21.56710 -13.79578 12.20592 1.000 46.29237 146 VAL D N 1
ATOM 5286 C CA . VAL D 1 146 ? 22.08268 -12.99863 11.09755 1.000 41.98377 146 VAL D CA 1
ATOM 5287 C C . VAL D 1 146 ? 22.49945 -13.93966 9.97546 1.000 47.42432 146 VAL D C 1
ATOM 5288 O O . VAL D 1 146 ? 23.39181 -14.77780 10.15796 1.000 51.42340 146 VAL D O 1
ATOM 5292 N N . PHE D 1 147 ? 21.86556 -13.79042 8.81190 1.000 45.84400 147 PHE D N 1
ATOM 5293 C CA . PHE D 1 147 ? 22.15069 -14.61858 7.65376 1.000 44.21561 147 PHE D CA 1
ATOM 5294 C C . PHE D 1 147 ? 22.56102 -13.75296 6.46853 1.000 46.78650 147 PHE D C 1
ATOM 5295 O O . PHE D 1 147 ? 22.02193 -12.65531 6.28624 1.000 47.37516 147 PHE D O 1
ATOM 5303 N N . PRO D 1 148 ? 23.50638 -14.21139 5.65117 1.000 45.06358 148 PRO D N 1
ATOM 5304 C CA . PRO D 1 148 ? 23.93828 -13.40850 4.50224 1.000 45.09936 148 PRO D CA 1
ATOM 5305 C C . PRO D 1 148 ? 22.91135 -13.41785 3.38144 1.000 45.74871 148 PRO D C 1
ATOM 5306 O O . PRO D 1 148 ? 22.23516 -14.42025 3.13243 1.000 46.37481 148 PRO D O 1
ATOM 5310 N N . LEU D 1 149 ? 22.79624 -12.27262 2.70913 1.000 46.79324 149 LEU D N 1
ATOM 5311 C CA . LEU D 1 149 ? 21.99550 -12.12356 1.49807 1.000 41.64290 149 LEU D CA 1
ATOM 5312 C C . LEU D 1 149 ? 22.96196 -11.96490 0.33148 1.000 49.84010 149 LEU D C 1
ATOM 5313 O O . LEU D 1 149 ? 23.60014 -10.91546 0.18604 1.000 45.32723 149 LEU D O 1
ATOM 5318 N N . ALA D 1 150 ? 23.07557 -13.00579 -0.48754 1.000 50.80708 150 ALA D N 1
ATOM 5319 C CA . ALA D 1 150 ? 23.98976 -13.02775 -1.61773 1.000 52.36957 150 ALA D CA 1
ATOM 5320 C C . ALA D 1 150 ? 23.27051 -13.58932 -2.83371 1.000 52.64591 150 ALA D C 1
ATOM 5321 O O . ALA D 1 150 ? 22.39433 -14.45174 -2.69628 1.000 49.32450 150 ALA D O 1
ATOM 5323 N N . PRO D 1 151 ? 23.60936 -13.11681 -4.03066 1.000 50.94856 151 PRO D N 1
ATOM 5324 C CA . PRO D 1 151 ? 22.99737 -13.67262 -5.24162 1.000 46.86566 151 PRO D CA 1
ATOM 5325 C C . PRO D 1 151 ? 23.45561 -15.10286 -5.48233 1.000 45.59109 151 PRO D C 1
ATOM 5326 O O . PRO D 1 151 ? 24.51831 -15.53015 -5.02669 1.000 46.22401 151 PRO D O 1
ATOM 5330 N N . SER D 1 152 ? 22.63142 -15.84401 -6.22193 1.000 49.90740 152 SER D N 1
ATOM 5331 C CA . SER D 1 152 ? 22.95872 -17.22103 -6.56525 1.000 58.31295 152 SER D CA 1
ATOM 5332 C C . SER D 1 152 ? 24.21731 -17.27665 -7.43608 1.000 53.88699 152 SER D C 1
ATOM 5333 O O . SER D 1 152 ? 24.68853 -16.27037 -7.97095 1.000 52.62223 152 SER D O 1
ATOM 5336 N N . SER D 1 153 ? 24.75679 -18.48986 -7.58316 1.000 62.05635 153 SER D N 1
ATOM 5337 C CA . SER D 1 153 ? 25.97368 -18.69587 -8.36237 1.000 57.68247 153 SER D CA 1
ATOM 5338 C C . SER D 1 153 ? 25.80044 -18.38818 -9.84189 1.000 50.76584 153 SER D C 1
ATOM 5339 O O . SER D 1 153 ? 26.80493 -18.30377 -10.55515 1.000 53.75890 153 SER D O 1
ATOM 5342 N N . LYS D 1 154 ? 24.57017 -18.24031 -10.32052 1.000 52.12532 154 LYS D N 1
ATOM 5343 C CA . LYS D 1 154 ? 24.34356 -17.89270 -11.71549 1.000 56.94878 154 LYS D CA 1
ATOM 5344 C C . LYS D 1 154 ? 25.00014 -16.55333 -12.03435 1.000 60.35269 154 LYS D C 1
ATOM 5345 O O . LYS D 1 154 ? 24.66728 -15.52918 -11.42924 1.000 59.23960 154 LYS D O 1
ATOM 5351 N N . SER D 1 155 ? 25.94433 -16.56646 -12.97379 1.000 60.98806 155 SER D N 1
ATOM 5352 C CA . SER D 1 155 ? 26.66415 -15.35095 -13.33041 1.000 60.94637 155 SER D CA 1
ATOM 5353 C C . SER D 1 155 ? 25.74203 -14.36086 -14.02995 1.000 62.86814 155 SER D C 1
ATOM 5354 O O . SER D 1 155 ? 24.88099 -14.74021 -14.82942 1.000 55.45108 155 SER D O 1
ATOM 5357 N N . THR D 1 156 ? 25.93000 -13.08140 -13.72162 1.000 64.33942 156 THR D N 1
ATOM 5358 C CA . THR D 1 156 ? 25.16694 -12.00633 -14.33310 1.000 59.48991 156 THR D CA 1
ATOM 5359 C C . THR D 1 156 ? 26.12486 -10.93556 -14.83066 1.000 60.42632 156 THR D C 1
ATOM 5360 O O . THR D 1 156 ? 27.22330 -10.76313 -14.29366 1.000 55.05159 156 THR D O 1
ATOM 5364 N N . SER D 1 157 ? 25.69401 -10.21523 -15.86373 1.000 64.27945 157 SER D N 1
ATOM 5365 C CA . SER D 1 157 ? 26.51891 -9.21311 -16.52215 1.000 63.52966 157 SER D CA 1
ATOM 5366 C C . SER D 1 157 ? 26.16083 -7.78870 -16.11728 1.000 57.33758 157 SER D C 1
ATOM 5367 O O . SER D 1 157 ? 26.62736 -6.83911 -16.75505 1.000 55.34355 157 SER D O 1
ATOM 5370 N N . GLY D 1 158 ? 25.34844 -7.61674 -15.07819 1.000 64.33886 158 GLY D N 1
ATOM 5371 C CA . GLY D 1 158 ? 24.99535 -6.28173 -14.63978 1.000 50.81108 158 GLY D CA 1
ATOM 5372 C C . GLY D 1 158 ? 26.15791 -5.57840 -13.96761 1.000 53.80108 158 GLY D C 1
ATOM 5373 O O . GLY D 1 158 ? 26.99807 -6.19434 -13.31139 1.000 57.00446 158 GLY D O 1
ATOM 5374 N N . GLY D 1 159 ? 26.20273 -4.25538 -14.14114 1.000 53.63664 159 GLY D N 1
ATOM 5375 C CA . GLY D 1 159 ? 27.25243 -3.46313 -13.52793 1.000 43.40065 159 GLY D CA 1
ATOM 5376 C C . GLY D 1 159 ? 27.09836 -3.28309 -12.03273 1.000 52.60108 159 GLY D C 1
ATOM 5377 O O . GLY D 1 159 ? 28.08773 -2.99632 -11.34838 1.000 50.16716 159 GLY D O 1
ATOM 5378 N N . THR D 1 160 ? 25.88863 -3.46046 -11.50741 1.000 52.05108 160 THR D N 1
ATOM 5379 C CA . THR D 1 160 ? 25.60271 -3.23948 -10.09632 1.000 49.98611 160 THR D CA 1
ATOM 5380 C C . THR D 1 160 ? 25.18045 -4.54789 -9.44461 1.000 48.37929 160 THR D C 1
ATOM 5381 O O . THR D 1 160 ? 24.30007 -5.24868 -9.95510 1.000 45.64600 160 THR D O 1
ATOM 5385 N N . ALA D 1 161 ? 25.80930 -4.87080 -8.32208 1.000 49.26711 161 ALA D N 1
ATOM 5386 C CA . ALA D 1 161 ? 25.48740 -6.05877 -7.55027 1.000 49.43437 161 ALA D CA 1
ATOM 5387 C C . ALA D 1 161 ? 24.84742 -5.66008 -6.22973 1.000 49.11928 161 ALA D C 1
ATOM 5388 O O . ALA D 1 161 ? 25.18578 -4.62795 -5.64207 1.000 51.92886 161 ALA D O 1
ATOM 5390 N N . ALA D 1 162 ? 23.91745 -6.48747 -5.76591 1.000 43.23813 162 ALA D N 1
ATOM 5391 C CA . ALA D 1 162 ? 23.26120 -6.27770 -4.48455 1.000 42.98948 162 ALA D CA 1
ATOM 5392 C C . ALA D 1 162 ? 23.61678 -7.40491 -3.52729 1.000 48.62890 162 ALA D C 1
ATOM 5393 O O . ALA D 1 162 ? 23.64858 -8.57839 -3.91340 1.000 45.88736 162 ALA D O 1
ATOM 5395 N N . LEU D 1 163 ? 23.88290 -7.03835 -2.27637 1.000 51.79106 163 LEU D N 1
ATOM 5396 C CA . LEU D 1 163 ? 24.08483 -8.01035 -1.21313 1.000 49.75209 163 LEU D CA 1
ATOM 5397 C C . LEU D 1 163 ? 23.59178 -7.39614 0.08791 1.000 47.89558 163 LEU D C 1
ATOM 5398 O O . LEU D 1 163 ? 23.40081 -6.18084 0.18415 1.000 47.16515 163 LEU D O 1
ATOM 5403 N N . GLY D 1 164 ? 23.37321 -8.24368 1.08657 1.000 45.74746 164 GLY D N 1
ATOM 5404 C CA . GLY D 1 164 ? 22.81178 -7.74257 2.32335 1.000 46.34138 164 GLY D CA 1
ATOM 5405 C C . GLY D 1 164 ? 22.92166 -8.73263 3.46154 1.000 45.00813 164 GLY D C 1
ATOM 5406 O O . GLY D 1 164 ? 23.62704 -9.73877 3.37639 1.000 42.22888 164 GLY D O 1
ATOM 5407 N N . CYS D 1 165 ? 22.21006 -8.41734 4.54292 1.000 41.31611 165 CYS D N 1
ATOM 5408 C CA . CYS D 1 165 ? 22.14345 -9.26852 5.72340 1.000 45.88392 165 CYS D CA 1
ATOM 5409 C C . CYS D 1 165 ? 20.70344 -9.34639 6.20469 1.000 49.75646 165 CYS D C 1
ATOM 5410 O O . CYS D 1 165 ? 20.01743 -8.32245 6.29125 1.000 41.62255 165 CYS D O 1
ATOM 5413 N N . LEU D 1 166 ? 20.25125 -10.55984 6.51106 1.000 42.98444 166 LEU D N 1
ATOM 5414 C CA . LEU D 1 166 ? 18.92063 -10.79248 7.05369 1.000 39.83836 166 LEU D CA 1
ATOM 5415 C C . LEU D 1 166 ? 19.02746 -10.93392 8.56812 1.000 41.73224 166 LEU D C 1
ATOM 5416 O O . LEU D 1 166 ? 19.68195 -11.85534 9.06516 1.000 47.80739 166 LEU D O 1
ATOM 5421 N N . VAL D 1 167 ? 18.39645 -10.01923 9.29305 1.000 43.00198 167 VAL D N 1
ATOM 5422 C CA . VAL D 1 167 ? 18.39363 -10.01991 10.75207 1.000 40.78461 167 VAL D CA 1
ATOM 5423 C C . VAL D 1 167 ? 17.01361 -10.49793 11.19439 1.000 46.44270 167 VAL D C 1
ATOM 5424 O O . VAL D 1 167 ? 16.02889 -9.75964 11.08591 1.000 45.37313 167 VAL D O 1
ATOM 5428 N N . LYS D 1 168 ? 16.92558 -11.73391 11.68836 1.000 44.00091 168 LYS D N 1
ATOM 5429 C CA . LYS D 1 168 ? 15.64638 -12.42009 11.82282 1.000 45.89001 168 LYS D CA 1
ATOM 5430 C C . LYS D 1 168 ? 15.34761 -12.79662 13.27139 1.000 46.56188 168 LYS D C 1
ATOM 5431 O O . LYS D 1 168 ? 16.23764 -13.22999 14.01076 1.000 45.81159 168 LYS D O 1
ATOM 5437 N N . ASP D 1 169 ? 14.07854 -12.62597 13.66022 1.000 47.75125 169 ASP D N 1
ATOM 5438 C CA . ASP D 1 169 ? 13.52156 -13.07138 14.93813 1.000 47.85053 169 ASP D CA 1
ATOM 5439 C C . ASP D 1 169 ? 14.21820 -12.45765 16.14971 1.000 51.28819 169 ASP D C 1
ATOM 5440 O O . ASP D 1 169 ? 15.00709 -13.12476 16.82845 1.000 47.20297 169 ASP D O 1
ATOM 5445 N N . TYR D 1 170 ? 13.90763 -11.19844 16.44860 1.000 40.16492 170 TYR D N 1
ATOM 5446 C CA . TYR D 1 170 ? 14.45706 -10.53768 17.62031 1.000 40.43914 170 TYR D CA 1
ATOM 5447 C C . TYR D 1 170 ? 13.35185 -9.74463 18.29691 1.000 44.48992 170 TYR D C 1
ATOM 5448 O O . TYR D 1 170 ? 12.27948 -9.52502 17.72761 1.000 45.20117 170 TYR D O 1
ATOM 5457 N N . PHE D 1 171 ? 13.62064 -9.33856 19.53269 1.000 42.99158 171 PHE D N 1
ATOM 5458 C CA . PHE D 1 171 ? 12.69249 -8.51966 20.29761 1.000 43.66918 171 PHE D CA 1
ATOM 5459 C C . PHE D 1 171 ? 13.40571 -7.95834 21.51964 1.000 49.63135 171 PHE D C 1
ATOM 5460 O O . PHE D 1 171 ? 14.21015 -8.65058 22.13790 1.000 50.04059 171 PHE D O 1
ATOM 5468 N N . PRO D 1 172 ? 13.14579 -6.68341 21.84610 1.000 45.04995 172 PRO D N 1
ATOM 5469 C CA . PRO D 1 172 ? 12.33691 -5.76960 21.03817 1.000 48.49417 172 PRO D CA 1
ATOM 5470 C C . PRO D 1 172 ? 13.18881 -4.98299 20.04695 1.000 46.59264 172 PRO D C 1
ATOM 5471 O O . PRO D 1 172 ? 14.34325 -5.33752 19.80753 1.000 44.71566 172 PRO D O 1
ATOM 5475 N N . GLU D 1 173 ? 12.61573 -3.92722 19.47943 1.000 49.70690 173 GLU D N 1
ATOM 5476 C CA . GLU D 1 173 ? 13.38842 -2.93918 18.73576 1.000 49.53695 173 GLU D CA 1
ATOM 5477 C C . GLU D 1 173 ? 14.30898 -2.22275 19.72243 1.000 44.80624 173 GLU D C 1
ATOM 5478 O O . GLU D 1 173 ? 14.03839 -2.22607 20.92238 1.000 48.87455 173 GLU D O 1
ATOM 5484 N N . PRO D 1 174 ? 15.39729 -1.60563 19.23325 1.000 47.61299 174 PRO D N 1
ATOM 5485 C CA . PRO D 1 174 ? 15.82239 -1.54687 17.83586 1.000 48.24866 174 PRO D CA 1
ATOM 5486 C C . PRO D 1 174 ? 17.02150 -2.42864 17.53680 1.000 47.00407 174 PRO D C 1
ATOM 5487 O O . PRO D 1 174 ? 17.67306 -2.94156 18.44283 1.000 52.64196 174 PRO D O 1
ATOM 5491 N N . VAL D 1 175 ? 17.31296 -2.59176 16.25491 1.000 53.79956 175 VAL D N 1
ATOM 5492 C CA . VAL D 1 175 ? 18.57418 -3.15742 15.80621 1.000 53.83746 175 VAL D CA 1
ATOM 5493 C C . VAL D 1 175 ? 19.19111 -2.16833 14.82934 1.000 51.83271 175 VAL D C 1
ATOM 5494 O O . VAL D 1 175 ? 18.48468 -1.55912 14.01855 1.000 51.19306 175 VAL D O 1
ATOM 5498 N N . THR D 1 176 ? 20.49828 -1.96962 14.94110 1.000 51.01979 176 THR D N 1
ATOM 5499 C CA . THR D 1 176 ? 21.23742 -1.10807 14.03430 1.000 54.07748 176 THR D CA 1
ATOM 5500 C C . THR D 1 176 ? 22.16372 -1.95489 13.17685 1.000 53.62924 176 THR D C 1
ATOM 5501 O O . THR D 1 176 ? 22.76264 -2.92009 13.66128 1.000 50.20517 176 THR D O 1
ATOM 5505 N N . VAL D 1 177 ? 22.26530 -1.60174 11.89858 1.000 52.79346 177 VAL D N 1
ATOM 5506 C CA . VAL D 1 177 ? 23.13978 -2.29486 10.96124 1.000 50.47017 177 VAL D CA 1
ATOM 5507 C C . VAL D 1 177 ? 23.98864 -1.25103 10.25003 1.000 54.02748 177 VAL D C 1
ATOM 5508 O O . VAL D 1 177 ? 23.45027 -0.30364 9.66373 1.000 54.71682 177 VAL D O 1
ATOM 5512 N N . SER D 1 178 ? 25.30634 -1.41687 10.31163 1.000 48.55792 178 SER D N 1
ATOM 5513 C CA . SER D 1 178 ? 26.25105 -0.65146 9.51303 1.000 53.63948 178 SER D CA 1
ATOM 5514 C C . SER D 1 178 ? 27.00530 -1.60635 8.59690 1.000 56.70804 178 SER D C 1
ATOM 5515 O O . SER D 1 178 ? 26.89127 -2.82926 8.70878 1.000 52.76367 178 SER D O 1
ATOM 5518 N N . TRP D 1 179 ? 27.78107 -1.03931 7.67637 1.000 53.23166 179 TRP D N 1
ATOM 5519 C CA . TRP D 1 179 ? 28.53623 -1.82895 6.71409 1.000 55.24105 179 TRP D CA 1
ATOM 5520 C C . TRP D 1 179 ? 29.99194 -1.39121 6.73040 1.000 58.99491 179 TRP D C 1
ATOM 5521 O O . TRP D 1 179 ? 30.28679 -0.20083 6.58358 1.000 61.12032 179 TRP D O 1
ATOM 5532 N N . ASN D 1 180 ? 30.89224 -2.35677 6.91721 1.000 60.08597 180 ASN D N 1
ATOM 5533 C CA . ASN D 1 180 ? 32.33125 -2.10503 6.97355 1.000 60.21327 180 ASN D CA 1
ATOM 5534 C C . ASN D 1 180 ? 32.66094 -1.03832 8.01360 1.000 62.37041 180 ASN D C 1
ATOM 5535 O O . ASN D 1 180 ? 33.35368 -0.05521 7.74037 1.000 58.87596 180 ASN D O 1
ATOM 5540 N N . SER D 1 181 ? 32.13223 -1.24048 9.22104 1.000 65.29353 181 SER D N 1
ATOM 5541 C CA . SER D 1 181 ? 32.37797 -0.37922 10.37485 1.000 61.43364 181 SER D CA 1
ATOM 5542 C C . SER D 1 181 ? 31.99153 1.07121 10.11360 1.000 63.92937 181 SER D C 1
ATOM 5543 O O . SER D 1 181 ? 32.51702 1.97947 10.76216 1.000 66.39186 181 SER D O 1
ATOM 5546 N N . GLY D 1 182 ? 31.08283 1.30914 9.16963 1.000 61.68797 182 GLY D N 1
ATOM 5547 C CA . GLY D 1 182 ? 30.64692 2.64466 8.82961 1.000 57.54023 182 GLY D CA 1
ATOM 5548 C C . GLY D 1 182 ? 31.32453 3.24618 7.61781 1.000 63.80377 182 GLY D C 1
ATOM 5549 O O . GLY D 1 182 ? 30.89596 4.31209 7.15775 1.000 66.87535 182 GLY D O 1
ATOM 5550 N N . ALA D 1 183 ? 32.36649 2.60003 7.08729 1.000 64.64580 183 ALA D N 1
ATOM 5551 C CA . ALA D 1 183 ? 33.04214 3.12064 5.90398 1.000 61.93107 183 ALA D CA 1
ATOM 5552 C C . ALA D 1 183 ? 32.17183 3.04037 4.65803 1.000 64.22339 183 ALA D C 1
ATOM 5553 O O . ALA D 1 183 ? 32.44108 3.74770 3.68154 1.000 61.56327 183 ALA D O 1
ATOM 5555 N N . LEU D 1 184 ? 31.14343 2.19554 4.66552 1.000 62.07372 184 LEU D N 1
ATOM 5556 C CA . LEU D 1 184 ? 30.24620 2.02889 3.52796 1.000 59.47357 184 LEU D CA 1
ATOM 5557 C C . LEU D 1 184 ? 28.85729 2.49001 3.94451 1.000 58.41678 184 LEU D C 1
ATOM 5558 O O . LEU D 1 184 ? 28.17508 1.80838 4.71685 1.000 56.31041 184 LEU D O 1
ATOM 5563 N N . THR D 1 185 ? 28.44721 3.65344 3.44430 1.000 56.74160 185 THR D N 1
ATOM 5564 C CA . THR D 1 185 ? 27.11181 4.17636 3.68751 1.000 54.16814 185 THR D CA 1
ATOM 5565 C C . THR D 1 185 ? 26.35261 4.50368 2.41426 1.000 53.87089 185 THR D C 1
ATOM 5566 O O . THR D 1 185 ? 25.12099 4.58045 2.45660 1.000 49.83018 185 THR D O 1
ATOM 5570 N N . SER D 1 186 ? 27.04220 4.69872 1.29418 1.000 57.39034 186 SER D N 1
ATOM 5571 C CA . SER D 1 186 ? 26.38059 5.02518 0.04086 1.000 61.66035 186 SER D CA 1
ATOM 5572 C C . SER D 1 186 ? 25.74286 3.77197 -0.54591 1.000 55.53856 186 SER D C 1
ATOM 5573 O O . SER D 1 186 ? 26.38781 2.72292 -0.64452 1.000 57.04184 186 SER D O 1
ATOM 5576 N N . GLY D 1 187 ? 24.47367 3.88256 -0.92987 1.000 50.04537 187 GLY D N 1
ATOM 5577 C CA . GLY D 1 187 ? 23.75349 2.75943 -1.49207 1.000 50.82230 187 GLY D CA 1
ATOM 5578 C C . GLY D 1 187 ? 23.19463 1.78384 -0.48034 1.000 53.33077 187 GLY D C 1
ATOM 5579 O O . GLY D 1 187 ? 22.64112 0.75365 -0.88204 1.000 50.22072 187 GLY D O 1
ATOM 5580 N N . VAL D 1 188 ? 23.31852 2.07235 0.81446 1.000 46.13290 188 VAL D N 1
ATOM 5581 C CA . VAL D 1 188 ? 22.81906 1.19457 1.86820 1.000 48.40308 188 VAL D CA 1
ATOM 5582 C C . VAL D 1 188 ? 21.34277 1.48236 2.10209 1.000 50.67382 188 VAL D C 1
ATOM 5583 O O . VAL D 1 188 ? 20.93622 2.64557 2.21415 1.000 46.10517 188 VAL D O 1
ATOM 5587 N N . HIS D 1 189 ? 20.53922 0.42244 2.18700 1.000 45.42833 189 HIS D N 1
ATOM 5588 C CA . HIS D 1 189 ? 19.12919 0.52595 2.55296 1.000 40.07288 189 HIS D CA 1
ATOM 5589 C C . HIS D 1 189 ? 18.85301 -0.46182 3.67677 1.000 46.32832 189 HIS D C 1
ATOM 5590 O O . HIS D 1 189 ? 18.86379 -1.67708 3.45406 1.000 44.49555 189 HIS D O 1
ATOM 5597 N N . THR D 1 190 ? 18.60297 0.05206 4.87578 1.000 41.55202 190 THR D N 1
ATOM 5598 C CA . THR D 1 190 ? 18.17196 -0.76415 6.00313 1.000 40.82296 190 THR D CA 1
ATOM 5599 C C . THR D 1 190 ? 16.65880 -0.63360 6.12017 1.000 45.32380 190 THR D C 1
ATOM 5600 O O . THR D 1 190 ? 16.14169 0.45334 6.39952 1.000 41.89217 190 THR D O 1
ATOM 5604 N N . PHE D 1 191 ? 15.95370 -1.73762 5.89285 1.000 38.43046 191 PHE D N 1
ATOM 5605 C CA . PHE D 1 191 ? 14.50372 -1.70028 5.87660 1.000 41.13915 191 PHE D CA 1
ATOM 5606 C C . PHE D 1 191 ? 13.95621 -1.61693 7.29877 1.000 42.46282 191 PHE D C 1
ATOM 5607 O O . PHE D 1 191 ? 14.54102 -2.16965 8.23446 1.000 45.51075 191 PHE D O 1
ATOM 5615 N N . PRO D 1 192 ? 12.84598 -0.91176 7.49320 1.000 50.14275 192 PRO D N 1
ATOM 5616 C CA . PRO D 1 192 ? 12.22006 -0.90458 8.81734 1.000 47.75887 192 PRO D CA 1
ATOM 5617 C C . PRO D 1 192 ? 11.76596 -2.30720 9.18837 1.000 44.77455 192 PRO D C 1
ATOM 5618 O O . PRO D 1 192 ? 11.33635 -3.08788 8.33638 1.000 43.64874 192 PRO D O 1
ATOM 5622 N N . ALA D 1 193 ? 11.89463 -2.62582 10.47220 1.000 46.57001 193 ALA D N 1
ATOM 5623 C CA . ALA D 1 193 ? 11.53977 -3.94714 10.96360 1.000 42.86546 193 ALA D CA 1
ATOM 5624 C C . ALA D 1 193 ? 10.07910 -4.26158 10.67206 1.000 42.95111 193 ALA D C 1
ATOM 5625 O O . ALA D 1 193 ? 9.21374 -3.38463 10.71372 1.000 51.47987 193 ALA D O 1
ATOM 5627 N N . VAL D 1 194 ? 9.80820 -5.52231 10.36537 1.000 46.05938 194 VAL D N 1
ATOM 5628 C CA . VAL D 1 194 ? 8.44865 -6.02984 10.25802 1.000 47.50749 194 VAL D CA 1
ATOM 5629 C C . VAL D 1 194 ? 8.24601 -7.05180 11.36615 1.000 52.33748 194 VAL D C 1
ATOM 5630 O O . VAL D 1 194 ? 9.13998 -7.85767 11.65599 1.000 52.96042 194 VAL D O 1
ATOM 5634 N N . LEU D 1 195 ? 7.08639 -6.99643 12.01153 1.000 53.45946 195 LEU D N 1
ATOM 5635 C CA . LEU D 1 195 ? 6.75812 -7.94873 13.06302 1.000 53.68759 195 LEU D CA 1
ATOM 5636 C C . LEU D 1 195 ? 6.12414 -9.16776 12.40806 1.000 52.88687 195 LEU D C 1
ATOM 5637 O O . LEU D 1 195 ? 5.02559 -9.08447 11.84937 1.000 53.71829 195 LEU D O 1
ATOM 5642 N N . GLN D 1 196 ? 6.83222 -10.29139 12.45686 1.000 59.07990 196 GLN D N 1
ATOM 5643 C CA . GLN D 1 196 ? 6.33500 -11.53128 11.88877 1.000 62.35531 196 GLN D CA 1
ATOM 5644 C C . GLN D 1 196 ? 5.15854 -12.05608 12.71033 1.000 56.78118 196 GLN D C 1
ATOM 5645 O O . GLN D 1 196 ? 4.89950 -11.61573 13.83462 1.000 56.97753 196 GLN D O 1
ATOM 5651 N N . SER D 1 197 ? 4.43682 -13.01688 12.12725 1.000 61.92834 197 SER D N 1
ATOM 5652 C CA . SER D 1 197 ? 3.28757 -13.60231 12.80819 1.000 66.07771 197 SER D CA 1
ATOM 5653 C C . SER D 1 197 ? 3.67926 -14.28986 14.10868 1.000 63.88103 197 SER D C 1
ATOM 5654 O O . SER D 1 197 ? 2.82488 -14.47314 14.98193 1.000 59.38682 197 SER D O 1
ATOM 5657 N N . SER D 1 198 ? 4.95124 -14.66446 14.26053 1.000 67.55910 198 SER D N 1
ATOM 5658 C CA . SER D 1 198 ? 5.43086 -15.26950 15.49616 1.000 62.05743 198 SER D CA 1
ATOM 5659 C C . SER D 1 198 ? 5.54155 -14.27313 16.64110 1.000 59.94153 198 SER D C 1
ATOM 5660 O O . SER D 1 198 ? 5.83930 -14.68488 17.76633 1.000 64.16533 198 SER D O 1
ATOM 5663 N N . GLY D 1 199 ? 5.32119 -12.98578 16.38988 1.000 61.85237 199 GLY D N 1
ATOM 5664 C CA . GLY D 1 199 ? 5.50724 -11.97307 17.40823 1.000 53.40221 199 GLY D CA 1
ATOM 5665 C C . GLY D 1 199 ? 6.91736 -11.44387 17.53052 1.000 51.39108 199 GLY D C 1
ATOM 5666 O O . GLY D 1 199 ? 7.18421 -10.64546 18.43587 1.000 55.37468 199 GLY D O 1
ATOM 5667 N N . LEU D 1 200 ? 7.82657 -11.86783 16.65763 1.000 53.60090 200 LEU D N 1
ATOM 5668 C CA . LEU D 1 200 ? 9.20528 -11.40822 16.63724 1.000 46.80135 200 LEU D CA 1
ATOM 5669 C C . LEU D 1 200 ? 9.42260 -10.47804 15.44962 1.000 53.18055 200 LEU D C 1
ATOM 5670 O O . LEU D 1 200 ? 8.67030 -10.49871 14.47022 1.000 47.79734 200 LEU D O 1
ATOM 5675 N N . TYR D 1 201 ? 10.46112 -9.65258 15.55145 1.000 47.63050 201 TYR D N 1
ATOM 5676 C CA . TYR D 1 201 ? 10.80466 -8.70886 14.49905 1.000 46.87223 201 TYR D CA 1
ATOM 5677 C C . TYR D 1 201 ? 11.82406 -9.30899 13.53882 1.000 49.31477 201 TYR D C 1
ATOM 5678 O O . TYR D 1 201 ? 12.57140 -10.23077 13.87631 1.000 39.36858 201 TYR D O 1
ATOM 5687 N N . SER D 1 202 ? 11.85824 -8.74919 12.33110 1.000 46.61911 202 SER D N 1
ATOM 5688 C CA . SER D 1 202 ? 12.83678 -9.14009 11.32878 1.000 43.46961 202 SER D CA 1
ATOM 5689 C C . SER D 1 202 ? 13.02339 -7.99264 10.34737 1.000 45.41718 202 SER D C 1
ATOM 5690 O O . SER D 1 202 ? 12.06021 -7.30169 10.00553 1.000 44.29131 202 SER D O 1
ATOM 5693 N N . LEU D 1 203 ? 14.26257 -7.79532 9.90192 1.000 45.48513 203 LEU D N 1
ATOM 5694 C CA . LEU D 1 203 ? 14.54419 -6.83271 8.84756 1.000 47.23870 203 LEU D CA 1
ATOM 5695 C C . LEU D 1 203 ? 15.75593 -7.29709 8.05704 1.000 44.22274 203 LEU D C 1
ATOM 5696 O O . LEU D 1 203 ? 16.51155 -8.17231 8.48758 1.000 44.24013 203 LEU D O 1
ATOM 5701 N N . SER D 1 204 ? 15.92868 -6.69017 6.88654 1.000 37.70631 204 SER D N 1
ATOM 5702 C CA . SER D 1 204 ? 17.10578 -6.88120 6.05983 1.000 37.84760 204 SER D CA 1
ATOM 5703 C C . SER D 1 204 ? 17.76885 -5.53635 5.80341 1.000 42.03986 204 SER D C 1
ATOM 5704 O O . SER D 1 204 ? 17.10963 -4.49266 5.75843 1.000 42.18972 204 SER D O 1
ATOM 5707 N N . SER D 1 205 ? 19.08662 -5.57115 5.65803 1.000 40.88696 205 SER D N 1
ATOM 5708 C CA . SER D 1 205 ? 19.87329 -4.40493 5.28888 1.000 45.41101 205 SER D CA 1
ATOM 5709 C C . SER D 1 205 ? 20.65360 -4.75542 4.03389 1.000 46.18308 205 SER D C 1
ATOM 5710 O O . SER D 1 205 ? 21.46226 -5.68765 4.04897 1.000 48.47053 205 SER D O 1
ATOM 5713 N N . VAL D 1 206 ? 20.39881 -4.02578 2.94992 1.000 42.40318 206 VAL D N 1
ATOM 5714 C CA . VAL D 1 206 ? 21.02408 -4.29904 1.66353 1.000 42.02471 206 VAL D CA 1
ATOM 5715 C C . VAL D 1 206 ? 21.89299 -3.11444 1.26524 1.000 46.15239 206 VAL D C 1
ATOM 5716 O O . VAL D 1 206 ? 21.74981 -2.00037 1.77633 1.000 50.32948 206 VAL D O 1
ATOM 5720 N N . VAL D 1 207 ? 22.79953 -3.37063 0.32632 1.000 47.01457 207 VAL D N 1
ATOM 5721 C CA . VAL D 1 207 ? 23.63064 -2.32666 -0.26516 1.000 47.40730 207 VAL D CA 1
ATOM 5722 C C . VAL D 1 207 ? 23.93968 -2.72098 -1.70243 1.000 48.94424 207 VAL D C 1
ATOM 5723 O O . VAL D 1 207 ? 24.26774 -3.87930 -1.98042 1.000 46.38522 207 VAL D O 1
ATOM 5727 N N . THR D 1 208 ? 23.79977 -1.76709 -2.62159 1.000 43.72729 208 THR D N 1
ATOM 5728 C CA . THR D 1 208 ? 24.21474 -1.96897 -4.00253 1.000 45.89443 208 THR D CA 1
ATOM 5729 C C . THR D 1 208 ? 25.65566 -1.51611 -4.17748 1.000 49.59249 208 THR D C 1
ATOM 5730 O O . THR D 1 208 ? 26.11580 -0.57274 -3.52841 1.000 53.85170 208 THR D O 1
ATOM 5734 N N . VAL D 1 209 ? 26.36573 -2.19721 -5.06873 1.000 56.55108 209 VAL D N 1
ATOM 5735 C CA . VAL D 1 209 ? 27.81516 -2.05388 -5.14159 1.000 55.39189 209 VAL D CA 1
ATOM 5736 C C . VAL D 1 209 ? 28.28367 -2.45850 -6.53718 1.000 60.53396 209 VAL D C 1
ATOM 5737 O O . VAL D 1 209 ? 27.61358 -3.26488 -7.20187 1.000 58.96284 209 VAL D O 1
ATOM 5741 N N . PRO D 1 210 ? 29.38822 -1.90134 -7.04002 1.000 62.41723 210 PRO D N 1
ATOM 5742 C CA . PRO D 1 210 ? 29.88673 -2.31576 -8.35920 1.000 64.64605 210 PRO D CA 1
ATOM 5743 C C . PRO D 1 210 ? 30.17350 -3.80945 -8.42506 1.000 56.95014 210 PRO D C 1
ATOM 5744 O O . PRO D 1 210 ? 30.78259 -4.38900 -7.52300 1.000 59.76810 210 PRO D O 1
ATOM 5748 N N . SER D 1 211 ? 29.72965 -4.42990 -9.52114 1.000 60.17081 211 SER D N 1
ATOM 5749 C CA . SER D 1 211 ? 29.90368 -5.87012 -9.67705 1.000 60.49461 211 SER D CA 1
ATOM 5750 C C . SER D 1 211 ? 31.35362 -6.23904 -9.95360 1.000 69.37003 211 SER D C 1
ATOM 5751 O O . SER D 1 211 ? 31.78921 -7.33783 -9.59074 1.000 67.39698 211 SER D O 1
ATOM 5754 N N . SER D 1 212 ? 32.11101 -5.34712 -10.59993 1.000 68.80904 212 SER D N 1
ATOM 5755 C CA . SER D 1 212 ? 33.50403 -5.65441 -10.91223 1.000 72.64540 212 SER D CA 1
ATOM 5756 C C . SER D 1 212 ? 34.34148 -5.84402 -9.65434 1.000 79.84123 212 SER D C 1
ATOM 5757 O O . SER D 1 212 ? 35.34123 -6.56882 -9.68130 1.000 80.93808 212 SER D O 1
ATOM 5760 N N . SER D 1 213 ? 33.95052 -5.21728 -8.54637 1.000 78.34576 213 SER D N 1
ATOM 5761 C CA . SER D 1 213 ? 34.74474 -5.22376 -7.32570 1.000 80.94940 213 SER D CA 1
ATOM 5762 C C . SER D 1 213 ? 34.26114 -6.26075 -6.31426 1.000 79.28834 213 SER D C 1
ATOM 5763 O O . SER D 1 213 ? 34.46256 -6.08753 -5.10952 1.000 83.17236 213 SER D O 1
ATOM 5766 N N . LEU D 1 214 ? 33.61965 -7.33725 -6.77281 1.000 73.77960 214 LEU D N 1
ATOM 5767 C CA . LEU D 1 214 ? 33.08793 -8.32823 -5.83875 1.000 80.07691 214 LEU D CA 1
ATOM 5768 C C . LEU D 1 214 ? 34.19938 -9.19408 -5.25574 1.000 81.73676 214 LEU D C 1
ATOM 5769 O O . LEU D 1 214 ? 34.38690 -9.24545 -4.03514 1.000 84.05231 214 LEU D O 1
ATOM 5774 N N . GLY D 1 215 ? 34.95188 -9.88070 -6.11345 1.000 79.92418 215 GLY D N 1
ATOM 5775 C CA . GLY D 1 215 ? 35.98071 -10.78868 -5.64103 1.000 90.26227 215 GLY D CA 1
ATOM 5776 C C . GLY D 1 215 ? 37.22256 -10.13857 -5.06554 1.000 90.20182 215 GLY D C 1
ATOM 5777 O O . GLY D 1 215 ? 38.16153 -10.85697 -4.71067 1.000 90.36903 215 GLY D O 1
ATOM 5778 N N . THR D 1 216 ? 37.26394 -8.81359 -4.95658 1.000 88.74270 216 THR D N 1
ATOM 5779 C CA . THR D 1 216 ? 38.44053 -8.12717 -4.44067 1.000 88.40762 216 THR D CA 1
ATOM 5780 C C . THR D 1 216 ? 38.17190 -7.27595 -3.20916 1.000 89.72760 216 THR D C 1
ATOM 5781 O O . THR D 1 216 ? 39.10194 -7.02792 -2.43763 1.000 95.75951 216 THR D O 1
ATOM 5785 N N . GLN D 1 217 ? 36.93700 -6.83519 -2.99365 1.000 86.13810 217 GLN D N 1
ATOM 5786 C CA . GLN D 1 217 ? 36.59949 -5.95061 -1.88891 1.000 76.88531 217 GLN D CA 1
ATOM 5787 C C . GLN D 1 217 ? 35.71218 -6.68451 -0.89237 1.000 71.83689 217 GLN D C 1
ATOM 5788 O O . GLN D 1 217 ? 34.86113 -7.49180 -1.27827 1.000 74.95751 217 GLN D O 1
ATOM 5794 N N . THR D 1 218 ? 35.93101 -6.41117 0.39020 1.000 70.84332 218 THR D N 1
ATOM 5795 C CA . THR D 1 218 ? 35.25777 -7.10494 1.48001 1.000 70.29792 218 THR D CA 1
ATOM 5796 C C . THR D 1 218 ? 34.11350 -6.25431 2.02010 1.000 69.69439 218 THR D C 1
ATOM 5797 O O . THR D 1 218 ? 34.28652 -5.05694 2.27286 1.000 65.48885 218 THR D O 1
ATOM 5801 N N . TYR D 1 219 ? 32.94860 -6.87912 2.19374 1.000 64.94618 219 TYR D N 1
ATOM 5802 C CA . TYR D 1 219 ? 31.75011 -6.22219 2.70231 1.000 61.76357 219 TYR D CA 1
ATOM 5803 C C . TYR D 1 219 ? 31.26607 -6.97097 3.93543 1.000 61.07999 219 TYR D C 1
ATOM 5804 O O . TYR D 1 219 ? 30.92862 -8.15775 3.85465 1.000 56.61424 219 TYR D O 1
ATOM 5813 N N . ILE D 1 220 ? 31.23188 -6.27603 5.06888 1.000 59.82082 220 ILE D N 1
ATOM 5814 C CA . ILE D 1 220 ? 30.87859 -6.85673 6.35859 1.000 53.13882 220 ILE D CA 1
ATOM 5815 C C . ILE D 1 220 ? 29.74938 -6.03163 6.95402 1.000 56.44980 220 ILE D C 1
ATOM 5816 O O . ILE D 1 220 ? 29.89811 -4.81782 7.14826 1.000 60.05656 220 ILE D O 1
ATOM 5821 N N . CYS D 1 221 ? 28.62491 -6.68160 7.24388 1.000 50.98213 221 CYS D N 1
ATOM 5822 C CA . CYS D 1 221 ? 27.52279 -6.02040 7.92710 1.000 49.40407 221 CYS D CA 1
ATOM 5823 C C . CYS D 1 221 ? 27.71350 -6.16539 9.43039 1.000 58.35627 221 CYS D C 1
ATOM 5824 O O . CYS D 1 221 ? 28.04631 -7.24992 9.92142 1.000 51.13778 221 CYS D O 1
ATOM 5827 N N . ASN D 1 222 ? 27.51999 -5.06540 10.15150 1.000 52.41012 222 ASN D N 1
ATOM 5828 C CA . ASN D 1 222 ? 27.73137 -5.00695 11.59258 1.000 53.62875 222 ASN D CA 1
ATOM 5829 C C . ASN D 1 222 ? 26.37090 -4.82826 12.25014 1.000 56.02188 222 ASN D C 1
ATOM 5830 O O . ASN D 1 222 ? 25.75493 -3.76331 12.13491 1.000 57.15635 222 ASN D O 1
ATOM 5835 N N . VAL D 1 223 ? 25.90697 -5.86744 12.93585 1.000 54.09888 223 VAL D N 1
ATOM 5836 C CA . VAL D 1 223 ? 24.57338 -5.90207 13.51833 1.000 49.42581 223 VAL D CA 1
ATOM 5837 C C . VAL D 1 223 ? 24.68692 -5.72886 15.02494 1.000 55.08391 223 VAL D C 1
ATOM 5838 O O . VAL D 1 223 ? 25.56158 -6.32294 15.66692 1.000 57.05867 223 VAL D O 1
ATOM 5842 N N . ASN D 1 224 ? 23.80030 -4.91039 15.58701 1.000 56.31435 224 ASN D N 1
ATOM 5843 C CA . ASN D 1 224 ? 23.75828 -4.65312 17.02074 1.000 52.20566 224 ASN D CA 1
ATOM 5844 C C . ASN D 1 224 ? 22.31894 -4.74508 17.49475 1.000 51.34890 224 ASN D C 1
ATOM 5845 O O . ASN D 1 224 ? 21.46068 -3.99708 17.01912 1.000 54.39499 224 ASN D O 1
ATOM 5850 N N . HIS D 1 225 ? 22.05596 -5.65682 18.42506 1.000 51.25424 225 HIS D N 1
ATOM 5851 C CA . HIS D 1 225 ? 20.78644 -5.71609 19.14545 1.000 46.96168 225 HIS D CA 1
ATOM 5852 C C . HIS D 1 225 ? 21.13848 -5.59428 20.62344 1.000 51.10469 225 HIS D C 1
ATOM 5853 O O . HIS D 1 225 ? 21.32104 -6.59911 21.31461 1.000 46.15675 225 HIS D O 1
ATOM 5860 N N . LYS D 1 226 ? 21.23661 -4.35182 21.09591 1.000 50.89006 226 LYS D N 1
ATOM 5861 C CA . LYS D 1 226 ? 21.69998 -4.10777 22.45714 1.000 48.51298 226 LYS D CA 1
ATOM 5862 C C . LYS D 1 226 ? 20.81711 -4.70438 23.55409 1.000 48.15101 226 LYS D C 1
ATOM 5863 O O . LYS D 1 226 ? 21.38361 -5.12254 24.57884 1.000 53.47947 226 LYS D O 1
ATOM 5869 N N . PRO D 1 227 ? 19.48217 -4.77160 23.43507 1.000 43.02651 227 PRO D N 1
ATOM 5870 C CA . PRO D 1 227 ? 18.70291 -5.46736 24.47556 1.000 44.36606 227 PRO D CA 1
ATOM 5871 C C . PRO D 1 227 ? 19.16800 -6.88871 24.73965 1.000 54.65042 227 PRO D C 1
ATOM 5872 O O . PRO D 1 227 ? 19.08210 -7.36424 25.88072 1.000 52.96352 227 PRO D O 1
ATOM 5876 N N . SER D 1 228 ? 19.66073 -7.58285 23.71718 1.000 50.69104 228 SER D N 1
ATOM 5877 C CA . SER D 1 228 ? 20.15256 -8.94477 23.85582 1.000 57.21337 228 SER D CA 1
ATOM 5878 C C . SER D 1 228 ? 21.67009 -9.01399 23.84568 1.000 57.13906 228 SER D C 1
ATOM 5879 O O . SER D 1 228 ? 22.22817 -10.11467 23.79410 1.000 58.14800 228 SER D O 1
ATOM 5882 N N . ASN D 1 229 ? 22.34431 -7.86200 23.86554 1.000 61.48310 229 ASN D N 1
ATOM 5883 C CA . ASN D 1 229 ? 23.80478 -7.78989 23.87447 1.000 59.43396 229 ASN D CA 1
ATOM 5884 C C . ASN D 1 229 ? 24.41046 -8.45486 22.64039 1.000 55.97269 229 ASN D C 1
ATOM 5885 O O . ASN D 1 229 ? 25.51139 -9.00683 22.69224 1.000 58.63975 229 ASN D O 1
ATOM 5890 N N . THR D 1 230 ? 23.69989 -8.39331 21.51893 1.000 57.43353 230 THR D N 1
ATOM 5891 C CA . THR D 1 230 ? 24.12744 -9.04113 20.28798 1.000 60.49392 230 THR D CA 1
ATOM 5892 C C . THR D 1 230 ? 24.99534 -8.09495 19.46925 1.000 54.43284 230 THR D C 1
ATOM 5893 O O . THR D 1 230 ? 24.58543 -6.97005 19.17307 1.000 56.20191 230 THR D O 1
ATOM 5897 N N . LYS D 1 231 ? 26.19620 -8.55102 19.11517 1.000 55.21189 231 LYS D N 1
ATOM 5898 C CA . LYS D 1 231 ? 27.07455 -7.83447 18.19246 1.000 58.33593 231 LYS D CA 1
ATOM 5899 C C . LYS D 1 231 ? 27.68587 -8.86038 17.25183 1.000 55.90599 231 LYS D C 1
ATOM 5900 O O . LYS D 1 231 ? 28.56696 -9.62543 17.65567 1.000 58.58256 231 LYS D O 1
ATOM 5906 N N . VAL D 1 232 ? 27.22723 -8.86985 16.00387 1.000 52.13000 232 VAL D N 1
ATOM 5907 C CA . VAL D 1 232 ? 27.67854 -9.82078 14.99652 1.000 55.75663 232 VAL D CA 1
ATOM 5908 C C . VAL D 1 232 ? 28.18157 -9.04697 13.78799 1.000 57.73085 232 VAL D C 1
ATOM 5909 O O . VAL D 1 232 ? 27.48895 -8.15562 13.28098 1.000 56.46154 232 VAL D O 1
ATOM 5913 N N . ASP D 1 233 ? 29.38558 -9.38753 13.33293 1.000 58.36136 233 ASP D N 1
ATOM 5914 C CA . ASP D 1 233 ? 29.94141 -8.87896 12.08495 1.000 57.66232 233 ASP D CA 1
ATOM 5915 C C . ASP D 1 233 ? 30.00497 -10.04699 11.10995 1.000 63.62368 233 ASP D C 1
ATOM 5916 O O . ASP D 1 233 ? 30.80317 -10.97288 11.29186 1.000 65.19254 233 ASP D O 1
ATOM 5921 N N . LYS D 1 234 ? 29.15283 -10.00802 10.09044 1.000 57.61042 234 LYS D N 1
ATOM 5922 C CA . LYS D 1 234 ? 29.03330 -11.07831 9.11218 1.000 57.16642 234 LYS D CA 1
ATOM 5923 C C . LYS D 1 234 ? 29.57470 -10.60990 7.77140 1.000 59.75825 234 LYS D C 1
ATOM 5924 O O . LYS D 1 234 ? 29.14926 -9.57019 7.25114 1.000 61.08970 234 LYS D O 1
ATOM 5930 N N . LYS D 1 235 ? 30.51191 -11.37563 7.21675 1.000 61.60058 235 LYS D N 1
ATOM 5931 C CA . LYS D 1 235 ? 31.08140 -11.04130 5.91809 1.000 66.38287 235 LYS D CA 1
ATOM 5932 C C . LYS D 1 235 ? 30.28301 -11.75316 4.83168 1.000 63.32750 235 LYS D C 1
ATOM 5933 O O . LYS D 1 235 ? 30.17013 -12.98619 4.83754 1.000 65.60601 235 LYS D O 1
ATOM 5939 N N . VAL D 1 236 ? 29.72462 -10.97050 3.91408 1.000 60.10181 236 VAL D N 1
ATOM 5940 C CA . VAL D 1 236 ? 28.78653 -11.45875 2.90976 1.000 55.22463 236 VAL D CA 1
ATOM 5941 C C . VAL D 1 236 ? 29.55360 -11.65535 1.60985 1.000 68.80410 236 VAL D C 1
ATOM 5942 O O . VAL D 1 236 ? 29.97361 -10.68535 0.96933 1.000 65.28846 236 VAL D O 1
ATOM 5946 N N . GLU D 1 237 ? 29.74016 -12.91429 1.21409 1.000 68.47498 237 GLU D N 1
ATOM 5947 C CA . GLU D 1 237 ? 30.46730 -13.22804 -0.00156 1.000 69.81185 237 GLU D CA 1
ATOM 5948 C C . GLU D 1 237 ? 29.50923 -13.73977 -1.06889 1.000 69.45729 237 GLU D C 1
ATOM 5949 O O . GLU D 1 237 ? 28.60986 -14.53028 -0.75982 1.000 68.33308 237 GLU D O 1
ATOM 5955 N N . PRO D 1 238 ? 29.65950 -13.30509 -2.32015 1.000 68.51775 238 PRO D N 1
ATOM 5956 C CA . PRO D 1 238 ? 28.79356 -13.83070 -3.37979 1.000 71.61049 238 PRO D CA 1
ATOM 5957 C C . PRO D 1 238 ? 28.98027 -15.33228 -3.52841 1.000 68.50564 238 PRO D C 1
ATOM 5958 O O . PRO D 1 238 ? 30.09500 -15.85400 -3.44156 1.000 65.27707 238 PRO D O 1
ATOM 5962 N N . LYS D 1 239 ? 27.86829 -16.02708 -3.73899 1.000 62.52459 239 LYS D N 1
ATOM 5963 C CA . LYS D 1 239 ? 27.90028 -17.47903 -3.73615 1.000 61.99936 239 LYS D CA 1
ATOM 5964 C C . LYS D 1 239 ? 28.53255 -18.00088 -5.02089 1.000 68.04814 239 LYS D C 1
ATOM 5965 O O . LYS D 1 239 ? 28.26248 -17.50116 -6.11768 1.000 64.78746 239 LYS D O 1
ATOM 5971 N N . SER D 1 240 ? 29.39201 -19.00332 -4.87399 1.000 69.82632 240 SER D N 1
ATOM 5972 C CA . SER D 1 240 ? 29.98644 -19.70395 -5.99844 1.000 66.51928 240 SER D CA 1
ATOM 5973 C C . SER D 1 240 ? 29.82364 -21.20082 -5.78397 1.000 69.56334 240 SER D C 1
ATOM 5974 O O . SER D 1 240 ? 29.61848 -21.66636 -4.66059 1.000 62.56541 240 SER D O 1
ATOM 5977 N N . CYS D 1 241 ? 29.90593 -21.95834 -6.87362 1.000 77.23108 241 CYS D N 1
ATOM 5978 C CA . CYS D 1 241 ? 29.92488 -23.41346 -6.75947 1.000 73.87108 241 CYS D CA 1
ATOM 5979 C C . CYS D 1 241 ? 31.28439 -23.81730 -6.20880 1.000 72.64108 241 CYS D C 1
ATOM 5980 O O . CYS D 1 241 ? 32.28700 -23.82489 -6.92758 1.000 68.05108 241 CYS D O 1
ATOM 5983 N N . ASP D 1 242 ? 31.32402 -24.14060 -4.91518 1.000 68.57108 242 ASP D N 1
ATOM 5984 C CA . ASP D 1 242 ? 32.57481 -24.44696 -4.23639 1.000 67.89833 242 ASP D CA 1
ATOM 5985 C C . ASP D 1 242 ? 32.55748 -25.80070 -3.53676 1.000 69.25911 242 ASP D C 1
ATOM 5986 O O . ASP D 1 242 ? 33.48408 -26.09663 -2.77517 1.000 66.26022 242 ASP D O 1
ATOM 5991 N N . GLY D 1 243 ? 31.53571 -26.62182 -3.76612 1.000 80.80108 243 GLY D N 1
ATOM 5992 C CA . GLY D 1 243 ? 31.46775 -27.95064 -3.18022 1.000 70.95119 243 GLY D CA 1
ATOM 5993 C C . GLY D 1 243 ? 31.13916 -27.99660 -1.69848 1.000 67.29787 243 GLY D C 1
ATOM 5994 O O . GLY D 1 243 ? 30.24432 -27.29745 -1.21919 1.000 78.03800 243 GLY D O 1
ATOM 5995 N N . ASP E 2 11 ? -2.95485 22.98883 27.71150 1.000 59.06110 11 ASP E N 1
ATOM 5996 C CA . ASP E 2 11 ? -2.08195 23.49619 26.65587 1.000 64.47408 11 ASP E CA 1
ATOM 5997 C C . ASP E 2 11 ? -2.87010 24.03369 25.45635 1.000 60.70571 11 ASP E C 1
ATOM 5998 O O . ASP E 2 11 ? -4.05032 23.72918 25.28230 1.000 60.23048 11 ASP E O 1
ATOM 6003 N N . ILE E 2 12 ? -2.20455 24.83755 24.63378 1.000 50.86453 12 ILE E N 1
ATOM 6004 C CA . ILE E 2 12 ? -2.83906 25.45376 23.47502 1.000 48.79239 12 ILE E CA 1
ATOM 6005 C C . ILE E 2 12 ? -2.83749 24.46873 22.31416 1.000 48.72224 12 ILE E C 1
ATOM 6006 O O . ILE E 2 12 ? -1.82859 23.80934 22.03520 1.000 46.65348 12 ILE E O 1
ATOM 6011 N N . GLN E 2 13 ? -3.97278 24.36187 21.63164 1.000 38.44084 13 GLN E N 1
ATOM 6012 C CA . GLN E 2 13 ? -4.11457 23.42448 20.52858 1.000 45.64751 13 GLN E CA 1
ATOM 6013 C C . GLN E 2 13 ? -3.57005 24.04578 19.24562 1.000 43.19445 13 GLN E C 1
ATOM 6014 O O . GLN E 2 13 ? -3.99077 25.13630 18.84309 1.000 40.83922 13 GLN E O 1
ATOM 6020 N N . MET E 2 14 ? -2.62769 23.34934 18.61705 1.000 41.86290 14 MET E N 1
ATOM 6021 C CA . MET E 2 14 ? -1.97372 23.78891 17.39043 1.000 40.70027 14 MET E CA 1
ATOM 6022 C C . MET E 2 14 ? -2.33953 22.83228 16.26411 1.000 40.80394 14 MET E C 1
ATOM 6023 O O . MET E 2 14 ? -2.21967 21.61382 16.42687 1.000 38.17506 14 MET E O 1
ATOM 6028 N N . THR E 2 15 ? -2.77906 23.37794 15.12588 1.000 43.50592 15 THR E N 1
ATOM 6029 C CA . THR E 2 15 ? -3.13160 22.57272 13.95920 1.000 46.04168 15 THR E CA 1
ATOM 6030 C C . THR E 2 15 ? -2.40277 23.08386 12.72336 1.000 40.93865 15 THR E C 1
ATOM 6031 O O . THR E 2 15 ? -2.28674 24.29551 12.51374 1.000 35.27064 15 THR E O 1
ATOM 6035 N N . GLN E 2 16 ? -1.93360 22.15606 11.89447 1.000 40.55667 16 GLN E N 1
ATOM 6036 C CA . GLN E 2 16 ? -1.21233 22.49386 10.67683 1.000 40.12469 16 GLN E CA 1
ATOM 6037 C C . GLN E 2 16 ? -2.02827 22.12229 9.44622 1.000 37.11680 16 GLN E C 1
ATOM 6038 O O . GLN E 2 16 ? -2.93137 21.28295 9.49562 1.000 38.54207 16 GLN E O 1
ATOM 6044 N N . SER E 2 17 ? -1.69583 22.76218 8.33246 1.000 38.03439 17 SER E N 1
ATOM 6045 C CA . SER E 2 17 ? -2.30566 22.41851 7.05584 1.000 38.80241 17 SER E CA 1
ATOM 6046 C C . SER E 2 17 ? -1.36764 22.78682 5.90836 1.000 38.63423 17 SER E C 1
ATOM 6047 O O . SER E 2 17 ? -0.74027 23.84684 5.93720 1.000 35.86137 17 SER E O 1
ATOM 6050 N N . PRO E 2 18 ? -1.23965 21.89822 4.90731 1.000 33.28354 18 PRO E N 1
ATOM 6051 C CA . PRO E 2 18 ? -1.83804 20.56017 4.84309 1.000 32.22667 18 PRO E CA 1
ATOM 6052 C C . PRO E 2 18 ? -1.21507 19.61267 5.86230 1.000 34.61974 18 PRO E C 1
ATOM 6053 O O . PRO E 2 18 ? -0.19357 19.95247 6.46015 1.000 34.65140 18 PRO E O 1
ATOM 6057 N N . SER E 2 19 ? -1.83570 18.45193 6.07184 1.000 33.38494 19 SER E N 1
ATOM 6058 C CA . SER E 2 19 ? -1.22614 17.42387 6.90438 1.000 34.15375 19 SER E CA 1
ATOM 6059 C C . SER E 2 19 ? -0.13885 16.66074 6.16310 1.000 29.58118 19 SER E C 1
ATOM 6060 O O . SER E 2 19 ? 0.73568 16.06386 6.80260 1.000 28.20102 19 SER E O 1
ATOM 6063 N N . SER E 2 20 ? -0.16283 16.68447 4.83462 1.000 28.21954 20 SER E N 1
ATOM 6064 C CA . SER E 2 20 ? 0.88995 16.06923 4.04416 1.000 33.90965 20 SER E CA 1
ATOM 6065 C C . SER E 2 20 ? 0.80621 16.62750 2.63676 1.000 28.88258 20 SER E C 1
ATOM 6066 O O . SER E 2 20 ? -0.26610 17.02538 2.17925 1.000 32.58522 20 SER E O 1
ATOM 6069 N N . LEU E 2 21 ? 1.94471 16.64718 1.95458 1.000 28.56519 21 LEU E N 1
ATOM 6070 C CA . LEU E 2 21 ? 1.97742 17.13646 0.58554 1.000 36.26616 21 LEU E CA 1
ATOM 6071 C C . LEU E 2 21 ? 3.18261 16.53377 -0.12144 1.000 34.70298 21 LEU E C 1
ATOM 6072 O O . LEU E 2 21 ? 4.13894 16.07949 0.51260 1.000 36.87265 21 LEU E O 1
ATOM 6077 N N . SER E 2 22 ? 3.11332 16.52340 -1.44933 1.000 35.67815 22 SER E N 1
ATOM 6078 C CA . SER E 2 22 ? 4.22535 16.10827 -2.29239 1.000 39.98993 22 SER E CA 1
ATOM 6079 C C . SER E 2 22 ? 4.48497 17.20860 -3.30961 1.000 32.43914 22 SER E C 1
ATOM 6080 O O . SER E 2 22 ? 3.54748 17.70217 -3.94035 1.000 35.13538 22 SER E O 1
ATOM 6083 N N . ALA E 2 23 ? 5.74888 17.59712 -3.45767 1.000 31.62718 23 ALA E N 1
ATOM 6084 C CA . ALA E 2 23 ? 6.13046 18.69058 -4.33657 1.000 34.17188 23 ALA E CA 1
ATOM 6085 C C . ALA E 2 23 ? 7.47067 18.36193 -4.97693 1.000 37.70349 23 ALA E C 1
ATOM 6086 O O . ALA E 2 23 ? 8.25914 17.57696 -4.44586 1.000 36.69811 23 ALA E O 1
ATOM 6088 N N . SER E 2 24 ? 7.72257 18.97868 -6.12771 1.000 35.04035 24 SER E N 1
ATOM 6089 C CA . SER E 2 24 ? 8.91430 18.67469 -6.90302 1.000 38.01829 24 SER E CA 1
ATOM 6090 C C . SER E 2 24 ? 10.10410 19.49613 -6.41411 1.000 34.69497 24 SER E C 1
ATOM 6091 O O . SER E 2 24 ? 9.95339 20.57258 -5.83097 1.000 33.28416 24 SER E O 1
ATOM 6094 N N . VAL E 2 25 ? 11.30602 18.97149 -6.66862 1.000 36.70163 25 VAL E N 1
ATOM 6095 C CA . VAL E 2 25 ? 12.52368 19.71059 -6.35362 1.000 37.61873 25 VAL E CA 1
ATOM 6096 C C . VAL E 2 25 ? 12.47849 21.07337 -7.03342 1.000 33.95531 25 VAL E C 1
ATOM 6097 O O . VAL E 2 25 ? 12.14465 21.18498 -8.21927 1.000 36.98755 25 VAL E O 1
ATOM 6101 N N . GLY E 2 26 ? 12.80203 22.12179 -6.27805 1.000 36.88568 26 GLY E N 1
ATOM 6102 C CA . GLY E 2 26 ? 12.73665 23.47821 -6.77973 1.000 35.46744 26 GLY E CA 1
ATOM 6103 C C . GLY E 2 26 ? 11.42500 24.19084 -6.53192 1.000 38.93534 26 GLY E C 1
ATOM 6104 O O . GLY E 2 26 ? 11.35046 25.40700 -6.74808 1.000 36.26807 26 GLY E O 1
ATOM 6105 N N . ASP E 2 27 ? 10.39166 23.48236 -6.07794 1.000 38.85834 27 ASP E N 1
ATOM 6106 C CA . ASP E 2 27 ? 9.10481 24.11756 -5.83238 1.000 36.64524 27 ASP E CA 1
ATOM 6107 C C . ASP E 2 27 ? 9.14805 24.96776 -4.57035 1.000 35.50262 27 ASP E C 1
ATOM 6108 O O . ASP E 2 27 ? 9.93936 24.72985 -3.65319 1.000 36.35000 27 ASP E O 1
ATOM 6113 N N . ARG E 2 28 ? 8.28279 25.97258 -4.53500 1.000 38.74971 28 ARG E N 1
ATOM 6114 C CA . ARG E 2 28 ? 8.04799 26.75534 -3.33163 1.000 37.94937 28 ARG E CA 1
ATOM 6115 C C . ARG E 2 28 ? 6.95434 26.06438 -2.52514 1.000 29.99519 28 ARG E C 1
ATOM 6116 O O . ARG E 2 28 ? 5.86068 25.82096 -3.04214 1.000 30.82557 28 ARG E O 1
ATOM 6124 N N . VAL E 2 29 ? 7.24429 25.74200 -1.26795 1.000 31.07123 29 VAL E N 1
ATOM 6125 C CA . VAL E 2 29 ? 6.33468 24.96510 -0.43271 1.000 33.18883 29 VAL E CA 1
ATOM 6126 C C . VAL E 2 29 ? 5.92323 25.79955 0.77049 1.000 33.92710 29 VAL E C 1
ATOM 6127 O O . VAL E 2 29 ? 6.77517 26.37979 1.45261 1.000 32.56164 29 VAL E O 1
ATOM 6131 N N . THR E 2 30 ? 4.62174 25.83324 1.04277 1.000 31.86418 30 THR E N 1
ATOM 6132 C CA . THR E 2 30 ? 4.05851 26.62806 2.12427 1.000 42.41736 30 THR E CA 1
ATOM 6133 C C . THR E 2 30 ? 3.27184 25.72591 3.06542 1.000 40.36079 30 THR E C 1
ATOM 6134 O O . THR E 2 30 ? 2.45263 24.91995 2.61513 1.000 39.35478 30 THR E O 1
ATOM 6138 N N . VAL E 2 31 ? 3.52857 25.86091 4.36724 1.000 37.69944 31 VAL E N 1
ATOM 6139 C CA . VAL E 2 31 ? 2.81094 25.13435 5.41042 1.000 39.54234 31 VAL E CA 1
ATOM 6140 C C . VAL E 2 31 ? 2.28686 26.15007 6.41629 1.000 40.02483 31 VAL E C 1
ATOM 6141 O O . VAL E 2 31 ? 3.03946 27.01875 6.87063 1.000 38.41143 31 VAL E O 1
ATOM 6145 N N . THR E 2 32 ? 1.00703 26.04602 6.76418 1.000 35.24013 32 THR E N 1
ATOM 6146 C CA . THR E 2 32 ? 0.40154 26.95581 7.72558 1.000 37.74964 32 THR E CA 1
ATOM 6147 C C . THR E 2 32 ? 0.21113 26.26545 9.07083 1.000 38.69252 32 THR E C 1
ATOM 6148 O O . THR E 2 32 ? 0.07840 25.04341 9.15568 1.000 37.66322 32 THR E O 1
ATOM 6152 N N . CYS E 2 33 ? 0.22083 27.06723 10.12979 1.000 40.18216 33 CYS E N 1
ATOM 6153 C CA . CYS E 2 33 ? 0.00427 26.57804 11.48273 1.000 36.06080 33 CYS E CA 1
ATOM 6154 C C . CYS E 2 33 ? -0.92058 27.55323 12.19027 1.000 41.94474 33 CYS E C 1
ATOM 6155 O O . CYS E 2 33 ? -0.70084 28.76675 12.14184 1.000 42.95227 33 CYS E O 1
ATOM 6158 N N . ARG E 2 34 ? -1.96435 27.02205 12.81831 1.000 43.61108 34 ARG E N 1
ATOM 6159 C CA . ARG E 2 34 ? -2.95966 27.81927 13.51944 1.000 44.89287 34 ARG E CA 1
ATOM 6160 C C . ARG E 2 34 ? -2.93499 27.46557 14.99793 1.000 41.19719 34 ARG E C 1
ATOM 6161 O O . ARG E 2 34 ? -2.97433 26.28302 15.35668 1.000 38.91073 34 ARG E O 1
ATOM 6169 N N . ALA E 2 35 ? -2.85744 28.49090 15.84401 1.000 34.04903 35 ALA E N 1
ATOM 6170 C CA . ALA E 2 35 ? -2.95548 28.34367 17.28948 1.000 45.14081 35 ALA E CA 1
ATOM 6171 C C . ALA E 2 35 ? -4.37867 28.64173 17.73882 1.000 43.02457 35 ALA E C 1
ATOM 6172 O O . ALA E 2 35 ? -4.98500 29.62213 17.29834 1.000 44.80863 35 ALA E O 1
ATOM 6174 N N . GLY E 2 36 ? -4.90686 27.79301 18.62391 1.000 42.54872 36 GLY E N 1
ATOM 6175 C CA . GLY E 2 36 ? -6.25408 28.00519 19.12824 1.000 49.91522 36 GLY E CA 1
ATOM 6176 C C . GLY E 2 36 ? -6.40566 29.26729 19.95740 1.000 48.49318 36 GLY E C 1
ATOM 6177 O O . GLY E 2 36 ? -7.50919 29.80651 20.07260 1.000 51.02199 36 GLY E O 1
ATOM 6178 N N . GLN E 2 37 ? -5.31534 29.74753 20.55200 1.000 42.40751 37 GLN E N 1
ATOM 6179 C CA . GLN E 2 37 ? -5.29945 30.99676 21.29763 1.000 38.99500 37 GLN E CA 1
ATOM 6180 C C . GLN E 2 37 ? -4.08895 31.80317 20.85756 1.000 45.27911 37 GLN E C 1
ATOM 6181 O O . GLN E 2 37 ? -3.11680 31.25437 20.33353 1.000 44.01964 37 GLN E O 1
ATOM 6187 N N . GLY E 2 38 ? -4.15277 33.11401 21.08802 1.000 40.86762 38 GLY E N 1
ATOM 6188 C CA . GLY E 2 38 ? -3.07655 34.00310 20.69956 1.000 37.89862 38 GLY E CA 1
ATOM 6189 C C . GLY E 2 38 ? -1.77630 33.65317 21.38788 1.000 40.09010 38 GLY E C 1
ATOM 6190 O O . GLY E 2 38 ? -1.75358 33.42440 22.59885 1.000 45.77736 38 GLY E O 1
ATOM 6191 N N . VAL E 2 39 ? -0.68613 33.59091 20.62494 1.000 44.13652 39 VAL E N 1
ATOM 6192 C CA . VAL E 2 39 ? 0.60746 33.19279 21.17012 1.000 41.82052 39 VAL E CA 1
ATOM 6193 C C . VAL E 2 39 ? 1.66243 34.21166 20.76351 1.000 42.23668 39 VAL E C 1
ATOM 6194 O O . VAL E 2 39 ? 2.86791 33.94211 20.85010 1.000 40.21536 39 VAL E O 1
ATOM 6198 N N . SER E 2 40 ? 1.21254 35.38542 20.33239 1.000 42.95584 40 SER E N 1
ATOM 6199 C CA . SER E 2 40 ? 2.08955 36.47858 19.87402 1.000 41.98165 40 SER E CA 1
ATOM 6200 C C . SER E 2 40 ? 2.93273 35.92086 18.72155 1.000 39.58693 40 SER E C 1
ATOM 6201 O O . SER E 2 40 ? 2.39002 35.24211 17.83616 1.000 44.26196 40 SER E O 1
ATOM 6204 N N . ASN E 2 41 ? 4.23966 36.17868 18.69302 1.000 36.36102 41 ASN E N 1
ATOM 6205 C CA . ASN E 2 41 ? 5.12970 35.59678 17.69616 1.000 38.02673 41 ASN E CA 1
ATOM 6206 C C . ASN E 2 41 ? 6.04594 34.53851 18.30357 1.000 33.14986 41 ASN E C 1
ATOM 6207 O O . ASN E 2 41 ? 7.18525 34.37538 17.86899 1.000 37.79884 41 ASN E O 1
ATOM 6212 N N . TYR E 2 42 ? 5.56218 33.82084 19.31633 1.000 33.47947 42 TYR E N 1
ATOM 6213 C CA . TYR E 2 42 ? 6.31565 32.73173 19.93649 1.000 35.50878 42 TYR E CA 1
ATOM 6214 C C . TYR E 2 42 ? 5.92709 31.41592 19.26449 1.000 37.63702 42 TYR E C 1
ATOM 6215 O O . TYR E 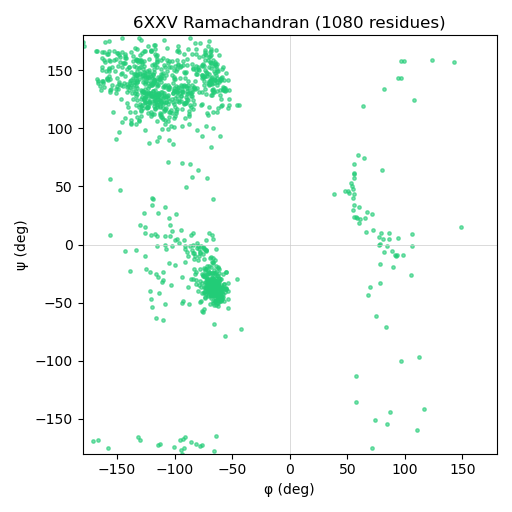2 42 ? 5.25510 30.55397 19.83412 1.000 35.21939 42 TYR E O 1
ATOM 6224 N N . LEU E 2 43 ? 6.35747 31.28356 18.01245 1.000 34.91231 43 LEU E N 1
ATOM 6225 C CA . LEU E 2 43 ? 6.04750 30.11739 17.19930 1.000 31.44502 43 LEU E CA 1
ATOM 6226 C C . LEU E 2 43 ? 7.34234 29.57014 16.62018 1.000 35.04798 43 LEU E C 1
ATOM 6227 O O . LEU E 2 43 ? 8.13210 30.32363 16.04228 1.000 32.60313 43 LEU E O 1
ATOM 6232 N N . SER E 2 44 ? 7.55392 28.26279 16.77010 1.000 30.04455 44 SER E N 1
ATOM 6233 C CA . SER E 2 44 ? 8.75365 27.59840 16.28747 1.000 28.88883 44 SER E CA 1
ATOM 6234 C C . SER E 2 44 ? 8.39763 26.53035 15.26040 1.000 33.39028 44 SER E C 1
ATOM 6235 O O . SER E 2 44 ? 7.29497 25.97787 15.26059 1.000 32.43825 44 SER E O 1
ATOM 6238 N N . TRP E 2 45 ? 9.35572 26.23333 14.38686 1.000 29.29186 45 TRP E N 1
ATOM 6239 C CA . TRP E 2 45 ? 9.19923 25.20921 13.36389 1.000 30.81655 45 TRP E CA 1
ATOM 6240 C C . TRP E 2 45 ? 10.31188 24.18117 13.50363 1.000 33.10263 45 TRP E C 1
ATOM 6241 O O . TRP E 2 45 ? 11.48464 24.54225 13.65606 1.000 31.65907 45 TRP E O 1
ATOM 6252 N N . TYR E 2 46 ? 9.94362 22.90648 13.43822 1.000 30.59445 46 TYR E N 1
ATOM 6253 C CA . TYR E 2 46 ? 10.88565 21.80962 13.58700 1.000 32.41745 46 TYR E CA 1
ATOM 6254 C C . TYR E 2 46 ? 10.85784 20.93261 12.34531 1.000 34.46114 46 TYR E C 1
ATOM 6255 O O . TYR E 2 46 ? 9.81398 20.76235 11.70876 1.000 34.62034 46 TYR E O 1
ATOM 6264 N N . GLN E 2 47 ? 12.01999 20.37865 12.00825 1.000 33.92382 47 GLN E N 1
ATOM 6265 C CA . GLN E 2 47 ? 12.16044 19.40159 10.93480 1.000 34.25586 47 GLN E CA 1
ATOM 6266 C C . GLN E 2 47 ? 12.61164 18.07761 11.53593 1.000 36.69994 47 GLN E C 1
ATOM 6267 O O . GLN E 2 47 ? 13.66354 18.01219 12.18088 1.000 36.25119 47 GLN E O 1
ATOM 6273 N N . GLN E 2 48 ? 11.83528 17.02194 11.31705 1.000 32.32094 48 GLN E N 1
ATOM 6274 C CA . GLN E 2 48 ? 12.20765 15.69434 11.80048 1.000 37.16803 48 GLN E CA 1
ATOM 6275 C C . GLN E 2 48 ? 12.26791 14.72689 10.62816 1.000 34.40390 48 GLN E C 1
ATOM 6276 O O . GLN E 2 48 ? 11.24022 14.40913 10.01936 1.000 37.77513 48 GLN E O 1
ATOM 6282 N N . LYS E 2 49 ? 13.45582 14.26442 10.32224 1.000 35.42332 49 LYS E N 1
ATOM 6283 C CA . LYS E 2 49 ? 13.59194 13.20157 9.34855 1.000 47.42207 49 LYS E CA 1
ATOM 6284 C C . LYS E 2 49 ? 13.31841 11.85355 10.01698 1.000 46.12327 49 LYS E C 1
ATOM 6285 O O . LYS E 2 49 ? 13.53646 11.70217 11.22254 1.000 47.39633 49 LYS E O 1
ATOM 6291 N N . PRO E 2 50 ? 12.79717 10.86810 9.25438 1.000 49.37122 50 PRO E N 1
ATOM 6292 C CA . PRO E 2 50 ? 12.29729 9.62396 9.86562 1.000 55.30389 50 PRO E CA 1
ATOM 6293 C C . PRO E 2 50 ? 13.21367 9.01355 10.91658 1.000 66.26108 50 PRO E C 1
ATOM 6294 O O . PRO E 2 50 ? 14.36989 8.67567 10.63931 1.000 55.46108 50 PRO E O 1
ATOM 6298 N N . GLY E 2 51 ? 12.69636 8.89186 12.14136 1.000 63.37241 51 GLY E N 1
ATOM 6299 C CA . GLY E 2 51 ? 13.42624 8.30480 13.24267 1.000 63.41453 51 GLY E CA 1
ATOM 6300 C C . GLY E 2 51 ? 14.45265 9.19931 13.90192 1.000 67.41702 51 GLY E C 1
ATOM 6301 O O . GLY E 2 51 ? 14.88445 8.89594 15.02075 1.000 72.34108 51 GLY E O 1
ATOM 6302 N N . LYS E 2 52 ? 14.85634 10.29231 13.25631 1.000 67.19586 52 LYS E N 1
ATOM 6303 C CA . LYS E 2 52 ? 15.91189 11.14339 13.78010 1.000 51.81165 52 LYS E CA 1
ATOM 6304 C C . LYS E 2 52 ? 15.38891 12.04548 14.89569 1.000 48.19202 52 LYS E C 1
ATOM 6305 O O . LYS E 2 52 ? 14.18943 12.11646 15.17858 1.000 44.06340 52 LYS E O 1
ATOM 6311 N N . VAL E 2 53 ? 16.31901 12.74828 15.52505 1.000 42.75443 53 VAL E N 1
ATOM 6312 C CA . VAL E 2 53 ? 15.97770 13.73683 16.54682 1.000 37.96239 53 VAL E CA 1
ATOM 6313 C C . VAL E 2 53 ? 15.39582 14.97173 15.85818 1.000 40.91934 53 VAL E C 1
ATOM 6314 O O . VAL E 2 53 ? 15.96454 15.43233 14.85813 1.000 39.61914 53 VAL E O 1
ATOM 6318 N N . PRO E 2 54 ? 14.28272 15.52485 16.34303 1.000 37.65797 54 PRO E N 1
ATOM 6319 C CA . PRO E 2 54 ? 13.74978 16.74984 15.73108 1.000 36.96590 54 PRO E CA 1
ATOM 6320 C C . PRO E 2 54 ? 14.75993 17.88046 15.81822 1.000 36.31410 54 PRO E C 1
ATOM 6321 O O . PRO E 2 54 ? 15.46789 18.03058 16.81584 1.000 42.82067 54 PRO E O 1
ATOM 6325 N N . LYS E 2 55 ? 14.82598 18.68100 14.75924 1.000 37.41379 55 LYS E N 1
ATOM 6326 C CA . LYS E 2 55 ? 15.76268 19.79376 14.68627 1.000 37.82115 55 LYS E CA 1
ATOM 6327 C C . LYS E 2 55 ? 14.99699 21.10655 14.60058 1.000 39.18348 55 LYS E C 1
ATOM 6328 O O . LYS E 2 55 ? 14.04937 21.22648 13.81735 1.000 32.13191 55 LYS E O 1
ATOM 6334 N N . LEU E 2 56 ? 15.40518 22.08182 15.41086 1.000 32.91519 56 LEU E N 1
ATOM 6335 C CA . LEU E 2 56 ? 14.77995 23.39933 15.40898 1.000 37.61129 56 LEU E CA 1
ATOM 6336 C C . LEU E 2 56 ? 15.26170 24.19243 14.20133 1.000 36.70439 56 LEU E C 1
ATOM 6337 O O . LEU E 2 56 ? 16.46382 24.44140 14.05296 1.000 34.80539 56 LEU E O 1
ATOM 6342 N N . LEU E 2 57 ? 14.32720 24.58767 13.33934 1.000 35.61718 57 LEU E N 1
ATOM 6343 C CA . LEU E 2 57 ? 14.66147 25.42608 12.19573 1.000 32.82353 57 LEU E CA 1
ATOM 6344 C C . LEU E 2 57 ? 14.50601 26.90456 12.51388 1.000 35.22421 57 LEU E C 1
ATOM 6345 O O . LEU E 2 57 ? 15.39566 27.70858 12.20889 1.000 35.54514 57 LEU E O 1
ATOM 6350 N N . ILE E 2 58 ? 13.36877 27.26992 13.10514 1.000 35.49310 58 ILE E N 1
ATOM 6351 C CA . ILE E 2 58 ? 12.96741 28.65869 13.29817 1.000 31.37073 58 ILE E CA 1
ATOM 6352 C C . ILE E 2 58 ? 12.31047 28.79424 14.66305 1.000 36.17961 58 ILE E C 1
ATOM 6353 O O . ILE E 2 58 ? 11.48715 27.95936 15.04634 1.000 36.81863 58 ILE E O 1
ATOM 6358 N N . TYR E 2 59 ? 12.67570 29.84524 15.39798 1.000 34.29221 59 TYR E N 1
ATOM 6359 C CA . TYR E 2 59 ? 12.00607 30.21710 16.63686 1.000 31.78289 59 TYR E CA 1
ATOM 6360 C C . TYR E 2 59 ? 11.56774 31.67370 16.53453 1.000 37.33644 59 TYR E C 1
ATOM 6361 O O . TYR E 2 59 ? 12.00493 32.40787 15.64609 1.000 40.82946 59 TYR E O 1
ATOM 6370 N N . LYS E 2 60 ? 10.70008 32.08750 17.46122 1.000 35.05702 60 LYS E N 1
ATOM 6371 C CA . LYS E 2 60 ? 10.08253 33.41831 17.42650 1.000 33.43328 60 LYS E CA 1
ATOM 6372 C C . LYS E 2 60 ? 9.53529 33.73709 16.03600 1.000 40.10059 60 LYS E C 1
ATOM 6373 O O . LYS E 2 60 ? 9.77035 34.81769 15.48430 1.000 34.18576 60 LYS E O 1
ATOM 6379 N N . ALA E 2 61 ? 8.83224 32.76114 15.45039 1.000 33.44997 61 ALA E N 1
ATOM 6380 C CA . ALA E 2 61 ? 8.09853 32.91417 14.19422 1.000 34.68479 61 ALA E CA 1
ATOM 6381 C C . ALA E 2 61 ? 8.99107 33.07383 12.96491 1.000 33.78890 61 ALA E C 1
ATOM 6382 O O . ALA E 2 61 ? 8.64870 32.57313 11.88818 1.000 29.05674 61 ALA E O 1
ATOM 6384 N N . SER E 2 62 ? 10.12510 33.76904 13.09312 1.000 32.05310 62 SER E N 1
ATOM 6385 C CA . SER E 2 62 ? 10.90122 34.12585 11.90801 1.000 38.02791 62 SER E CA 1
ATOM 6386 C C . SER E 2 62 ? 12.40767 34.08641 12.09626 1.000 36.61401 62 SER E C 1
ATOM 6387 O O . SER E 2 62 ? 13.12865 34.30026 11.11512 1.000 33.43789 62 SER E O 1
ATOM 6390 N N . SER E 2 63 ? 12.91147 33.84999 13.30350 1.000 34.86158 63 SER E N 1
ATOM 6391 C CA . SER E 2 63 ? 14.34715 33.81792 13.52951 1.000 35.11003 63 SER E CA 1
ATOM 6392 C C . SER E 2 63 ? 14.87969 32.43419 13.19704 1.000 38.21169 63 SER E C 1
ATOM 6393 O O . SER E 2 63 ? 14.36374 31.42797 13.68613 1.000 37.77590 63 SER E O 1
ATOM 6396 N N . LEU E 2 64 ? 15.90396 32.38533 12.35692 1.000 38.83221 64 LEU E N 1
ATOM 6397 C CA . LEU E 2 64 ? 16.48517 31.11739 11.95467 1.000 39.50881 64 LEU E CA 1
ATOM 6398 C C . LEU E 2 64 ? 17.51309 30.66578 12.98076 1.000 46.37628 64 LEU E C 1
ATOM 6399 O O . LEU E 2 64 ? 18.37074 31.44887 13.40325 1.000 40.26135 64 LEU E O 1
ATOM 6404 N N . GLN E 2 65 ? 17.41003 29.40617 13.39769 1.000 42.28479 65 GLN E N 1
ATOM 6405 C CA . GLN E 2 65 ? 18.44982 28.82484 14.22776 1.000 43.15753 65 GLN E CA 1
ATOM 6406 C C . GLN E 2 65 ? 19.75462 28.77861 13.43793 1.000 46.57372 65 GLN E C 1
ATOM 6407 O O . GLN E 2 65 ? 19.75663 28.71332 12.20420 1.000 43.85887 65 GLN E O 1
ATOM 6413 N N . SER E 2 66 ? 20.87332 28.85599 14.15679 1.000 50.16232 66 SER E N 1
ATOM 6414 C CA . SER E 2 66 ? 22.17949 28.87697 13.50793 1.000 50.39809 66 SER E CA 1
ATOM 6415 C C . SER E 2 66 ? 22.37957 27.63052 12.65382 1.000 49.01296 66 SER E C 1
ATOM 6416 O O . SER E 2 66 ? 22.08389 26.51254 13.08412 1.000 48.24866 66 SER E O 1
ATOM 6419 N N . GLY E 2 67 ? 22.86980 27.83031 11.43065 1.000 47.69096 67 GLY E N 1
ATOM 6420 C CA . GLY E 2 67 ? 23.14970 26.73825 10.52324 1.000 45.26769 67 GLY E CA 1
ATOM 6421 C C . GLY E 2 67 ? 21.99833 26.31653 9.63745 1.000 48.93727 67 GLY E C 1
ATOM 6422 O O . GLY E 2 67 ? 22.19219 25.45820 8.76553 1.000 48.25120 67 GLY E O 1
ATOM 6423 N N . VAL E 2 68 ? 20.81505 26.88296 9.82708 1.000 45.69504 68 VAL E N 1
ATOM 6424 C CA . VAL E 2 68 ? 19.65103 26.50035 9.02595 1.000 42.17087 68 VAL E CA 1
ATOM 6425 C C . VAL E 2 68 ? 19.74346 27.18758 7.66483 1.000 44.96921 68 VAL E C 1
ATOM 6426 O O . VAL E 2 68 ? 20.01059 28.40098 7.60987 1.000 40.53865 68 VAL E O 1
ATOM 6430 N N . PRO E 2 69 ? 19.56005 26.45602 6.56386 1.000 43.28329 69 PRO E N 1
ATOM 6431 C CA . PRO E 2 69 ? 19.64118 27.08144 5.23854 1.000 35.57272 69 PRO E CA 1
ATOM 6432 C C . PRO E 2 69 ? 18.62017 28.19744 5.08608 1.000 40.52600 69 PRO E C 1
ATOM 6433 O O . PRO E 2 69 ? 17.54314 28.17169 5.68701 1.000 37.26673 69 PRO E O 1
ATOM 6437 N N . SER E 2 70 ? 18.97294 29.18357 4.25601 1.000 38.97303 70 SER E N 1
ATOM 6438 C CA . SER E 2 70 ? 18.15992 30.38297 4.09683 1.000 39.95562 70 SER E CA 1
ATOM 6439 C C . SER E 2 70 ? 16.89470 30.14405 3.28134 1.000 38.22311 70 SER E C 1
ATOM 6440 O O . SER E 2 70 ? 16.01242 31.00896 3.27789 1.000 35.20178 70 SER E O 1
ATOM 6443 N N . ARG E 2 71 ? 16.77199 29.00625 2.59196 1.000 34.73684 71 ARG E N 1
ATOM 6444 C CA . ARG E 2 71 ? 15.51157 28.72630 1.91338 1.000 36.01642 71 ARG E CA 1
ATOM 6445 C C . ARG E 2 71 ? 14.35648 28.49123 2.88423 1.000 32.37390 71 ARG E C 1
ATOM 6446 O O . ARG E 2 71 ? 13.20271 28.45076 2.44421 1.000 33.94336 71 ARG E O 1
ATOM 6454 N N . PHE E 2 72 ? 14.63020 28.33189 4.17902 1.000 29.91370 72 PHE E N 1
ATOM 6455 C CA . PHE E 2 72 ? 13.58168 28.24990 5.18915 1.000 35.63083 72 PHE E CA 1
ATOM 6456 C C . PHE E 2 72 ? 13.32875 29.64279 5.75492 1.000 34.42995 72 PHE E C 1
ATOM 6457 O O . PHE E 2 72 ? 14.27415 30.34191 6.12063 1.000 34.30686 72 PHE E O 1
ATOM 6465 N N . SER E 2 73 ? 12.05846 30.03952 5.82871 1.000 30.27639 73 SER E N 1
ATOM 6466 C CA . SER E 2 73 ? 11.68757 31.28318 6.48860 1.000 38.49167 73 SER E CA 1
ATOM 6467 C C . SER E 2 73 ? 10.29780 31.13017 7.08362 1.000 34.60513 73 SER E C 1
ATOM 6468 O O . SER E 2 73 ? 9.48959 30.32631 6.61344 1.000 34.56965 73 SER E O 1
ATOM 6471 N N . GLY E 2 74 ? 10.03114 31.90991 8.13080 1.000 36.17438 74 GLY E N 1
ATOM 6472 C CA . GLY E 2 74 ? 8.74871 31.87433 8.79150 1.000 34.52666 74 GLY E CA 1
ATOM 6473 C C . GLY E 2 74 ? 8.16551 33.26377 8.91456 1.000 41.21330 74 GLY E C 1
ATOM 6474 O O . GLY E 2 74 ? 8.87742 34.27071 8.92275 1.000 39.46063 74 GLY E O 1
ATOM 6475 N N . SER E 2 75 ? 6.83645 33.30502 9.01055 1.000 35.75302 75 SER E N 1
ATOM 6476 C CA . SER E 2 75 ? 6.11105 34.55203 9.16926 1.000 39.11399 75 SER E CA 1
ATOM 6477 C C . SER E 2 75 ? 4.87714 34.30226 10.01897 1.000 40.30921 75 SER E C 1
ATOM 6478 O O . SER E 2 75 ? 4.43055 33.16396 10.18009 1.000 36.19573 75 SER E O 1
ATOM 6481 N N . GLY E 2 76 ? 4.33494 35.38757 10.56650 1.000 34.45133 76 GLY E N 1
ATOM 6482 C CA . GLY E 2 76 ? 3.07479 35.33927 11.27759 1.000 34.89453 76 GLY E CA 1
ATOM 6483 C C . GLY E 2 76 ? 3.16343 35.85329 12.69762 1.000 35.93460 76 GLY E C 1
ATOM 6484 O O . GLY E 2 76 ? 4.24842 35.89531 13.28324 1.000 39.26220 76 GLY E O 1
ATOM 6485 N N . SER E 2 77 ? 2.02400 36.25044 13.25919 1.000 36.27556 77 SER E N 1
ATOM 6486 C CA . SER E 2 77 ? 1.94662 36.67035 14.65123 1.000 42.09258 77 SER E CA 1
ATOM 6487 C C . SER E 2 77 ? 0.50220 36.54006 15.10843 1.000 39.94270 77 SER E C 1
ATOM 6488 O O . SER E 2 77 ? -0.42239 36.79305 14.33328 1.000 50.59752 77 SER E O 1
ATOM 6491 N N . GLY E 2 78 ? 0.31502 36.14575 16.36228 1.000 42.26324 78 GLY E N 1
ATOM 6492 C CA . GLY E 2 78 ? -1.02617 35.95776 16.87605 1.000 39.59810 78 GLY E CA 1
ATOM 6493 C C . GLY E 2 78 ? -1.46444 34.51157 16.80245 1.000 39.07772 78 GLY E C 1
ATOM 6494 O O . GLY E 2 78 ? -1.08010 33.70260 17.65068 1.000 34.68996 78 GLY E O 1
ATOM 6495 N N . THR E 2 79 ? -2.25667 34.16856 15.78410 1.000 38.87669 79 THR E N 1
ATOM 6496 C CA . THR E 2 79 ? -2.77573 32.81690 15.63538 1.000 39.46601 79 THR E CA 1
ATOM 6497 C C . THR E 2 79 ? -2.48222 32.16433 14.29187 1.000 39.56106 79 THR E C 1
ATOM 6498 O O . THR E 2 79 ? -2.74119 30.96299 14.15223 1.000 39.95565 79 THR E O 1
ATOM 6502 N N . GLU E 2 80 ? -1.97035 32.89908 13.30446 1.000 36.65817 80 GLU E N 1
ATOM 6503 C CA . GLU E 2 80 ? -1.74376 32.37215 11.96037 1.000 41.79787 80 GLU E CA 1
ATOM 6504 C C . GLU E 2 80 ? -0.27000 32.50534 11.61156 1.000 41.55675 80 GLU E C 1
ATOM 6505 O O . GLU E 2 80 ? 0.27002 33.61687 11.60296 1.000 41.00752 80 GLU E O 1
ATOM 6511 N N . PHE E 2 81 ? 0.37114 31.38066 11.30470 1.000 33.49987 81 PHE E N 1
ATOM 6512 C CA . PHE E 2 81 ? 1.79001 31.35953 10.98745 1.000 35.77111 81 PHE E CA 1
ATOM 6513 C C . PHE E 2 81 ? 2.02635 30.53731 9.72807 1.000 34.59255 81 PHE E C 1
ATOM 6514 O O . PHE E 2 81 ? 1.20968 29.69439 9.34872 1.000 37.64170 81 PHE E O 1
ATOM 6522 N N . THR E 2 82 ? 3.16993 30.78010 9.08913 1.000 34.15524 82 THR E N 1
ATOM 6523 C CA . THR E 2 82 ? 3.48805 30.14679 7.81625 1.000 32.33547 82 THR E CA 1
ATOM 6524 C C . THR E 2 82 ? 4.96604 29.78974 7.77104 1.000 33.59681 82 THR E C 1
ATOM 6525 O O . THR E 2 82 ? 5.81840 30.61758 8.10487 1.000 33.74108 82 THR E O 1
ATOM 6529 N N . LEU E 2 83 ? 5.26035 28.54781 7.39301 1.000 34.29045 83 LEU E N 1
ATOM 6530 C CA . LEU E 2 83 ? 6.61097 28.11637 7.05729 1.000 32.18895 83 LEU E CA 1
ATOM 6531 C C . LEU E 2 83 ? 6.73388 28.08710 5.54069 1.000 34.26864 83 LEU E C 1
ATOM 6532 O O . LEU E 2 83 ? 5.86431 27.53467 4.85783 1.000 33.66654 83 LEU E O 1
ATOM 6537 N N . THR E 2 84 ? 7.80281 28.67538 5.01097 1.000 33.01357 84 THR E N 1
ATOM 6538 C CA . THR E 2 84 ? 8.02688 28.69011 3.56783 1.000 33.35417 84 THR E CA 1
ATOM 6539 C C . THR E 2 84 ? 9.37759 28.06544 3.25807 1.000 31.95018 84 THR E C 1
ATOM 6540 O O . THR E 2 84 ? 10.39734 28.47763 3.82067 1.000 33.40324 84 THR E O 1
ATOM 6544 N N . ILE E 2 85 ? 9.37966 27.07156 2.37250 1.000 38.48226 85 ILE E N 1
ATOM 6545 C CA . ILE E 2 85 ? 10.60036 26.54089 1.77370 1.000 40.30426 85 ILE E CA 1
ATOM 6546 C C . ILE E 2 85 ? 10.65917 27.07393 0.34714 1.000 33.06611 85 ILE E C 1
ATOM 6547 O O . ILE E 2 85 ? 9.86554 26.66830 -0.50651 1.000 32.60387 85 ILE E O 1
ATOM 6552 N N . SER E 2 86 ? 11.60000 27.98135 0.07828 1.000 37.23791 86 SER E N 1
ATOM 6553 C CA . SER E 2 86 ? 11.55709 28.72096 -1.18109 1.000 41.35463 86 SER E CA 1
ATOM 6554 C C . SER E 2 86 ? 11.87757 27.82536 -2.37296 1.000 36.09925 86 SER E C 1
ATOM 6555 O O . SER E 2 86 ? 11.24371 27.94010 -3.42759 1.000 40.56033 86 SER E O 1
ATOM 6558 N N . SER E 2 87 ? 12.84222 26.92036 -2.22540 1.000 36.99184 87 SER E N 1
ATOM 6559 C CA . SER E 2 87 ? 13.22113 26.00174 -3.30007 1.000 40.30992 87 SER E CA 1
ATOM 6560 C C . SER E 2 87 ? 13.42408 24.62710 -2.66870 1.000 38.98775 87 SER E C 1
ATOM 6561 O O . SER E 2 87 ? 14.43632 24.38870 -2.00322 1.000 37.06193 87 SER E O 1
ATOM 6564 N N . LEU E 2 88 ? 12.45268 23.73632 -2.86384 1.000 35.05790 88 LEU E N 1
ATOM 6565 C CA . LEU E 2 88 ? 12.47057 22.44054 -2.19655 1.000 38.13167 88 LEU E CA 1
ATOM 6566 C C . LEU E 2 88 ? 13.62510 21.58727 -2.70753 1.000 36.52998 88 LEU E C 1
ATOM 6567 O O . LEU E 2 88 ? 13.82058 21.45247 -3.91870 1.000 37.65465 88 LEU E O 1
ATOM 6572 N N . GLN E 2 89 ? 14.38386 21.00964 -1.78278 1.000 34.38338 89 GLN E N 1
ATOM 6573 C CA . GLN E 2 89 ? 15.51883 20.14731 -2.08243 1.000 35.08437 89 GLN E CA 1
ATOM 6574 C C . GLN E 2 89 ? 15.20583 18.69783 -1.73147 1.000 38.39558 89 GLN E C 1
ATOM 6575 O O . GLN E 2 89 ? 14.36966 18.42787 -0.86145 1.000 37.41492 89 GLN E O 1
ATOM 6581 N N . PRO E 2 90 ? 15.87282 17.73227 -2.37754 1.000 35.71267 90 PRO E N 1
ATOM 6582 C CA . PRO E 2 90 ? 15.60101 16.32049 -2.04224 1.000 30.31159 90 PRO E CA 1
ATOM 6583 C C . PRO E 2 90 ? 15.77916 16.00887 -0.56424 1.000 32.26884 90 PRO E C 1
ATOM 6584 O O . PRO E 2 90 ? 14.98515 15.24897 0.00111 1.000 36.13958 90 PRO E O 1
ATOM 6588 N N . GLU E 2 91 ? 16.78140 16.59729 0.08986 1.000 33.41128 91 GLU E N 1
ATOM 6589 C CA . GLU E 2 91 ? 17.01506 16.33180 1.50452 1.000 38.28138 91 GLU E CA 1
ATOM 6590 C C . GLU E 2 91 ? 16.00292 17.01548 2.42461 1.000 37.35069 91 GLU E C 1
ATOM 6591 O O . GLU E 2 91 ? 16.05965 16.80072 3.63866 1.000 35.70901 91 GLU E O 1
ATOM 6597 N N . ASP E 2 92 ? 15.07673 17.81467 1.89213 1.000 33.48660 92 ASP E N 1
ATOM 6598 C CA . ASP E 2 92 ? 14.04267 18.43405 2.71751 1.000 35.87929 92 ASP E CA 1
ATOM 6599 C C . ASP E 2 92 ? 12.88600 17.49158 3.02944 1.000 34.93331 92 ASP E C 1
ATOM 6600 O O . ASP E 2 92 ? 11.96262 17.88425 3.75238 1.000 30.23106 92 ASP E O 1
ATOM 6605 N N . PHE E 2 93 ? 12.90622 16.27782 2.48855 1.000 31.55803 93 PHE E N 1
ATOM 6606 C CA . PHE E 2 93 ? 11.95848 15.24601 2.88275 1.000 35.51407 93 PHE E CA 1
ATOM 6607 C C . PHE E 2 93 ? 11.99003 15.05295 4.39441 1.000 33.40911 93 PHE E C 1
ATOM 6608 O O . PHE E 2 93 ? 13.02059 14.67157 4.95678 1.000 36.95957 93 PHE E O 1
ATOM 6616 N N . ALA E 2 94 ? 10.86315 15.31979 5.04577 1.000 36.36722 94 ALA E N 1
ATOM 6617 C CA . ALA E 2 94 ? 10.75412 15.26822 6.50181 1.000 35.94472 94 ALA E CA 1
ATOM 6618 C C . ALA E 2 94 ? 9.31780 15.59495 6.88318 1.000 30.18472 94 ALA E C 1
ATOM 6619 O O . ALA E 2 94 ? 8.51271 16.02030 6.04977 1.000 29.33038 94 ALA E O 1
ATOM 6621 N N . THR E 2 95 ? 9.00885 15.40387 8.15926 1.000 30.94520 95 THR E N 1
ATOM 6622 C CA . THR E 2 95 ? 7.79003 15.92684 8.75780 1.000 37.59888 95 THR E CA 1
ATOM 6623 C C . THR E 2 95 ? 8.11097 17.23017 9.48314 1.000 31.02435 95 THR E C 1
ATOM 6624 O O . THR E 2 95 ? 9.07335 17.29213 10.25636 1.000 37.40349 95 THR E O 1
ATOM 6628 N N . TYR E 2 96 ? 7.30828 18.26505 9.23407 1.000 33.25587 96 TYR E N 1
ATOM 6629 C CA . TYR E 2 96 ? 7.52575 19.59447 9.79571 1.000 32.53612 96 TYR E CA 1
ATOM 6630 C C . TYR E 2 96 ? 6.46483 19.88951 10.85008 1.000 37.47291 96 TYR E C 1
ATOM 6631 O O . TYR E 2 96 ? 5.26523 19.73829 10.59218 1.000 33.99000 96 TYR E O 1
ATOM 6640 N N . TYR E 2 97 ? 6.90996 20.30309 12.03503 1.000 32.43646 97 TYR E N 1
ATOM 6641 C CA . TYR E 2 97 ? 6.02450 20.58952 13.15640 1.000 34.90257 97 TYR E CA 1
ATOM 6642 C C . TYR E 2 97 ? 6.15368 22.04604 13.56794 1.000 32.27655 97 TYR E C 1
ATOM 6643 O O . TYR E 2 97 ? 7.26089 22.59207 13.61710 1.000 36.63555 97 TYR E O 1
ATOM 6652 N N . CYS E 2 98 ? 5.02838 22.67057 13.88284 1.000 33.79837 98 CYS E N 1
ATOM 6653 C CA . CYS E 2 98 ? 5.07827 23.95499 14.55851 1.000 35.55789 98 CYS E CA 1
ATOM 6654 C C . CYS E 2 98 ? 4.96702 23.72332 16.05718 1.000 38.25382 98 CYS E C 1
ATOM 6655 O O . CYS E 2 98 ? 4.43106 22.70821 16.50768 1.000 36.46924 98 CYS E O 1
ATOM 6658 N N . LEU E 2 99 ? 5.51522 24.65929 16.82647 1.000 39.70509 99 LEU E N 1
ATOM 6659 C CA . LEU E 2 99 ? 5.50580 24.57210 18.27960 1.000 30.82384 99 LEU E CA 1
ATOM 6660 C C . LEU E 2 99 ? 5.26223 25.95780 18.84913 1.000 38.57256 99 LEU E C 1
ATOM 6661 O O . LEU E 2 99 ? 6.03244 26.88471 18.58271 1.000 30.40542 99 LEU E O 1
ATOM 6666 N N . GLN E 2 100 ? 4.20212 26.08938 19.63458 1.000 32.49664 100 GLN E N 1
ATOM 6667 C CA . GLN E 2 100 ? 3.97538 27.28447 20.432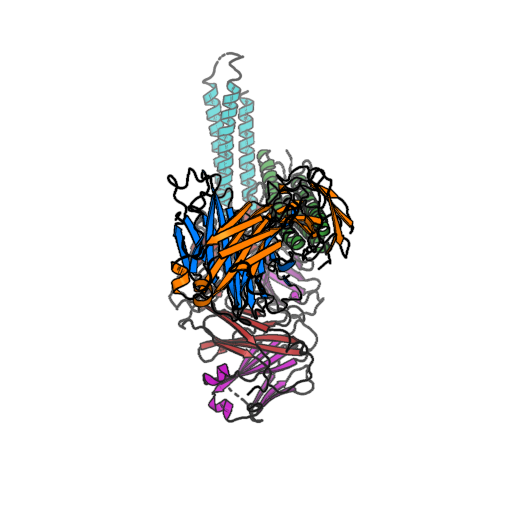09 1.000 39.91259 100 GLN E CA 1
ATOM 6668 C C . GLN E 2 100 ? 4.90696 27.26093 21.64082 1.000 37.74380 100 GLN E C 1
ATOM 6669 O O . GLN E 2 100 ? 4.84903 26.32803 22.44973 1.000 35.23316 100 GLN E O 1
ATOM 6675 N N . HIS E 2 101 ? 5.76046 28.27581 21.77988 1.000 31.29638 101 HIS E N 1
ATOM 6676 C CA . HIS E 2 101 ? 6.59854 28.39017 22.97000 1.000 38.45601 101 HIS E CA 1
ATOM 6677 C C . HIS E 2 101 ? 6.32124 29.69222 23.71278 1.000 39.58423 101 HIS E C 1
ATOM 6678 O O . HIS E 2 101 ? 7.22868 30.34590 24.23266 1.000 39.72893 101 HIS E O 1
ATOM 6685 N N . ASN E 2 102 ? 5.04254 30.06369 23.79141 1.000 38.68236 102 ASN E N 1
ATOM 6686 C CA . ASN E 2 102 ? 4.63633 31.28453 24.47506 1.000 34.82552 102 ASN E CA 1
ATOM 6687 C C . ASN E 2 102 ? 4.24882 31.04537 25.92474 1.000 45.39927 102 ASN E C 1
ATOM 6688 O O . ASN E 2 102 ? 4.38536 31.95801 26.74824 1.000 41.32915 102 ASN E O 1
ATOM 6693 N N . ILE E 2 103 ? 3.77721 29.84575 26.26043 1.000 37.82132 103 ILE E N 1
ATOM 6694 C CA . ILE E 2 103 ? 3.35175 29.54775 27.62280 1.000 42.58783 103 ILE E CA 1
ATOM 6695 C C . ILE E 2 103 ? 3.45363 28.04644 27.85347 1.000 41.37369 103 ILE E C 1
ATOM 6696 O O . ILE E 2 103 ? 3.02638 27.24182 27.02213 1.000 37.25427 103 ILE E O 1
ATOM 6701 N N . HIS E 2 104 ? 4.02718 27.66941 28.98730 1.000 38.88024 104 HIS E N 1
ATOM 6702 C CA . HIS E 2 104 ? 4.11519 26.26065 29.34065 1.000 39.42143 104 HIS E CA 1
ATOM 6703 C C . HIS E 2 104 ? 2.72590 25.71037 29.66690 1.000 42.92619 104 HIS E C 1
ATOM 6704 O O . HIS E 2 104 ? 1.91319 26.40164 30.28146 1.000 46.90947 104 HIS E O 1
ATOM 6711 N N . PRO E 2 105 ? 2.44244 24.46693 29.24360 1.000 39.88413 105 PRO E N 1
ATOM 6712 C CA . PRO E 2 105 ? 3.36109 23.61471 28.48195 1.000 40.45505 105 PRO E CA 1
ATOM 6713 C C . PRO E 2 105 ? 3.35816 23.92006 26.98637 1.000 38.66610 105 PRO E C 1
ATOM 6714 O O . PRO E 2 105 ? 2.29026 24.07190 26.38956 1.000 36.89843 105 PRO E O 1
ATOM 6718 N N . TYR E 2 106 ? 4.55038 24.01539 26.40164 1.000 38.30383 106 TYR E N 1
ATOM 6719 C CA . TYR E 2 106 ? 4.67337 24.19451 24.96112 1.000 34.27844 106 TYR E CA 1
ATOM 6720 C C . TYR E 2 106 ? 4.02752 23.01448 24.23899 1.000 39.58946 106 TYR E C 1
ATOM 6721 O O . TYR E 2 106 ? 4.10180 21.87395 24.69873 1.000 36.48034 106 TYR E O 1
ATOM 6730 N N . SER E 2 107 ? 3.38780 23.28800 23.10109 1.000 33.65007 107 SER E N 1
ATOM 6731 C CA . SER E 2 107 ? 2.54230 22.30275 22.43969 1.000 35.38612 107 SER E CA 1
ATOM 6732 C C . SER E 2 107 ? 2.80378 22.27598 20.93773 1.000 35.26343 107 SER E C 1
ATOM 6733 O O . SER E 2 107 ? 2.94399 23.32497 20.30331 1.000 33.52377 107 SER E O 1
ATOM 6736 N N . PHE E 2 108 ? 2.86244 21.06355 20.38169 1.000 31.44416 108 PHE E N 1
ATOM 6737 C CA . PHE E 2 108 ? 3.17815 20.81827 18.97825 1.000 33.80369 108 PHE E CA 1
ATOM 6738 C C . PHE E 2 108 ? 1.91524 20.75189 18.12585 1.000 35.28352 108 PHE E C 1
ATOM 6739 O O . PHE E 2 108 ? 0.85561 20.31301 18.58010 1.000 37.12570 108 PHE E O 1
ATOM 6747 N N . GLY E 2 109 ? 2.04270 21.17400 16.87065 1.000 34.19946 109 GLY E N 1
ATOM 6748 C CA . GLY E 2 109 ? 1.05751 20.81373 15.87372 1.000 32.56261 109 GLY E CA 1
ATOM 6749 C C . GLY E 2 109 ? 1.17012 19.33850 15.53034 1.000 31.74035 109 GLY E C 1
ATOM 6750 O O . GLY E 2 109 ? 2.10137 18.64515 15.94141 1.000 31.84799 109 GLY E O 1
ATOM 6751 N N . GLN E 2 110 ? 0.19807 18.84372 14.75906 1.000 33.10951 110 GLN E N 1
ATOM 6752 C CA . GLN E 2 110 ? 0.18023 17.41882 14.43873 1.000 35.18651 110 GLN E CA 1
ATOM 6753 C C . GLN E 2 110 ? 1.22775 17.03283 13.40189 1.000 37.83294 110 GLN E C 1
ATOM 6754 O O . GLN E 2 110 ? 1.41360 15.83809 13.14909 1.000 35.54920 110 GLN E O 1
ATOM 6760 N N . GLY E 2 111 ? 1.91087 17.99946 12.79765 1.000 34.36054 111 GLY E N 1
ATOM 6761 C CA . GLY E 2 111 ? 2.93682 17.68314 11.82479 1.000 31.23818 111 GLY E CA 1
ATOM 6762 C C . GLY E 2 111 ? 2.47260 17.73683 10.38306 1.000 32.56858 111 GLY E C 1
ATOM 6763 O O . GLY E 2 111 ? 1.33473 17.37584 10.06500 1.000 39.36328 111 GLY E O 1
ATOM 6764 N N . THR E 2 112 ? 3.35617 18.19641 9.50237 1.000 32.27577 112 THR E N 1
ATOM 6765 C CA . THR E 2 112 ? 3.12707 18.19948 8.06168 1.000 35.11538 112 THR E CA 1
ATOM 6766 C C . THR E 2 112 ? 4.26415 17.43922 7.40051 1.000 35.35007 112 THR E C 1
ATOM 6767 O O . THR E 2 112 ? 5.42827 17.85307 7.48387 1.000 33.68922 112 THR E O 1
ATOM 6771 N N . LYS E 2 113 ? 3.93105 16.33621 6.74123 1.000 33.41588 113 LYS E N 1
ATOM 6772 C CA . LYS E 2 113 ? 4.93686 15.47792 6.13438 1.000 36.90844 113 LYS E CA 1
ATOM 6773 C C . LYS E 2 113 ? 5.06944 15.85235 4.65913 1.000 34.25682 113 LYS E C 1
ATOM 6774 O O . LYS E 2 113 ? 4.08445 15.82372 3.90696 1.000 34.87465 113 LYS E O 1
ATOM 6780 N N . VAL E 2 114 ? 6.28062 16.21128 4.25363 1.000 36.01064 114 VAL E N 1
ATOM 6781 C CA . VAL E 2 114 ? 6.54817 16.70362 2.90966 1.000 37.37466 114 VAL E CA 1
ATOM 6782 C C . VAL E 2 114 ? 7.23016 15.58233 2.13536 1.000 39.06169 114 VAL E C 1
ATOM 6783 O O . VAL E 2 114 ? 8.34932 15.17788 2.47376 1.000 35.78116 114 VAL E O 1
ATOM 6787 N N . GLU E 2 115 ? 6.55177 15.05524 1.11384 1.000 37.81330 115 GLU E N 1
ATOM 6788 C CA A GLU E 2 115 ? 7.12829 14.05429 0.22492 0.538 42.93108 115 GLU E CA 1
ATOM 6789 C CA B GLU E 2 115 ? 7.14963 14.05906 0.23752 0.462 42.96108 115 GLU E CA 1
ATOM 6790 C C . GLU E 2 115 ? 7.69062 14.73415 -1.01780 1.000 43.88669 115 GLU E C 1
ATOM 6791 O O . GLU E 2 115 ? 7.21355 15.79274 -1.43656 1.000 34.68936 115 GLU E O 1
ATOM 6802 N N . ILE E 2 116 ? 8.70427 14.11657 -1.61455 1.000 37.50947 116 ILE E N 1
ATOM 6803 C CA . ILE E 2 116 ? 9.33960 14.65787 -2.81108 1.000 38.85180 116 ILE E CA 1
ATOM 6804 C C . ILE E 2 116 ? 8.75179 13.96081 -4.02873 1.000 41.93387 116 ILE E C 1
ATOM 6805 O O . ILE E 2 116 ? 8.78028 12.72812 -4.12994 1.000 39.35412 116 ILE E O 1
ATOM 6810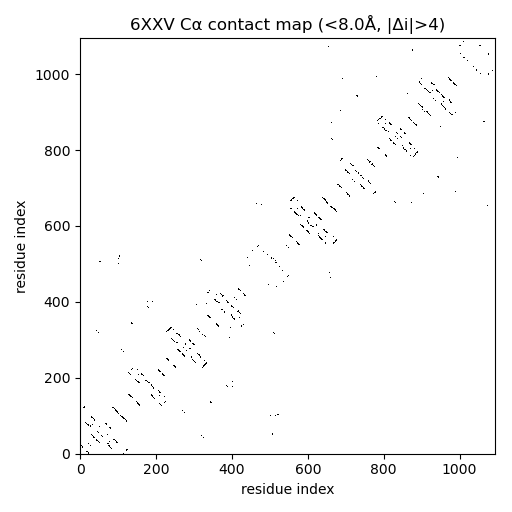 N N . LYS E 2 117 ? 8.20934 14.74717 -4.94861 1.000 39.58536 117 LYS E N 1
ATOM 6811 C CA . LYS E 2 117 ? 7.70138 14.22481 -6.20927 1.000 43.64467 117 LYS E CA 1
ATOM 6812 C C . LYS E 2 117 ? 8.82964 14.24179 -7.23726 1.000 39.98986 117 LYS E C 1
ATOM 6813 O O . LYS E 2 117 ? 9.41730 15.29629 -7.49796 1.000 44.99179 117 LYS E O 1
ATOM 6819 N N . ARG E 2 118 ? 9.13860 13.07886 -7.80936 1.000 37.97593 118 ARG E N 1
ATOM 6820 C CA . ARG E 2 118 ? 10.19115 12.95491 -8.81206 1.000 37.07685 118 ARG E CA 1
ATOM 6821 C C . ARG E 2 118 ? 9.65051 12.18007 -10.01005 1.000 34.47383 118 ARG E C 1
ATOM 6822 O O . ARG E 2 118 ? 8.49551 11.74594 -10.02782 1.000 37.79485 118 ARG E O 1
ATOM 6830 N N . THR E 2 119 ? 10.48917 12.01903 -11.03060 1.000 33.53954 119 THR E N 1
ATOM 6831 C CA . THR E 2 119 ? 10.07603 11.28024 -12.21349 1.000 38.35600 119 THR E CA 1
ATOM 6832 C C . THR E 2 119 ? 10.00430 9.78090 -11.91816 1.000 37.19059 119 THR E C 1
ATOM 6833 O O . THR E 2 119 ? 10.55613 9.27956 -10.93399 1.000 33.12201 119 THR E O 1
ATOM 6837 N N . VAL E 2 120 ? 9.30759 9.06505 -12.79804 1.000 40.04345 120 VAL E N 1
ATOM 6838 C CA . VAL E 2 120 ? 9.12297 7.62948 -12.63413 1.000 41.73108 120 VAL E CA 1
ATOM 6839 C C . VAL E 2 120 ? 10.46258 6.92290 -12.78637 1.000 42.20942 120 VAL E C 1
ATOM 6840 O O . VAL E 2 120 ? 11.23399 7.20762 -13.71068 1.000 45.67616 120 VAL E O 1
ATOM 6844 N N . ALA E 2 121 ? 10.75324 6.00679 -11.86656 1.000 40.03758 121 ALA E N 1
ATOM 6845 C CA . ALA E 2 121 ? 11.99072 5.23700 -11.88327 1.000 36.25194 121 ALA E CA 1
ATOM 6846 C C . ALA E 2 121 ? 11.64564 3.77250 -11.67161 1.000 44.36710 121 ALA E C 1
ATOM 6847 O O . ALA E 2 121 ? 10.99243 3.42763 -10.68291 1.000 40.80211 121 ALA E O 1
ATOM 6849 N N . ALA E 2 122 ? 12.07658 2.91615 -12.60095 1.000 45.55918 122 ALA E N 1
ATOM 6850 C CA . ALA E 2 122 ? 11.84250 1.48254 -12.48163 1.000 37.16794 122 ALA E CA 1
ATOM 6851 C C . ALA E 2 122 ? 12.79101 0.87719 -11.45011 1.000 38.42869 122 ALA E C 1
ATOM 6852 O O . ALA E 2 122 ? 13.94977 1.29280 -11.35199 1.000 36.71858 122 ALA E O 1
ATOM 6854 N N . PRO E 2 123 ? 12.33327 -0.10193 -10.67177 1.000 37.53607 123 PRO E N 1
ATOM 6855 C CA . PRO E 2 123 ? 13.22094 -0.72492 -9.68623 1.000 34.55002 123 PRO E CA 1
ATOM 6856 C C . PRO E 2 123 ? 14.23813 -1.63743 -10.34856 1.000 37.95574 123 PRO E C 1
ATOM 6857 O O . PRO E 2 123 ? 13.96084 -2.28325 -11.36253 1.000 38.22653 123 PRO E O 1
ATOM 6861 N N . SER E 2 124 ? 15.43614 -1.66668 -9.77288 1.000 35.02105 124 SER E N 1
ATOM 6862 C CA . SER E 2 124 ? 16.38622 -2.72842 -10.06581 1.000 38.64254 124 SER E CA 1
ATOM 6863 C C . SER E 2 124 ? 16.07523 -3.88957 -9.13406 1.000 42.28475 124 SER E C 1
ATOM 6864 O O . SER E 2 124 ? 16.13693 -3.73749 -7.90943 1.000 37.30301 124 SER E O 1
ATOM 6867 N N . VAL E 2 125 ? 15.71441 -5.03383 -9.70682 1.000 39.05853 125 VAL E N 1
ATOM 6868 C CA . VAL E 2 125 ? 15.22336 -6.17277 -8.94038 1.000 43.72235 125 VAL E CA 1
ATOM 6869 C C . VAL E 2 125 ? 16.35650 -7.16335 -8.72215 1.000 44.71795 125 VAL E C 1
ATOM 6870 O O . VAL E 2 125 ? 17.13376 -7.45816 -9.63915 1.000 37.66485 125 VAL E O 1
ATOM 6874 N N . PHE E 2 126 ? 16.45419 -7.66951 -7.49631 1.000 37.67600 126 PHE E N 1
ATOM 6875 C CA . PHE E 2 126 ? 17.39572 -8.71774 -7.13750 1.000 35.84331 126 PHE E CA 1
ATOM 6876 C C . PHE E 2 126 ? 16.66227 -9.74427 -6.28755 1.000 45.02806 126 PHE E C 1
ATOM 6877 O O . PHE E 2 126 ? 15.67132 -9.42452 -5.62595 1.000 40.71973 126 PHE E O 1
ATOM 6885 N N . ILE E 2 127 ? 17.14981 -10.98141 -6.30975 1.000 47.94226 127 ILE E N 1
ATOM 6886 C CA . ILE E 2 127 ? 16.58630 -12.05212 -5.49722 1.000 43.78282 127 ILE E CA 1
ATOM 6887 C C . ILE E 2 127 ? 17.72611 -12.77544 -4.79581 1.000 46.80245 127 ILE E C 1
ATOM 6888 O O . ILE E 2 127 ? 18.81160 -12.94888 -5.36247 1.000 41.04886 127 ILE E O 1
ATOM 6893 N N . PHE E 2 128 ? 17.48929 -13.16396 -3.54651 1.000 44.01098 128 PHE E N 1
ATOM 6894 C CA . PHE E 2 128 ? 18.49566 -13.83185 -2.73884 1.000 45.11447 128 PHE E CA 1
ATOM 6895 C C . PHE E 2 128 ? 17.95306 -15.17693 -2.28063 1.000 45.92813 128 PHE E C 1
ATOM 6896 O O . PHE E 2 128 ? 16.88561 -15.22347 -1.64485 1.000 40.16338 128 PHE E O 1
ATOM 6904 N N . PRO E 2 129 ? 18.62210 -16.28301 -2.58779 1.000 46.67108 129 PRO E N 1
ATOM 6905 C CA . PRO E 2 129 ? 18.24317 -17.56647 -1.99963 1.000 46.99695 129 PRO E CA 1
ATOM 6906 C C . PRO E 2 129 ? 18.55954 -17.58278 -0.51569 1.000 46.29758 129 PRO E C 1
ATOM 6907 O O . PRO E 2 129 ? 19.34648 -16.75410 -0.03081 1.000 43.74615 129 PRO E O 1
ATOM 6911 N N . PRO E 2 130 ? 17.96282 -18.49682 0.24371 1.000 44.65181 130 PRO E N 1
ATOM 6912 C CA . PRO E 2 130 ? 18.32485 -18.61256 1.65884 1.000 43.91221 130 PRO E CA 1
ATOM 6913 C C . PRO E 2 130 ? 19.77487 -19.03704 1.81148 1.000 41.79433 130 PRO E C 1
ATOM 6914 O O . PRO E 2 130 ? 20.36262 -19.66306 0.92696 1.000 39.42468 130 PRO E O 1
ATOM 6918 N N . SER E 2 131 ? 20.35986 -18.66247 2.94272 1.000 45.64612 131 SER E N 1
ATOM 6919 C CA . SER E 2 131 ? 21.72270 -19.07237 3.23643 1.000 47.39885 131 SER E CA 1
ATOM 6920 C C . SER E 2 131 ? 21.74622 -20.53001 3.67614 1.000 51.47839 131 SER E C 1
ATOM 6921 O O . SER E 2 131 ? 20.75320 -21.06584 4.17674 1.000 48.54905 131 SER E O 1
ATOM 6924 N N . ASP E 2 132 ? 22.89659 -21.17793 3.47487 1.000 55.69621 132 ASP E N 1
ATOM 6925 C CA . ASP E 2 132 ? 23.06415 -22.53534 3.98210 1.000 55.69604 132 ASP E CA 1
ATOM 6926 C C . ASP E 2 132 ? 22.95357 -22.57307 5.49780 1.000 55.45292 132 ASP E C 1
ATOM 6927 O O . ASP E 2 132 ? 22.42505 -23.54129 6.05833 1.000 49.33191 132 ASP E O 1
ATOM 6932 N N . GLU E 2 133 ? 23.43553 -21.52411 6.17225 1.000 51.71247 133 GLU E N 1
ATOM 6933 C CA . GLU E 2 133 ? 23.37400 -21.47950 7.62849 1.000 53.65289 133 GLU E CA 1
ATOM 6934 C C . GLU E 2 133 ? 21.93395 -21.54588 8.12021 1.000 54.33495 133 GLU E C 1
ATOM 6935 O O . GLU E 2 133 ? 21.61986 -22.30795 9.04095 1.000 52.40108 133 GLU E O 1
ATOM 6941 N N . GLN E 2 134 ? 21.03856 -20.76949 7.50418 1.000 55.45254 134 GLN E N 1
ATOM 6942 C CA . GLN E 2 134 ? 19.63821 -20.79339 7.91479 1.000 52.12604 134 GLN E CA 1
ATOM 6943 C C . GLN E 2 134 ? 18.96207 -22.10922 7.54891 1.000 50.72042 134 GLN E C 1
ATOM 6944 O O . GLN E 2 134 ? 18.09744 -22.58482 8.29289 1.000 50.98756 134 GLN E O 1
ATOM 6950 N N . LEU E 2 135 ? 19.33053 -22.70314 6.41037 1.000 53.04534 135 LEU E N 1
ATOM 6951 C CA . LEU E 2 135 ? 18.68744 -23.94173 5.98024 1.000 59.66604 135 LEU E CA 1
ATOM 6952 C C . LEU E 2 135 ? 18.84974 -25.03759 7.02272 1.000 55.84905 135 LEU E C 1
ATOM 6953 O O . LEU E 2 135 ? 17.91732 -25.80753 7.28005 1.000 55.60267 135 LEU E O 1
ATOM 6958 N N . LYS E 2 136 ? 20.01743 -25.09674 7.65885 1.000 59.67108 136 LYS E N 1
ATOM 6959 C CA . LYS E 2 136 ? 20.28923 -26.14330 8.63031 1.000 65.26579 136 LYS E CA 1
ATOM 6960 C C . LYS E 2 136 ? 19.47843 -25.97304 9.91208 1.000 62.94580 136 LYS E C 1
ATOM 6961 O O . LYS E 2 136 ? 19.33028 -26.93900 10.66823 1.000 75.26059 136 LYS E O 1
ATOM 6967 N N . SER E 2 137 ? 18.94617 -24.77688 10.16985 1.000 57.03571 137 SER E N 1
ATOM 6968 C CA . SER E 2 137 ? 18.07888 -24.54723 11.31855 1.000 51.07684 137 SER E CA 1
ATOM 6969 C C . SER E 2 137 ? 16.62721 -24.93248 11.06020 1.000 50.01108 137 SER E C 1
ATOM 6970 O O . SER E 2 137 ? 15.81882 -24.87989 11.99327 1.000 50.99108 137 SER E O 1
ATOM 6973 N N . GLY E 2 138 ? 16.26719 -25.28341 9.82434 1.000 49.91130 138 GLY E N 1
ATOM 6974 C CA . GLY E 2 138 ? 14.93029 -25.75598 9.51548 1.000 45.24310 138 GLY E CA 1
ATOM 6975 C C . GLY E 2 138 ? 14.03581 -24.78976 8.76359 1.000 54.50007 138 GLY E C 1
ATOM 6976 O O . GLY E 2 138 ? 12.89406 -25.15552 8.45267 1.000 52.50913 138 GLY E O 1
ATOM 6977 N N . THR E 2 139 ? 14.50251 -23.57917 8.45204 1.000 51.49075 139 THR E N 1
ATOM 6978 C CA . THR E 2 139 ? 13.68726 -22.57276 7.78284 1.000 51.31591 139 THR E CA 1
ATOM 6979 C C . THR E 2 139 ? 14.46052 -21.96535 6.61822 1.000 48.39771 139 THR E C 1
ATOM 6980 O O . THR E 2 139 ? 15.68389 -21.81825 6.67348 1.000 51.28430 139 THR E O 1
ATOM 6984 N N . ALA E 2 140 ? 13.73787 -21.62814 5.55215 1.000 47.19795 140 ALA E N 1
ATOM 6985 C CA . ALA E 2 140 ? 14.30710 -20.94783 4.39593 1.000 46.69105 140 ALA E CA 1
ATOM 6986 C C . ALA E 2 140 ? 13.60620 -19.60883 4.20696 1.000 46.51963 140 ALA E C 1
ATOM 6987 O O . ALA E 2 140 ? 12.37183 -19.54824 4.16239 1.000 38.55206 140 ALA E O 1
ATOM 6989 N N . SER E 2 141 ? 14.39442 -18.54127 4.11352 1.000 43.49563 141 SER E N 1
ATOM 6990 C CA . SER E 2 141 ? 13.89735 -17.19845 3.83379 1.000 40.90806 141 SER E CA 1
ATOM 6991 C C . SER E 2 141 ? 14.39769 -16.77279 2.45956 1.000 41.17542 141 SER E C 1
ATOM 6992 O O . SER E 2 141 ? 15.60992 -16.68161 2.23925 1.000 38.74405 141 SER E O 1
ATOM 6995 N N . VAL E 2 142 ? 13.46985 -16.52176 1.54111 1.000 38.31178 142 VAL E N 1
ATOM 6996 C CA . VAL E 2 142 ? 13.79178 -16.04235 0.20136 1.000 42.20359 142 VAL E CA 1
ATOM 6997 C C . VAL E 2 142 ? 13.43964 -14.56100 0.13613 1.000 40.66027 142 VAL E C 1
ATOM 6998 O O . VAL E 2 142 ? 12.29370 -14.17497 0.39780 1.000 39.20760 142 VAL E O 1
ATOM 7002 N N . VAL E 2 143 ? 14.41801 -13.72845 -0.20920 1.000 40.09445 143 VAL E N 1
ATOM 7003 C CA . VAL E 2 143 ? 14.26865 -12.27488 -0.17827 1.000 38.57758 143 VAL E CA 1
ATOM 7004 C C . VAL E 2 143 ? 14.34149 -11.73694 -1.60024 1.000 37.32796 143 VAL E C 1
ATOM 7005 O O . VAL E 2 143 ? 15.26680 -12.06581 -2.35465 1.000 39.81740 143 VAL E O 1
ATOM 7009 N N . CYS E 2 144 ? 13.36538 -10.91137 -1.96220 1.000 38.01285 144 CYS E N 1
ATOM 7010 C CA . CYS E 2 144 ? 13.34059 -10.21208 -3.23822 1.000 42.48762 144 CYS E CA 1
ATOM 7011 C C . CYS E 2 144 ? 13.47237 -8.71687 -2.98502 1.000 43.93827 144 CYS E C 1
ATOM 7012 O O . CYS E 2 144 ? 12.71650 -8.14790 -2.18796 1.000 41.29218 144 CYS E O 1
ATOM 7015 N N . LEU E 2 145 ? 14.42650 -8.08685 -3.66217 1.000 38.35120 145 LEU E N 1
ATOM 7016 C CA . LEU E 2 145 ? 14.73250 -6.67711 -3.47190 1.000 34.75556 145 LEU E CA 1
ATOM 7017 C C . LEU E 2 145 ? 14.29058 -5.87941 -4.69135 1.000 39.66605 145 LEU E C 1
ATOM 7018 O O . LEU E 2 145 ? 14.65577 -6.21469 -5.82222 1.000 35.33297 145 LEU E O 1
ATOM 7023 N N . LEU E 2 146 ? 13.50209 -4.83312 -4.45501 1.000 35.47653 146 LEU E N 1
ATOM 7024 C CA . LEU E 2 146 ? 13.18257 -3.81806 -5.45388 1.000 35.56547 146 LEU E CA 1
ATOM 7025 C C . LEU E 2 146 ? 13.88837 -2.53917 -5.02478 1.000 33.24446 146 LEU E C 1
ATOM 7026 O O . LEU E 2 146 ? 13.59893 -2.00874 -3.94872 1.000 34.86667 146 LEU E O 1
ATOM 7031 N N . ASN E 2 147 ? 14.81908 -2.05506 -5.84545 1.000 31.84891 147 ASN E N 1
ATOM 7032 C CA . ASN E 2 147 ? 15.74602 -1.01195 -5.42328 1.000 38.45609 147 ASN E CA 1
ATOM 7033 C C . ASN E 2 147 ? 15.53210 0.27941 -6.20574 1.000 35.33752 147 ASN E C 1
ATOM 7034 O O . ASN E 2 147 ? 15.47121 0.26096 -7.44029 1.000 38.06325 147 ASN E O 1
ATOM 7039 N N . ASN E 2 148 ? 15.42402 1.39268 -5.47342 1.000 37.22943 148 ASN E N 1
ATOM 7040 C CA . ASN E 2 148 ? 15.45251 2.75729 -6.01621 1.000 35.63632 148 ASN E CA 1
ATOM 7041 C C . ASN E 2 148 ? 14.39699 2.97185 -7.10126 1.000 37.30203 148 ASN E C 1
ATOM 7042 O O . ASN E 2 148 ? 14.70854 3.30086 -8.24652 1.000 36.91437 148 ASN E O 1
ATOM 7047 N N . PHE E 2 149 ? 13.13367 2.81171 -6.71939 1.000 37.89303 149 PHE E N 1
ATOM 7048 C CA . PHE E 2 149 ? 12.03477 3.02456 -7.64965 1.000 34.59354 149 PHE E CA 1
ATOM 7049 C C . PHE E 2 149 ? 11.15641 4.17869 -7.18199 1.000 37.51126 149 PHE E C 1
ATOM 7050 O O . PHE E 2 149 ? 11.27949 4.68026 -6.06097 1.000 34.77296 149 PHE E O 1
ATOM 7058 N N . TYR E 2 150 ? 10.27373 4.60424 -8.07995 1.000 38.07893 150 TYR E N 1
ATOM 7059 C CA . TYR E 2 150 ? 9.32149 5.67700 -7.82410 1.000 36.52578 150 TYR E CA 1
ATOM 7060 C C . TYR E 2 150 ? 8.25627 5.61788 -8.91665 1.000 36.96685 150 TYR E C 1
ATOM 7061 O O . TYR E 2 150 ? 8.58797 5.44834 -10.08643 1.000 41.46008 150 TYR E O 1
ATOM 7070 N N . PRO E 2 151 ? 6.97240 5.75342 -8.54920 1.000 39.83149 151 PRO E N 1
ATOM 7071 C CA . PRO E 2 151 ? 6.43712 5.99122 -7.20306 1.000 42.75752 151 PRO E CA 1
ATOM 7072 C C . PRO E 2 151 ? 6.44477 4.75160 -6.29938 1.000 46.88965 151 PRO E C 1
ATOM 7073 O O . PRO E 2 151 ? 6.98903 3.71115 -6.67983 1.000 42.37273 151 PRO E O 1
ATOM 7077 N N . ARG E 2 152 ? 5.82800 4.88460 -5.11744 1.000 50.81782 152 ARG E N 1
ATOM 7078 C CA . ARG E 2 152 ? 5.91193 3.85957 -4.07874 1.000 49.33422 152 ARG E CA 1
ATOM 7079 C C . ARG E 2 152 ? 5.15270 2.59228 -4.44955 1.000 48.67307 152 ARG E C 1
ATOM 7080 O O . ARG E 2 152 ? 5.54517 1.49617 -4.03360 1.000 50.76390 152 ARG E O 1
ATOM 7088 N N . GLU E 2 153 ? 4.07253 2.71252 -5.21609 1.000 47.67078 153 GLU E N 1
ATOM 7089 C CA . GLU E 2 153 ? 3.23711 1.55418 -5.50051 1.000 49.71767 153 GLU E CA 1
ATOM 7090 C C . GLU E 2 153 ? 3.98680 0.56102 -6.37830 1.000 52.43464 153 GLU E C 1
ATOM 7091 O O . GLU E 2 153 ? 4.54081 0.92379 -7.42185 1.000 44.62096 153 GLU E O 1
ATOM 7097 N N . ALA E 2 154 ? 4.01016 -0.69285 -5.93460 1.000 47.45926 154 ALA E N 1
ATOM 7098 C CA . ALA E 2 154 ? 4.64195 -1.78897 -6.64867 1.000 50.16926 154 ALA E CA 1
ATOM 7099 C C . ALA E 2 154 ? 3.95941 -3.07545 -6.21579 1.000 49.65373 154 ALA E C 1
ATOM 7100 O O . ALA E 2 154 ? 3.41552 -3.15919 -5.11023 1.000 50.41221 154 ALA E O 1
ATOM 7102 N N . LYS E 2 155 ? 3.97228 -4.07108 -7.09712 1.000 49.58737 155 LYS E N 1
ATOM 7103 C CA . LYS E 2 155 ? 3.40311 -5.37130 -6.78686 1.000 51.56042 155 LYS E CA 1
ATOM 7104 C C . LYS E 2 155 ? 4.48230 -6.42690 -6.97018 1.000 52.75051 155 LYS E C 1
ATOM 7105 O O . LYS E 2 155 ? 5.17447 -6.44727 -7.99605 1.000 48.04825 155 LYS E O 1
ATOM 7111 N N . VAL E 2 156 ? 4.63627 -7.28023 -5.96300 1.000 53.05617 156 VAL E N 1
ATOM 7112 C CA . VAL E 2 156 ? 5.60431 -8.36998 -5.96618 1.000 50.93557 156 VAL E CA 1
ATOM 7113 C C . VAL E 2 156 ? 4.82740 -9.67738 -5.92062 1.000 53.16694 156 VAL E C 1
ATOM 7114 O O . VAL E 2 156 ? 3.94615 -9.84943 -5.07063 1.000 53.67961 156 VAL E O 1
ATOM 7118 N N . GLN E 2 157 ? 5.13364 -10.58562 -6.84469 1.000 52.99526 157 GLN E N 1
ATOM 7119 C CA . GLN E 2 157 ? 4.44577 -11.86979 -6.93729 1.000 54.58061 157 GLN E CA 1
ATOM 7120 C C . GLN E 2 157 ? 5.47852 -12.98551 -6.88468 1.000 54.56888 157 GLN E C 1
ATOM 7121 O O . GLN E 2 157 ? 6.40087 -13.01956 -7.70516 1.000 52.04357 157 GLN E O 1
ATOM 7127 N N . TRP E 2 158 ? 5.32966 -13.88956 -5.92119 1.000 57.59897 158 TRP E N 1
ATOM 7128 C CA . TRP E 2 158 ? 6.20928 -15.04414 -5.80944 1.000 58.11975 158 TRP E CA 1
ATOM 7129 C C . TRP E 2 158 ? 5.66914 -16.19920 -6.64052 1.000 57.17301 158 TRP E C 1
ATOM 7130 O O . TRP E 2 158 ? 4.45840 -16.43174 -6.69301 1.000 60.33160 158 TRP E O 1
ATOM 7141 N N . LYS E 2 159 ? 6.57828 -16.91915 -7.29212 1.000 49.70220 159 LYS E N 1
ATOM 7142 C CA . LYS E 2 159 ? 6.22056 -18.08331 -8.09081 1.000 61.68799 159 LYS E CA 1
ATOM 7143 C C . LYS E 2 159 ? 7.27017 -19.15951 -7.87040 1.000 54.41072 159 LYS E C 1
ATOM 7144 O O . LYS E 2 159 ? 8.45058 -18.95013 -8.16456 1.000 59.54944 159 LYS E O 1
ATOM 7150 N N . VAL E 2 160 ? 6.84327 -20.29658 -7.33484 1.000 59.99221 160 VAL E N 1
ATOM 7151 C CA . VAL E 2 160 ? 7.72376 -21.42029 -7.03835 1.000 61.02108 160 VAL E CA 1
ATOM 7152 C C . VAL E 2 160 ? 7.39348 -22.52540 -8.03351 1.000 57.64059 160 VAL E C 1
ATOM 7153 O O . VAL E 2 160 ? 6.28562 -23.07559 -8.01468 1.000 59.72944 160 VAL E O 1
ATOM 7157 N N . ASP E 2 161 ? 8.35061 -22.84923 -8.90612 1.000 55.72695 161 ASP E N 1
ATOM 7158 C CA . ASP E 2 161 ? 8.11173 -23.75796 -10.03017 1.000 61.54711 161 ASP E CA 1
ATOM 7159 C C . ASP E 2 161 ? 6.87797 -23.32694 -10.82185 1.000 69.61811 161 ASP E C 1
ATOM 7160 O O . ASP E 2 161 ? 6.01363 -24.13940 -11.15991 1.000 69.53736 161 ASP E O 1
ATOM 7165 N N . ASN E 2 162 ? 6.79170 -22.02300 -11.10136 1.000 67.94568 162 ASN E N 1
ATOM 7166 C CA . ASN E 2 162 ? 5.69121 -21.40769 -11.84704 1.000 64.36679 162 ASN E CA 1
ATOM 7167 C C . ASN E 2 162 ? 4.34082 -21.60313 -11.16733 1.000 67.27201 162 ASN E C 1
ATOM 7168 O O . ASN E 2 162 ? 3.29524 -21.46051 -11.80893 1.000 75.82236 162 ASN E O 1
ATOM 7173 N N . ALA E 2 163 ? 4.34129 -21.93049 -9.87888 1.000 62.41394 163 ALA E N 1
ATOM 7174 C CA . ALA E 2 163 ? 3.12391 -21.99878 -9.08263 1.000 67.96418 163 ALA E CA 1
ATOM 7175 C C . ALA E 2 163 ? 3.07074 -20.78522 -8.16347 1.000 72.76955 163 ALA E C 1
ATOM 7176 O O . ALA E 2 163 ? 4.04205 -20.49371 -7.45552 1.000 70.94713 163 ALA E O 1
ATOM 7178 N N . LEU E 2 164 ? 1.94171 -20.08064 -8.18229 1.000 69.57471 164 LEU E N 1
ATOM 7179 C CA . LEU E 2 164 ? 1.83928 -18.80944 -7.48309 1.000 79.84256 164 LEU E CA 1
ATOM 7180 C C . LEU E 2 164 ? 1.87452 -18.99657 -5.97260 1.000 85.09283 164 LEU E C 1
ATOM 7181 O O . LEU E 2 164 ? 1.50232 -20.04096 -5.42839 1.000 83.36960 164 LEU E O 1
ATOM 7186 N N . GLN E 2 165 ? 2.36783 -17.95893 -5.30223 1.000 85.65108 165 GLN E N 1
ATOM 7187 C CA . GLN E 2 165 ? 2.27347 -17.83839 -3.85546 1.000 84.46785 165 GLN E CA 1
ATOM 7188 C C . GLN E 2 165 ? 1.72164 -16.45881 -3.48321 1.000 95.88108 165 GLN E C 1
ATOM 7189 O O . GLN E 2 165 ? 2.04616 -15.44802 -4.11135 1.000 97.83108 165 GLN E O 1
ATOM 7195 N N . ASN E 2 168 ? 3.03757 -16.53264 3.11157 1.000 76.21108 168 ASN E N 1
ATOM 7196 C CA . ASN E 2 168 ? 4.31040 -16.69216 3.80754 1.000 69.76108 168 ASN E CA 1
ATOM 7197 C C . ASN E 2 168 ? 5.29434 -15.60622 3.39412 1.000 52.79108 168 ASN E C 1
ATOM 7198 O O . ASN E 2 168 ? 6.50937 -15.77070 3.52296 1.000 51.69804 168 ASN E O 1
ATOM 7203 N N . SER E 2 169 ? 4.76182 -14.49351 2.89828 1.000 60.41108 169 SER E N 1
ATOM 7204 C CA . SER E 2 169 ? 5.56916 -13.37011 2.44795 1.000 58.23108 169 SER E CA 1
ATOM 7205 C C . SER E 2 169 ? 5.12596 -12.09418 3.14781 1.000 47.91430 169 SER E C 1
ATOM 7206 O O . SER E 2 169 ? 3.93025 -11.86741 3.34906 1.000 47.15108 169 SER E O 1
ATOM 7209 N N . GLN E 2 170 ? 6.10263 -11.27307 3.52797 1.000 50.93965 170 GLN E N 1
ATOM 7210 C CA . GLN E 2 170 ? 5.86485 -9.96391 4.11418 1.000 45.42521 170 GLN E CA 1
ATOM 7211 C C . GLN E 2 170 ? 6.71396 -8.93335 3.38709 1.000 48.35067 170 GLN E C 1
ATOM 7212 O O . GLN E 2 170 ? 7.81949 -9.23409 2.92642 1.000 45.56725 170 GLN E O 1
ATOM 7218 N N . GLU E 2 171 ? 6.19024 -7.71347 3.29935 1.000 42.33781 171 GLU E N 1
ATOM 7219 C CA . GLU E 2 171 ? 6.84194 -6.61470 2.60512 1.000 46.08938 171 GLU E CA 1
ATOM 7220 C C . GLU E 2 171 ? 7.29373 -5.54964 3.59382 1.000 43.76022 171 GLU E C 1
ATOM 7221 O O . GLU E 2 171 ? 6.69078 -5.35947 4.65250 1.000 39.98392 171 GLU E O 1
ATOM 7227 N N . SER E 2 172 ? 8.35606 -4.84472 3.22250 1.000 44.57289 172 SER E N 1
ATOM 7228 C CA . SER E 2 172 ? 8.85660 -3.71612 3.99303 1.000 45.27194 172 SER E CA 1
ATOM 7229 C C . SER E 2 172 ? 9.37405 -2.68680 2.99958 1.000 45.60797 172 SER E C 1
ATOM 7230 O O . SER E 2 172 ? 10.02799 -3.05947 2.02176 1.000 40.54895 172 SER E O 1
ATOM 7233 N N . VAL E 2 173 ? 9.06217 -1.40985 3.23355 1.000 45.24573 173 VAL E N 1
ATOM 7234 C CA . VAL E 2 173 ? 9.40900 -0.31846 2.32535 1.000 40.66726 173 VAL E CA 1
ATOM 7235 C C . VAL E 2 173 ? 10.18044 0.73675 3.10386 1.000 42.80069 173 VAL E C 1
ATOM 7236 O O . VAL E 2 173 ? 9.77761 1.11643 4.20780 1.000 41.98489 173 VAL E O 1
ATOM 7240 N N . THR E 2 174 ? 11.28122 1.21216 2.52903 1.000 44.38019 174 THR E N 1
ATOM 7241 C CA . THR E 2 174 ? 12.04684 2.27852 3.15752 1.000 47.20982 174 THR E CA 1
ATOM 7242 C C . THR E 2 174 ? 11.31905 3.61387 3.02773 1.000 46.34512 174 THR E C 1
ATOM 7243 O O . THR E 2 174 ? 10.38094 3.77144 2.23908 1.000 37.91668 174 THR E O 1
ATOM 7247 N N . GLU E 2 175 ? 11.77343 4.58690 3.81470 1.000 42.01753 175 GLU E N 1
ATOM 7248 C CA . GLU E 2 175 ? 11.33620 5.95794 3.61673 1.000 44.02614 175 GLU E CA 1
ATOM 7249 C C . GLU E 2 175 ? 12.03283 6.54994 2.39357 1.000 47.40833 175 GLU E C 1
ATOM 7250 O O . GLU E 2 175 ? 13.04577 6.03620 1.90975 1.000 46.22125 175 GLU E O 1
ATOM 7256 N N . GLN E 2 176 ? 11.46797 7.64101 1.88775 1.000 45.23140 176 GLN E N 1
ATOM 7257 C CA . GLN E 2 176 ? 11.99579 8.26615 0.68373 1.000 41.42499 176 GLN E CA 1
ATOM 7258 C C . GLN E 2 176 ? 13.46452 8.63424 0.87183 1.000 37.54108 176 GLN E C 1
ATOM 7259 O O . GLN E 2 176 ? 13.85227 9.19630 1.89972 1.000 41.08906 176 GLN E O 1
ATOM 7265 N N . ASP E 2 177 ? 14.28583 8.28740 -0.11482 1.000 38.70751 177 ASP E N 1
ATOM 7266 C CA . ASP E 2 177 ? 15.71913 8.52669 -0.01552 1.000 41.40430 177 ASP E CA 1
ATOM 7267 C C . ASP E 2 177 ? 16.02162 10.02310 -0.04014 1.000 38.30263 177 ASP E C 1
ATOM 7268 O O . ASP E 2 177 ? 15.43497 10.77870 -0.81688 1.000 39.14540 177 ASP E O 1
ATOM 7273 N N . SER E 2 178 ? 16.95384 10.44981 0.81327 1.000 36.73051 178 SER E N 1
ATOM 7274 C CA . SER E 2 178 ? 17.22253 11.87464 0.97826 1.000 40.18191 178 SER E CA 1
ATOM 7275 C C . SER E 2 178 ? 18.01836 12.47678 -0.17293 1.000 42.71031 178 SER E C 1
ATOM 7276 O O . SER E 2 178 ? 18.26681 13.68901 -0.15167 1.000 43.18585 178 SER E O 1
ATOM 7279 N N . LYS E 2 179 ? 18.41746 11.68552 -1.16832 1.000 39.00843 179 LYS E N 1
ATOM 7280 C CA . LYS E 2 179 ? 19.22791 12.18932 -2.27168 1.000 41.53494 179 LYS E CA 1
ATOM 7281 C C . LYS E 2 179 ? 18.56687 12.01643 -3.63099 1.000 41.83392 179 LYS E C 1
ATOM 7282 O O . LYS E 2 179 ? 18.53956 12.97171 -4.41676 1.000 36.51967 179 LYS E O 1
ATOM 7288 N N . ASP E 2 180 ? 18.02399 10.83289 -3.94129 1.000 35.39196 180 ASP E N 1
ATOM 7289 C CA . ASP E 2 180 ? 17.33765 10.62085 -5.21226 1.000 35.24513 180 ASP E CA 1
ATOM 7290 C C . ASP E 2 180 ? 15.82494 10.48663 -5.07051 1.000 33.11829 180 ASP E C 1
ATOM 7291 O O . ASP E 2 180 ? 15.14128 10.28008 -6.07937 1.000 40.51690 180 ASP E O 1
ATOM 7296 N N . SER E 2 181 ? 15.29370 10.56346 -3.84840 1.000 33.01571 181 SER E N 1
ATOM 7297 C CA . SER E 2 181 ? 13.85151 10.58745 -3.58799 1.000 35.23247 181 SER E CA 1
ATOM 7298 C C . SER E 2 181 ? 13.15068 9.28782 -3.98984 1.000 38.24389 181 SER E C 1
ATOM 7299 O O . SER E 2 181 ? 11.93565 9.27053 -4.21071 1.000 33.33142 181 SER E O 1
ATOM 7302 N N . THR E 2 182 ? 13.88902 8.18301 -4.06228 1.000 31.42037 182 THR E N 1
ATOM 7303 C CA . THR E 2 182 ? 13.31078 6.89871 -4.43370 1.000 36.86773 182 THR E CA 1
ATOM 7304 C C . THR E 2 182 ? 12.97259 6.07140 -3.19711 1.000 39.00438 182 THR E C 1
ATOM 7305 O O . THR E 2 182 ? 13.32539 6.41150 -2.06397 1.000 38.16510 182 THR E O 1
ATOM 7309 N N . TYR E 2 183 ? 12.27242 4.96440 -3.44260 1.000 35.88962 183 TYR E N 1
ATOM 7310 C CA . TYR E 2 183 ? 11.93725 3.96606 -2.43949 1.000 42.14386 183 TYR E CA 1
ATOM 7311 C C . TYR E 2 183 ? 12.62375 2.64898 -2.77934 1.000 40.72169 183 TYR E C 1
ATOM 7312 O O . TYR E 2 183 ? 13.01073 2.39968 -3.92434 1.000 38.00116 183 TYR E O 1
ATOM 7321 N N . SER E 2 184 ? 12.75562 1.79821 -1.76859 1.000 42.85055 184 SER E N 1
ATOM 7322 C CA . SER E 2 184 ? 13.20177 0.42638 -1.95278 1.000 40.82948 184 SER E CA 1
ATOM 7323 C C . SER E 2 184 ? 12.28697 -0.48741 -1.14926 1.000 39.92346 184 SER E C 1
ATOM 7324 O O . SER E 2 184 ? 11.77008 -0.09388 -0.09957 1.000 42.98534 184 SER E O 1
ATOM 7327 N N . LEU E 2 185 ? 12.06280 -1.69359 -1.66096 1.000 36.78504 185 LEU E N 1
ATOM 7328 C CA . LEU E 2 185 ? 11.12220 -2.63230 -1.06742 1.000 37.16136 185 LEU E CA 1
ATOM 7329 C C . LEU E 2 185 ? 11.76819 -4.00701 -0.96708 1.000 42.06568 185 LEU E C 1
ATOM 7330 O O . LEU E 2 185 ? 12.49080 -4.43601 -1.87249 1.000 34.96589 185 LEU E O 1
ATOM 7335 N N . SER E 2 186 ? 11.51394 -4.68985 0.14260 1.000 37.37022 186 SER E N 1
ATOM 7336 C CA . SER E 2 186 ? 11.94294 -6.06661 0.32368 1.000 42.67952 186 SER E CA 1
ATOM 7337 C C . SER E 2 186 ? 10.71788 -6.93935 0.53983 1.000 44.54444 186 SER E C 1
ATOM 7338 O O . SER E 2 186 ? 9.79262 -6.55859 1.26408 1.000 45.78388 186 SER E O 1
ATOM 7341 N N . SER E 2 187 ? 10.71091 -8.10185 -0.10264 1.000 39.19783 187 SER E N 1
ATOM 7342 C CA . SER E 2 187 ? 9.66262 -9.09586 0.07530 1.000 37.73421 187 SER E CA 1
ATOM 7343 C C . SER E 2 187 ? 10.32598 -10.39671 0.49577 1.000 42.87084 187 SER E C 1
ATOM 7344 O O . SER E 2 187 ? 11.13716 -10.95429 -0.25096 1.000 40.32684 187 SER E O 1
ATOM 7347 N N . THR E 2 188 ? 9.98971 -10.86957 1.68802 1.000 42.90649 188 THR E N 1
ATOM 7348 C CA . THR E 2 188 ? 10.63753 -12.02599 2.28649 1.000 42.44306 188 THR E CA 1
ATOM 7349 C C . THR E 2 188 ? 9.66845 -13.19844 2.27845 1.000 46.30956 188 THR E C 1
ATOM 7350 O O . THR E 2 188 ? 8.61235 -13.14155 2.91785 1.000 44.16583 188 THR E O 1
ATOM 7354 N N . LEU E 2 189 ? 10.02545 -14.24524 1.54175 1.000 42.19140 189 LEU E N 1
ATOM 7355 C CA . LEU E 2 189 ? 9.25741 -15.48246 1.49778 1.000 45.42026 189 LEU E CA 1
ATOM 7356 C C . LEU E 2 189 ? 9.84632 -16.45840 2.50960 1.000 44.75986 189 LEU E C 1
ATOM 7357 O O . LEU E 2 189 ? 11.04273 -16.76277 2.45300 1.000 44.70328 189 LEU E O 1
ATOM 7362 N N . THR E 2 190 ? 9.01464 -16.94201 3.43197 1.000 40.48973 190 THR E N 1
ATOM 7363 C CA . THR E 2 190 ? 9.44942 -17.83644 4.50196 1.000 49.50035 190 THR E CA 1
ATOM 7364 C C . THR E 2 190 ? 8.85926 -19.22409 4.28118 1.000 48.80405 190 THR E C 1
ATOM 7365 O O . THR E 2 190 ? 7.63591 -19.37627 4.20964 1.000 48.66743 190 THR E O 1
ATOM 7369 N N . LEU E 2 191 ? 9.72728 -20.23129 4.19893 1.000 47.47201 191 LEU E N 1
ATOM 7370 C CA . LEU E 2 191 ? 9.32293 -21.61239 3.97395 1.000 43.76670 191 LEU E CA 1
ATOM 7371 C C . LEU E 2 191 ? 10.02185 -22.53082 4.96265 1.000 44.57463 191 LEU E C 1
ATOM 7372 O O . LEU E 2 191 ? 11.08920 -22.21168 5.49103 1.000 45.67979 191 LEU E O 1
ATOM 7377 N N . SER E 2 192 ? 9.41160 -23.69111 5.19678 1.000 45.83820 192 SER E N 1
ATOM 7378 C CA . SER E 2 192 ? 10.09125 -24.73321 5.94876 1.000 50.28900 192 SER E CA 1
ATOM 7379 C C . SER E 2 192 ? 11.21214 -25.32831 5.10341 1.000 43.37366 192 SER E C 1
ATOM 7380 O O . SER E 2 192 ? 11.21962 -25.22058 3.87429 1.000 47.03120 192 SER E O 1
ATOM 7383 N N . LYS E 2 193 ? 12.17465 -25.96093 5.77986 1.000 51.21280 193 LYS E N 1
ATOM 7384 C CA . LYS E 2 193 ? 13.28969 -26.57001 5.06085 1.000 46.32626 193 LYS E CA 1
ATOM 7385 C C . LYS E 2 193 ? 12.79527 -27.60373 4.05828 1.000 55.01229 193 LYS E C 1
ATOM 7386 O O . LYS E 2 193 ? 13.23579 -27.61750 2.90175 1.000 49.40513 193 LYS E O 1
ATOM 7392 N N . ALA E 2 194 ? 11.86259 -28.46390 4.48083 1.000 47.78708 194 ALA E N 1
ATOM 7393 C CA . ALA E 2 194 ? 11.33707 -29.49697 3.59387 1.000 53.14148 194 ALA E CA 1
ATOM 7394 C C . ALA E 2 194 ? 10.54069 -28.89355 2.44351 1.000 49.61243 194 ALA E C 1
ATOM 7395 O O . ALA E 2 194 ? 10.65048 -29.35233 1.29959 1.000 50.57095 194 ALA E O 1
ATOM 7397 N N . ASP E 2 195 ? 9.72431 -27.87437 2.72450 1.000 48.49536 195 ASP E N 1
ATOM 7398 C CA . ASP E 2 195 ? 8.97329 -27.22821 1.65178 1.000 50.69508 195 ASP E CA 1
ATOM 7399 C C . ASP E 2 195 ? 9.91066 -26.56950 0.64955 1.000 48.02414 195 ASP E C 1
ATOM 7400 O O . ASP E 2 195 ? 9.67787 -26.62972 -0.56405 1.000 42.61385 195 ASP E O 1
ATOM 7405 N N . TYR E 2 196 ? 10.99816 -25.96662 1.13569 1.000 42.50852 196 TYR E N 1
ATOM 7406 C CA . TYR E 2 196 ? 11.94884 -25.33657 0.22940 1.000 49.11748 196 TYR E CA 1
ATOM 7407 C C . TYR E 2 196 ? 12.63007 -26.35597 -0.67154 1.000 48.11400 196 TYR E C 1
ATOM 7408 O O . TYR E 2 196 ? 12.95514 -26.04457 -1.82470 1.000 44.42810 196 TYR E O 1
ATOM 7417 N N . GLU E 2 197 ? 12.82811 -27.57506 -0.18040 1.000 47.41767 197 GLU E N 1
ATOM 7418 C CA . GLU E 2 197 ? 13.64030 -28.56606 -0.86913 1.000 51.09450 197 GLU E CA 1
ATOM 7419 C C . GLU E 2 197 ? 12.85376 -29.43027 -1.84556 1.000 50.74108 197 GLU E C 1
ATOM 7420 O O . GLU E 2 197 ? 13.46498 -30.22045 -2.57229 1.000 56.39089 197 GLU E O 1
ATOM 7426 N N . LYS E 2 198 ? 11.52990 -29.30399 -1.89419 1.000 45.92827 198 LYS E N 1
ATOM 7427 C CA . LYS E 2 198 ? 10.74577 -30.03830 -2.87771 1.000 51.13348 198 LYS E CA 1
ATOM 7428 C C . LYS E 2 198 ? 10.51773 -29.25327 -4.16504 1.000 57.11108 198 LYS E C 1
ATOM 7429 O O . LYS E 2 198 ? 9.81150 -29.74067 -5.05339 1.000 57.15520 198 LYS E O 1
ATOM 7435 N N . HIS E 2 199 ? 11.09771 -28.06203 -4.29471 1.000 53.56610 199 HIS E N 1
ATOM 7436 C CA . HIS E 2 199 ? 10.98599 -27.27244 -5.51268 1.000 57.35827 199 HIS E CA 1
ATOM 7437 C C . HIS E 2 199 ? 12.35635 -26.73959 -5.90817 1.000 49.96014 199 HIS E C 1
ATOM 7438 O O . HIS E 2 199 ? 13.27345 -26.65399 -5.08732 1.000 49.95185 199 HIS E O 1
ATOM 7445 N N . LYS E 2 200 ? 12.48596 -26.36781 -7.17971 1.000 45.30899 200 LYS E N 1
ATOM 7446 C CA . LYS E 2 200 ? 13.77693 -25.97030 -7.73216 1.000 56.69108 200 LYS E CA 1
ATOM 7447 C C . LYS E 2 200 ? 13.85686 -24.50721 -8.13939 1.000 53.82108 200 LYS E C 1
ATOM 7448 O O . LYS E 2 200 ? 14.87789 -23.86297 -7.88406 1.000 48.99792 200 LYS E O 1
ATOM 7454 N N . VAL E 2 201 ? 12.81539 -23.96024 -8.76389 1.000 51.38108 201 VAL E N 1
ATOM 7455 C CA . VAL E 2 201 ? 12.85408 -22.61977 -9.34304 1.000 49.17108 201 VAL E CA 1
ATOM 7456 C C . VAL E 2 201 ? 12.01545 -21.68339 -8.48371 1.000 51.04984 201 VAL E C 1
ATOM 7457 O O . VAL E 2 201 ? 10.79731 -21.86201 -8.35250 1.000 48.93863 201 VAL E O 1
ATOM 7461 N N . TYR E 2 202 ? 12.66673 -20.67674 -7.91450 1.000 46.58763 202 TYR E N 1
ATOM 7462 C CA . TYR E 2 202 ? 12.00821 -19.64932 -7.12057 1.000 49.39756 202 TYR E CA 1
ATOM 7463 C C . TYR E 2 202 ? 12.12989 -18.32686 -7.86113 1.000 49.23570 202 TYR E C 1
ATOM 7464 O O . TYR E 2 202 ? 13.23732 -17.91072 -8.21355 1.000 47.70895 202 TYR E O 1
ATOM 7473 N N . ALA E 2 203 ? 10.99690 -17.67888 -8.10838 1.000 49.38434 203 ALA E N 1
ATOM 7474 C CA . ALA E 2 203 ? 10.96160 -16.50209 -8.95825 1.000 46.86445 203 ALA E CA 1
ATOM 7475 C C . ALA E 2 203 ? 10.21871 -15.37470 -8.26130 1.000 50.99584 203 ALA E C 1
ATOM 7476 O O . ALA E 2 203 ? 9.26961 -15.59903 -7.50454 1.000 43.58716 203 ALA E O 1
ATOM 7478 N N . CYS E 2 204 ? 10.67309 -14.15573 -8.53262 1.000 50.12108 204 CYS E N 1
ATOM 7479 C CA . CYS E 2 204 ? 10.06613 -12.93154 -8.02881 1.000 49.14513 204 CYS E CA 1
ATOM 7480 C C . CYS E 2 204 ? 9.65557 -12.09536 -9.23420 1.000 47.80248 204 CYS E C 1
ATOM 7481 O O . CYS E 2 204 ? 10.51637 -11.63712 -9.99324 1.000 45.79950 204 CYS E O 1
ATOM 7484 N N . GLU E 2 205 ? 8.34784 -11.91102 -9.41744 1.000 43.58347 205 GLU E N 1
ATOM 7485 C CA . GLU E 2 205 ? 7.80191 -11.13654 -10.52714 1.000 48.20155 205 GLU E CA 1
ATOM 7486 C C . GLU E 2 205 ? 7.37894 -9.76451 -10.01785 1.000 53.21208 205 GLU E C 1
ATOM 7487 O O . GLU E 2 205 ? 6.57559 -9.66393 -9.08461 1.000 52.99890 205 GLU E O 1
ATOM 7493 N N . VAL E 2 206 ? 7.90357 -8.71500 -10.64207 1.000 47.79342 206 VAL E N 1
ATOM 7494 C CA . VAL E 2 206 ? 7.72355 -7.34644 -10.17720 1.000 48.03467 206 VAL E CA 1
ATOM 7495 C C . VAL E 2 206 ? 6.91924 -6.56985 -11.20865 1.000 49.29928 206 VAL E C 1
ATOM 7496 O O . VAL E 2 206 ? 7.27444 -6.53987 -12.39317 1.000 49.62116 206 VAL E O 1
ATOM 7500 N N . THR E 2 207 ? 5.84425 -5.93540 -10.75437 1.000 49.43735 207 THR E N 1
ATOM 7501 C CA . THR E 2 207 ? 5.03531 -5.04613 -11.57356 1.000 43.38882 207 THR E CA 1
ATOM 7502 C C . THR E 2 207 ? 5.21204 -3.62436 -11.05986 1.000 47.12962 207 THR E C 1
ATOM 7503 O O . THR E 2 207 ? 5.11809 -3.38585 -9.85072 1.000 46.58030 207 THR E O 1
ATOM 7507 N N . HIS E 2 208 ? 5.48824 -2.68706 -11.96818 1.000 42.93068 208 HIS E N 1
ATOM 7508 C CA . HIS E 2 208 ? 5.69903 -1.30258 -11.56788 1.000 44.41745 208 HIS E CA 1
ATOM 7509 C C . HIS E 2 208 ? 5.43010 -0.37470 -12.74536 1.000 47.37137 208 HIS E C 1
ATOM 7510 O O . HIS E 2 208 ? 5.61141 -0.74696 -13.90739 1.000 46.76174 208 HIS E O 1
ATOM 7517 N N . GLN E 2 209 ? 5.00854 0.84921 -12.41848 1.000 47.91295 209 GLN E N 1
ATOM 7518 C CA . GLN E 2 209 ? 4.70218 1.84820 -13.43853 1.000 49.98854 209 GLN E CA 1
ATOM 7519 C C . GLN E 2 209 ? 5.87865 2.07757 -14.38291 1.000 49.60891 209 GLN E C 1
ATOM 7520 O O . GLN E 2 209 ? 5.68484 2.26733 -15.58865 1.000 50.21239 209 GLN E O 1
ATOM 7526 N N . GLY E 2 210 ? 7.10358 2.06105 -13.86017 1.000 49.92338 210 GLY E N 1
ATOM 7527 C CA . GLY E 2 210 ? 8.27604 2.27336 -14.69444 1.000 45.56960 210 GLY E CA 1
ATOM 7528 C C . GLY E 2 210 ? 8.70465 1.08817 -15.53323 1.000 51.27259 210 GLY E C 1
ATOM 7529 O O . GLY E 2 210 ? 9.68405 1.20144 -16.27560 1.000 44.31070 210 GLY E O 1
ATOM 7530 N N . LEU E 2 211 ? 8.01678 -0.04516 -15.42992 1.000 47.03563 211 LEU E N 1
ATOM 7531 C CA . LEU E 2 211 ? 8.33350 -1.24018 -16.20153 1.000 54.14398 211 LEU E CA 1
ATOM 7532 C C . LEU E 2 211 ? 7.25772 -1.42840 -17.26014 1.000 54.08630 211 LEU E C 1
ATOM 7533 O O . LEU E 2 211 ? 6.07016 -1.52105 -16.93034 1.000 56.35376 211 LEU E O 1
ATOM 7538 N N . SER E 2 212 ? 7.67406 -1.47416 -18.52659 1.000 59.03612 212 SER E N 1
ATOM 7539 C CA . SER E 2 212 ? 6.72307 -1.70658 -19.60931 1.000 65.69630 212 SER E CA 1
ATOM 7540 C C . SER E 2 212 ? 6.03577 -3.05780 -19.44703 1.000 65.74706 212 SER E C 1
ATOM 7541 O O . SER E 2 212 ? 4.80720 -3.15983 -19.54653 1.000 63.53150 212 SER E O 1
ATOM 7544 N N . SER E 2 213 ? 6.81367 -4.10258 -19.17835 1.000 64.06679 213 SER E N 1
ATOM 7545 C CA . SER E 2 213 ? 6.30952 -5.42849 -18.86390 1.000 63.12387 213 SER E CA 1
ATOM 7546 C C . SER E 2 213 ? 6.92358 -5.90512 -17.55529 1.000 61.20423 213 SER E C 1
ATOM 7547 O O . SER E 2 213 ? 8.02010 -5.46999 -17.18897 1.000 56.32257 213 SER E O 1
ATOM 7550 N N . PRO E 2 214 ? 6.23899 -6.79005 -16.82608 1.000 66.91839 214 PRO E N 1
ATOM 7551 C CA . PRO E 2 214 ? 6.75710 -7.22446 -15.52031 1.000 61.51656 214 PRO E CA 1
ATOM 7552 C C . PRO E 2 214 ? 8.12184 -7.89162 -15.63163 1.000 51.74039 214 PRO E C 1
ATOM 7553 O O . PRO E 2 214 ? 8.39909 -8.63822 -16.57204 1.000 56.34521 214 PRO E O 1
ATOM 7557 N N . VAL E 2 215 ? 8.97857 -7.60675 -14.65477 1.000 50.04533 215 VAL E N 1
ATOM 7558 C CA . VAL E 2 215 ? 10.33053 -8.15069 -14.59556 1.000 52.43703 215 VAL E CA 1
ATOM 7559 C C . VAL E 2 215 ? 10.33986 -9.31295 -13.61195 1.000 53.40081 215 VAL E C 1
ATOM 7560 O O . VAL E 2 215 ? 9.77428 -9.21486 -12.51527 1.000 50.47139 215 VAL E O 1
ATOM 7564 N N . THR E 2 216 ? 10.97244 -10.41594 -14.00389 1.000 52.76749 216 THR E N 1
ATOM 7565 C CA . THR E 2 216 ? 11.06265 -11.60965 -13.17529 1.000 46.12501 216 THR E CA 1
ATOM 7566 C C . THR E 2 216 ? 12.52487 -11.93138 -12.91757 1.000 47.10129 216 THR E C 1
ATOM 7567 O O . THR E 2 216 ? 13.33231 -11.96302 -13.85207 1.000 48.89947 216 THR E O 1
ATOM 7571 N N . LYS E 2 217 ? 12.86108 -12.14978 -11.65134 1.000 43.92609 217 LYS E N 1
ATOM 7572 C CA . LYS E 2 217 ? 14.17983 -12.60921 -11.24431 1.000 47.69648 217 LYS E CA 1
ATOM 7573 C C . LYS E 2 217 ? 14.02523 -13.95017 -10.54284 1.000 51.68457 217 LYS E C 1
ATOM 7574 O O . LYS E 2 217 ? 13.09437 -14.14253 -9.75345 1.000 42.67966 217 LYS E O 1
ATOM 7580 N N . SER E 2 218 ? 14.93316 -14.87863 -10.83144 1.000 51.23293 218 SER E N 1
ATOM 7581 C CA . SER E 2 218 ? 14.78800 -16.22791 -10.31136 1.000 45.53623 218 SER E CA 1
ATOM 7582 C C . SER E 2 218 ? 16.15452 -16.85198 -10.08538 1.000 50.14589 218 SER E C 1
ATOM 7583 O O . SER E 2 218 ? 17.17686 -16.36400 -10.57617 1.000 48.28579 218 SER E O 1
ATOM 7586 N N . PHE E 2 219 ? 16.14995 -17.94239 -9.31980 1.000 48.38108 219 PHE E N 1
ATOM 7587 C CA . PHE E 2 219 ? 17.32413 -18.77241 -9.10040 1.000 48.54571 219 PHE E CA 1
ATOM 7588 C C . PHE E 2 219 ? 16.88566 -20.22962 -9.04327 1.000 52.91262 219 PHE E C 1
ATOM 7589 O O . PHE E 2 219 ? 15.70185 -20.53553 -8.87110 1.000 43.59144 219 PHE E O 1
ATOM 7597 N N . ASN E 2 220 ? 17.85838 -21.12905 -9.18302 1.000 52.55287 220 ASN E N 1
ATOM 7598 C CA . ASN E 2 220 ? 17.63767 -22.56414 -9.04740 1.000 57.23439 220 ASN E CA 1
ATOM 7599 C C . ASN E 2 220 ? 18.23807 -23.04348 -7.73409 1.000 53.03242 220 ASN E C 1
ATOM 7600 O O . ASN E 2 220 ? 19.41387 -22.78588 -7.45578 1.000 53.18915 220 ASN E O 1
ATOM 7605 N N . ARG E 2 221 ? 17.43138 -23.75035 -6.93938 1.000 48.04108 221 ARG E N 1
ATOM 7606 C CA . ARG E 2 221 ? 17.88370 -24.20826 -5.62865 1.000 56.85010 221 ARG E CA 1
ATOM 7607 C C . ARG E 2 221 ? 19.06213 -25.17198 -5.74756 1.000 63.73555 221 ARG E C 1
ATOM 7608 O O . ARG E 2 221 ? 20.08630 -25.00406 -5.07584 1.000 68.24108 221 ARG E O 1
ATOM 7616 N N . GLY E 2 222 ? 18.93587 -26.19268 -6.59069 1.000 57.82340 222 GLY E N 1
ATOM 7617 C CA . GLY E 2 222 ? 20.00943 -27.15735 -6.74413 1.000 68.45530 222 GLY E CA 1
ATOM 7618 C C . GLY E 2 222 ? 20.99591 -26.77761 -7.82893 1.000 72.65734 222 GLY E C 1
ATOM 7619 O O . GLY E 2 222 ? 21.33545 -27.59848 -8.68706 1.000 67.94977 222 GLY E O 1
ATOM 7620 N N . GLU E 2 223 ? 21.46921 -25.53006 -7.79202 1.000 64.93318 223 GLU E N 1
ATOM 7621 C CA . GLU E 2 223 ? 22.31599 -25.00899 -8.86006 1.000 65.33760 223 GLU E CA 1
ATOM 7622 C C . GLU E 2 223 ? 23.74413 -25.53558 -8.74951 1.000 68.33022 223 GLU E C 1
ATOM 7623 O O . GLU E 2 223 ? 24.31534 -26.01462 -9.73660 1.000 64.22538 223 GLU E O 1
ATOM 7629 N N . CYS E 2 224 ? 24.33493 -25.45256 -7.56176 1.000 69.27688 224 CYS E N 1
ATOM 7630 C CA . CYS E 2 224 ? 25.66243 -25.98820 -7.30117 1.000 63.87195 224 CYS E CA 1
ATOM 7631 C C . CYS E 2 224 ? 25.57049 -27.36177 -6.64823 1.000 69.62871 224 CYS E C 1
ATOM 7632 O O . CYS E 2 224 ? 24.55495 -27.73266 -6.05495 1.000 72.17573 224 CYS E O 1
ATOM 7635 N N . GLY E 2 225 ? 26.65941 -28.11265 -6.76201 1.000 73.43108 225 GLY E N 1
ATOM 7636 C CA . GLY E 2 225 ? 26.77623 -29.40241 -6.11165 1.000 65.84758 225 GLY E CA 1
ATOM 7637 C C . GLY E 2 225 ? 28.21411 -29.72056 -5.74705 1.000 67.47114 225 GLY E C 1
ATOM 7638 O O . GLY E 2 225 ? 28.53040 -30.83689 -5.33841 1.000 73.84108 225 GLY E O 1
ATOM 7639 N N . GLU F 3 5 ? -0.72395 41.36807 39.40779 1.000 107.15748 4 GLU F N 1
ATOM 7640 C CA . GLU F 3 5 ? -0.10440 42.65080 39.70265 1.000 105.87766 4 GLU F CA 1
ATOM 7641 C C . GLU F 3 5 ? 0.25519 42.72495 41.18995 1.000 101.69304 4 GLU F C 1
ATOM 7642 O O . GLU F 3 5 ? 0.69069 43.75825 41.69868 1.000 102.63920 4 GLU F O 1
ATOM 7648 N N . ASP F 3 6 ? 0.10807 41.57789 41.86053 1.000 104.57853 5 ASP F N 1
ATOM 7649 C CA . ASP F 3 6 ? 0.68886 41.37145 43.18216 1.000 104.08447 5 ASP F CA 1
ATOM 7650 C C . ASP F 3 6 ? 2.13446 40.88525 43.11682 1.000 100.74458 5 ASP F C 1
ATOM 7651 O O . ASP F 3 6 ? 2.90910 41.17596 44.03126 1.000 101.61108 5 ASP F O 1
ATOM 7656 N N . MET F 3 7 ? 2.52096 40.14909 42.06654 1.000 97.49108 6 MET F N 1
ATOM 7657 C CA . MET F 3 7 ? 3.93345 39.82529 41.88125 1.000 97.31808 6 MET F CA 1
ATOM 7658 C C . MET F 3 7 ? 4.75926 41.09848 41.74352 1.000 93.89051 6 MET F C 1
ATOM 7659 O O . MET F 3 7 ? 5.86793 41.19139 42.28141 1.000 82.20908 6 MET F O 1
ATOM 7664 N N . ARG F 3 8 ? 4.22674 42.09007 41.02504 1.000 94.74198 7 ARG F N 1
ATOM 7665 C CA . ARG F 3 8 ? 4.95524 43.32886 40.77155 1.000 91.20580 7 ARG F CA 1
ATOM 7666 C C . ARG F 3 8 ? 4.99785 44.20537 42.01411 1.000 95.78992 7 ARG F C 1
ATOM 7667 O O . ARG F 3 8 ? 6.02848 44.82096 42.31651 1.000 91.56851 7 ARG F O 1
ATOM 7675 N N . GLU F 3 9 ? 3.87841 44.28042 42.73863 1.000 102.43108 8 GLU F N 1
ATOM 7676 C CA . GLU F 3 9 ? 3.83208 45.06015 43.96954 1.000 98.32239 8 GLU F CA 1
ATOM 7677 C C . GLU F 3 9 ? 4.63875 44.40373 45.07849 1.000 94.11976 8 GLU F C 1
ATOM 7678 O O . GLU F 3 9 ? 5.22432 45.10361 45.91165 1.000 93.41117 8 GLU F O 1
ATOM 7684 N N . GLU F 3 10 ? 4.67144 43.06856 45.11154 1.000 94.87080 9 GLU F N 1
ATOM 7685 C CA . GLU F 3 10 ? 5.57067 42.37702 46.02663 1.000 93.70847 9 GLU F CA 1
ATOM 7686 C C . GLU F 3 10 ? 7.00894 42.82124 45.80761 1.000 92.49947 9 GLU F C 1
ATOM 7687 O O . GLU F 3 10 ? 7.77133 42.95151 46.77167 1.000 89.90305 9 GLU F O 1
ATOM 7693 N N . ALA F 3 11 ? 7.39604 43.06678 44.55216 1.000 90.58951 10 ALA F N 1
ATOM 7694 C CA . ALA F 3 11 ? 8.77102 43.45665 44.25772 1.000 84.84882 10 ALA F CA 1
ATOM 7695 C C . ALA F 3 11 ? 9.00403 44.93934 44.51332 1.000 83.86453 10 ALA F C 1
ATOM 7696 O O . ALA F 3 11 ? 10.09798 45.33398 44.93182 1.000 76.90282 10 ALA F O 1
ATOM 7698 N N . ASP F 3 12 ? 7.99048 45.76992 44.26350 1.000 86.90669 11 ASP F N 1
ATOM 7699 C CA . ASP F 3 12 ? 8.14560 47.20901 44.44066 1.000 84.51447 11 ASP F CA 1
ATOM 7700 C C . ASP F 3 12 ? 8.40782 47.55669 45.90112 1.000 83.48737 11 ASP F C 1
ATOM 7701 O O . ASP F 3 12 ? 9.33857 48.30661 46.21524 1.000 76.56334 11 ASP F O 1
ATOM 7706 N N . GLU F 3 13 ? 7.60425 47.00401 46.81180 1.000 84.99661 12 GLU F N 1
ATOM 7707 C CA . GLU F 3 13 ? 7.74133 47.33576 48.22501 1.000 80.90553 12 GLU F CA 1
ATOM 7708 C C . GLU F 3 13 ? 8.94742 46.65858 48.86507 1.000 80.18103 12 GLU F C 1
ATOM 7709 O O . GLU F 3 13 ? 9.47825 47.16838 49.85893 1.000 75.67081 12 GLU F O 1
ATOM 7715 N N . ASP F 3 14 ? 9.38990 45.51844 48.32671 1.000 77.81737 13 ASP F N 1
ATOM 7716 C CA . ASP F 3 14 ? 10.62565 44.91369 48.81545 1.000 78.20119 13 ASP F CA 1
ATOM 7717 C C . ASP F 3 14 ? 11.80122 45.86509 48.64158 1.000 73.01133 13 ASP F C 1
ATOM 7718 O O . ASP F 3 14 ? 12.66028 45.97459 49.52422 1.000 72.19111 13 ASP F O 1
ATOM 7723 N N . PHE F 3 15 ? 11.85244 46.56665 47.50925 1.000 70.46548 14 PHE F N 1
ATOM 7724 C CA . PHE F 3 15 ? 12.91497 47.53587 47.28025 1.000 71.50124 14 PHE F CA 1
ATOM 7725 C C . PHE F 3 15 ? 12.70245 48.81042 48.08696 1.000 72.72610 14 PHE F C 1
ATOM 7726 O O . PHE F 3 15 ? 13.67534 49.49189 48.42796 1.000 72.90725 14 PHE F O 1
ATOM 7734 N N . LYS F 3 16 ? 11.44890 49.14245 48.40559 1.000 71.88233 15 LYS F N 1
ATOM 7735 C CA . LYS F 3 16 ? 11.18343 50.30296 49.24865 1.000 71.85623 15 LYS F CA 1
ATOM 7736 C C . LYS F 3 16 ? 11.63193 50.05662 50.68398 1.000 73.54225 15 LYS F C 1
ATOM 7737 O O . LYS F 3 16 ? 12.13951 50.96884 51.34634 1.000 74.03440 15 LYS F O 1
ATOM 7743 N N . SER F 3 17 ? 11.44786 48.83341 51.18667 1.000 69.13586 16 SER F N 1
ATOM 7744 C CA . SER F 3 17 ? 11.95296 48.50417 52.51298 1.000 71.23461 16 SER F CA 1
ATOM 7745 C C . SER F 3 17 ? 13.47249 48.56686 52.57595 1.000 74.56148 16 SER F C 1
ATOM 7746 O O . SER F 3 17 ? 14.03000 48.75181 53.66276 1.000 73.44507 16 SER F O 1
ATOM 7749 N N . PHE F 3 18 ? 14.15396 48.42228 51.43844 1.000 68.95984 17 PHE F N 1
ATOM 7750 C CA . PHE F 3 18 ? 15.61053 48.48840 51.43605 1.000 72.79855 17 PHE F CA 1
ATOM 7751 C C . PHE F 3 18 ? 16.11007 49.92523 51.53503 1.000 73.93650 17 PHE F C 1
ATOM 7752 O O . PHE F 3 18 ? 17.12378 50.18509 52.19344 1.000 72.69181 17 PHE F O 1
ATOM 7760 N N . VAL F 3 19 ? 15.41938 50.87016 50.89370 1.000 66.88118 18 VAL F N 1
ATOM 7761 C CA . VAL F 3 19 ? 15.87599 52.25579 50.93225 1.000 71.48383 18 VAL F CA 1
ATOM 7762 C C . VAL F 3 19 ? 15.47826 52.92526 52.24374 1.000 71.72653 18 VAL F C 1
ATOM 7763 O O . VAL F 3 19 ? 16.25947 53.68978 52.81949 1.000 75.35148 18 VAL F O 1
ATOM 7767 N N . GLU F 3 20 ? 14.26959 52.65167 52.74441 1.000 71.89171 19 GLU F N 1
ATOM 7768 C CA . GLU F 3 20 ? 13.84987 53.26220 54.00191 1.000 74.42493 19 GLU F CA 1
ATOM 7769 C C . GLU F 3 20 ? 14.60078 52.67880 55.19045 1.000 77.11999 19 GLU F C 1
ATOM 7770 O O . GLU F 3 20 ? 14.73114 53.34442 56.22408 1.000 81.56741 19 GLU F O 1
ATOM 7776 N N . ALA F 3 21 ? 15.09460 51.44476 55.07276 1.000 76.16969 20 ALA F N 1
ATOM 7777 C CA . ALA F 3 21 ? 16.02027 50.94358 56.08024 1.000 76.71069 20 ALA F CA 1
ATOM 7778 C C . ALA F 3 21 ? 17.38055 51.61310 55.95134 1.000 73.04223 20 ALA F C 1
ATOM 7779 O O . ALA F 3 21 ? 18.07239 51.81095 56.95701 1.000 75.99048 20 ALA F O 1
ATOM 7781 N N . ALA F 3 22 ? 17.77604 51.97181 54.72754 1.000 66.11984 21 ALA F N 1
ATOM 7782 C CA . ALA F 3 22 ? 19.00679 52.72997 54.54410 1.000 70.95080 21 ALA F CA 1
ATOM 7783 C C . ALA F 3 22 ? 18.85944 54.15729 55.05138 1.000 70.47515 21 ALA F C 1
ATOM 7784 O O . ALA F 3 22 ? 19.83103 54.73853 55.54397 1.000 69.63700 21 ALA F O 1
ATOM 7786 N N . LYS F 3 23 ? 17.65988 54.73556 54.94227 1.000 69.30808 22 LYS F N 1
ATOM 7787 C CA . LYS F 3 23 ? 17.41748 56.04786 55.53406 1.000 77.83589 22 LYS F CA 1
ATOM 7788 C C . LYS F 3 23 ? 17.54807 55.99508 57.05057 1.000 73.23546 22 LYS F C 1
ATOM 7789 O O . LYS F 3 23 ? 18.14337 56.89095 57.66132 1.000 71.68753 22 LYS F O 1
ATOM 7795 N N . ASP F 3 24 ? 16.99454 54.95027 57.67386 1.000 73.90419 23 ASP F N 1
ATOM 7796 C CA . ASP F 3 24 ? 17.13030 54.77885 59.11750 1.000 74.24000 23 ASP F CA 1
ATOM 7797 C C . ASP F 3 24 ? 18.59296 54.64257 59.51933 1.000 75.15593 23 ASP F C 1
ATOM 7798 O O . ASP F 3 24 ? 19.05699 55.31039 60.45100 1.000 73.99604 23 ASP F O 1
ATOM 7803 N N . ASN F 3 25 ? 19.33442 53.76994 58.83012 1.000 70.32901 24 ASN F N 1
ATOM 7804 C CA . ASN F 3 25 ? 20.75165 53.60449 59.13563 1.000 73.40575 24 ASN F CA 1
ATOM 7805 C C . ASN F 3 25 ? 21.51313 54.90775 58.93596 1.000 74.23655 24 ASN F C 1
ATOM 7806 O O . ASN F 3 25 ? 22.42784 55.22359 59.70550 1.000 67.22045 24 ASN F O 1
ATOM 7811 N N . PHE F 3 26 ? 21.14465 55.68474 57.91571 1.000 74.85665 25 PHE F N 1
ATOM 7812 C CA . PHE F 3 26 ? 21.77890 56.98320 57.72354 1.000 74.38861 25 PHE F CA 1
ATOM 7813 C C . PHE F 3 26 ? 21.52148 57.89898 58.91848 1.000 76.18482 25 PHE F C 1
ATOM 7814 O O . PHE F 3 26 ? 22.46404 58.42418 59.52046 1.000 72.96801 25 PHE F O 1
ATOM 7822 N N . ASN F 3 27 ? 20.25238 58.07543 59.30116 1.000 73.40783 26 ASN F N 1
ATOM 7823 C CA . ASN F 3 27 ? 19.94605 58.89888 60.46937 1.000 74.97287 26 ASN F CA 1
ATOM 7824 C C . ASN F 3 27 ? 20.60526 58.34469 61.72307 1.000 73.80683 26 ASN F C 1
ATOM 7825 O O . ASN F 3 27 ? 21.07733 59.10574 62.57428 1.000 72.84344 26 ASN F O 1
ATOM 7830 N N . LYS F 3 28 ? 20.66435 57.01903 61.84345 1.000 73.87323 27 LYS F N 1
ATOM 7831 C CA . LYS F 3 28 ? 21.22658 56.40473 63.04251 1.000 71.92478 27 LYS F CA 1
ATOM 7832 C C . LYS F 3 28 ? 22.72823 56.67538 63.18162 1.000 73.04523 27 LYS F C 1
ATOM 7833 O O . LYS F 3 28 ? 23.21095 56.89916 64.29264 1.000 73.40390 27 LYS F O 1
ATOM 7839 N N . PHE F 3 29 ? 23.48567 56.67490 62.08029 1.000 75.88056 28 PHE F N 1
ATOM 7840 C CA . PHE F 3 29 ? 24.93629 56.87774 62.13306 1.000 79.81981 28 PHE F CA 1
ATOM 7841 C C . PHE F 3 29 ? 25.35819 58.36346 62.10964 1.000 81.18023 28 PHE F C 1
ATOM 7842 O O . PHE F 3 29 ? 26.55451 58.63967 62.27673 1.000 85.56704 28 PHE F O 1
ATOM 7850 N N . LYS F 3 30 ? 24.38923 59.31127 62.01870 1.000 79.15898 29 LYS F N 1
ATOM 7851 C CA . LYS F 3 30 ? 24.62458 60.76797 62.13377 1.000 83.02716 29 LYS F CA 1
ATOM 7852 C C . LYS F 3 30 ? 24.56798 61.26755 63.56279 1.000 76.34266 29 LYS F C 1
ATOM 7853 O O . LYS F 3 30 ? 25.41528 62.06275 63.98539 1.000 81.50844 29 LYS F O 1
ATOM 7859 N N . ALA F 3 31 ? 23.48970 60.92863 64.26212 1.000 71.17690 30 ALA F N 1
ATOM 7860 C CA . ALA F 3 31 ? 23.30954 61.26577 65.66295 1.000 77.02637 30 ALA F CA 1
ATOM 7861 C C . ALA F 3 31 ? 24.34486 60.59378 66.56074 1.000 76.38665 30 ALA F C 1
ATOM 7862 O O . ALA F 3 31 ? 24.34985 60.84760 67.77008 1.000 80.98737 30 ALA F O 1
ATOM 7864 N N . ARG F 3 32 ? 25.21521 59.75303 66.00049 1.000 76.23637 31 ARG F N 1
ATOM 7865 C CA . ARG F 3 32 ? 26.29718 59.11368 66.73433 1.000 78.97828 31 ARG F CA 1
ATOM 7866 C C . ARG F 3 32 ? 27.64294 59.77718 66.48628 1.000 80.59363 31 ARG F C 1
ATOM 7867 O O . ARG F 3 32 ? 28.64640 59.36455 67.08043 1.000 77.59942 31 ARG F O 1
ATOM 7875 N N . LEU F 3 33 ? 27.68010 60.79887 65.63704 1.000 81.72339 32 LEU F N 1
ATOM 7876 C CA . LEU F 3 33 ? 28.90416 61.43239 65.17635 1.000 83.20982 32 LEU F CA 1
ATOM 7877 C C . LEU F 3 33 ? 29.28349 62.63982 66.03266 1.000 90.33495 32 LEU F C 1
ATOM 7878 O O . LEU F 3 33 ? 28.60583 62.95901 67.01103 1.000 93.44108 32 LEU F O 1
ATOM 7883 N N . ARG F 3 34 ? 30.40734 63.27876 65.66044 1.000 98.79585 33 ARG F N 1
ATOM 7884 C CA . ARG F 3 34 ? 31.01654 64.53603 66.18475 1.000 99.38293 33 ARG F CA 1
ATOM 7885 C C . ARG F 3 34 ? 32.28092 64.24365 67.00354 1.000 106.51108 33 ARG F C 1
ATOM 7886 O O . ARG F 3 34 ? 32.33735 63.28845 67.78510 1.000 98.87108 33 ARG F O 1
ATOM 7894 N N . THR F 3 39 ? 38.31333 67.94282 64.51482 1.000 122.30040 38 THR F N 1
ATOM 7895 C CA . THR F 3 39 ? 37.53714 66.99131 63.72644 1.000 123.58312 38 THR F CA 1
ATOM 7896 C C . THR F 3 39 ? 37.37715 67.11385 62.25721 1.000 127.15617 38 THR F C 1
ATOM 7897 O O . THR F 3 39 ? 36.49964 66.48718 61.81292 1.000 129.52108 38 THR F O 1
ATOM 7901 N N . ARG F 3 40 ? 38.14363 67.89272 61.51916 1.000 130.12194 39 ARG F N 1
ATOM 7902 C CA . ARG F 3 40 ? 37.90877 67.81466 60.08738 1.000 131.21095 39 ARG F CA 1
ATOM 7903 C C . ARG F 3 40 ? 38.92422 66.92223 59.37992 1.000 130.68715 39 ARG F C 1
ATOM 7904 O O . ARG F 3 40 ? 38.65469 66.43051 58.27517 1.000 128.66010 39 ARG F O 1
ATOM 7912 N N . GLU F 3 41 ? 40.05039 66.64719 60.03687 1.000 129.88693 40 GLU F N 1
ATOM 7913 C CA . GLU F 3 41 ? 40.82768 65.44457 59.76147 1.000 131.01843 40 GLU F CA 1
ATOM 7914 C C . GLU F 3 41 ? 40.01334 64.19827 60.09412 1.000 131.38312 40 GLU F C 1
ATOM 7915 O O . GLU F 3 41 ? 39.92144 63.28175 59.27343 1.000 127.75901 40 GLU F O 1
ATOM 7921 N N . HIS F 3 42 ? 39.42478 64.13953 61.29754 1.000 131.32918 41 HIS F N 1
ATOM 7922 C CA . HIS F 3 42 ? 38.57382 63.02682 61.72433 1.000 126.79861 41 HIS F CA 1
ATOM 7923 C C . HIS F 3 42 ? 37.25880 62.99669 60.98717 1.000 126.95163 41 HIS F C 1
ATOM 7924 O O . HIS F 3 42 ? 36.34224 62.25428 61.36624 1.000 123.11123 41 HIS F O 1
ATOM 7931 N N . ARG F 3 43 ? 37.14059 63.81134 59.95455 1.000 128.80994 42 ARG F N 1
ATOM 7932 C CA . ARG F 3 43 ? 35.87717 63.78784 59.26482 1.000 126.99833 42 ARG F CA 1
ATOM 7933 C C . ARG F 3 43 ? 35.92161 63.05824 57.92363 1.000 126.12912 42 ARG F C 1
ATOM 7934 O O . ARG F 3 43 ? 34.87933 62.55273 57.48738 1.000 123.29164 42 ARG F O 1
ATOM 7942 N N . GLU F 3 44 ? 37.09311 62.79874 57.34327 1.000 124.91687 43 GLU F N 1
ATOM 7943 C CA . GLU F 3 44 ? 37.04164 61.75066 56.33133 1.000 119.81397 43 GLU F CA 1
ATOM 7944 C C . GLU F 3 44 ? 36.72503 60.41343 57.00328 1.000 119.25447 43 GLU F C 1
ATOM 7945 O O . GLU F 3 44 ? 37.26233 59.38249 56.57602 1.000 114.81361 43 GLU F O 1
ATOM 7951 N N . MET F 3 45 ? 35.81911 60.41444 58.00215 1.000 121.10420 44 MET F N 1
ATOM 7952 C CA . MET F 3 45 ? 35.22547 59.20625 58.58525 1.000 114.40009 44 MET F CA 1
ATOM 7953 C C . MET F 3 45 ? 33.73302 59.02271 58.25098 1.000 109.75498 44 MET F C 1
ATOM 7954 O O . MET F 3 45 ? 33.28925 57.88097 58.13727 1.000 110.33108 44 MET F O 1
ATOM 7959 N N . MET F 3 46 ? 32.96120 60.11368 58.05252 1.000 110.57295 45 MET F N 1
ATOM 7960 C CA . MET F 3 46 ? 31.60237 60.04233 57.49758 1.000 107.98210 45 MET F CA 1
ATOM 7961 C C . MET F 3 46 ? 31.54613 59.39558 56.13614 1.000 103.27358 45 MET F C 1
ATOM 7962 O O . MET F 3 46 ? 30.48050 58.91891 55.72851 1.000 100.27898 45 MET F O 1
ATOM 7967 N N . LYS F 3 47 ? 32.64476 59.45424 55.39068 1.000 104.54817 46 LYS F N 1
ATOM 7968 C CA . LYS F 3 47 ? 32.60582 59.00771 54.00945 1.000 101.55579 46 LYS F CA 1
ATOM 7969 C C . LYS F 3 47 ? 32.53793 57.48577 53.93222 1.000 95.02735 46 LYS F C 1
ATOM 7970 O O . LYS F 3 47 ? 31.72222 56.94493 53.17940 1.000 92.64706 46 LYS F O 1
ATOM 7976 N N . LYS F 3 48 ? 33.38147 56.78868 54.71769 1.000 94.66184 47 LYS F N 1
ATOM 7977 C CA . LYS F 3 48 ? 33.37537 55.32368 54.77892 1.000 93.06426 47 LYS F CA 1
ATOM 7978 C C . LYS F 3 48 ? 32.02503 54.82080 55.24152 1.000 90.23149 47 LYS F C 1
ATOM 7979 O O . LYS F 3 48 ? 31.46680 53.89264 54.65411 1.000 91.27550 47 LYS F O 1
ATOM 7985 N N . LEU F 3 49 ? 31.49597 55.40517 56.31690 1.000 88.63171 48 LEU F N 1
ATOM 7986 C CA . LEU F 3 49 ? 30.25079 54.89669 56.87272 1.000 86.30243 48 LEU F CA 1
ATOM 7987 C C . LEU F 3 49 ? 29.07830 55.14570 55.92743 1.000 83.73588 48 LEU F C 1
ATOM 7988 O O . LEU F 3 49 ? 28.26328 54.24608 55.69945 1.000 84.14173 48 LEU F O 1
ATOM 7993 N N . ALA F 3 50 ? 28.98529 56.34713 55.34767 1.000 83.10233 49 ALA F N 1
ATOM 7994 C CA . ALA F 3 50 ? 27.94791 56.59978 54.34884 1.000 83.77948 49 ALA F CA 1
ATOM 7995 C C . ALA F 3 50 ? 28.15519 55.74138 53.11676 1.000 83.48563 49 ALA F C 1
ATOM 7996 O O . ALA F 3 50 ? 27.19228 55.36492 52.43881 1.000 78.13930 49 ALA F O 1
ATOM 7998 N N . LYS F 3 51 ? 29.40588 55.41996 52.82497 1.000 81.31520 50 LYS F N 1
ATOM 7999 C CA . LYS F 3 51 ? 29.74788 54.57631 51.69436 1.000 80.89756 50 LYS F CA 1
ATOM 8000 C C . LYS F 3 51 ? 29.48686 53.10571 52.01338 1.000 83.15993 50 LYS F C 1
ATOM 8001 O O . LYS F 3 51 ? 28.81346 52.40708 51.24598 1.000 76.72540 50 LYS F O 1
ATOM 8007 N N . GLN F 3 52 ? 29.98471 52.62417 53.15748 1.000 79.21102 51 GLN F N 1
ATOM 8008 C CA . GLN F 3 52 ? 29.73885 51.23230 53.52072 1.000 83.29541 51 GLN F CA 1
ATOM 8009 C C . GLN F 3 52 ? 28.25368 50.96621 53.73964 1.000 82.22931 51 GLN F C 1
ATOM 8010 O O . GLN F 3 52 ? 27.77966 49.85752 53.46637 1.000 79.19936 51 GLN F O 1
ATOM 8016 N N . ASN F 3 53 ? 27.50178 51.96807 54.20567 1.000 75.01637 52 ASN F N 1
ATOM 8017 C CA . ASN F 3 53 ? 26.06427 51.78710 54.38203 1.000 82.00225 52 ASN F CA 1
ATOM 8018 C C . ASN F 3 53 ? 25.34487 51.76172 53.04040 1.000 80.48548 52 ASN F C 1
ATOM 8019 O O . ASN F 3 53 ? 24.37561 51.01443 52.86320 1.000 77.39533 52 ASN F O 1
ATOM 8024 N N . ALA F 3 54 ? 25.79869 52.57519 52.08534 1.000 74.35576 53 ALA F N 1
ATOM 8025 C CA . ALA F 3 54 ? 25.16714 52.57849 50.77228 1.000 74.19494 53 ALA F CA 1
ATOM 8026 C C . ALA F 3 54 ? 25.34956 51.23788 50.06772 1.000 74.71413 53 ALA F C 1
ATOM 8027 O O . ALA F 3 54 ? 24.44375 50.78164 49.36000 1.000 63.28108 53 ALA F O 1
ATOM 8029 N N . ASN F 3 55 ? 26.50694 50.58480 50.25616 1.000 74.12510 54 ASN F N 1
ATOM 8030 C CA . ASN F 3 55 ? 26.75031 49.30352 49.58951 1.000 77.78348 54 ASN F CA 1
ATOM 8031 C C . ASN F 3 55 ? 25.94639 48.18092 50.20466 1.000 75.45624 54 ASN F C 1
ATOM 8032 O O . ASN F 3 55 ? 25.38848 47.34391 49.48510 1.000 77.67403 54 ASN F O 1
ATOM 8037 N N . LYS F 3 56 ? 25.92487 48.11050 51.53153 1.000 71.58980 55 LYS F N 1
ATOM 8038 C CA . LYS F 3 56 ? 25.17709 47.04283 52.16851 1.000 75.90314 55 LYS F CA 1
ATOM 8039 C C . LYS F 3 56 ? 23.71160 47.10870 51.77564 1.000 73.52548 55 LYS F C 1
ATOM 8040 O O . LYS F 3 56 ? 23.07290 46.06894 51.58086 1.000 75.84887 55 LYS F O 1
ATOM 8046 N N . ALA F 3 57 ? 23.17883 48.31744 51.59601 1.000 63.34133 56 ALA F N 1
ATOM 8047 C CA . ALA F 3 57 ? 21.81167 48.44270 51.11020 1.000 65.74659 56 ALA F CA 1
ATOM 8048 C C . ALA F 3 57 ? 21.72589 48.11861 49.62407 1.000 69.48817 56 ALA F C 1
ATOM 8049 O O . ALA F 3 57 ? 20.74155 47.52451 49.17033 1.000 64.05443 56 ALA F O 1
ATOM 8051 N N . LYS F 3 58 ? 22.74865 48.49466 48.85236 1.000 66.27641 57 LYS F N 1
ATOM 8052 C CA . LYS F 3 58 ? 22.73772 48.22309 47.41867 1.000 64.77840 57 LYS F CA 1
ATOM 8053 C C . LYS F 3 58 ? 22.74123 46.72611 47.14306 1.000 71.34818 57 LYS F C 1
ATOM 8054 O O . LYS F 3 58 ? 21.89713 46.21945 46.39625 1.000 68.90108 57 LYS F O 1
ATOM 8060 N N . GLU F 3 59 ? 23.68727 45.99948 47.74215 1.000 73.00950 58 GLU F N 1
ATOM 8061 C CA . GLU F 3 59 ? 23.77938 44.56185 47.51669 1.000 76.19057 58 GLU F CA 1
ATOM 8062 C C . GLU F 3 59 ? 22.56037 43.81284 48.03824 1.000 64.96779 58 GLU F C 1
ATOM 8063 O O . GLU F 3 59 ? 22.25562 42.72737 47.53415 1.000 66.39808 58 GLU F O 1
ATOM 8069 N N . ALA F 3 60 ? 21.85801 44.36247 49.03157 1.000 66.81971 59 ALA F N 1
ATOM 8070 C CA . ALA F 3 60 ? 20.56648 43.79973 49.40676 1.000 60.83029 59 ALA F CA 1
ATOM 8071 C C . ALA F 3 60 ? 19.55233 43.94956 48.28118 1.000 66.80094 59 ALA F C 1
ATOM 8072 O O . ALA F 3 60 ? 18.68792 43.08415 48.10496 1.000 64.95449 59 ALA F O 1
ATOM 8074 N N . VAL F 3 61 ? 19.64238 45.03608 47.51280 1.000 62.84689 60 VAL F N 1
ATOM 8075 C CA . VAL F 3 61 ? 18.75127 45.21685 46.37295 1.000 65.66067 60 VAL F CA 1
ATOM 8076 C C . VAL F 3 61 ? 19.09219 44.22658 45.26401 1.000 58.15972 60 VAL F C 1
ATOM 8077 O O . VAL F 3 61 ? 18.19777 43.67884 44.60777 1.000 62.63396 60 VAL F O 1
ATOM 8081 N N . ARG F 3 62 ? 20.38521 43.96079 45.05386 1.000 53.13739 61 ARG F N 1
ATOM 8082 C CA . ARG F 3 62 ? 20.80948 43.14920 43.91406 1.000 63.67893 61 ARG F CA 1
ATOM 8083 C C . ARG F 3 62 ? 20.39567 41.69732 44.06853 1.000 65.17845 61 ARG F C 1
ATOM 8084 O O . ARG F 3 62 ? 19.83952 41.09655 43.14198 1.000 66.46038 61 ARG F O 1
ATOM 8092 N N . LYS F 3 63 ? 20.71444 41.10061 45.21299 1.000 60.09987 62 LYS F N 1
ATOM 8093 C CA . LYS F 3 63 ? 20.38923 39.70057 45.42194 1.000 64.04536 62 LYS F CA 1
ATOM 8094 C C . LYS F 3 63 ? 18.88891 39.50284 45.57192 1.000 62.75932 62 LYS F C 1
ATOM 8095 O O . LYS F 3 63 ? 18.36372 38.44944 45.19087 1.000 62.78564 62 LYS F O 1
ATOM 8101 N N . ARG F 3 64 ? 18.17823 40.50367 46.09606 1.000 56.75619 63 ARG F N 1
ATOM 8102 C CA . ARG F 3 64 ? 16.72269 40.46356 46.01573 1.000 63.07593 63 ARG F CA 1
ATOM 8103 C C . ARG F 3 64 ? 16.25744 40.51605 44.56682 1.000 62.92130 63 ARG F C 1
ATOM 8104 O O . ARG F 3 64 ? 15.27762 39.85810 44.19614 1.000 61.19076 63 ARG F O 1
ATOM 8112 N N . LEU F 3 65 ? 16.94145 41.30554 43.73525 1.000 52.96844 64 LEU F N 1
ATOM 8113 C CA . LEU F 3 65 ? 16.60461 41.34532 42.31762 1.000 56.94640 64 LEU F CA 1
ATOM 8114 C C . LEU F 3 65 ? 16.81171 39.98164 41.67120 1.000 56.07392 64 LEU F C 1
ATOM 8115 O O . LEU F 3 65 ? 15.96179 39.51267 40.90609 1.000 52.10923 64 LEU F O 1
ATOM 8120 N N . SER F 3 66 ? 17.92927 39.32226 41.98129 1.000 54.16919 65 SER F N 1
ATOM 8121 C CA . SER F 3 66 ? 18.18890 38.00775 41.40856 1.000 52.39956 65 SER F CA 1
ATOM 8122 C C . SER F 3 66 ? 17.16350 36.97891 41.86948 1.000 53.07359 65 SER F C 1
ATOM 8123 O O . SER F 3 66 ? 16.86802 36.03251 41.13258 1.000 51.52776 65 SER F O 1
ATOM 8126 N N . GLU F 3 67 ? 16.59889 37.15509 43.06754 1.000 55.66950 66 GLU F N 1
ATOM 8127 C CA . GLU F 3 67 ? 15.59941 36.21936 43.57462 1.000 56.34627 66 GLU F CA 1
ATOM 8128 C C . GLU F 3 67 ? 14.24658 36.42243 42.90609 1.000 52.10286 66 GLU F C 1
ATOM 8129 O O . GLU F 3 67 ? 13.55985 35.44639 42.58156 1.000 54.07925 66 GLU F O 1
ATOM 8135 N N . LEU F 3 68 ? 13.84566 37.68029 42.70483 1.000 49.83331 67 LEU F N 1
ATOM 8136 C CA . LEU F 3 68 ? 12.57864 37.96076 42.04159 1.000 52.26279 67 LEU F CA 1
ATOM 8137 C C . LEU F 3 68 ? 12.61602 37.57518 40.56990 1.000 51.76935 67 LEU F C 1
ATOM 8138 O O . LEU F 3 68 ? 11.58192 37.20400 40.00402 1.000 52.86773 67 LEU F O 1
ATOM 8143 N N . LEU F 3 69 ? 13.78564 37.66107 39.93393 1.000 46.23975 68 LEU F N 1
ATOM 8144 C CA . LEU F 3 69 ? 13.89958 37.21067 38.55165 1.000 50.60944 68 LEU F CA 1
ATOM 8145 C C . LEU F 3 69 ? 13.71548 35.70122 38.45426 1.000 47.83466 68 LEU F C 1
ATOM 8146 O O . LEU F 3 69 ? 13.08557 35.20636 37.51301 1.000 50.90560 68 LEU F O 1
ATOM 8151 N N . SER F 3 70 ? 14.24696 34.95516 39.42421 1.000 45.20844 69 SER F N 1
ATOM 8152 C CA . SER F 3 70 ? 13.96723 33.52394 39.48748 1.000 55.61717 69 SER F CA 1
ATOM 8153 C C . SER F 3 70 ? 12.48505 33.26458 39.71790 1.000 52.12303 69 SER F C 1
ATOM 8154 O O . SER F 3 70 ? 11.91048 32.34202 39.12936 1.000 50.50245 69 SER F O 1
ATOM 8157 N N . LYS F 3 71 ? 11.84980 34.07828 40.56183 1.000 46.47019 70 LYS F N 1
ATOM 8158 C CA . LYS F 3 71 ? 10.43286 33.89600 40.84879 1.000 47.95997 70 LYS F CA 1
ATOM 8159 C C . LYS F 3 71 ? 9.58226 34.16105 39.61431 1.000 49.68181 70 LYS F C 1
ATOM 8160 O O . LYS F 3 71 ? 8.61257 33.43984 39.35509 1.000 49.85152 70 LYS F O 1
ATOM 8166 N N . ILE F 3 72 ? 9.93374 35.18680 38.83839 1.000 47.38696 71 ILE F N 1
ATOM 8167 C CA . ILE F 3 72 ? 9.15206 35.52819 37.65400 1.000 47.30013 71 ILE F CA 1
ATOM 8168 C C . ILE F 3 72 ? 9.23505 34.42081 36.60962 1.000 44.68556 71 ILE F C 1
ATOM 8169 O O . ILE F 3 72 ? 8.22577 34.04665 36.00106 1.000 45.24470 71 ILE F O 1
ATOM 8174 N N . ASN F 3 73 ? 10.43318 33.88016 36.38538 1.000 38.84927 72 ASN F N 1
ATOM 8175 C CA . ASN F 3 73 ? 10.61268 32.86677 35.35470 1.000 47.43736 72 ASN F CA 1
ATOM 8176 C C . ASN F 3 73 ? 9.89399 31.56197 35.67422 1.000 48.11953 72 ASN F C 1
ATOM 8177 O O . ASN F 3 73 ? 9.55906 30.81823 34.74655 1.000 44.69251 72 ASN F O 1
ATOM 8182 N N . ASP F 3 74 ? 9.63461 31.27386 36.94847 1.000 42.09361 73 ASP F N 1
ATOM 8183 C CA . ASP F 3 74 ? 8.96157 30.04003 37.33597 1.000 44.09300 73 ASP F CA 1
ATOM 8184 C C . ASP F 3 74 ? 7.44795 30.18229 37.41718 1.000 47.32779 73 ASP F C 1
ATOM 8185 O O . ASP F 3 74 ? 6.76254 29.19307 37.69620 1.000 45.89296 73 ASP F O 1
ATOM 8190 N N . MET F 3 75 ? 6.91071 31.37298 37.16998 1.000 43.73038 74 MET F N 1
ATOM 8191 C CA . MET F 3 75 ? 5.46994 31.55413 37.19899 1.000 43.96143 74 MET F CA 1
ATOM 8192 C C . MET F 3 75 ? 4.82335 30.91458 35.96925 1.000 49.25337 74 MET F C 1
ATOM 8193 O O . MET F 3 75 ? 5.43421 30.84489 34.89950 1.000 46.85853 74 MET F O 1
ATOM 8198 N N . PRO F 3 76 ? 3.57313 30.44133 36.09528 1.000 47.09968 75 PRO F N 1
ATOM 8199 C CA . PRO F 3 76 ? 2.85862 29.85656 34.94503 1.000 40.48679 75 PRO F CA 1
ATOM 8200 C C . PRO F 3 76 ? 2.16216 30.90328 34.07925 1.000 46.87593 75 PRO F C 1
ATOM 8201 O O . PRO F 3 76 ? 0.94838 30.85572 33.85461 1.000 48.03860 75 PRO F O 1
ATOM 8205 N N . ILE F 3 77 ? 2.94031 31.85675 33.56587 1.000 47.63124 76 ILE F N 1
ATOM 8206 C CA . ILE F 3 77 ? 2.42398 32.93164 32.72690 1.000 45.92657 76 ILE F CA 1
ATOM 8207 C C . ILE F 3 77 ? 3.15603 32.91079 31.38411 1.000 46.55116 76 ILE F C 1
ATOM 8208 O O . ILE F 3 77 ? 4.14698 32.20225 31.20227 1.000 41.33041 76 ILE F O 1
ATOM 8213 N N . THR F 3 78 ? 2.65555 33.70942 30.43897 1.000 41.99809 77 THR F N 1
ATOM 8214 C CA . THR F 3 78 ? 3.26174 33.73759 29.11496 1.000 42.40857 77 THR F CA 1
ATOM 8215 C C . THR F 3 78 ? 4.65705 34.36020 29.17329 1.000 44.19657 77 THR F C 1
ATOM 8216 O O . THR F 3 78 ? 4.99166 35.13484 30.07451 1.000 47.67713 77 THR F O 1
ATOM 8220 N N . ASN F 3 79 ? 5.48188 33.99695 28.18971 1.000 45.03168 78 ASN F N 1
ATOM 8221 C CA . ASN F 3 79 ? 6.87447 34.42782 28.19157 1.000 44.56472 78 ASN F CA 1
ATOM 8222 C C . ASN F 3 79 ? 7.01123 35.91399 27.88531 1.000 44.04731 78 ASN F C 1
ATOM 8223 O O . ASN F 3 79 ? 7.96114 36.55487 28.35054 1.000 42.19208 78 ASN F O 1
ATOM 8228 N N . ASP F 3 80 ? 6.08531 36.48149 27.11109 1.000 39.42369 79 ASP F N 1
ATOM 8229 C CA . ASP F 3 80 ? 6.12612 37.92174 26.88804 1.000 45.39150 79 ASP F CA 1
ATOM 8230 C C . ASP F 3 80 ? 5.77496 38.68323 28.15872 1.000 51.08718 79 ASP F C 1
ATOM 8231 O O . ASP F 3 80 ? 6.29410 39.78322 28.38495 1.000 47.09693 79 ASP F O 1
ATOM 8236 N N . GLN F 3 81 ? 4.91309 38.10955 29.00432 1.000 48.09935 80 GLN F N 1
ATOM 8237 C CA . GLN F 3 81 ? 4.64555 38.71354 30.30504 1.000 48.90381 80 GLN F CA 1
ATOM 8238 C C . GLN F 3 81 ? 5.86696 38.62682 31.21084 1.000 47.71214 80 GLN F C 1
ATOM 8239 O O . GLN F 3 81 ? 6.16358 39.57340 31.94930 1.000 47.22443 80 GLN F O 1
ATOM 8245 N N . LYS F 3 82 ? 6.59604 37.50579 31.15682 1.000 41.56718 81 LYS F N 1
ATOM 8246 C CA . LYS F 3 82 ? 7.81234 37.37025 31.95612 1.000 43.24496 81 LYS F CA 1
ATOM 8247 C C . LYS F 3 82 ? 8.87321 38.37353 31.52487 1.000 44.81842 81 LYS F C 1
ATOM 8248 O O . LYS F 3 82 ? 9.56999 38.94840 32.36983 1.000 44.25334 81 LYS F O 1
ATOM 8254 N N . LYS F 3 83 ? 9.03755 38.56707 30.21341 1.000 43.69846 82 LYS F N 1
ATOM 8255 C CA . LYS F 3 83 ? 9.96438 39.58476 29.73047 1.000 45.07276 82 LYS F CA 1
ATOM 8256 C C . LYS F 3 83 ? 9.55810 40.96247 30.23334 1.000 44.92740 82 LYS F C 1
ATOM 8257 O O . LYS F 3 83 ? 10.39376 41.72374 30.73346 1.000 41.78505 82 LYS F O 1
ATOM 8263 N N . LEU F 3 84 ? 8.26864 41.28426 30.12231 1.000 43.89931 83 LEU F N 1
ATOM 8264 C CA . LEU F 3 84 ? 7.74810 42.54965 30.62615 1.000 47.30222 83 LEU F CA 1
ATOM 8265 C C . LEU F 3 84 ? 8.03470 42.71199 32.11635 1.000 55.05746 83 LEU F C 1
ATOM 8266 O O . LEU F 3 84 ? 8.53303 43.75463 32.55574 1.000 53.19919 83 LEU F O 1
ATOM 8271 N N . MET F 3 85 ? 7.73820 41.68328 32.91139 1.000 50.36924 84 MET F N 1
ATOM 8272 C CA . MET F 3 85 ? 7.91565 41.80867 34.35300 1.000 53.87928 84 MET F CA 1
ATOM 8273 C C . MET F 3 85 ? 9.38579 41.78518 34.75079 1.000 53.19208 84 MET F C 1
ATOM 8274 O O . MET F 3 85 ? 9.75470 42.37128 35.77458 1.000 48.17311 84 MET F O 1
ATOM 8279 N N . SER F 3 86 ? 10.23897 41.12236 33.96537 1.000 45.79271 85 SER F N 1
ATOM 8280 C CA . SER F 3 86 ? 11.66868 41.17323 34.24980 1.000 44.66595 85 SER F CA 1
ATOM 8281 C C . SER F 3 86 ? 12.22318 42.57898 34.05155 1.000 52.16261 85 SER F C 1
ATOM 8282 O O . SER F 3 86 ? 13.12321 42.99873 34.78786 1.000 45.48494 85 SER F O 1
ATOM 8285 N N . ASN F 3 87 ? 11.70487 43.31495 33.06413 1.000 45.92108 86 ASN F N 1
ATOM 8286 C CA . ASN F 3 87 ? 12.14048 44.69135 32.85628 1.000 50.35086 86 ASN F CA 1
ATOM 8287 C C . ASN F 3 87 ? 11.63142 45.61410 33.95503 1.000 53.33549 86 ASN F C 1
ATOM 8288 O O . ASN F 3 87 ? 12.32233 46.56754 34.33121 1.000 56.48683 86 ASN F O 1
ATOM 8293 N N . GLN F 3 88 ? 10.43211 45.35022 34.47798 1.000 49.17797 87 GLN F N 1
ATOM 8294 C CA . GLN F 3 88 ? 9.84622 46.24189 35.47109 1.000 52.04679 87 GLN F CA 1
ATOM 8295 C C . GLN F 3 88 ? 10.53292 46.10444 36.82341 1.000 57.67306 87 GLN F C 1
ATOM 8296 O O . GLN F 3 88 ? 10.75342 47.10528 37.51474 1.000 61.02287 87 GLN F O 1
ATOM 8302 N N . VAL F 3 89 ? 10.87449 44.87827 37.22450 1.000 49.00025 88 VAL F N 1
ATOM 8303 C CA . VAL F 3 89 ? 11.56976 44.71241 38.49498 1.000 53.99649 88 VAL F CA 1
ATOM 8304 C C . VAL F 3 89 ? 13.01878 45.16030 38.36866 1.000 53.13376 88 VAL F C 1
ATOM 8305 O O . VAL F 3 89 ? 13.63662 45.57349 39.35724 1.000 56.61998 88 VAL F O 1
ATOM 8309 N N . LEU F 3 90 ? 13.58451 45.09450 37.16240 1.000 49.85708 89 LEU F N 1
ATOM 8310 C CA . LEU F 3 90 ? 14.91402 45.65319 36.94487 1.000 54.75149 89 LEU F CA 1
ATOM 8311 C C . LEU F 3 90 ? 14.90468 47.16367 37.14105 1.000 58.59605 89 LEU F C 1
ATOM 8312 O O . LEU F 3 90 ? 15.86945 47.73645 37.66164 1.000 53.94379 89 LEU F O 1
ATOM 8317 N N . GLN F 3 91 ? 13.81663 47.82188 36.73342 1.000 56.27233 90 GLN F N 1
ATOM 8318 C CA . GLN F 3 91 ? 13.71074 49.26555 36.90685 1.000 60.69285 90 GLN F CA 1
ATOM 8319 C C . GLN F 3 91 ? 13.47658 49.62778 38.36831 1.000 57.31368 90 GLN F C 1
ATOM 8320 O O . GLN F 3 91 ? 13.96858 50.65809 38.84119 1.000 57.41733 90 GLN F O 1
ATOM 8326 N N . PHE F 3 92 ? 12.72290 48.79600 39.09677 1.000 58.39893 91 PHE F N 1
ATOM 8327 C CA . PHE F 3 92 ? 12.55933 49.00631 40.53308 1.000 53.95903 91 PHE F CA 1
ATOM 8328 C C . PHE F 3 92 ? 13.90178 48.95120 41.25040 1.000 55.58700 91 PHE F C 1
ATOM 8329 O O . PHE F 3 92 ? 14.19577 49.79763 42.10299 1.000 58.80703 91 PHE F O 1
ATOM 8337 N N . ALA F 3 93 ? 14.73114 47.96075 40.91289 1.000 55.41668 92 ALA F N 1
ATOM 8338 C CA . ALA F 3 93 ? 16.04242 47.83671 41.53896 1.000 56.60167 92 ALA F CA 1
ATOM 8339 C C . ALA F 3 93 ? 16.94899 49.00501 41.17225 1.000 59.47542 92 ALA F C 1
ATOM 8340 O O . ALA F 3 93 ? 17.70936 49.49431 42.01620 1.000 57.41749 92 ALA F O 1
ATOM 8342 N N . ASP F 3 94 ? 16.89188 49.45975 39.91708 1.000 58.45514 93 ASP F N 1
ATOM 8343 C CA . ASP F 3 94 ? 17.72755 50.58314 39.50352 1.000 53.93825 93 ASP F CA 1
ATOM 8344 C C . ASP F 3 94 ? 17.32808 51.86361 40.22507 1.000 56.58758 93 ASP F C 1
ATOM 8345 O O . ASP F 3 94 ? 18.19044 52.67013 40.58833 1.000 59.97703 93 ASP F O 1
ATOM 8350 N N . ASP F 3 95 ? 16.02515 52.06727 40.43923 1.000 55.99964 94 ASP F N 1
ATOM 8351 C CA . ASP F 3 95 ? 15.56141 53.28658 41.09468 1.000 59.32619 94 ASP F CA 1
ATOM 8352 C C . ASP F 3 95 ? 15.92082 53.28944 42.57373 1.000 63.31205 94 ASP F C 1
ATOM 8353 O O . ASP F 3 95 ? 16.37582 54.30887 43.10548 1.000 65.50781 94 ASP F O 1
ATOM 8358 N N . ALA F 3 96 ? 15.71820 52.15974 43.25594 1.000 55.85163 95 ALA F N 1
ATOM 8359 C CA . ALA F 3 96 ? 16.13766 52.05941 44.64767 1.000 57.10090 95 ALA F CA 1
ATOM 8360 C C . ALA F 3 96 ? 17.64278 52.22980 44.78434 1.000 60.07949 95 ALA F C 1
ATOM 8361 O O . ALA F 3 96 ? 18.12282 52.70643 45.81772 1.000 65.91607 95 ALA F O 1
ATOM 8363 N N . GLU F 3 97 ? 18.40019 51.85974 43.75153 1.000 58.53053 96 GLU F N 1
ATOM 8364 C CA . GLU F 3 97 ? 19.84724 52.02999 43.79912 1.000 62.65895 96 GLU F CA 1
ATOM 8365 C C . GLU F 3 97 ? 20.23488 53.49809 43.66612 1.000 68.09861 96 GLU F C 1
ATOM 8366 O O . GLU F 3 97 ? 21.11844 53.98034 44.38420 1.000 62.18141 96 GLU F O 1
ATOM 8372 N N . ALA F 3 98 ? 19.58586 54.22360 42.75081 1.000 66.25947 97 ALA F N 1
ATOM 8373 C CA . ALA F 3 98 ? 19.83752 55.65496 42.62821 1.000 69.36440 97 ALA F CA 1
ATOM 8374 C C . ALA F 3 98 ? 19.34601 56.41372 43.85164 1.000 63.74059 97 ALA F C 1
ATOM 8375 O O . ALA F 3 98 ? 19.96059 57.41003 44.24869 1.000 66.38736 97 ALA F O 1
ATOM 8377 N N . GLU F 3 99 ? 18.24460 55.96376 44.45745 1.000 62.03540 98 GLU F N 1
ATOM 8378 C CA . GLU F 3 99 ? 17.76889 56.59416 45.68346 1.000 68.81668 98 GLU F CA 1
ATOM 8379 C C . GLU F 3 99 ? 18.71732 56.34627 46.84941 1.000 70.20955 98 GLU F C 1
ATOM 8380 O O . GLU F 3 99 ? 18.85630 57.20788 47.72372 1.000 72.13927 98 GLU F O 1
ATOM 8386 N N . ILE F 3 100 ? 19.36643 55.18022 46.88768 1.000 71.95412 99 ILE F N 1
ATOM 8387 C CA . ILE F 3 100 ? 20.38841 54.93515 47.90027 1.000 67.54165 99 ILE F CA 1
ATOM 8388 C C . ILE F 3 100 ? 21.60371 55.81727 47.64554 1.000 72.63075 99 ILE F C 1
ATOM 8389 O O . ILE F 3 100 ? 22.17754 56.39385 48.57868 1.000 73.61649 99 ILE F O 1
ATOM 8394 N N . ASP F 3 101 ? 22.00912 55.94625 46.37856 1.000 69.56303 100 ASP F N 1
ATOM 8395 C CA . ASP F 3 101 ? 23.07360 56.88281 46.03247 1.000 71.98763 100 ASP F CA 1
ATOM 8396 C C . ASP F 3 101 ? 22.69051 58.31448 46.38247 1.000 77.35987 100 ASP F C 1
ATOM 8397 O O . ASP F 3 101 ? 23.56450 59.13830 46.67782 1.000 71.76421 100 ASP F O 1
ATOM 8402 N N . GLN F 3 102 ? 21.39332 58.62676 46.35342 1.000 79.04352 101 GLN F N 1
ATOM 8403 C CA . GLN F 3 102 ? 20.93390 59.95154 46.75404 1.000 78.10933 101 GLN F CA 1
ATOM 8404 C C . GLN F 3 102 ? 21.25696 60.22099 48.21900 1.000 81.52720 101 GLN F C 1
ATOM 8405 O O . GLN F 3 102 ? 21.80757 61.27339 48.56205 1.000 83.97905 101 GLN F O 1
ATOM 8411 N N . LEU F 3 103 ? 20.92575 59.27200 49.09968 1.000 77.05199 102 LEU F N 1
ATOM 8412 C CA . LEU F 3 103 ? 21.19585 59.45295 50.52254 1.000 77.43827 102 LEU F CA 1
ATOM 8413 C C . LEU F 3 103 ? 22.68896 59.52822 50.80711 1.000 79.62280 102 LEU F C 1
ATOM 8414 O O . LEU F 3 103 ? 23.10866 60.23690 51.72934 1.000 85.53931 102 LEU F O 1
ATOM 8419 N N . ALA F 3 104 ? 23.50326 58.80440 50.03492 1.000 71.02994 103 ALA F N 1
ATOM 8420 C CA . ALA F 3 104 ? 24.94702 58.84210 50.24369 1.000 77.39019 103 ALA F CA 1
ATOM 8421 C C . ALA F 3 104 ? 25.51107 60.23082 49.96602 1.000 83.74072 103 ALA F C 1
ATOM 8422 O O . ALA F 3 104 ? 26.42555 60.68798 50.66173 1.000 82.16704 103 ALA F O 1
ATOM 8424 N N . ALA F 3 105 ? 24.97499 60.91969 48.95512 1.000 83.32703 104 ALA F N 1
ATOM 8425 C CA . ALA F 3 105 ? 25.43774 62.26599 48.63548 1.000 83.95914 104 ALA F CA 1
ATOM 8426 C C . ALA F 3 105 ? 24.85701 63.31263 49.57772 1.000 84.89127 104 ALA F C 1
ATOM 8427 O O . ALA F 3 105 ? 25.53618 64.29401 49.89945 1.000 86.86172 104 ALA F O 1
ATOM 8429 N N . LYS F 3 106 ? 23.61037 63.12704 50.02070 1.000 84.50929 105 LYS F N 1
ATOM 8430 C CA . LYS F 3 106 ? 22.98936 64.08481 50.93022 1.000 84.36519 105 LYS F CA 1
ATOM 8431 C C . LYS F 3 106 ? 23.67833 64.10178 52.28570 1.000 90.70640 105 LYS F C 1
ATOM 8432 O O . LYS F 3 106 ? 23.67383 65.13045 52.97170 1.000 97.53357 105 LYS F O 1
ATOM 8438 N N . ALA F 3 107 ? 24.26579 62.97623 52.68794 1.000 88.75949 106 ALA F N 1
ATOM 8439 C CA . ALA F 3 107 ? 24.96540 62.91934 53.96257 1.000 92.89794 106 ALA F CA 1
ATOM 8440 C C . ALA F 3 107 ? 26.24251 63.75122 53.93871 1.000 92.85518 106 ALA F C 1
ATOM 8441 O O . ALA F 3 107 ? 26.64026 64.30558 54.97014 1.000 93.16345 106 ALA F O 1
ATOM 8443 N N . THR F 3 108 ? 26.88211 63.86434 52.77853 1.000 89.92103 107 THR F N 1
ATOM 8444 C CA . THR F 3 108 ? 28.09979 64.65570 52.63791 1.000 94.31525 107 THR F CA 1
ATOM 8445 C C . THR F 3 108 ? 27.89799 65.82380 51.67376 1.000 93.51674 107 THR F C 1
ATOM 8446 O O . THR F 3 108 ? 27.74189 66.97172 52.09328 1.000 95.61014 107 THR F O 1
#

Secondary structure (DSSP, 8-state):
--EEEE--EEE-TT--EEEEEEE-SS--SSS-EEEEEE-TTS--EEEEEE-SS-S-EEE-GGGTTTEE--EETTTTEEEEEE-S--GGG-EEEEEEEEEEEE-SS-EEEEEEEEE---EEEEE-SSPPBPPEEEEEPPPTT-SS--SEEEEEEEEEEBSS--EEEEGGGT--TTEEEPPPEE-TTS-EEEEEEEEE-TTSSSS---EEEEEEGGGTEEEEEE----/-PPEEEE-SEEEEETT--EEEEEEESS--TT-EEEEEE-TTS--EEEEETTTEEPTT--TTEEEEE-SSEEEEEESS--GGG-EEEEEEE-SSSSPEE---EEEEEE---BPPEEEEEPPPHHHHTTTEEEEEEEEEEEBSS--EEEEEETTEEP-SSEEEEEPPPPTTT--EEEEEEEEEEHHHHHT--EEEEEEE-TT-SS-EEEEEES--/--HHHHHHHHHHHHHHHHHHHHHHHTSPPEE--SHHHHHHHHHHHHHHHHHHHHHHHHHHHHHHHHHTSSS-HHHHHHHHHHHHHHHHHHHHHHHHHHHHTT-TTSSSEE-/---EEEEE---EE-TT--EEEEEEEESS--TTS-EEEEEE-TTS--EEEEEE-TTSS-EEE-TTTTTTEEEEEEGGGTEEEEEE-S--GGG-EEEEEEEEEEEE-SS-EEEEEEEEE---EEEEE-SSPPBPPEEEEE---SS----SEEEEEEEEEEEBSS--EEEEGGGTB-TTEEEPPPEE-TTS-EEEEEEEEEEGGGTTTS--EEEEEEGGGTEEEEEE--------/---EEEE-SEEEEETT--EEEEEEESS--TT-EEEEEE-TTSPPEEEEETTTEEPTT--TTEEEEEETTEEEEEESS--GGG-EEEEEEE-SSSSPEE---EEEEEE---BPPEEEEEPPPHHHHTTTEEEEEEEEEEEBSS--EEEEEETTEE--EEEEEPPPPTTT--EEEEEEEEEEHHHHHT--EEEEEEE-TT-SS-EEEEEETT---/-HHHHHHHHHHHHHHHHHHHHHHHHHTT----STTTTHHHHHHHHHHHHHHHHHHHHHHHHHHHHTSSS-HHHHHHHHHHHHHHHHHHHHHHHHHHHHH-

Foldseek 3Di:
DAKAKDKADEDEAQAKIKMKIQDDDDQLQAWKKWKWWAAVPGDIDTAKIDGRQDDDMDGDPVQPPQWDWDDDRPRSMTMIIGGRDDQVVFTWMKMWTQQFDDDPVDTDGPGGDHIYPTHTHGYHPDDWDAWDKDKQAWPVPDPVQAKTKIWIKTDFGDDDDKDKDKPVNPDDPQKDKDDWDQDPVRGIITMIMGIDRVVCLVVDWIWMWIADVVVRDTDTHTHHHD/DKAKAKDDQEDEEAFFAKDKIKIFINWFLFQFKWKWWADPPDDIHTQDGSQAHGDPPHDPQWGKDDGTTIIMIMRRGDDLLSQTWMKMWGPRDPPIDIYSTYGYAYDDDWDFWDKDKDWFDPVVLVVFKTKIKMKTPFGPDPDKDKWKAFLHHTDDDQKDKDKDDQDSHSRGIMMMMIGMDTSVVVVVTFKIKIWMDDPNDPHIDIDIGTPPD/DCVVLLVQLVVLLVVLLVVLVVLLVPQAFEEDDVVSLVVSLVVLVVSLVVSLVSLVVVLVVVLVVLVPDPDDVVSSVVSNVVSVVSSVVSSVSSVVSSDVSSDAPDRGYHD/DDWAWAKDKDAEDAQQAKMKMKIATDDDQQQQWKKWKWWAAVPGDIDTAKIDGRQDDDIDGDPVQPPAWDWGDDSVRRMIMIIGGRDDQVVFTWMKMFTQQFDCPPVDTDGPGGDYIYPTDTHGHHPDDFDAWDKDKAADAQPDDDDQKGKIKIKTDFGDDDDKDKDKPVNPDDPQKDKDDWDQDPVRGTITMIMGMDTPVCQVPDWIWMWMDDVVVRDTDTHIHHHDHPDD/DWAKAKPPQEEEEAFFAKDKIKMFTPWFLFQQKWKWWAAPPDDIDTQDGSQFHGDPPHDPLWGKDDTTTMIMIIRRGDALLSQTWMWMWRPRDPPIDIYPTYGYAYDDDFDFWDKDKDWADPVVLVVFKTKIKIKTHFGDDPDKDKWKAFVNHTDCKDKDKDAQDSHSRGIMMMIIHMDTSVVVVVTFKIKIWMDDPPDPHIDIDIGTPPPDD/DVLLVVLLVQLVVLLVVLVVQLVVVVVVDDPPVPPVPLLCSLVVSLVVSLVSLVVSLVVSLVVLVPDPDDVVVSVVSNVSSVVSSVVSSVSSVVSSVVSD

Radius of gyration: 43.31 Å; Cα contacts (8 Å, |Δi|>4): 2586; chains: 6; bounding box: 117×108×86 Å

Solvent-accessible surface area: 49395 Å² total; per-residue (Å²): 114,113,5,71,15,59,49,22,27,53,11,118,67,51,31,65,40,122,0,21,0,41,10,54,68,41,82,2,45,34,26,3,0,0,0,0,14,25,34,88,87,139,26,8,81,18,1,0,0,10,0,35,51,32,84,46,49,47,40,28,127,42,2,129,77,26,3,63,9,56,27,48,44,94,166,44,12,0,52,0,55,0,51,58,3,102,92,108,1,31,1,41,0,12,0,0,16,0,79,6,40,0,36,15,128,139,97,15,7,14,0,0,34,18,24,0,106,13,22,42,0,15,8,28,77,43,86,53,91,24,12,53,6,16,31,5,34,4,68,34,137,28,144,85,12,59,69,4,2,0,0,0,5,0,19,32,0,15,2,54,64,13,89,21,42,1,31,103,36,91,41,99,91,33,37,23,54,2,64,27,32,103,25,131,82,37,39,45,9,14,4,0,0,0,28,5,92,4,94,22,22,75,114,85,65,12,46,0,28,2,27,0,140,52,31,141,29,154,40,97,50,112,5,105,45,181,93,8,116,8,81,9,57,51,91,62,40,48,9,40,74,43,62,183,5,68,1,28,0,126,12,53,109,49,0,48,59,7,0,0,1,0,13,15,68,58,87,135,55,4,100,10,2,0,49,29,0,79,38,76,43,107,77,16,50,107,44,3,51,12,58,38,80,26,60,93,0,32,0,31,1,62,47,0,61,31,71,1,7,0,30,0,6,0,0,0,1,7,36,4,14,0,6,18,5,93,4,0,61,0,47,0,106,79,105,72,19,45,10,59,10,36,19,2,55,12,17,109,77,2,26,172,82,33,42,0,2,0,0,0,0,0,8,48,0,17,28,120,127,30,117,22,44,6,42,8,66,121,56,114,45,109,86,41,51,78,83,11,27,12,96,6,41,48,163,63,3,5,11,0,5,6,1,28,0,59,12,57,74,75,51,9,69,145,50,116,48,0,7,0,32,0,31,15,132,30,34,130,73,76,46,71,90,61,33,76,95,66,161,152,109,111,88,2,40,105,34,3,115,69,54,7,101,52,4,84,55,56,7,91,45,25,85,66,27,22,76,120,16,126,5,31,119,52,11,23,93,54,5,82,121,38,2,119,89,42,0,67,95,26,16,74,38,0,120,142,56,20,61,77,6,15,56,80,3,2,32,42,77,42,28,0,53,81,3,50,86,35,1,69,52,3,37,96,46,0,63,65,3,31,60,82,0,57,93,37,11,62,110,4,21,122,80,180,60,75,30,12,121,96,181,127,34,93,1,83,7,62,33,29,30,50,11,118,71,57,24,62,26,115,0,28,0,49,13,40,15,38,98,2,46,37,28,3,0,0,0,0,13,26,27,89,79,107,27,9,73,20,0,0,0,10,3,30,49,34,81,45,58,58,44,28,112,55,0,122,83,21,6,69,7,38,22,64,43,104,126,57,20,0,30,0,43,0,53,62,2,102,84,108,1,30,0,42,0,5,0,0,12,0,73,6,39,0,18,4,2,58,46,22,3,4,0,0,32,17,24,0,94,15,25,41,0,16,7,27,84,40,81,62,90,23,17,48,10,16,34,4,14,44,18,29,137,104,122,123,43,60,78,12,3,2,0,0,6,0,20,30,0,11,4,52,70,13,81,20,46,1,30,106,36,97,32,101,91,33,36,21,56,2,71,25,41,86,23,129,77,30,38,49,8,14,4,0,1,0,26,11,78,34,108,34,38,86,116,82,71,9,54,0,18,1,40,0,163,62,35,114,23,145,54,100,46,79,0,125,36,76,68,81,124,100,111,12,111,1,64,10,65,57,70,65,33,63,14,43,77,44,59,167,6,68,1,53,0,140,3,58,110,53,0,48,51,5,0,0,0,0,14,8,51,61,78,121,58,4,92,6,0,0,7,29,3,65,41,48,39,62,76,14,52,106,42,4,53,11,64,33,78,24,52,84,2,34,0,16,1,51,49,0,62,29,70,2,10,0,30,0,6,0,0,0,0,5,46,9,11,0,4,18,2,85,5,0,43,0,47,0,102,71,102,73,21,44,10,61,8,39,16,0,19,13,13,121,98,3,28,171,84,31,40,0,2,0,0,0,0,0,4,50,0,18,23,99,124,30,76,22,51,6,54,4,62,132,51,123,82,100,58,68,85,14,33,10,93,6,38,47,168,55,3,6,20,0,5,6,2,29,0,47,21,53,78,70,63,6,73,136,66,92,50,0,10,0,32,0,54,10,128,30,32,129,71,74,45,70,87,62,8,55,72,40,62,38,110,147,113,52,56,90,65,0,31,104,40,2,94,76,55,13,124,50,3,76,96,71,8,88,125,21,66,100,185,43,259,86,196,143,127,43,125,73,14,64,94,54,4,114,79,25,4,40,144,13,29,104,37,0,56,137,48,18,68,84,5,15,57,123,6,4,30,38,70,36,25,1,55,75,2,46,96,15,1,34,54,3,6,82,49,2,19,71,5,13,64,86,0,62,102,16,25,70,121,32,100

Sequence (1095 aa):
VQLVESGGGLAKPGGSLRLSCAASGFTFSPYWMYWVRQAPGKGLEWVSVINSGGGITYYTDSVKGRFTISRENAKNTLYLQMDSLRPEDTAVYYCVRDRTYYSGVYYTEDGLDSWGQGVLVTVSSASTKGPSVFPLAPSSKSTSGGTAALGCLVKDYFPEPVTVSWNSGALTSGVHTFPAVLQSSGLYSLSSVVTVPSSSLGTQTYICNVNHKPSNTKVDKKVEPKDIQMTQSPSSLSASVGDRVTVTCRAGQGVSNYLSWYQQKPGKVPKLLIYKASSLQSGVPSRFSGSGSGTEFTLTISSLQPEDFATYYCLQHNIHPYSFGQGTKVEEIKRTVAAPSVFIFPPSDEQLKSGTASVVCLLNNFYPREAKVQWKVDNALQSGNSQESVTEQDSKDSTYSLSSTLTLSKADYEKHKVYACEVTHQGLSSPVTKSFNRGEMREEADEDFKSFVEAAKDNFNKFKARLRKGKITREHREMMKKLAKQNANKAKEAVRKRLSELLSKINDMPITNDQKKLMSNQVLQFADDAEAEIDQLAAKATKEFTGGSWLREVQLVESGGGLAKPGGSLRLSCAASGFTFSPYWMYWVRQAPGKGLEWVSVINSGGGITYYTDSVKGRFTISREENAKNTLYLQMDSLRPEDTAVYYCVRDRTYYSGVYYTEDGLDSWGQGVLVTVSSASTKGPSVFPLAPSSKSTSGGTAALGCLVKDYFPEPVTVSWNSGALTSGVHTFPAVLQSSGLYSLSSVVTVPSSSLGTQTYICNVNHKPSNTKVDKKVEPKSCDGDIQMTQSPSSLSASVGDRVTVTCRAGQGVSNYLSWYQQKPGKVPKLLIYKASSLQSGVPSRFSGSGSGTEFTLTISSLQPEDFATYYCLQHNIHPYSFGQGTKVEEIKRTVAAPSVFIFPPSDEQLKSGTASVVCLLNNFYPREAKVQWKVDNALQNSQESVTEQDSKDSTYSLSSTLTLSKADYEKHKVYACEVTHQGLSSPVTKSFNRGECGEDMREEADEDFKSFVEAAKDNFNKFKARLRTREHREMMKKLAKQNANKAKEAVRKRLSELLSKINDMPITNDQKKLMSNQVLQFADDAEAEIDQLAAKAT

CATH classification: 2.60.40.10 (+1 more: 2.60.40.10)